Protein AF-0000000079571898 (afdb_homodimer)

Solvent-accessible surface area (backbone atoms only — not comparable to full-atom values): 46109 Å² total; per-residue (Å²): 134,81,72,74,76,77,69,52,64,36,41,29,32,41,36,43,93,87,51,77,45,80,45,74,40,56,29,82,44,34,36,53,68,46,47,58,54,47,39,61,68,76,33,96,52,53,61,64,50,21,70,74,36,75,29,71,35,43,21,40,84,87,65,49,71,61,61,47,84,38,26,41,56,78,66,68,58,55,70,68,41,55,32,34,49,38,45,54,67,54,65,74,69,59,82,46,70,64,50,52,50,46,49,48,49,45,51,52,49,72,74,43,60,64,60,44,40,67,49,39,36,49,52,19,46,50,53,20,50,50,29,49,52,50,29,52,54,47,46,71,63,32,49,62,61,18,52,63,43,13,52,48,24,39,49,47,13,51,52,24,40,52,46,14,33,45,26,44,70,75,64,66,34,59,68,62,17,40,53,27,40,44,48,13,31,54,27,19,27,52,10,23,36,26,52,76,41,46,72,51,54,87,88,65,66,54,39,67,28,42,29,41,10,11,48,36,12,27,51,48,13,53,53,43,47,73,59,34,90,66,75,46,21,59,33,41,12,33,27,48,40,9,50,48,36,28,53,27,17,51,47,24,55,70,72,68,39,54,72,60,32,23,30,42,50,40,36,50,51,44,62,70,47,51,81,49,40,64,62,49,16,42,60,74,24,59,50,84,64,76,75,71,56,85,42,74,62,49,59,65,44,71,68,79,73,76,54,67,67,58,50,51,50,18,51,51,44,16,49,30,42,33,37,3,48,45,41,15,41,20,52,47,37,34,56,28,27,44,53,28,25,68,65,77,41,68,50,35,40,51,43,32,53,47,51,14,51,42,27,44,57,53,22,73,76,38,59,37,42,76,56,17,47,31,26,39,49,26,12,53,51,20,50,50,27,49,52,50,32,52,51,73,72,41,69,68,68,43,38,74,50,51,31,57,50,28,51,50,50,22,51,48,36,42,53,48,19,54,51,50,35,77,40,74,80,54,71,66,58,49,53,50,49,52,52,48,44,51,53,43,59,63,46,48,58,60,36,40,36,54,50,58,39,49,58,62,51,49,48,54,71,77,93,133,80,72,75,75,78,69,50,62,36,42,29,32,39,36,43,94,86,49,77,46,80,44,73,41,57,29,82,45,35,37,54,70,45,46,59,55,47,40,61,67,75,34,96,53,53,62,65,50,21,71,75,36,74,29,70,37,44,20,40,84,85,64,48,73,61,62,46,85,38,26,41,55,78,67,68,58,54,68,68,41,55,31,34,52,37,45,54,66,54,66,73,70,58,81,47,69,64,51,54,50,46,48,48,50,47,50,52,49,71,72,43,62,64,60,45,42,68,50,41,37,49,51,18,49,51,53,20,50,51,30,49,52,49,28,51,52,44,46,70,63,32,49,62,61,20,53,64,44,13,50,49,24,40,51,47,14,51,51,25,40,52,48,14,35,45,28,44,71,75,65,67,34,60,68,62,16,39,53,25,39,44,49,13,33,53,25,18,26,53,11,23,37,26,51,75,40,44,72,52,54,88,88,66,65,55,38,67,27,40,30,40,10,11,48,36,12,26,51,48,13,53,53,42,48,73,58,33,91,66,75,47,22,60,32,42,11,33,27,48,40,9,50,46,38,28,53,26,18,50,47,25,57,69,72,67,39,53,72,58,33,23,31,42,50,42,36,49,51,44,63,70,46,51,81,50,39,65,61,49,16,39,60,74,25,60,49,84,64,77,74,72,58,85,42,74,64,49,60,66,45,71,69,79,73,77,56,67,67,58,49,52,51,18,50,51,45,16,50,30,41,34,37,4,47,44,42,15,40,20,51,48,36,34,55,27,28,44,54,28,22,68,64,78,43,69,51,34,40,52,43,32,52,48,50,14,51,43,29,44,56,54,22,73,76,39,58,38,42,75,57,17,47,32,28,40,48,25,12,53,52,21,49,49,26,48,53,50,31,52,51,72,73,41,68,68,68,43,38,76,51,52,31,57,48,28,52,49,50,20,52,50,37,42,52,47,20,54,50,51,36,76,40,75,80,54,71,67,60,50,52,50,49,53,52,50,43,52,54,44,60,64,47,48,58,60,34,39,36,54,51,59,37,49,58,62,51,48,48,55,72,76,92

Sequence (926 aa):
MTAPLNDGLAKITVATPTRRVDVALPESVPVIELMVTLLRISGDGLADDGQRTGGWILRTTDGDAIDFEKTLSEQSIRDGQILHLVPRQKDWPPLDYDDVVDAIATGARSQTRVWGAAATRRAGTVAAATALVLALALLATSGPPWRGPSLVAIGGAAALLATSYAFSRAFADQAAAMLASAGAVLFAGAGGLLLFAGTRSLTELEASHFLSAGALLTLTAILGIAAVGHRVELLVAGALVGVVTMISAALAYADAIGGISASAIALTLVLVVTPAWPLLSIRLGKLPVPPLPRTAEELLADPPQPALADVHGSVRRSDEILTGLLTGSAVVAVVTQFALALAGDISAFILVILASISSLLRARLFPTIRHRAPLLAAGILGLVATVLSVAGSTTTSYAYTLVPALLVVGLIVIGLSRYFAVQPPSPVLGRLADIFDVLIAVGIVPVMCLVVGLFGYLRGLYGMTAPLNDGLAKITVATPTRRVDVALPESVPVIELMVTLLRISGDGLADDGQRTGGWILRTTDGDAIDFEKTLSEQSIRDGQILHLVPRQKDWPPLDYDDVVDAIATGARSQTRVWGAAATRRAGTVAAATALVLALALLATSGPPWRGPSLVAIGGAAALLATSYAFSRAFADQAAAMLASAGAVLFAGAGGLLLFAGTRSLTELEASHFLSAGALLTLTAILGIAAVGHRVELLVAGALVGVVTMISAALAYADAIGGISASAIALTLVLVVTPAWPLLSIRLGKLPVPPLPRTAEELLADPPQPALADVHGSVRRSDEILTGLLTGSAVVAVVTQFALALAGDISAFILVILASISSLLRARLFPTIRHRAPLLAAGILGLVATVLSVAGSTTTSYAYTLVPALLVVGLIVIGLSRYFAVQPPSPVLGRLADIFDVLIAVGIVPVMCLVVGLFGYLRGLYG

Foldseek 3Di:
DPPPPPQDWAWEWEDEPVDIDTDTDGQQDFQLVVVVVVCVVVDDCVVVVLVVLVHKWKAFPQGHTDDRGDGCVVVVPHHYTYIYIDRPNPNPPDCPPVNVVVVVVVVVPVVDDDCDPVNVVVVVLVVVLVVLVVLLVCLLVVDPVNQVSLVVLQVLLVVLLVVLLCCQPPVVPNSSSLSSLLSSLSSQLSSLLNNPCGRPHPVPGALNSLLRSLVSLLVSLVVSCVRHPDLSLQSLLSNLLSVLSNVLSVCVVVVQFDPLLSLLVSLLVLLLCLVVLLVVLLVVLVQPDPPPQPDPVVVVVPPDDPDPVSNVSSVRSSVSNSLNSLLSSLVSLLVSLLVLLQPLDVLSLVLLLLSLLLLQLVLVVDPDCSNSVSSPNSNVSSVVSSLVSVVVVDPPCCCPPVVVVVVVVVVVVVVVVVVCVVPPDDVVVVVVSVVSNVVSSVVNVVSSCVSRCVVVVVVVVVD/DPPPPPQDWAWEWEDEPVDIDTDTDGQQDFQLVVVVVVCVVVDDCVVVVLVVLVHKFKAFPQGHTDDRGDGCVVVVPHHYTYIYIDRPNPNPPDCPPVNVVVVVVVVVPVVDDDCDPVNVVVVVLVVVLVVLVVLLVCLLVVDPVNQVSLVVLQVLLVVLLVVLLCCQPPVVPNSSSVSSLLSSLSSQLSSLLNNPCGRPHPVPGALNSLLRSLVSLLVSLVVSCVRHPDLSLQSLLSNLLSVLSNVLSVCVVVVQFDPLLSLLVSLLVLLLCLVVLLVVLLVVLVQPDPPPPPDPVVVVVPPDDPDPVSNVSSVRSSVSNSLNSLLSSLVSLLVSLLVLLQPLDVLSLVLLLLSLLLLQLVLVVDPDCSNSVSSPNSNVSSVVSSLVSVVVVDPPCCCPPVVVVVVVVVVVVVVVCVVCVVPPDDVVVVVVSVVSNVVSSVVNVVSSCVSRCVVVVVVVVVD

Structure (mmCIF, N/CA/C/O backbone):
data_AF-0000000079571898-model_v1
#
loop_
_entity.id
_entity.type
_entity.pdbx_description
1 polymer 'Type VII secretion integral membrane protein EccD'
#
loop_
_atom_site.group_PDB
_atom_site.id
_atom_site.type_symbol
_atom_site.label_atom_id
_atom_site.label_alt_id
_atom_site.label_comp_id
_atom_site.label_asym_id
_atom_site.label_entity_id
_atom_site.label_seq_id
_atom_site.pdbx_PDB_ins_code
_atom_site.Cartn_x
_atom_site.Cartn_y
_atom_site.Cartn_z
_atom_site.occupancy
_atom_site.B_iso_or_equiv
_atom_site.auth_seq_id
_atom_site.auth_comp_id
_atom_site.auth_asym_id
_atom_site.auth_atom_id
_atom_site.pdbx_PDB_model_num
ATOM 1 N N . MET A 1 1 ? 22.078 79.188 -9.82 1 29.42 1 MET A N 1
ATOM 2 C CA . MET A 1 1 ? 21.547 77.812 -10.102 1 29.42 1 MET A CA 1
ATOM 3 C C . MET A 1 1 ? 21.719 76.938 -8.891 1 29.42 1 MET A C 1
ATOM 5 O O . MET A 1 1 ? 22.812 76.438 -8.648 1 29.42 1 MET A O 1
ATOM 9 N N . THR A 1 2 ? 21.078 77.125 -7.754 1 35.66 2 THR A N 1
ATOM 10 C CA . THR A 1 2 ? 21.016 76.312 -6.551 1 35.66 2 THR A CA 1
ATOM 11 C C . THR A 1 2 ? 20.484 74.938 -6.875 1 35.66 2 THR A C 1
ATOM 13 O O . THR A 1 2 ? 19.375 74.812 -7.398 1 35.66 2 THR A O 1
ATOM 16 N N . ALA A 1 3 ? 21.375 74.062 -7.332 1 43.16 3 ALA A N 1
ATOM 17 C CA . ALA A 1 3 ? 20.984 72.625 -7.457 1 43.16 3 ALA A CA 1
ATOM 18 C C . ALA A 1 3 ? 20.109 72.188 -6.289 1 43.16 3 ALA A C 1
ATOM 20 O O . ALA A 1 3 ? 20.453 72.438 -5.129 1 43.16 3 ALA A O 1
ATOM 21 N N . PRO A 1 4 ? 18.812 72.125 -6.516 1 41.31 4 PRO A N 1
ATOM 22 C CA . PRO A 1 4 ? 18.016 71.5 -5.449 1 41.31 4 PRO A CA 1
ATOM 23 C C . PRO A 1 4 ? 18.625 70.188 -4.914 1 41.31 4 PRO A C 1
ATOM 25 O O . PRO A 1 4 ? 19.109 69.375 -5.691 1 41.31 4 PRO A O 1
ATOM 28 N N . LEU A 1 5 ? 19.438 70.25 -3.893 1 42.19 5 LEU A N 1
ATOM 29 C CA . LEU A 1 5 ? 19.797 69.062 -3.162 1 42.19 5 LEU A CA 1
ATOM 30 C C . LEU A 1 5 ? 18.625 68.062 -3.115 1 42.19 5 LEU A C 1
ATOM 32 O O . LEU A 1 5 ? 17.609 68.375 -2.469 1 42.19 5 LEU A O 1
ATOM 36 N N . ASN A 1 6 ? 18.156 67.562 -4.219 1 46.31 6 ASN A N 1
ATOM 37 C CA . ASN A 1 6 ? 17.234 66.438 -4.148 1 46.31 6 ASN A CA 1
ATOM 38 C C . ASN A 1 6 ? 17.641 65.438 -3.049 1 46.31 6 ASN A C 1
ATOM 40 O O . ASN A 1 6 ? 18.562 64.688 -3.221 1 46.31 6 ASN A O 1
ATOM 44 N N . ASP A 1 7 ? 17.703 65.812 -1.819 1 57.41 7 ASP A N 1
ATOM 45 C CA . ASP A 1 7 ? 18 65.062 -0.627 1 57.41 7 ASP A CA 1
ATOM 46 C C . ASP A 1 7 ? 17.125 63.781 -0.558 1 57.41 7 ASP A C 1
ATOM 48 O O . ASP A 1 7 ? 15.953 63.875 -0.182 1 57.41 7 ASP A O 1
ATOM 52 N N . GLY A 1 8 ? 17.281 62.844 -1.438 1 72.25 8 GLY A N 1
ATOM 53 C CA . GLY A 1 8 ? 16.578 61.562 -1.413 1 72.25 8 GLY A CA 1
ATOM 54 C C . GLY A 1 8 ? 16.609 60.906 -0.05 1 72.25 8 GLY A C 1
ATOM 55 O O . GLY A 1 8 ? 17.609 60.969 0.661 1 72.25 8 GLY A O 1
ATOM 56 N N . LEU A 1 9 ? 15.445 60.688 0.579 1 79.31 9 LEU A N 1
ATOM 57 C CA . LEU A 1 9 ? 15.242 60 1.846 1 79.31 9 LEU A CA 1
ATOM 58 C C . LEU A 1 9 ? 15.164 58.5 1.63 1 79.31 9 LEU A C 1
ATOM 60 O O . LEU A 1 9 ? 14.477 58.031 0.712 1 79.31 9 LEU A O 1
ATOM 64 N N . ALA A 1 10 ? 16.031 57.844 2.234 1 84.81 10 ALA A N 1
ATOM 65 C CA . ALA A 1 10 ? 15.938 56.375 2.297 1 84.81 10 ALA A CA 1
ATOM 66 C C . ALA A 1 10 ? 15.133 55.938 3.516 1 84.81 10 ALA A C 1
ATOM 68 O O . ALA A 1 10 ? 15.445 56.312 4.645 1 84.81 10 ALA A O 1
ATOM 69 N N . LYS A 1 11 ? 14.102 55.219 3.27 1 87.62 11 LYS A N 1
ATOM 70 C CA . LYS A 1 11 ? 13.297 54.625 4.352 1 87.62 11 LYS A CA 1
ATOM 71 C C . LYS A 1 11 ? 13.859 53.281 4.793 1 87.62 11 LYS A C 1
ATOM 73 O O . LYS A 1 11 ? 13.805 52.312 4.047 1 87.62 11 LYS A O 1
ATOM 78 N N . ILE A 1 12 ? 14.438 53.312 5.953 1 87.44 12 ILE A N 1
ATOM 79 C CA . ILE A 1 12 ? 15.055 52.094 6.469 1 87.44 12 ILE A CA 1
ATOM 80 C C . ILE A 1 12 ? 14.484 51.781 7.848 1 87.44 12 ILE A C 1
ATOM 82 O O . ILE A 1 12 ? 13.977 52.656 8.539 1 87.44 12 ILE A O 1
ATOM 86 N N . THR A 1 13 ? 14.5 50.5 8.18 1 89.62 13 THR A N 1
ATOM 87 C CA . THR A 1 13 ? 14.133 50.062 9.516 1 89.62 13 THR A CA 1
ATOM 88 C C . THR A 1 13 ? 15.383 49.75 10.344 1 89.62 13 THR A C 1
ATOM 90 O O . THR A 1 13 ? 16.234 48.969 9.914 1 89.62 13 THR A O 1
ATOM 93 N N . VAL A 1 14 ? 15.539 50.375 11.43 1 87.5 14 VAL A N 1
ATOM 94 C CA . VAL A 1 14 ? 16.641 50.125 12.359 1 87.5 14 VAL A CA 1
ATOM 95 C C . VAL A 1 14 ? 16.141 49.25 13.523 1 87.5 14 VAL A C 1
ATOM 97 O O . VAL A 1 14 ? 15.258 49.656 14.273 1 87.5 14 VAL A O 1
ATOM 100 N N . ALA A 1 15 ? 16.734 48.094 13.625 1 88.25 15 ALA A N 1
ATOM 101 C CA . ALA A 1 15 ? 16.438 47.188 14.719 1 88.25 15 ALA A CA 1
ATOM 102 C C . ALA A 1 15 ? 17.406 47.375 15.883 1 88.25 15 ALA A C 1
ATOM 104 O O . ALA A 1 15 ? 18.609 47.094 15.758 1 88.25 15 ALA A O 1
ATOM 105 N N . THR A 1 16 ? 16.953 47.844 16.953 1 81.94 16 THR A N 1
ATOM 106 C CA . THR A 1 16 ? 17.672 47.938 18.219 1 81.94 16 THR A CA 1
ATOM 107 C C . THR A 1 16 ? 17.391 46.719 19.094 1 81.94 16 THR A C 1
ATOM 109 O O . THR A 1 16 ? 16.453 45.969 18.812 1 81.94 16 THR A O 1
ATOM 112 N N . PRO A 1 17 ? 18.188 46.406 20.078 1 75.5 17 PRO A N 1
ATOM 113 C CA . PRO A 1 17 ? 17.953 45.219 20.938 1 75.5 17 PRO A CA 1
ATOM 114 C C . PRO A 1 17 ? 16.578 45.25 21.609 1 75.5 17 PRO A C 1
ATOM 116 O O . PRO A 1 17 ? 16.047 44.219 21.969 1 75.5 17 PRO A O 1
ATOM 119 N N . THR A 1 18 ? 15.961 46.375 21.688 1 75.81 18 THR A N 1
ATOM 120 C CA . THR A 1 18 ? 14.734 46.5 22.469 1 75.81 18 THR A CA 1
ATOM 121 C C . THR A 1 18 ? 13.539 46.781 21.562 1 75.81 18 THR A C 1
ATOM 123 O O . THR A 1 18 ? 12.398 46.5 21.922 1 75.81 18 THR A O 1
ATOM 126 N N . ARG A 1 19 ? 13.789 47.406 20.438 1 80.94 19 ARG A N 1
ATOM 127 C CA . ARG A 1 19 ? 12.656 47.75 19.594 1 80.94 19 ARG A CA 1
ATOM 128 C C . ARG A 1 19 ? 13.094 47.969 18.141 1 80.94 19 ARG A C 1
ATOM 130 O O . ARG A 1 19 ? 14.289 48.094 17.875 1 80.94 19 ARG A O 1
ATOM 137 N N . ARG A 1 20 ? 12.07 47.969 17.188 1 85.94 20 ARG A N 1
ATOM 138 C CA . ARG A 1 20 ? 12.273 48.312 15.773 1 85.94 20 ARG A CA 1
ATOM 139 C C . ARG A 1 20 ? 11.68 49.688 15.445 1 85.94 20 ARG A C 1
ATOM 141 O O . ARG A 1 20 ? 10.547 49.969 15.836 1 85.94 20 ARG A O 1
ATOM 148 N N . VAL A 1 21 ? 12.5 50.594 14.82 1 84.62 21 VAL A N 1
ATOM 149 C CA . VAL A 1 21 ? 12.047 51.938 14.477 1 84.62 21 VAL A CA 1
ATOM 150 C C . VAL A 1 21 ? 12.203 52.156 12.977 1 84.62 21 VAL A C 1
ATOM 152 O O . VAL A 1 21 ? 13.266 51.906 12.406 1 84.62 21 VAL A O 1
ATOM 155 N N . ASP A 1 22 ? 11.164 52.531 12.359 1 85.12 22 ASP A N 1
ATOM 156 C CA . ASP A 1 22 ? 11.219 52.938 10.961 1 85.12 22 ASP A CA 1
ATOM 157 C C . ASP A 1 22 ? 11.602 54.406 10.844 1 85.12 22 ASP A C 1
ATOM 159 O O . ASP A 1 22 ? 10.938 55.281 11.406 1 85.12 22 ASP A O 1
ATOM 163 N N . VAL A 1 23 ? 12.68 54.688 10.148 1 85.38 23 VAL A N 1
ATOM 164 C CA . VAL A 1 23 ? 13.164 56.031 10.031 1 85.38 23 VAL A CA 1
ATOM 165 C C . VAL A 1 23 ? 13.445 56.375 8.57 1 85.38 23 VAL A C 1
ATOM 167 O O . VAL A 1 23 ? 13.844 55.5 7.793 1 85.38 23 VAL A O 1
ATOM 170 N N . ALA A 1 24 ? 13.117 57.5 8.227 1 84.81 24 ALA A N 1
ATOM 171 C CA . ALA A 1 24 ? 13.516 58.062 6.934 1 84.81 24 ALA A CA 1
ATOM 172 C C . ALA A 1 24 ? 14.773 58.906 7.066 1 84.81 24 ALA A C 1
ATOM 174 O O . ALA A 1 24 ? 14.766 59.938 7.758 1 84.81 24 ALA A O 1
ATOM 175 N N . LEU A 1 25 ? 15.828 58.469 6.508 1 84 25 LEU A N 1
ATOM 176 C CA . LEU A 1 25 ? 17.094 59.188 6.629 1 84 25 LEU A CA 1
ATOM 177 C C . LEU A 1 25 ? 17.562 59.688 5.27 1 84 25 LEU A C 1
ATOM 179 O O . LEU A 1 25 ? 17.328 59.062 4.242 1 84 25 LEU A O 1
ATOM 183 N N . PRO A 1 26 ? 18.141 60.844 5.293 1 83.31 26 PRO A N 1
ATOM 184 C CA . PRO A 1 26 ? 18.688 61.344 4.035 1 83.31 26 PRO A CA 1
ATOM 185 C C . PRO A 1 26 ? 19.859 60.531 3.516 1 83.31 26 PRO A C 1
ATOM 187 O O . PRO A 1 26 ? 20.734 60.156 4.289 1 83.31 26 PRO A O 1
ATOM 190 N N . GLU A 1 27 ? 19.938 60.25 2.275 1 83.31 27 GLU A N 1
ATOM 191 C CA . GLU A 1 27 ? 20.906 59.344 1.632 1 83.31 27 GLU A CA 1
ATOM 192 C C . GLU A 1 27 ? 22.266 60.062 1.486 1 83.31 27 GLU A C 1
ATOM 194 O O . GLU A 1 27 ? 23.281 59.375 1.344 1 83.31 27 GLU A O 1
ATOM 199 N N . SER A 1 28 ? 22.328 61.312 1.549 1 82.25 28 SER A N 1
ATOM 200 C CA . SER A 1 28 ? 23.516 62.062 1.202 1 82.25 28 SER A CA 1
ATOM 201 C C . SER A 1 28 ? 24.312 62.469 2.449 1 82.25 28 SER A C 1
ATOM 203 O O . SER A 1 28 ? 25.359 63.094 2.35 1 82.25 28 SER A O 1
ATOM 205 N N . VAL A 1 29 ? 23.859 62.031 3.641 1 85.62 29 VAL A N 1
ATOM 206 C CA . VAL A 1 29 ? 24.531 62.375 4.891 1 85.62 29 VAL A CA 1
ATOM 207 C C . VAL A 1 29 ? 25.297 61.188 5.406 1 85.62 29 VAL A C 1
ATOM 209 O O . VAL A 1 29 ? 24.812 60.031 5.348 1 85.62 29 VAL A O 1
ATOM 212 N N . PRO A 1 30 ? 26.516 61.438 5.699 1 86.69 30 PRO A N 1
ATOM 213 C CA . PRO A 1 30 ? 27.297 60.344 6.262 1 86.69 30 PRO A CA 1
ATOM 214 C C . PRO A 1 30 ? 26.625 59.688 7.461 1 86.69 30 PRO A C 1
ATOM 216 O O . PRO A 1 30 ? 25.953 60.375 8.25 1 86.69 30 PRO A O 1
ATOM 219 N N . VAL A 1 31 ? 26.859 58.438 7.641 1 89.06 31 VAL A N 1
ATOM 220 C CA . VAL A 1 31 ? 26.172 57.625 8.633 1 89.06 31 VAL A CA 1
ATOM 221 C C . VAL A 1 31 ? 26.516 58.094 10.039 1 89.06 31 VAL A C 1
ATOM 223 O O . VAL A 1 31 ? 25.688 58.031 10.945 1 89.06 31 VAL A O 1
ATOM 226 N N . ILE A 1 32 ? 27.656 58.656 10.273 1 86 32 ILE A N 1
ATOM 227 C CA . ILE A 1 32 ? 28.109 59.125 11.586 1 86 32 ILE A CA 1
ATOM 228 C C . ILE A 1 32 ? 27.203 60.25 12.094 1 86 32 ILE A C 1
ATOM 230 O O . ILE A 1 32 ? 26.891 60.312 13.281 1 86 32 ILE A O 1
ATOM 234 N N . GLU A 1 33 ? 26.75 61.125 11.234 1 85.38 33 GLU A N 1
ATOM 235 C CA . GLU A 1 33 ? 25.844 62.219 11.594 1 85.38 33 GLU A CA 1
ATOM 236 C C . GLU A 1 33 ? 24.438 61.688 11.867 1 85.38 33 GLU A C 1
ATOM 238 O O . GLU A 1 33 ? 23.734 62.219 12.742 1 85.38 33 GLU A O 1
ATOM 243 N N . LEU A 1 34 ? 24.203 60.688 11.203 1 85.06 34 LEU A N 1
ATOM 244 C CA . LEU A 1 34 ? 22.875 60.094 11.359 1 85.06 34 LEU A CA 1
ATOM 245 C C . LEU A 1 34 ? 22.797 59.25 12.633 1 85.06 34 LEU A C 1
ATOM 247 O O . LEU A 1 34 ? 21.719 59.125 13.227 1 85.06 34 LEU A O 1
ATOM 251 N N . MET A 1 35 ? 23.891 58.688 13.039 1 84.44 35 MET A N 1
ATOM 252 C CA . MET A 1 35 ? 23.953 57.844 14.219 1 84.44 35 MET A CA 1
ATOM 253 C C . MET A 1 35 ? 23.5 58.594 15.461 1 84.44 35 MET A C 1
ATOM 255 O O . MET A 1 35 ? 22.797 58.062 16.312 1 84.44 35 MET A O 1
ATOM 259 N N . VAL A 1 36 ? 23.859 59.844 15.547 1 82.38 36 VAL A N 1
ATOM 260 C CA . VAL A 1 36 ? 23.5 60.656 16.703 1 82.38 36 VAL A CA 1
ATOM 261 C C . VAL A 1 36 ? 21.984 60.812 16.766 1 82.38 36 VAL A C 1
ATOM 263 O O . VAL A 1 36 ? 21.375 60.688 17.828 1 82.38 36 VAL A O 1
ATOM 266 N N . THR A 1 37 ? 21.422 61.094 15.602 1 82 37 THR A N 1
ATOM 267 C CA . THR A 1 37 ? 19.984 61.25 15.492 1 82 37 THR A CA 1
ATOM 268 C C . THR A 1 37 ? 19.266 59.906 15.727 1 82 37 THR A C 1
ATOM 270 O O . THR A 1 37 ? 18.25 59.875 16.406 1 82 37 THR A O 1
ATOM 273 N N . LEU A 1 38 ? 19.781 58.906 15.227 1 83.19 38 LEU A N 1
ATOM 274 C CA . LEU A 1 38 ? 19.219 57.562 15.375 1 83.19 38 LEU A CA 1
ATOM 275 C C . LEU A 1 38 ? 19.234 57.125 16.844 1 83.19 38 LEU A C 1
ATOM 277 O O . LEU A 1 38 ? 18.266 56.562 17.328 1 83.19 38 LEU A O 1
ATOM 281 N N . LEU A 1 39 ? 20.312 57.375 17.531 1 83.19 39 LEU A N 1
ATOM 282 C CA . LEU A 1 39 ? 20.422 57 18.938 1 83.19 39 LEU A CA 1
ATOM 283 C C . LEU A 1 39 ? 19.469 57.812 19.797 1 83.19 39 LEU A C 1
ATOM 285 O O . LEU A 1 39 ? 18.953 57.312 20.812 1 83.19 39 LEU A O 1
ATOM 289 N N . ARG A 1 40 ? 19.141 58.969 19.328 1 82 40 ARG A N 1
ATOM 290 C CA . ARG A 1 40 ? 18.203 59.844 20.047 1 82 40 ARG A CA 1
ATOM 291 C C . ARG A 1 40 ? 16.781 59.375 19.844 1 82 40 ARG A C 1
ATOM 293 O O . ARG A 1 40 ? 15.977 59.375 20.781 1 82 40 ARG A O 1
ATOM 300 N N . ILE A 1 41 ? 16.547 58.875 18.703 1 79.88 41 ILE A N 1
ATOM 301 C CA . ILE A 1 41 ? 15.203 58.469 18.359 1 79.88 41 ILE A CA 1
ATOM 302 C C . ILE A 1 41 ? 14.938 57.062 18.922 1 79.88 41 ILE A C 1
ATOM 304 O O . ILE A 1 41 ? 13.805 56.75 19.297 1 79.88 41 ILE A O 1
ATOM 308 N N . SER A 1 42 ? 15.805 56.188 18.844 1 75.94 42 SER A N 1
ATOM 309 C CA . SER A 1 42 ? 15.664 54.781 19.203 1 75.94 42 SER A CA 1
ATOM 310 C C . SER A 1 42 ? 15.523 54.625 20.703 1 75.94 42 SER A C 1
ATOM 312 O O . SER A 1 42 ? 15.156 53.531 21.188 1 75.94 42 SER A O 1
ATOM 314 N N . GLY A 1 43 ? 15.625 55.531 21.562 1 70.19 43 GLY A N 1
ATOM 315 C CA . GLY A 1 43 ? 15.234 55.438 22.969 1 70.19 43 GLY A CA 1
ATOM 316 C C . GLY A 1 43 ? 16.188 56.156 23.906 1 70.19 43 GLY A C 1
ATOM 317 O O . GLY A 1 43 ? 17.375 56.25 23.609 1 70.19 43 GLY A O 1
ATOM 318 N N . ASP A 1 44 ? 15.508 56.531 24.953 1 69.25 44 ASP A N 1
ATOM 319 C CA . ASP A 1 44 ? 16.188 57.188 26.078 1 69.25 44 ASP A CA 1
ATOM 320 C C . ASP A 1 44 ? 17.062 56.188 26.844 1 69.25 44 ASP A C 1
ATOM 322 O O . ASP A 1 44 ? 16.609 55.094 27.188 1 69.25 44 ASP A O 1
ATOM 326 N N . GLY A 1 45 ? 18.5 56.125 26.469 1 73.12 45 GLY A N 1
ATOM 327 C CA . GLY A 1 45 ? 19.438 55.281 27.203 1 73.12 45 GLY A CA 1
ATOM 328 C C . GLY A 1 45 ? 20.422 54.562 26.297 1 73.12 45 GLY A C 1
ATOM 329 O O . GLY A 1 45 ? 21.438 54.031 26.766 1 73.12 45 GLY A O 1
ATOM 330 N N . LEU A 1 46 ? 20.094 54.438 25.109 1 73.19 46 LEU A N 1
ATOM 331 C CA . LEU A 1 46 ? 21 53.688 24.234 1 73.19 46 LEU A CA 1
ATOM 332 C C . LEU A 1 46 ? 22.344 54.406 24.094 1 73.19 46 LEU A C 1
ATOM 334 O O . LEU A 1 46 ? 23.391 53.781 23.984 1 73.19 46 LEU A O 1
ATOM 338 N N . ALA A 1 47 ? 22.234 55.719 24.109 1 75.12 47 ALA A N 1
ATOM 339 C CA . ALA A 1 47 ? 23.453 56.5 24.047 1 75.12 47 ALA A CA 1
ATOM 340 C C . ALA A 1 47 ? 24.328 56.281 25.281 1 75.12 47 ALA A C 1
ATOM 342 O O . ALA A 1 47 ? 25.547 56.156 25.188 1 75.12 47 ALA A O 1
ATOM 343 N N . ASP A 1 48 ? 23.719 56.125 26.406 1 74.5 48 ASP A N 1
ATOM 344 C CA . ASP A 1 48 ? 24.422 55.844 27.641 1 74.5 48 ASP A CA 1
ATOM 345 C C . ASP A 1 48 ? 24.938 54.406 27.672 1 74.5 48 ASP A C 1
ATOM 347 O O . ASP A 1 48 ? 26.047 54.156 28.156 1 74.5 48 ASP A O 1
ATOM 351 N N . ASP A 1 49 ? 24.25 53.5 27.078 1 74.38 49 ASP A N 1
ATOM 352 C CA . ASP A 1 49 ? 24.656 52.125 27.016 1 74.38 49 ASP A CA 1
ATOM 353 C C . ASP A 1 49 ? 25.797 51.906 26.031 1 74.38 49 ASP A C 1
ATOM 355 O O . ASP A 1 49 ? 26.656 51.031 26.219 1 74.38 49 ASP A O 1
ATOM 359 N N . GLY A 1 50 ? 25.844 52.688 25.031 1 71.19 50 GLY A N 1
ATOM 360 C CA . GLY A 1 50 ? 26.922 52.656 24.062 1 71.19 50 GLY A CA 1
ATOM 361 C C . GLY A 1 50 ? 28.266 53.062 24.641 1 71.19 50 GLY A C 1
ATOM 362 O O . GLY A 1 50 ? 29.312 52.562 24.219 1 71.19 50 GLY A O 1
ATOM 363 N N . GLN A 1 51 ? 28.25 53.938 25.578 1 73.88 51 GLN A N 1
ATOM 364 C CA . GLN A 1 51 ? 29.484 54.312 26.266 1 73.88 51 GLN A CA 1
ATOM 365 C C . GLN A 1 51 ? 30.078 53.156 27.047 1 73.88 51 GLN A C 1
ATOM 367 O O . GLN A 1 51 ? 31.297 53.062 27.203 1 73.88 51 GLN A O 1
ATOM 372 N N . ARG A 1 52 ? 29.297 52.188 27.453 1 73.06 52 ARG A N 1
ATOM 373 C CA . ARG A 1 52 ? 29.719 51 28.188 1 73.06 52 ARG A CA 1
ATOM 374 C C . ARG A 1 52 ? 30.156 49.906 27.25 1 73.06 52 ARG A C 1
ATOM 376 O O . ARG A 1 52 ? 30.984 49.062 27.609 1 73.06 52 ARG A O 1
ATOM 383 N N . THR A 1 53 ? 29.688 49.938 26.125 1 70.62 53 THR A N 1
ATOM 384 C CA . THR A 1 53 ? 29.938 48.812 25.25 1 70.62 53 THR A CA 1
ATOM 385 C C . THR A 1 53 ? 30.812 49.219 24.062 1 70.62 53 THR A C 1
ATOM 387 O O . THR A 1 53 ? 30.891 48.5 23.078 1 70.62 53 THR A O 1
ATOM 390 N N . GLY A 1 54 ? 31.531 50.281 24.141 1 75.31 54 GLY A N 1
ATOM 391 C CA . GLY A 1 54 ? 32.5 50.75 23.156 1 75.31 54 GLY A CA 1
ATOM 392 C C . GLY A 1 54 ? 31.844 51.312 21.906 1 75.31 54 GLY A C 1
ATOM 393 O O . GLY A 1 54 ? 32.5 51.438 20.875 1 75.31 54 GLY A O 1
ATOM 394 N N . GLY A 1 55 ? 30.641 51.656 21.922 1 79.81 55 GLY A N 1
ATOM 395 C CA . GLY A 1 55 ? 29.938 52.344 20.844 1 79.81 55 GLY A CA 1
ATOM 396 C C . GLY A 1 55 ? 28.984 51.438 20.094 1 79.81 55 GLY A C 1
ATOM 397 O O . GLY A 1 55 ? 29 50.219 20.281 1 79.81 55 GLY A O 1
ATOM 398 N N . TRP A 1 56 ? 28.062 52 19.375 1 82.69 56 TRP A N 1
ATOM 399 C CA . TRP A 1 56 ? 27.078 51.281 18.547 1 82.69 56 TRP A CA 1
ATOM 400 C C . TRP A 1 56 ? 27.516 51.25 17.094 1 82.69 56 TRP A C 1
ATOM 402 O O . TRP A 1 56 ? 28.094 52.219 16.594 1 82.69 56 TRP A O 1
ATOM 412 N N . ILE A 1 57 ? 27.344 50.125 16.484 1 84.19 57 ILE A N 1
ATOM 413 C CA . ILE A 1 57 ? 27.562 50 15.039 1 84.19 57 ILE A CA 1
ATOM 414 C C . ILE A 1 57 ? 26.297 49.5 14.359 1 84.19 57 ILE A C 1
ATOM 416 O O . ILE A 1 57 ? 25.469 48.812 14.984 1 84.19 57 ILE A O 1
ATOM 420 N N . LEU A 1 58 ? 26.062 49.969 13.188 1 84.88 58 LEU A N 1
ATOM 421 C CA . LEU A 1 58 ? 24.969 49.469 12.344 1 84.88 58 LEU A CA 1
ATOM 422 C C . LEU A 1 58 ? 25.438 48.344 11.453 1 84.88 58 LEU A C 1
ATOM 424 O O . LEU A 1 58 ? 26.516 48.406 10.836 1 84.88 58 LEU A O 1
ATOM 428 N N . ARG A 1 59 ? 24.734 47.281 11.469 1 84.38 59 ARG A N 1
ATOM 429 C CA . ARG A 1 59 ? 25.031 46.156 10.617 1 84.38 59 ARG A CA 1
ATOM 430 C C . ARG A 1 59 ? 23.828 45.781 9.742 1 84.38 59 ARG A C 1
ATOM 432 O O . ARG A 1 59 ? 22.688 45.969 10.148 1 84.38 59 ARG A O 1
ATOM 439 N N . THR A 1 60 ? 24.141 45.344 8.539 1 85.19 60 THR A N 1
ATOM 440 C CA . THR A 1 60 ? 23.094 44.781 7.684 1 85.19 60 THR A CA 1
ATOM 441 C C . THR A 1 60 ? 22.688 43.375 8.164 1 85.19 60 THR A C 1
ATOM 443 O O . THR A 1 60 ? 23.359 42.781 9.008 1 85.19 60 THR A O 1
ATOM 446 N N . THR A 1 61 ? 21.578 42.906 7.68 1 80.19 61 THR A N 1
ATOM 447 C CA . THR A 1 61 ? 21.047 41.625 8.039 1 80.19 61 THR A CA 1
ATOM 448 C C . THR A 1 61 ? 22.047 40.5 7.715 1 80.19 61 THR A C 1
ATOM 450 O O . THR A 1 61 ? 22.062 39.469 8.359 1 80.19 61 THR A O 1
ATOM 453 N N . ASP A 1 62 ? 22.906 40.812 6.812 1 71.62 62 ASP A N 1
ATOM 454 C CA . ASP A 1 62 ? 23.906 39.844 6.367 1 71.62 62 ASP A CA 1
ATOM 455 C C . ASP A 1 62 ? 25.141 39.906 7.266 1 71.62 62 ASP A C 1
ATOM 457 O O . ASP A 1 62 ? 26.094 39.125 7.066 1 71.62 62 ASP A O 1
ATOM 461 N N . GLY A 1 63 ? 25.141 40.781 8.203 1 73.62 63 GLY A N 1
ATOM 462 C CA . GLY A 1 63 ? 26.203 40.875 9.18 1 73.62 63 GLY A CA 1
ATOM 463 C C . GLY A 1 63 ? 27.281 41.875 8.805 1 73.62 63 GLY A C 1
ATOM 464 O O . GLY A 1 63 ? 28.219 42.125 9.562 1 73.62 63 GLY A O 1
ATOM 465 N N . ASP A 1 64 ? 27.156 42.5 7.742 1 79.56 64 ASP A N 1
ATOM 466 C CA . ASP A 1 64 ? 28.156 43.5 7.32 1 79.56 64 ASP A CA 1
ATOM 467 C C . ASP A 1 64 ? 28.031 44.781 8.133 1 79.56 64 ASP A C 1
ATOM 469 O O . ASP A 1 64 ? 26.922 45.281 8.344 1 79.56 64 ASP A O 1
ATOM 473 N N . ALA A 1 65 ? 29.141 45.188 8.586 1 83.25 65 ALA A N 1
ATOM 474 C CA . ALA A 1 65 ? 29.156 46.469 9.312 1 83.25 65 ALA A CA 1
ATOM 475 C C . ALA A 1 65 ? 29.109 47.656 8.352 1 83.25 65 ALA A C 1
ATOM 477 O O . ALA A 1 65 ? 29.828 47.656 7.34 1 83.25 65 ALA A O 1
ATOM 478 N N . ILE A 1 66 ? 28.281 48.656 8.609 1 84.25 66 ILE A N 1
ATOM 479 C CA . ILE A 1 66 ? 28.156 49.875 7.805 1 84.25 66 ILE A CA 1
ATOM 480 C C . ILE A 1 66 ? 29.234 50.875 8.219 1 84.25 66 ILE A C 1
ATOM 482 O O . ILE A 1 66 ? 29.469 51.094 9.414 1 84.25 66 ILE A O 1
ATOM 486 N N . ASP A 1 67 ? 29.938 51.375 7.254 1 86.06 67 ASP A N 1
ATOM 487 C CA . ASP A 1 67 ? 30.969 52.375 7.496 1 86.06 67 ASP A CA 1
ATOM 488 C C . ASP A 1 67 ? 30.359 53.719 7.891 1 86.06 67 ASP A C 1
ATOM 490 O O . ASP A 1 67 ? 29.516 54.281 7.172 1 86.06 67 ASP A O 1
ATOM 494 N N . PHE A 1 68 ? 30.828 54.281 8.984 1 86.44 68 PHE A N 1
ATOM 495 C CA . PHE A 1 68 ? 30.297 55.531 9.555 1 86.44 68 PHE A CA 1
ATOM 496 C C . PHE A 1 68 ? 30.688 56.719 8.703 1 86.44 68 PHE A C 1
ATOM 498 O O . PHE A 1 68 ? 30.031 57.75 8.742 1 86.44 68 PHE A O 1
ATOM 505 N N . GLU A 1 69 ? 31.734 56.625 7.852 1 86.62 69 GLU A N 1
ATOM 506 C CA . GLU A 1 69 ? 32.281 57.75 7.113 1 86.62 69 GLU A CA 1
ATOM 507 C C . GLU A 1 69 ? 31.609 57.906 5.746 1 86.62 69 GLU A C 1
ATOM 509 O O . GLU A 1 69 ? 31.734 58.938 5.086 1 86.62 69 GLU A O 1
ATOM 514 N N . LYS A 1 70 ? 30.859 56.875 5.418 1 87.06 70 LYS A N 1
ATOM 515 C CA . LYS A 1 70 ? 30.25 56.906 4.09 1 87.06 70 LYS A CA 1
ATOM 516 C C . LYS A 1 70 ? 28.75 57.156 4.18 1 87.06 70 LYS A C 1
ATOM 518 O O . LYS A 1 70 ? 28.156 57.031 5.254 1 87.06 70 LYS A O 1
ATOM 523 N N . THR A 1 71 ? 28.266 57.625 3.098 1 85.88 71 THR A N 1
ATOM 524 C CA . THR A 1 71 ? 26.828 57.875 3.01 1 85.88 71 THR A CA 1
ATOM 525 C C . THR A 1 71 ? 26.047 56.594 2.736 1 85.88 71 THR A C 1
ATOM 527 O O . THR A 1 71 ? 26.641 55.594 2.318 1 85.88 71 THR A O 1
ATOM 530 N N . LEU A 1 72 ? 24.812 56.562 3.102 1 86.56 72 LEU A N 1
ATOM 531 C CA . LEU A 1 72 ? 23.938 55.406 2.867 1 86.56 72 LEU A CA 1
ATOM 532 C C . LEU A 1 72 ? 23.891 55.062 1.384 1 86.56 72 LEU A C 1
ATOM 534 O O . LEU A 1 72 ? 23.875 53.875 1.017 1 86.56 72 LEU A O 1
ATOM 538 N N . SER A 1 73 ? 23.938 56.062 0.542 1 83.81 73 SER A N 1
ATOM 539 C CA . SER A 1 73 ? 23.906 55.875 -0.903 1 83.81 73 SER A CA 1
ATOM 540 C C . SER A 1 73 ? 25.188 55.219 -1.395 1 83.81 73 SER A C 1
ATOM 542 O O . SER A 1 73 ? 25.156 54.344 -2.279 1 83.81 73 SER A O 1
ATOM 544 N N . GLU A 1 74 ? 26.281 55.5 -0.748 1 86.12 74 GLU A N 1
ATOM 545 C CA . GLU A 1 74 ? 27.578 54.969 -1.134 1 86.12 74 GLU A CA 1
ATOM 546 C C . GLU A 1 74 ? 27.703 53.5 -0.717 1 86.12 74 GLU A C 1
ATOM 548 O O . GLU A 1 74 ? 28.453 52.719 -1.339 1 86.12 74 GLU A O 1
ATOM 553 N N . GLN A 1 75 ? 26.938 53.188 0.228 1 87.25 75 GLN A N 1
ATOM 554 C CA . GLN A 1 75 ? 27.016 51.812 0.719 1 87.25 75 GLN A CA 1
ATOM 555 C C . GLN A 1 75 ? 25.859 50.969 0.19 1 87.25 75 GLN A C 1
ATOM 557 O O . GLN A 1 75 ? 25.594 49.875 0.689 1 87.25 75 GLN A O 1
ATOM 562 N N . SER A 1 76 ? 25.234 51.531 -0.825 1 84.81 76 SER A N 1
ATOM 563 C CA . SER A 1 76 ? 24.172 50.844 -1.57 1 84.81 76 SER A CA 1
ATOM 564 C C . SER A 1 76 ? 23.078 50.344 -0.641 1 84.81 76 SER A C 1
ATOM 566 O O . SER A 1 76 ? 22.516 49.25 -0.851 1 84.81 76 SER A O 1
ATOM 568 N N . ILE A 1 77 ? 22.812 51.094 0.337 1 83.69 77 ILE A N 1
ATOM 569 C CA . ILE A 1 77 ? 21.688 50.781 1.199 1 83.69 77 ILE A CA 1
ATOM 570 C C . ILE A 1 77 ? 20.391 51.25 0.554 1 83.69 77 ILE A C 1
ATOM 572 O O . ILE A 1 77 ? 20.281 52.438 0.197 1 83.69 77 ILE A O 1
ATOM 576 N N . ARG A 1 78 ? 19.547 50.375 0.35 1 82.19 78 ARG A N 1
ATOM 577 C CA . ARG A 1 78 ? 18.328 50.656 -0.398 1 82.19 78 ARG A CA 1
ATOM 578 C C . ARG A 1 78 ? 17.156 50.906 0.542 1 82.19 78 ARG A C 1
ATOM 580 O O . ARG A 1 78 ? 17.219 50.562 1.727 1 82.19 78 ARG A O 1
ATOM 587 N N . ASP A 1 79 ? 16.125 51.375 -0.014 1 82.94 79 ASP A N 1
ATOM 588 C CA . ASP A 1 79 ? 14.867 51.594 0.688 1 82.94 79 ASP A CA 1
ATOM 589 C C . ASP A 1 79 ? 14.273 50.281 1.178 1 82.94 79 ASP A C 1
ATOM 591 O O . ASP A 1 79 ? 14.258 49.281 0.442 1 82.94 79 ASP A O 1
ATOM 595 N N . GLY A 1 80 ? 13.992 50.281 2.436 1 83.69 80 GLY A N 1
ATOM 596 C CA . GLY A 1 80 ? 13.32 49.125 3.02 1 83.69 80 GLY A CA 1
ATOM 597 C C . GLY A 1 80 ? 14.281 48.125 3.652 1 83.69 80 GLY A C 1
ATOM 598 O O . GLY A 1 80 ? 13.852 47.094 4.199 1 83.69 80 GLY A O 1
ATOM 599 N N . GLN A 1 81 ? 15.562 48.406 3.672 1 85.06 81 GLN A N 1
ATOM 600 C CA . GLN A 1 81 ? 16.516 47.5 4.285 1 85.06 81 GLN A CA 1
ATOM 601 C C . GLN A 1 81 ? 16.484 47.625 5.809 1 85.06 81 GLN A C 1
ATOM 603 O O . GLN A 1 81 ? 16.234 48.688 6.352 1 85.06 81 GLN A O 1
ATOM 608 N N . ILE A 1 82 ? 16.703 46.469 6.426 1 87.38 82 ILE A N 1
ATOM 609 C CA . ILE A 1 82 ? 16.766 46.438 7.883 1 87.38 82 ILE A CA 1
ATOM 610 C C . ILE A 1 82 ? 18.219 46.531 8.344 1 87.38 82 ILE A C 1
ATOM 612 O O . ILE A 1 82 ? 19.047 45.75 7.926 1 87.38 82 ILE A O 1
ATOM 616 N N . LEU A 1 83 ? 18.531 47.531 9.086 1 86.19 83 LEU A N 1
ATOM 617 C CA . LEU A 1 83 ? 19.828 47.688 9.719 1 86.19 83 LEU A CA 1
ATOM 618 C C . LEU A 1 83 ? 19.766 47.375 11.211 1 86.19 83 LEU A C 1
ATOM 620 O O . LEU A 1 83 ? 18.781 47.75 11.875 1 86.19 83 LEU A O 1
ATOM 624 N N . HIS A 1 84 ? 20.672 46.625 11.672 1 85.81 84 HIS A N 1
ATOM 625 C CA . HIS A 1 84 ? 20.75 46.281 13.078 1 85.81 84 HIS A CA 1
ATOM 626 C C . HIS A 1 84 ? 21.75 47.156 13.828 1 85.81 84 HIS A C 1
ATOM 628 O O . HIS A 1 84 ? 22.906 47.219 13.445 1 85.81 84 HIS A O 1
ATOM 634 N N . LEU A 1 85 ? 21.25 47.781 14.875 1 83.56 85 LEU A N 1
ATOM 635 C CA . LEU A 1 85 ? 22.109 48.531 15.781 1 83.56 85 LEU A CA 1
ATOM 636 C C . LEU A 1 85 ? 22.672 47.625 16.875 1 83.56 85 LEU A C 1
ATOM 638 O O . LEU A 1 85 ? 21.922 47.125 17.719 1 83.56 85 LEU A O 1
ATOM 642 N N . VAL A 1 86 ? 23.922 47.312 16.781 1 81.44 86 VAL A N 1
ATOM 643 C CA . VAL A 1 86 ? 24.562 46.406 17.703 1 81.44 86 VAL A CA 1
ATOM 644 C C . VAL A 1 86 ? 25.766 47.094 18.359 1 81.44 86 VAL A C 1
ATOM 646 O O . VAL A 1 86 ? 26.406 47.938 17.766 1 81.44 86 VAL A O 1
ATOM 649 N N . PRO A 1 87 ? 26.016 46.719 19.656 1 77.81 87 PRO A N 1
ATOM 650 C CA . PRO A 1 87 ? 27.219 47.25 20.281 1 77.81 87 PRO A CA 1
ATOM 651 C C . PRO A 1 87 ? 28.5 46.812 19.562 1 77.81 87 PRO A C 1
ATOM 653 O O . PRO A 1 87 ? 28.578 45.688 19.062 1 77.81 87 PRO A O 1
ATOM 656 N N . ARG A 1 88 ? 29.438 47.75 19.375 1 71.81 88 ARG A N 1
ATOM 657 C CA . ARG A 1 88 ? 30.688 47.531 18.656 1 71.81 88 ARG A CA 1
ATOM 658 C C . ARG A 1 88 ? 31.422 46.312 19.188 1 71.81 88 ARG A C 1
ATOM 660 O O . ARG A 1 88 ? 32.062 45.594 18.438 1 71.81 88 ARG A O 1
ATOM 667 N N . GLN A 1 89 ? 31.344 46.062 20.406 1 66.19 89 GLN A N 1
ATOM 668 C CA . GLN A 1 89 ? 32.062 44.969 21.031 1 66.19 89 GLN A CA 1
ATOM 669 C C . GLN A 1 89 ? 31.344 43.656 20.828 1 66.19 89 GLN A C 1
ATOM 671 O O . GLN A 1 89 ? 31.906 42.562 21.047 1 66.19 89 GLN A O 1
ATOM 676 N N . LYS A 1 90 ? 30.172 43.75 20.609 1 55.16 90 LYS A N 1
ATOM 677 C CA . LYS A 1 90 ? 29.469 42.5 20.344 1 55.16 90 LYS A CA 1
ATOM 678 C C . LYS A 1 90 ? 29.812 41.938 18.969 1 55.16 90 LYS A C 1
ATOM 680 O O . LYS A 1 90 ? 29.5 42.562 17.953 1 55.16 90 LYS A O 1
ATOM 685 N N . ASP A 1 91 ? 30.891 41.344 18.891 1 49.72 91 ASP A N 1
ATOM 686 C CA . ASP A 1 91 ? 31.219 40.562 17.688 1 49.72 91 ASP A CA 1
ATOM 687 C C . ASP A 1 91 ? 29.969 39.906 17.109 1 49.72 91 ASP A C 1
ATOM 689 O O . ASP A 1 91 ? 29.203 39.25 17.828 1 49.72 91 ASP A O 1
ATOM 693 N N . TRP A 1 92 ? 29.281 40.625 16.188 1 48.84 92 TRP A N 1
ATOM 694 C CA . TRP A 1 92 ? 28.234 39.906 15.484 1 48.84 92 TRP A CA 1
ATOM 695 C C . TRP A 1 92 ? 28.562 38.438 15.375 1 48.84 92 TRP A C 1
ATOM 697 O O . TRP A 1 92 ? 29.547 38.062 14.727 1 48.84 92 TRP A O 1
ATOM 707 N N . PRO A 1 93 ? 28.266 37.656 16.359 1 44.97 93 PRO A N 1
ATOM 708 C CA . PRO A 1 93 ? 28.594 36.25 16.203 1 44.97 93 PRO A CA 1
ATOM 709 C C . PRO A 1 93 ? 28.328 35.688 14.805 1 44.97 93 PRO A C 1
ATOM 711 O O . PRO A 1 93 ? 27.25 35.938 14.25 1 44.97 93 PRO A O 1
ATOM 714 N N . PRO A 1 94 ? 29.328 35.625 13.914 1 45.16 94 PRO A N 1
ATOM 715 C CA . PRO A 1 94 ? 29.031 34.812 12.734 1 45.16 94 PRO A CA 1
ATOM 716 C C . PRO A 1 94 ? 28.016 33.719 13.008 1 45.16 94 PRO A C 1
ATOM 718 O O . PRO A 1 94 ? 27.844 33.312 14.156 1 45.16 94 PRO A O 1
ATOM 721 N N . LEU A 1 95 ? 26.953 33.625 12.266 1 46.47 95 LEU A N 1
ATOM 722 C CA . LEU A 1 95 ? 26.109 32.438 12.484 1 46.47 95 LEU A CA 1
ATOM 723 C C . LEU A 1 95 ? 26.891 31.344 13.18 1 46.47 95 LEU A C 1
ATOM 725 O O . LEU A 1 95 ? 27.922 30.875 12.672 1 46.47 95 LEU A O 1
ATOM 729 N N . ASP A 1 96 ? 27.016 31.359 14.477 1 51.09 96 ASP A N 1
ATOM 730 C CA . ASP A 1 96 ? 27.688 30.328 15.266 1 51.09 96 ASP A CA 1
ATOM 731 C C . ASP A 1 96 ? 27.469 28.953 14.656 1 51.09 96 ASP A C 1
ATOM 733 O O . ASP A 1 96 ? 26.422 28.672 14.086 1 51.09 96 ASP A O 1
ATOM 737 N N . TYR A 1 97 ? 28.641 28.281 14.266 1 54.81 97 TYR A N 1
ATOM 738 C CA . TYR A 1 97 ? 28.672 26.891 13.852 1 54.81 97 TYR A CA 1
ATOM 739 C C . TYR A 1 97 ? 27.531 26.094 14.469 1 54.81 97 TYR A C 1
ATOM 741 O O . TYR A 1 97 ? 26.906 25.281 13.797 1 54.81 97 TYR A O 1
ATOM 749 N N . ASP A 1 98 ? 27.203 26.516 15.688 1 57.34 98 ASP A N 1
ATOM 750 C CA . ASP A 1 98 ? 26.125 25.828 16.391 1 57.34 98 ASP A CA 1
ATOM 751 C C . ASP A 1 98 ? 24.766 26.094 15.727 1 57.34 98 ASP A C 1
ATOM 753 O O . ASP A 1 98 ? 23.922 25.219 15.664 1 57.34 98 ASP A O 1
ATOM 757 N N . ASP A 1 99 ? 24.656 27.359 15.18 1 59.28 99 ASP A N 1
ATOM 758 C CA . ASP A 1 99 ? 23.375 27.688 14.539 1 59.28 99 ASP A CA 1
ATOM 759 C C . ASP A 1 99 ? 23.219 26.953 13.211 1 59.28 99 ASP A C 1
ATOM 761 O O . ASP A 1 99 ? 22.125 26.5 12.875 1 59.28 99 ASP A O 1
ATOM 765 N N . VAL A 1 100 ? 24.312 26.922 12.562 1 59.84 100 VAL A N 1
ATOM 766 C CA . VAL A 1 100 ? 24.297 26.188 11.297 1 59.84 100 VAL A CA 1
ATOM 767 C C . VAL A 1 100 ? 24 24.703 11.57 1 59.84 100 VAL A C 1
ATOM 769 O O . VAL A 1 100 ? 23.188 24.094 10.875 1 59.84 100 VAL A O 1
ATOM 772 N N . VAL A 1 101 ? 24.641 24.234 12.562 1 61.69 101 VAL A N 1
ATOM 773 C CA . VAL A 1 101 ? 24.422 22.828 12.93 1 61.69 101 VAL A CA 1
ATOM 774 C C . VAL A 1 101 ? 22.969 22.625 13.352 1 61.69 101 VAL A C 1
ATOM 776 O O . VAL A 1 101 ? 22.344 21.625 12.977 1 61.69 101 VAL A O 1
ATOM 779 N N . ASP A 1 102 ? 22.484 23.609 14.016 1 63.56 102 ASP A N 1
ATOM 780 C CA . ASP A 1 102 ? 21.094 23.5 14.438 1 63.56 102 ASP A CA 1
ATOM 781 C C . ASP A 1 102 ? 20.141 23.625 13.25 1 63.56 102 ASP A C 1
ATOM 783 O O . ASP A 1 102 ? 19.125 22.938 13.195 1 63.56 102 ASP A O 1
ATOM 787 N N . ALA A 1 103 ? 20.5 24.547 12.422 1 60.62 103 ALA A N 1
ATOM 788 C CA . ALA A 1 103 ? 19.672 24.719 11.227 1 60.62 103 ALA A CA 1
ATOM 789 C C . ALA A 1 103 ? 19.688 23.469 10.359 1 60.62 103 ALA A C 1
ATOM 791 O O . ALA A 1 103 ? 18.672 23.062 9.812 1 60.62 103 ALA A O 1
ATOM 792 N N . ILE A 1 104 ? 20.844 22.891 10.289 1 61.06 104 ILE A N 1
ATOM 793 C CA . ILE A 1 104 ? 20.984 21.641 9.539 1 61.06 104 ILE A CA 1
ATOM 794 C C . ILE A 1 104 ? 20.172 20.547 10.203 1 61.06 104 ILE A C 1
ATOM 796 O O . ILE A 1 104 ? 19.453 19.797 9.531 1 61.06 104 ILE A O 1
ATOM 800 N N . ALA A 1 105 ? 20.297 20.578 11.453 1 61.91 105 ALA A N 1
ATOM 801 C CA . ALA A 1 105 ? 19.562 19.547 12.195 1 61.91 105 ALA A CA 1
ATOM 802 C C . ALA A 1 105 ? 18.062 19.734 12.039 1 61.91 105 ALA A C 1
ATOM 804 O O . ALA A 1 105 ? 17.312 18.766 11.875 1 61.91 105 ALA A O 1
ATOM 805 N N . THR A 1 106 ? 17.75 20.953 12.047 1 60.78 106 THR A N 1
ATOM 806 C CA . THR A 1 106 ? 16.328 21.266 11.914 1 60.78 106 THR A CA 1
ATOM 807 C C . THR A 1 106 ? 15.836 20.938 10.508 1 60.78 106 THR A C 1
ATOM 809 O O . THR A 1 106 ? 14.734 20.422 10.336 1 60.78 106 THR A O 1
ATOM 812 N N . GLY A 1 107 ? 16.656 21.391 9.625 1 58.41 107 GLY A N 1
ATOM 813 C CA . GLY A 1 107 ? 16.312 21.078 8.242 1 58.41 107 GLY A CA 1
ATOM 814 C C . GLY A 1 107 ? 16.219 19.594 7.969 1 58.41 107 GLY A C 1
ATOM 815 O O . GLY A 1 107 ? 15.305 19.125 7.293 1 58.41 107 GLY A O 1
ATOM 816 N N . ALA A 1 108 ? 17.188 18.953 8.539 1 59.72 108 ALA A N 1
ATOM 817 C CA . ALA A 1 108 ? 17.203 17.516 8.367 1 59.72 108 ALA A CA 1
ATOM 818 C C . ALA A 1 108 ? 16 16.859 9.023 1 59.72 108 ALA A C 1
ATOM 820 O O . ALA A 1 108 ? 15.406 15.922 8.469 1 59.72 108 ALA A O 1
ATOM 821 N N . ARG A 1 109 ? 15.656 17.391 10.117 1 59.84 109 ARG A N 1
ATOM 822 C CA . ARG A 1 109 ? 14.516 16.859 10.859 1 59.84 109 ARG A CA 1
ATOM 823 C C . ARG A 1 109 ? 13.211 17.141 10.125 1 59.84 109 ARG A C 1
ATOM 825 O O . ARG A 1 109 ? 12.281 16.344 10.172 1 59.84 109 ARG A O 1
ATOM 832 N N . SER A 1 110 ? 13.242 18.328 9.57 1 60.34 110 SER A N 1
ATOM 833 C CA . SER A 1 110 ? 12 18.703 8.898 1 60.34 110 SER A CA 1
ATOM 834 C C . SER A 1 110 ? 11.742 17.812 7.691 1 60.34 110 SER A C 1
ATOM 836 O O . SER A 1 110 ? 10.586 17.609 7.305 1 60.34 110 SER A O 1
ATOM 838 N N . GLN A 1 111 ? 12.828 17.375 7.172 1 59.97 111 GLN A N 1
ATOM 839 C CA . GLN A 1 111 ? 12.656 16.672 5.91 1 59.97 111 GLN A CA 1
ATOM 840 C C . GLN A 1 111 ? 12.445 15.172 6.145 1 59.97 111 GLN A C 1
ATOM 842 O O . GLN A 1 111 ? 11.953 14.461 5.262 1 59.97 111 GLN A O 1
ATOM 847 N N . THR A 1 112 ? 12.766 14.734 7.398 1 67.19 112 THR A N 1
ATOM 848 C CA . THR A 1 112 ? 12.688 13.281 7.555 1 67.19 112 THR A CA 1
ATOM 849 C C . THR A 1 112 ? 11.68 12.914 8.648 1 67.19 112 THR A C 1
ATOM 851 O O . THR A 1 112 ? 11.648 13.547 9.703 1 67.19 112 THR A O 1
ATOM 854 N N . ARG A 1 113 ? 10.609 12.211 8.273 1 79.44 113 ARG A N 1
ATOM 855 C CA . ARG A 1 113 ? 9.633 11.719 9.234 1 79.44 113 ARG A CA 1
ATOM 856 C C . ARG A 1 113 ? 10.273 10.742 10.219 1 79.44 113 ARG A C 1
ATOM 858 O O . ARG A 1 113 ? 10.883 9.758 9.812 1 79.44 113 ARG A O 1
ATOM 865 N N . VAL A 1 114 ? 10.281 11.156 11.477 1 87 114 VAL A N 1
ATOM 866 C CA . VAL A 1 114 ? 10.891 10.352 12.531 1 87 114 VAL A CA 1
ATOM 867 C C . VAL A 1 114 ? 9.938 9.234 12.938 1 87 114 VAL A C 1
ATOM 869 O O . VAL A 1 114 ? 8.719 9.359 12.789 1 87 114 VAL A O 1
ATOM 872 N N . TRP A 1 115 ? 10.523 8.094 13.344 1 88.38 115 TRP A N 1
ATOM 873 C CA . TRP A 1 115 ? 9.742 6.953 13.805 1 88.38 115 TRP A CA 1
ATOM 874 C C . TRP A 1 115 ? 9.086 7.246 15.148 1 88.38 115 TRP A C 1
ATOM 876 O O . TRP A 1 115 ? 9.766 7.277 16.188 1 88.38 115 TRP A O 1
ATOM 886 N N . GLY A 1 116 ? 7.836 7.57 15.211 1 88.81 116 GLY A N 1
ATOM 887 C CA . GLY A 1 116 ? 7.078 7.875 16.422 1 88.81 116 GLY A CA 1
ATOM 888 C C . GLY A 1 116 ? 6.059 6.809 16.766 1 88.81 116 GLY A C 1
ATOM 889 O O . GLY A 1 116 ? 6.156 5.672 16.297 1 88.81 116 GLY A O 1
ATOM 890 N N . ALA A 1 117 ? 5.215 7.137 17.609 1 88.12 117 ALA A N 1
ATOM 891 C CA . ALA A 1 117 ? 4.18 6.23 18.094 1 88.12 117 ALA A CA 1
ATOM 892 C C . ALA A 1 117 ? 3.264 5.785 16.969 1 88.12 117 ALA A C 1
ATOM 894 O O . ALA A 1 117 ? 2.898 4.609 16.875 1 88.12 117 ALA A O 1
ATOM 895 N N . ALA A 1 118 ? 2.963 6.754 16.125 1 87.81 118 ALA A N 1
ATOM 896 C CA . ALA A 1 118 ? 2.084 6.434 15 1 87.81 118 ALA A CA 1
ATOM 897 C C . ALA A 1 118 ? 2.74 5.422 14.062 1 87.81 118 ALA A C 1
ATOM 899 O O . ALA A 1 118 ? 2.078 4.516 13.555 1 87.81 118 ALA A O 1
ATOM 900 N N . ALA A 1 119 ? 4.027 5.613 13.867 1 90 119 ALA A N 1
ATOM 901 C CA . ALA A 1 119 ? 4.754 4.691 13 1 90 119 ALA A CA 1
ATOM 902 C C . ALA A 1 119 ? 4.836 3.301 13.617 1 90 119 ALA A C 1
ATOM 904 O O . ALA A 1 119 ? 4.73 2.293 12.914 1 90 119 ALA A O 1
ATOM 905 N N . THR A 1 120 ? 5.039 3.262 14.875 1 90.44 120 THR A N 1
ATOM 906 C CA . THR A 1 120 ? 5.082 1.982 15.578 1 90.44 120 THR A CA 1
ATOM 907 C C . THR A 1 120 ? 3.744 1.259 15.461 1 90.44 120 THR A C 1
ATOM 909 O O . THR A 1 120 ? 3.703 0.056 15.195 1 90.44 120 THR A O 1
ATOM 912 N N . ARG A 1 121 ? 2.633 1.954 15.602 1 89.31 121 ARG A N 1
ATOM 913 C CA . ARG A 1 121 ? 1.305 1.36 15.492 1 89.31 121 ARG A CA 1
ATOM 914 C C . ARG A 1 121 ? 1.037 0.886 14.062 1 89.31 121 ARG A C 1
ATOM 916 O O . ARG A 1 121 ? 0.474 -0.192 13.859 1 89.31 121 ARG A O 1
ATOM 923 N N . ARG A 1 122 ? 1.481 1.677 13.18 1 90.56 122 ARG A N 1
ATOM 924 C CA . ARG A 1 122 ? 1.285 1.303 11.781 1 90.56 122 ARG A CA 1
ATOM 925 C C . ARG A 1 122 ? 2.107 0.069 11.43 1 90.56 122 ARG A C 1
ATOM 927 O O . ARG A 1 122 ? 1.635 -0.812 10.703 1 90.56 122 ARG A O 1
ATOM 934 N N . ALA A 1 123 ? 3.299 0.046 11.875 1 92.19 123 ALA A N 1
ATOM 935 C CA . ALA A 1 123 ? 4.145 -1.12 11.633 1 92.19 123 ALA A CA 1
ATOM 936 C C . ALA A 1 123 ? 3.537 -2.375 12.25 1 92.19 123 ALA A C 1
ATOM 938 O O . ALA A 1 123 ? 3.559 -3.447 11.641 1 92.19 123 ALA A O 1
ATOM 939 N N . GLY A 1 124 ? 3.023 -2.191 13.469 1 92.31 124 GLY A N 1
ATOM 940 C CA . GLY A 1 124 ? 2.348 -3.311 14.109 1 92.31 124 GLY A CA 1
ATOM 941 C C . GLY A 1 124 ? 1.122 -3.779 13.344 1 92.31 124 GLY A C 1
ATOM 942 O O . GLY A 1 124 ? 0.894 -4.984 13.211 1 92.31 124 GLY A O 1
ATOM 943 N N . THR A 1 125 ? 0.37 -2.869 12.859 1 91.88 125 THR A N 1
ATOM 944 C CA . THR A 1 125 ? -0.83 -3.205 12.102 1 91.88 125 THR A CA 1
ATOM 945 C C . THR A 1 125 ? -0.465 -3.914 10.797 1 91.88 125 THR A C 1
ATOM 947 O O . THR A 1 125 ? -1.111 -4.891 10.414 1 91.88 125 THR A O 1
ATOM 950 N N . VAL A 1 126 ? 0.587 -3.457 10.133 1 93.5 126 VAL A N 1
ATOM 951 C CA . VAL A 1 126 ? 1.018 -4.066 8.883 1 93.5 126 VAL A CA 1
ATOM 952 C C . VAL A 1 126 ? 1.538 -5.48 9.148 1 93.5 126 VAL A C 1
ATOM 954 O O . VAL A 1 126 ? 1.233 -6.41 8.398 1 93.5 126 VAL A O 1
ATOM 957 N N . ALA A 1 127 ? 2.279 -5.602 10.141 1 95.31 127 ALA A N 1
ATOM 958 C CA . ALA A 1 127 ? 2.801 -6.918 10.5 1 95.31 127 ALA A CA 1
ATOM 959 C C . ALA A 1 127 ? 1.67 -7.887 10.844 1 95.31 127 ALA A C 1
ATOM 961 O O . ALA A 1 127 ? 1.682 -9.039 10.414 1 95.31 127 ALA A O 1
ATOM 962 N N . ALA A 1 128 ? 0.68 -7.41 11.625 1 94.81 128 ALA A N 1
ATOM 963 C CA . ALA A 1 128 ? -0.469 -8.242 11.977 1 94.81 128 ALA A CA 1
ATOM 964 C C . ALA A 1 128 ? -1.294 -8.594 10.742 1 94.81 128 ALA A C 1
ATOM 966 O O . ALA A 1 128 ? -1.76 -9.727 10.602 1 94.81 128 ALA A O 1
ATOM 967 N N . ALA A 1 129 ? -1.497 -7.637 9.898 1 95.31 129 ALA A N 1
ATOM 968 C CA . ALA A 1 129 ? -2.221 -7.883 8.648 1 95.31 129 ALA A CA 1
ATOM 969 C C . ALA A 1 129 ? -1.501 -8.922 7.793 1 95.31 129 ALA A C 1
ATOM 971 O O . ALA A 1 129 ? -2.141 -9.766 7.168 1 95.31 129 ALA A O 1
ATOM 972 N N . THR A 1 130 ? -0.171 -8.805 7.734 1 95.81 130 THR A N 1
ATOM 973 C CA . THR A 1 130 ? 0.619 -9.766 6.973 1 95.81 130 THR A CA 1
ATOM 974 C C . THR A 1 130 ? 0.444 -11.172 7.539 1 95.81 130 THR A C 1
ATOM 976 O O . THR A 1 130 ? 0.319 -12.141 6.781 1 95.81 130 THR A O 1
ATOM 979 N N . ALA A 1 131 ? 0.42 -11.273 8.82 1 95.75 131 ALA A N 1
ATOM 980 C CA . ALA A 1 131 ? 0.196 -12.57 9.461 1 95.75 131 ALA A CA 1
ATOM 981 C C . ALA A 1 131 ? -1.181 -13.125 9.102 1 95.75 131 ALA A C 1
ATOM 983 O O . ALA A 1 131 ? -1.324 -14.312 8.828 1 95.75 131 ALA A O 1
ATOM 984 N N . LEU A 1 132 ? -2.207 -12.273 9.07 1 95.06 132 LEU A N 1
ATOM 985 C CA . LEU A 1 132 ? -3.57 -12.688 8.758 1 95.06 132 LEU A CA 1
ATOM 986 C C . LEU A 1 132 ? -3.676 -13.148 7.309 1 95.06 132 LEU A C 1
ATOM 988 O O . LEU A 1 132 ? -4.289 -14.18 7.02 1 95.06 132 LEU A O 1
ATOM 992 N N . VAL A 1 133 ? -3.061 -12.422 6.418 1 95.69 133 VAL A N 1
ATOM 993 C CA . VAL A 1 133 ? -3.092 -12.773 5.004 1 95.69 133 VAL A CA 1
ATOM 994 C C . VAL A 1 133 ? -2.346 -14.086 4.781 1 95.69 133 VAL A C 1
ATOM 996 O O . VAL A 1 133 ? -2.793 -14.945 4.012 1 95.69 133 VAL A O 1
ATOM 999 N N . LEU A 1 134 ? -1.223 -14.18 5.473 1 94.81 134 LEU A N 1
ATOM 1000 C CA . LEU A 1 134 ? -0.45 -15.414 5.379 1 94.81 134 LEU A CA 1
ATOM 1001 C C . LEU A 1 134 ? -1.252 -16.594 5.902 1 94.81 134 LEU A C 1
ATOM 1003 O O . LEU A 1 134 ? -1.236 -17.672 5.309 1 94.81 134 LEU A O 1
ATOM 1007 N N . ALA A 1 135 ? -1.982 -16.422 6.996 1 94.38 135 ALA A N 1
ATOM 1008 C CA . ALA A 1 135 ? -2.826 -17.484 7.555 1 94.38 135 ALA A CA 1
ATOM 1009 C C . ALA A 1 135 ? -3.92 -17.875 6.57 1 94.38 135 ALA A C 1
ATOM 1011 O O . ALA A 1 135 ? -4.203 -19.062 6.402 1 94.38 135 ALA A O 1
ATOM 1012 N N . LEU A 1 136 ? -4.496 -16.953 5.906 1 93.56 136 LEU A N 1
ATOM 1013 C CA . LEU A 1 136 ? -5.535 -17.234 4.922 1 93.56 136 LEU A CA 1
ATOM 1014 C C . LEU A 1 136 ? -4.965 -17.984 3.723 1 93.56 136 LEU A C 1
ATOM 1016 O O . LEU A 1 136 ? -5.594 -18.906 3.211 1 93.56 136 LEU A O 1
ATOM 1020 N N . ALA A 1 137 ? -3.803 -17.578 3.279 1 91.88 137 ALA A N 1
ATOM 1021 C CA . ALA A 1 137 ? -3.145 -18.25 2.162 1 91.88 137 ALA A CA 1
ATOM 1022 C C . ALA A 1 137 ? -2.824 -19.703 2.508 1 91.88 137 ALA A C 1
ATOM 1024 O O . ALA A 1 137 ? -2.986 -20.594 1.674 1 91.88 137 ALA A O 1
ATOM 1025 N N . LEU A 1 138 ? -2.389 -19.891 3.721 1 91 138 LEU A N 1
ATOM 1026 C CA . LEU A 1 138 ? -2.062 -21.25 4.152 1 91 138 LEU A CA 1
ATOM 1027 C C . LEU A 1 138 ? -3.322 -22.094 4.254 1 91 138 LEU A C 1
ATOM 1029 O O . LEU A 1 138 ? -3.297 -23.281 3.938 1 91 138 LEU A O 1
ATOM 1033 N N . LEU A 1 139 ? -4.418 -21.5 4.68 1 89.88 139 LEU A N 1
ATOM 1034 C CA . LEU A 1 139 ? -5.688 -22.219 4.742 1 89.88 139 LEU A CA 1
ATOM 1035 C C . LEU A 1 139 ? -6.125 -22.672 3.352 1 89.88 139 LEU A C 1
ATOM 1037 O O . LEU A 1 139 ? -6.633 -23.781 3.188 1 89.88 139 LEU A O 1
ATOM 1041 N N . ALA A 1 140 ? -5.867 -21.906 2.352 1 87.44 140 ALA A N 1
ATOM 1042 C CA . ALA A 1 140 ? -6.273 -22.188 0.978 1 87.44 140 ALA A CA 1
ATOM 1043 C C . ALA A 1 140 ? -5.449 -23.328 0.386 1 87.44 140 ALA A C 1
ATOM 1045 O O . ALA A 1 140 ? -5.875 -23.984 -0.567 1 87.44 140 ALA A O 1
ATOM 1046 N N . THR A 1 141 ? -4.289 -23.609 0.918 1 85.81 141 THR A N 1
ATOM 1047 C CA . THR A 1 141 ? -3.428 -24.641 0.357 1 85.81 141 THR A CA 1
ATOM 1048 C C . THR A 1 141 ? -3.395 -25.875 1.264 1 85.81 141 THR A C 1
ATOM 1050 O O . THR A 1 141 ? -2.666 -26.828 0.994 1 85.81 141 THR A O 1
ATOM 1053 N N . SER A 1 142 ? -4.094 -25.891 2.264 1 84.69 142 SER A N 1
ATOM 1054 C CA . SER A 1 142 ? -4.016 -26.969 3.252 1 84.69 142 SER A CA 1
ATOM 1055 C C . SER A 1 142 ? -4.918 -28.125 2.867 1 84.69 142 SER A C 1
ATOM 1057 O O . SER A 1 142 ? -4.754 -29.234 3.381 1 84.69 142 SER A O 1
ATOM 1059 N N . GLY A 1 143 ? -5.805 -27.906 1.989 1 80.5 143 GLY A N 1
ATOM 1060 C CA . GLY A 1 143 ? -6.684 -28.984 1.548 1 80.5 143 GLY A CA 1
ATOM 1061 C C . GLY A 1 143 ? -6.375 -29.469 0.145 1 80.5 143 GLY A C 1
ATOM 1062 O O . GLY A 1 143 ? -5.406 -29.016 -0.474 1 80.5 143 GLY A O 1
ATOM 1063 N N . PRO A 1 144 ? -7.129 -30.484 -0.079 1 82 144 PRO A N 1
ATOM 1064 C CA . PRO A 1 144 ? -8.203 -31.234 0.576 1 82 144 PRO A CA 1
ATOM 1065 C C . PRO A 1 144 ? -7.688 -32.312 1.517 1 82 144 PRO A C 1
ATOM 1067 O O . PRO A 1 144 ? -6.531 -32.719 1.408 1 82 144 PRO A O 1
ATOM 1070 N N . PRO A 1 145 ? -8.711 -33.031 2.379 1 85.06 145 PRO A N 1
ATOM 1071 C CA . PRO A 1 145 ? -10.094 -32.625 2.633 1 85.06 145 PRO A CA 1
ATOM 1072 C C . PRO A 1 145 ? -10.203 -31.25 3.299 1 85.06 145 PRO A C 1
ATOM 1074 O O . PRO A 1 145 ? -9.305 -30.859 4.047 1 85.06 145 PRO A O 1
ATOM 1077 N N . TRP A 1 146 ? -11.414 -30.609 3.104 1 89.31 146 TRP A N 1
ATOM 1078 C CA . TRP A 1 146 ? -11.531 -29.203 3.479 1 89.31 146 TRP A CA 1
ATOM 1079 C C . TRP A 1 146 ? -12.25 -29.062 4.812 1 89.31 146 TRP A C 1
ATOM 1081 O O . TRP A 1 146 ? -12.336 -27.953 5.359 1 89.31 146 TRP A O 1
ATOM 1091 N N . ARG A 1 147 ? -12.719 -30.125 5.398 1 87.06 147 ARG A N 1
ATOM 1092 C CA . ARG A 1 147 ? -13.477 -30.016 6.637 1 87.06 147 ARG A CA 1
ATOM 1093 C C . ARG A 1 147 ? -12.625 -29.422 7.75 1 87.06 147 ARG A C 1
ATOM 1095 O O . ARG A 1 147 ? -13.078 -28.516 8.461 1 87.06 147 ARG A O 1
ATOM 1102 N N . GLY A 1 148 ? -11.398 -29.891 7.969 1 87.75 148 GLY A N 1
ATOM 1103 C CA . GLY A 1 148 ? -10.5 -29.391 8.992 1 87.75 148 GLY A CA 1
ATOM 1104 C C . GLY A 1 148 ? -10.18 -27.922 8.844 1 87.75 148 GLY A C 1
ATOM 1105 O O . GLY A 1 148 ? -10.492 -27.109 9.719 1 87.75 148 GLY A O 1
ATOM 1106 N N . PRO A 1 149 ? -9.641 -27.594 7.699 1 89.19 149 PRO A N 1
ATOM 1107 C CA . PRO A 1 149 ? -9.328 -26.188 7.461 1 89.19 149 PRO A CA 1
ATOM 1108 C C . PRO A 1 149 ? -10.547 -25.281 7.598 1 89.19 149 PRO A C 1
ATOM 1110 O O . PRO A 1 149 ? -10.43 -24.141 8.047 1 89.19 149 PRO A O 1
ATOM 1113 N N . SER A 1 150 ? -11.688 -25.734 7.176 1 93.06 150 SER A N 1
ATOM 1114 C CA . SER A 1 150 ? -12.898 -24.922 7.285 1 93.06 150 SER A CA 1
ATOM 1115 C C . SER A 1 150 ? -13.242 -24.641 8.742 1 93.06 150 SER A C 1
ATOM 1117 O O . SER A 1 150 ? -13.617 -23.516 9.086 1 93.06 150 SER A O 1
ATOM 1119 N N . LEU A 1 151 ? -13.117 -25.594 9.562 1 93.19 151 LEU A N 1
ATOM 1120 C CA . LEU A 1 151 ? -13.406 -25.422 10.984 1 93.19 151 LEU A CA 1
ATOM 1121 C C . LEU A 1 151 ? -12.414 -24.453 11.625 1 93.19 151 LEU A C 1
ATOM 1123 O O . LEU A 1 151 ? -12.773 -23.672 12.492 1 93.19 151 LEU A O 1
ATOM 1127 N N . VAL A 1 152 ? -11.227 -24.531 11.211 1 92.69 152 VAL A N 1
ATOM 1128 C CA . VAL A 1 152 ? -10.203 -23.625 11.711 1 92.69 152 VAL A CA 1
ATOM 1129 C C . VAL A 1 152 ? -10.516 -22.203 11.273 1 92.69 152 VAL A C 1
ATOM 1131 O O . VAL A 1 152 ? -10.367 -21.25 12.047 1 92.69 152 VAL A O 1
ATOM 1134 N N . ALA A 1 153 ? -10.93 -22.078 10.047 1 95.12 153 ALA A N 1
ATOM 1135 C CA . ALA A 1 153 ? -11.273 -20.75 9.523 1 95.12 153 ALA A CA 1
ATOM 1136 C C . ALA A 1 153 ? -12.461 -20.156 10.281 1 95.12 153 ALA A C 1
ATOM 1138 O O . ALA A 1 153 ? -12.43 -18.984 10.656 1 95.12 153 ALA A O 1
ATOM 1139 N N . ILE A 1 154 ? -13.445 -20.969 10.508 1 95.81 154 ILE A N 1
ATOM 1140 C CA . ILE A 1 154 ? -14.633 -20.5 11.227 1 95.81 154 ILE A CA 1
ATOM 1141 C C . ILE A 1 154 ? -14.266 -20.172 12.672 1 95.81 154 ILE A C 1
ATOM 1143 O O . ILE A 1 154 ? -14.711 -19.156 13.211 1 95.81 154 ILE A O 1
ATOM 1147 N N . GLY A 1 155 ? -13.445 -21.047 13.266 1 95.12 155 GLY A N 1
ATOM 1148 C CA . GLY A 1 155 ? -12.945 -20.75 14.602 1 95.12 155 GLY A CA 1
ATOM 1149 C C . GLY A 1 155 ? -12.125 -19.484 14.672 1 95.12 155 GLY A C 1
ATOM 1150 O O . GLY A 1 155 ? -12.242 -18.703 15.625 1 95.12 155 GLY A O 1
ATOM 1151 N N . GLY A 1 156 ? -11.305 -19.281 13.68 1 95 156 GLY A N 1
ATOM 1152 C CA . GLY A 1 156 ? -10.539 -18.047 13.586 1 95 156 GLY A CA 1
ATOM 1153 C C . GLY A 1 156 ? -11.398 -16.812 13.43 1 95 156 GLY A C 1
ATOM 1154 O O . GLY A 1 156 ? -11.109 -15.766 14.008 1 95 156 GLY A O 1
ATOM 1155 N N . ALA A 1 157 ? -12.453 -16.938 12.602 1 96.69 157 ALA A N 1
ATOM 1156 C CA . ALA A 1 157 ? -13.383 -15.828 12.43 1 96.69 157 ALA A CA 1
ATOM 1157 C C . ALA A 1 157 ? -14.031 -15.445 13.758 1 96.69 157 ALA A C 1
ATOM 1159 O O . ALA A 1 157 ? -14.141 -14.258 14.078 1 96.69 157 ALA A O 1
ATOM 1160 N N . ALA A 1 158 ? -14.422 -16.469 14.523 1 95.81 158 ALA A N 1
ATOM 1161 C CA . ALA A 1 158 ? -15.047 -16.234 15.82 1 95.81 158 ALA A CA 1
ATOM 1162 C C . ALA A 1 158 ? -14.062 -15.578 16.781 1 95.81 158 ALA A C 1
ATOM 1164 O O . ALA A 1 158 ? -14.414 -14.641 17.5 1 95.81 158 ALA A O 1
ATOM 1165 N N . ALA A 1 159 ? -12.852 -16.078 16.797 1 95 159 ALA A N 1
ATOM 1166 C CA . ALA A 1 159 ? -11.828 -15.523 17.672 1 95 159 ALA A CA 1
ATOM 1167 C C . ALA A 1 159 ? -11.523 -14.07 17.312 1 95 159 ALA A C 1
ATOM 1169 O O . ALA A 1 159 ? -11.375 -13.227 18.203 1 95 159 ALA A O 1
ATOM 1170 N N . LEU A 1 160 ? -11.422 -13.781 16.031 1 95.44 160 LEU A N 1
ATOM 1171 C CA . LEU A 1 160 ? -11.133 -12.43 15.57 1 95.44 160 LEU A CA 1
ATOM 1172 C C . LEU A 1 160 ? -12.297 -11.492 15.875 1 95.44 160 LEU A C 1
ATOM 1174 O O . LEU A 1 160 ? -12.094 -10.32 16.188 1 95.44 160 LEU A O 1
ATOM 1178 N N . LEU A 1 161 ? -13.508 -12.008 15.766 1 94.19 161 LEU A N 1
ATOM 1179 C CA . LEU A 1 161 ? -14.664 -11.195 16.109 1 94.19 161 LEU A CA 1
ATOM 1180 C C . LEU A 1 161 ? -14.672 -10.859 17.594 1 94.19 161 LEU A C 1
ATOM 1182 O O . LEU A 1 161 ? -14.961 -9.727 17.984 1 94.19 161 LEU A O 1
ATOM 1186 N N . ALA A 1 162 ? -14.359 -11.844 18.406 1 93.25 162 ALA A N 1
ATOM 1187 C CA . ALA A 1 162 ? -14.266 -11.617 19.844 1 93.25 162 ALA A CA 1
ATOM 1188 C C . ALA A 1 162 ? -13.172 -10.602 20.172 1 93.25 162 ALA A C 1
ATOM 1190 O O . ALA A 1 162 ? -13.352 -9.742 21.047 1 93.25 162 ALA A O 1
ATOM 1191 N N . THR A 1 163 ? -12.102 -10.742 19.469 1 90.81 163 THR A N 1
ATOM 1192 C CA . THR A 1 163 ? -10.992 -9.805 19.672 1 90.81 163 THR A CA 1
ATOM 1193 C C . THR A 1 163 ? -11.398 -8.391 19.266 1 90.81 163 THR A C 1
ATOM 1195 O O . THR A 1 163 ? -11.055 -7.422 19.938 1 90.81 163 THR A O 1
ATOM 1198 N N . SER A 1 164 ? -12.062 -8.297 18.141 1 91.06 164 SER A N 1
ATOM 1199 C CA . SER A 1 164 ? -12.555 -6.996 17.688 1 91.06 164 SER A CA 1
ATOM 1200 C C . SER A 1 164 ? -13.477 -6.367 18.734 1 91.06 164 SER A C 1
ATOM 1202 O O . SER A 1 164 ? -13.391 -5.168 19 1 91.06 164 SER A O 1
ATOM 1204 N N . TYR A 1 165 ? -14.289 -7.109 19.359 1 89.25 165 TYR A N 1
ATOM 1205 C CA . TYR A 1 165 ? -15.188 -6.645 20.406 1 89.25 165 TYR A CA 1
ATOM 1206 C C . TYR A 1 165 ? -14.398 -6.152 21.625 1 89.25 165 TYR A C 1
ATOM 1208 O O . TYR A 1 165 ? -14.688 -5.082 22.172 1 89.25 165 TYR A O 1
ATOM 1216 N N . ALA A 1 166 ? -13.414 -6.941 21.984 1 88.38 166 ALA A N 1
ATOM 1217 C CA . ALA A 1 166 ? -12.602 -6.59 23.156 1 88.38 166 ALA A CA 1
ATOM 1218 C C . ALA A 1 166 ? -11.852 -5.285 22.922 1 88.38 166 ALA A C 1
ATOM 1220 O O . ALA A 1 166 ? -11.805 -4.422 23.797 1 88.38 166 ALA A O 1
ATOM 1221 N N . PHE A 1 167 ? -11.258 -5.152 21.734 1 86.88 167 PHE A N 1
ATOM 1222 C CA . PHE A 1 167 ? -10.492 -3.951 21.438 1 86.88 167 PHE A CA 1
ATOM 1223 C C . PHE A 1 167 ? -11.406 -2.74 21.312 1 86.88 167 PHE A C 1
ATOM 1225 O O . PHE A 1 167 ? -11.008 -1.619 21.641 1 86.88 167 PHE A O 1
ATOM 1232 N N . SER A 1 168 ? -12.625 -2.912 20.844 1 85 168 SER A N 1
ATOM 1233 C CA . SER A 1 168 ? -13.555 -1.801 20.656 1 85 168 SER A CA 1
ATOM 1234 C C . SER A 1 168 ? -14.109 -1.327 22 1 85 168 SER A C 1
ATOM 1236 O O . SER A 1 168 ? -14.25 -0.124 22.234 1 85 168 SER A O 1
ATOM 1238 N N . ARG A 1 169 ? -14.398 -2.199 22.922 1 83.88 169 ARG A N 1
ATOM 1239 C CA . ARG A 1 169 ? -15.062 -1.831 24.172 1 83.88 169 ARG A CA 1
ATOM 1240 C C . ARG A 1 169 ? -14.047 -1.632 25.297 1 83.88 169 ARG A C 1
ATOM 1242 O O . ARG A 1 169 ? -14.164 -0.691 26.078 1 83.88 169 ARG A O 1
ATOM 1249 N N . ALA A 1 170 ? -13.094 -2.541 25.359 1 79.56 170 ALA A N 1
ATOM 1250 C CA . ALA A 1 170 ? -12.18 -2.527 26.5 1 79.56 170 ALA A CA 1
ATOM 1251 C C . ALA A 1 170 ? -11.023 -1.567 26.25 1 79.56 170 ALA A C 1
ATOM 1253 O O . ALA A 1 170 ? -10.594 -0.858 27.172 1 79.56 170 ALA A O 1
ATOM 1254 N N . PHE A 1 171 ? -10.453 -1.407 25.031 1 75.25 171 PHE A N 1
ATOM 1255 C CA . PHE A 1 171 ? -9.203 -0.688 24.812 1 75.25 171 PHE A CA 1
ATOM 1256 C C . PHE A 1 171 ? -9.43 0.553 23.969 1 75.25 171 PHE A C 1
ATOM 1258 O O . PHE A 1 171 ? -8.523 1.378 23.812 1 75.25 171 PHE A O 1
ATOM 1265 N N . ALA A 1 172 ? -10.562 0.762 23.422 1 76.06 172 ALA A N 1
ATOM 1266 C CA . ALA A 1 172 ? -10.914 1.904 22.594 1 76.06 172 ALA A CA 1
ATOM 1267 C C . ALA A 1 172 ? -9.906 2.078 21.453 1 76.06 172 ALA A C 1
ATOM 1269 O O . ALA A 1 172 ? -9.5 3.199 21.141 1 76.06 172 ALA A O 1
ATOM 1270 N N . ASP A 1 173 ? -9.266 1.04 21.078 1 81.69 173 ASP A N 1
ATOM 1271 C CA . ASP A 1 173 ? -8.383 1.06 19.906 1 81.69 173 ASP A CA 1
ATOM 1272 C C . ASP A 1 173 ? -9.148 0.697 18.641 1 81.69 173 ASP A C 1
ATOM 1274 O O . ASP A 1 173 ? -9.305 -0.483 18.312 1 81.69 173 ASP A O 1
ATOM 1278 N N . GLN A 1 174 ? -9.477 1.634 17.922 1 82.5 174 GLN A N 1
ATOM 1279 C CA . GLN A 1 174 ? -10.352 1.462 16.766 1 82.5 174 GLN A CA 1
ATOM 1280 C C . GLN A 1 174 ? -9.602 0.813 15.602 1 82.5 174 GLN A C 1
ATOM 1282 O O . GLN A 1 174 ? -10.18 0.024 14.852 1 82.5 174 GLN A O 1
ATOM 1287 N N . ALA A 1 175 ? -8.344 1.115 15.531 1 83.62 175 ALA A N 1
ATOM 1288 C CA . ALA A 1 175 ? -7.582 0.569 14.414 1 83.62 175 ALA A CA 1
ATOM 1289 C C . ALA A 1 175 ? -7.406 -0.941 14.555 1 83.62 175 ALA A C 1
ATOM 1291 O O . ALA A 1 175 ? -7.57 -1.683 13.578 1 83.62 175 ALA A O 1
ATOM 1292 N N . ALA A 1 176 ? -7.102 -1.333 15.75 1 86.44 176 ALA A N 1
ATOM 1293 C CA . ALA A 1 176 ? -6.945 -2.762 16 1 86.44 176 ALA A CA 1
ATOM 1294 C C . ALA A 1 176 ? -8.273 -3.498 15.836 1 86.44 176 ALA A C 1
ATOM 1296 O O . ALA A 1 176 ? -8.312 -4.609 15.305 1 86.44 176 ALA A O 1
ATOM 1297 N N . ALA A 1 177 ? -9.312 -2.92 16.297 1 88.94 177 ALA A N 1
ATOM 1298 C CA . ALA A 1 177 ? -10.641 -3.518 16.172 1 88.94 177 ALA A CA 1
ATOM 1299 C C . ALA A 1 177 ? -11.047 -3.658 14.703 1 88.94 177 ALA A C 1
ATOM 1301 O O . ALA A 1 177 ? -11.633 -4.668 14.312 1 88.94 177 ALA A O 1
ATOM 1302 N N . MET A 1 178 ? -10.727 -2.709 13.914 1 89.69 178 MET A N 1
ATOM 1303 C CA . MET A 1 178 ? -11.055 -2.738 12.492 1 89.69 178 MET A CA 1
ATOM 1304 C C . MET A 1 178 ? -10.305 -3.863 11.781 1 89.69 178 MET A C 1
ATOM 1306 O O . MET A 1 178 ? -10.875 -4.566 10.945 1 89.69 178 MET A O 1
ATOM 1310 N N . LEU A 1 179 ? -9.023 -3.984 12.102 1 91.56 179 LEU A N 1
ATOM 1311 C CA . LEU A 1 179 ? -8.227 -5.043 11.484 1 91.56 179 LEU A CA 1
ATOM 1312 C C . LEU A 1 179 ? -8.758 -6.418 11.875 1 91.56 179 LEU A C 1
ATOM 1314 O O . LEU A 1 179 ? -8.859 -7.312 11.039 1 91.56 179 LEU A O 1
ATOM 1318 N N . ALA A 1 180 ? -9.07 -6.531 13.148 1 92.19 180 ALA A N 1
ATOM 1319 C CA . ALA A 1 180 ? -9.617 -7.797 13.625 1 92.19 180 ALA A CA 1
ATOM 1320 C C . ALA A 1 180 ? -10.953 -8.102 12.953 1 92.19 180 ALA A C 1
ATOM 1322 O O . ALA A 1 180 ? -11.234 -9.25 12.609 1 92.19 180 ALA A O 1
ATOM 1323 N N . SER A 1 181 ? -11.766 -7.117 12.805 1 93 181 SER A N 1
ATOM 1324 C CA . SER A 1 181 ? -13.055 -7.301 12.148 1 93 181 SER A CA 1
ATOM 1325 C C . SER A 1 181 ? -12.883 -7.684 10.68 1 93 181 SER A C 1
ATOM 1327 O O . SER A 1 181 ? -13.602 -8.547 10.172 1 93 181 SER A O 1
ATOM 1329 N N . ALA A 1 182 ? -11.953 -7.027 10.008 1 93 182 ALA A N 1
ATOM 1330 C CA . ALA A 1 182 ? -11.664 -7.379 8.617 1 93 182 ALA A CA 1
ATOM 1331 C C . ALA A 1 182 ? -11.211 -8.836 8.5 1 93 182 ALA A C 1
ATOM 1333 O O . ALA A 1 182 ? -11.633 -9.555 7.598 1 93 182 ALA A O 1
ATOM 1334 N N . GLY A 1 183 ? -10.336 -9.188 9.414 1 95.5 183 GLY A N 1
ATOM 1335 C CA . GLY A 1 183 ? -9.898 -10.57 9.445 1 95.5 183 GLY A CA 1
ATOM 1336 C C . GLY A 1 183 ? -11.031 -11.547 9.695 1 95.5 183 GLY A C 1
ATOM 1337 O O . GLY A 1 183 ? -11.078 -12.617 9.086 1 95.5 183 GLY A O 1
ATOM 1338 N N . ALA A 1 184 ? -11.922 -11.188 10.594 1 95.88 184 ALA A N 1
ATOM 1339 C CA . ALA A 1 184 ? -13.047 -12.055 10.93 1 95.88 184 ALA A CA 1
ATOM 1340 C C . ALA A 1 184 ? -13.922 -12.312 9.711 1 95.88 184 ALA A C 1
ATOM 1342 O O . ALA A 1 184 ? -14.297 -13.461 9.445 1 95.88 184 ALA A O 1
ATOM 1343 N N . VAL A 1 185 ? -14.172 -11.305 8.969 1 96.06 185 VAL A N 1
ATOM 1344 C CA . VAL A 1 185 ? -15.031 -11.43 7.793 1 96.06 185 VAL A CA 1
ATOM 1345 C C . VAL A 1 185 ? -14.336 -12.273 6.73 1 96.06 185 VAL A C 1
ATOM 1347 O O . VAL A 1 185 ? -14.961 -13.148 6.117 1 96.06 185 VAL A O 1
ATOM 1350 N N . LEU A 1 186 ? -13.047 -12.062 6.52 1 96 186 LEU A N 1
ATOM 1351 C CA . LEU A 1 186 ? -12.305 -12.805 5.508 1 96 186 LEU A CA 1
ATOM 1352 C C . LEU A 1 186 ? -12.203 -14.281 5.887 1 96 186 LEU A C 1
ATOM 1354 O O . LEU A 1 186 ? -12.375 -15.156 5.039 1 96 186 LEU A O 1
ATOM 1358 N N . PHE A 1 187 ? -11.984 -14.547 7.148 1 96.69 187 PHE A N 1
ATOM 1359 C CA . PHE A 1 187 ? -11.883 -15.93 7.613 1 96.69 187 PHE A CA 1
ATOM 1360 C C . PHE A 1 187 ? -13.25 -16.609 7.562 1 96.69 187 PHE A C 1
ATOM 1362 O O . PHE A 1 187 ? -13.336 -17.812 7.262 1 96.69 187 PHE A O 1
ATOM 1369 N N . ALA A 1 188 ? -14.312 -15.898 7.91 1 97.06 188 ALA A N 1
ATOM 1370 C CA . ALA A 1 188 ? -15.656 -16.453 7.824 1 97.06 188 ALA A CA 1
ATOM 1371 C C . ALA A 1 188 ? -16.016 -16.812 6.387 1 97.06 188 ALA A C 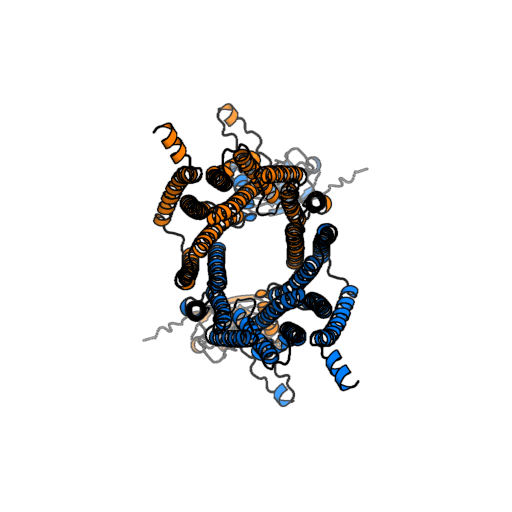1
ATOM 1373 O O . ALA A 1 188 ? -16.578 -17.875 6.129 1 97.06 188 ALA A O 1
ATOM 1374 N N . GLY A 1 189 ? -15.719 -15.953 5.461 1 96 189 GLY A N 1
ATOM 1375 C CA . GLY A 1 189 ? -15.945 -16.25 4.059 1 96 189 GLY A CA 1
ATOM 1376 C C . GLY A 1 189 ? -15.195 -17.469 3.574 1 96 189 GLY A C 1
ATOM 1377 O O . GLY A 1 189 ? -15.75 -18.312 2.861 1 96 189 GLY A O 1
ATOM 1378 N N . ALA A 1 190 ? -13.938 -17.547 3.939 1 94.31 190 ALA A N 1
ATOM 1379 C CA . ALA A 1 190 ? -13.117 -18.703 3.562 1 94.31 190 ALA A CA 1
ATOM 1380 C C . ALA A 1 190 ? -13.648 -19.984 4.191 1 94.31 190 ALA A C 1
ATOM 1382 O O . ALA A 1 190 ? -13.695 -21.031 3.541 1 94.31 190 ALA A O 1
ATOM 1383 N N . GLY 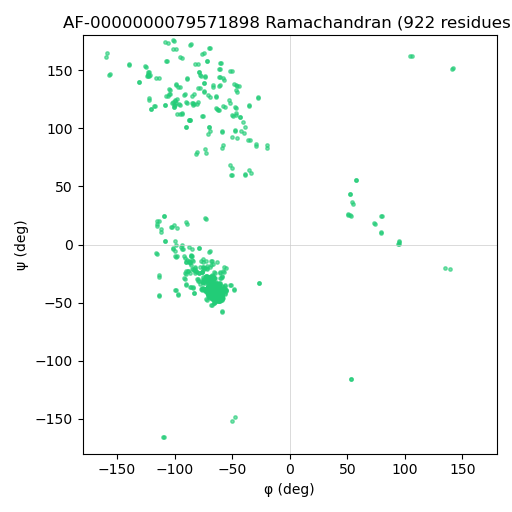A 1 191 ? -14.039 -19.891 5.457 1 94.62 191 GLY A N 1
ATOM 1384 C CA . GLY A 1 191 ? -14.617 -21.047 6.125 1 94.62 191 GLY A CA 1
ATOM 1385 C C . GLY A 1 191 ? -15.906 -21.531 5.488 1 94.62 191 GLY A C 1
ATOM 1386 O O . GLY A 1 191 ? -16.125 -22.734 5.324 1 94.62 191 GLY A O 1
ATOM 1387 N N . GLY A 1 192 ? -16.797 -20.609 5.152 1 94.62 192 GLY A N 1
ATOM 1388 C CA . GLY A 1 192 ? -18.047 -20.969 4.492 1 94.62 192 GLY A CA 1
ATOM 1389 C C . GLY A 1 192 ? -17.844 -21.562 3.111 1 94.62 192 GLY A C 1
ATOM 1390 O O . GLY A 1 192 ? -18.578 -22.453 2.697 1 94.62 192 GLY A O 1
ATOM 1391 N N . LEU A 1 193 ? -16.828 -21.047 2.422 1 93.25 193 LEU A N 1
ATOM 1392 C CA . LEU A 1 193 ? -16.531 -21.531 1.08 1 93.25 193 LEU A CA 1
ATOM 1393 C C . LEU A 1 193 ? -16.031 -22.984 1.121 1 93.25 193 LEU A C 1
ATOM 1395 O O . LEU A 1 193 ? -16.359 -23.781 0.241 1 93.25 193 LEU A O 1
ATOM 1399 N N . LEU A 1 194 ? -15.312 -23.344 2.197 1 91.62 194 LEU A N 1
ATOM 1400 C CA . LEU A 1 194 ? -14.641 -24.641 2.264 1 91.62 194 LEU A CA 1
ATOM 1401 C C . LEU A 1 194 ? -15.469 -25.641 3.072 1 91.62 194 LEU A C 1
ATOM 1403 O O . LEU A 1 194 ? -15.164 -26.828 3.082 1 91.62 194 LEU A O 1
ATOM 1407 N N . LEU A 1 195 ? -16.5 -25.172 3.758 1 90.38 195 LEU A N 1
ATOM 1408 C CA . LEU A 1 195 ? -17.266 -25.984 4.699 1 90.38 195 LEU A CA 1
ATOM 1409 C C . LEU A 1 195 ? -17.812 -27.234 4.02 1 90.38 195 LEU A C 1
ATOM 1411 O O . LEU A 1 195 ? -17.672 -28.344 4.543 1 90.38 195 LEU A O 1
ATOM 1415 N N . PHE A 1 196 ? -18.359 -27.156 2.736 1 89.06 196 PHE A N 1
ATOM 1416 C CA . PHE A 1 196 ? -18.984 -28.281 2.062 1 89.06 196 PHE A CA 1
ATOM 1417 C C . PHE A 1 196 ? -18.203 -28.688 0.826 1 89.06 196 PHE A C 1
ATOM 1419 O O . PHE A 1 196 ? -18.719 -29.375 -0.057 1 89.06 196 PHE A O 1
ATOM 1426 N N . ALA A 1 197 ? -16.969 -28.219 0.749 1 87.94 197 ALA A N 1
ATOM 1427 C CA . ALA A 1 197 ? -16.156 -28.5 -0.443 1 87.94 197 ALA A CA 1
ATOM 1428 C C . ALA A 1 197 ? -15.656 -29.938 -0.452 1 87.94 197 ALA A C 1
ATOM 1430 O O . ALA A 1 197 ? -15.312 -30.469 -1.509 1 87.94 197 ALA A O 1
ATOM 1431 N N . GLY A 1 198 ? -15.711 -30.641 0.651 1 87.19 198 GLY A N 1
ATOM 1432 C CA . GLY A 1 198 ? -15.281 -32.031 0.704 1 87.19 198 GLY A CA 1
ATOM 1433 C C . GLY A 1 198 ? -13.875 -32.25 0.179 1 87.19 198 GLY A C 1
ATOM 1434 O O . GLY A 1 198 ? -12.922 -31.641 0.681 1 87.19 198 GLY A O 1
ATOM 1435 N N . THR A 1 199 ? -13.688 -32.969 -0.894 1 85.69 199 THR A N 1
ATOM 1436 C CA . THR A 1 199 ? -12.367 -33.281 -1.448 1 85.69 199 THR A CA 1
ATOM 1437 C C . THR A 1 199 ? -12.188 -32.562 -2.797 1 85.69 199 THR A C 1
ATOM 1439 O O . THR A 1 199 ? -11.234 -32.875 -3.523 1 85.69 199 THR A O 1
ATOM 1442 N N . ARG A 1 200 ? -13.117 -31.672 -3.053 1 85.88 200 ARG A N 1
ATOM 1443 C CA . ARG A 1 200 ? -13.055 -30.953 -4.324 1 85.88 200 ARG A CA 1
ATOM 1444 C C . ARG A 1 200 ? -11.93 -29.922 -4.32 1 85.88 200 ARG A C 1
ATOM 1446 O O . ARG A 1 200 ? -11.594 -29.375 -3.27 1 85.88 200 ARG A O 1
ATOM 1453 N N . SER A 1 201 ? -11.32 -29.75 -5.492 1 85.44 201 SER A N 1
ATOM 1454 C CA . SER A 1 201 ? -10.289 -28.734 -5.613 1 85.44 201 SER A CA 1
ATOM 1455 C C . SER A 1 201 ? -10.898 -27.328 -5.598 1 85.44 201 SER A C 1
ATOM 1457 O O . SER A 1 201 ? -12.094 -27.172 -5.836 1 85.44 201 SER A O 1
ATOM 1459 N N . LEU A 1 202 ? -10.148 -26.328 -5.258 1 82.31 202 LEU A N 1
ATOM 1460 C CA . LEU A 1 202 ? -10.609 -24.953 -5.156 1 82.31 202 LEU A CA 1
ATOM 1461 C C . LEU A 1 202 ? -11.141 -24.453 -6.496 1 82.31 202 LEU A C 1
ATOM 1463 O O . LEU A 1 202 ? -11.977 -23.547 -6.539 1 82.31 202 LEU A O 1
ATOM 1467 N N . THR A 1 203 ? -10.695 -25.047 -7.566 1 77.19 203 THR A N 1
ATOM 1468 C CA . THR A 1 203 ? -11.117 -24.609 -8.898 1 77.19 203 THR A CA 1
ATOM 1469 C C . THR A 1 203 ? -12.438 -25.281 -9.289 1 77.19 203 THR A C 1
ATOM 1471 O O . THR A 1 203 ? -13.07 -24.891 -10.266 1 77.19 203 THR A O 1
ATOM 1474 N N . GLU A 1 204 ? -12.914 -26.266 -8.539 1 80.69 204 GLU A N 1
ATOM 1475 C CA . GLU A 1 204 ? -14.125 -27 -8.875 1 80.69 204 GLU A CA 1
ATOM 1476 C C . GLU A 1 204 ? -15.266 -26.656 -7.926 1 80.69 204 GLU A C 1
ATOM 1478 O O . GLU A 1 204 ? -16.203 -27.438 -7.762 1 80.69 204 GLU A O 1
ATOM 1483 N N . LEU A 1 205 ? -15.164 -25.531 -7.383 1 82.88 205 LEU A N 1
ATOM 1484 C CA . LEU A 1 205 ? -16.203 -25.156 -6.441 1 82.88 205 LEU A CA 1
ATOM 1485 C C . LEU A 1 205 ? -17.5 -24.797 -7.172 1 82.88 205 LEU A C 1
ATOM 1487 O O . LEU A 1 205 ? -17.453 -24.25 -8.281 1 82.88 205 LEU A O 1
ATOM 1491 N N . GLU A 1 206 ? -18.594 -25.25 -6.602 1 84.81 206 GLU A N 1
ATOM 1492 C CA . GLU A 1 206 ? -19.922 -25.062 -7.18 1 84.81 206 GLU A CA 1
ATOM 1493 C C . GLU A 1 206 ? -20.672 -23.922 -6.496 1 84.81 206 GLU A C 1
ATOM 1495 O O . GLU A 1 206 ? -20.141 -23.297 -5.566 1 84.81 206 GLU A O 1
ATOM 1500 N N . ALA A 1 207 ? -21.844 -23.594 -6.988 1 87.38 207 ALA A N 1
ATOM 1501 C CA . ALA A 1 207 ? -22.672 -22.484 -6.504 1 87.38 207 ALA A CA 1
ATOM 1502 C C . ALA A 1 207 ? -23.047 -22.688 -5.043 1 87.38 207 ALA A C 1
ATOM 1504 O O . ALA A 1 207 ? -23.172 -21.719 -4.289 1 87.38 207 ALA A O 1
ATOM 1505 N N . SER A 1 208 ? -23.234 -23.938 -4.605 1 87.94 208 SER A N 1
ATOM 1506 C CA . SER A 1 208 ? -23.625 -24.219 -3.232 1 87.94 208 SER A CA 1
ATOM 1507 C C . SER A 1 208 ? -22.562 -23.766 -2.244 1 87.94 208 SER A C 1
ATOM 1509 O O . SER A 1 208 ? -22.875 -23.281 -1.152 1 87.94 208 SER A O 1
ATOM 1511 N N . HIS A 1 209 ? -21.328 -23.844 -2.604 1 92.19 209 HIS A N 1
ATOM 1512 C CA . HIS A 1 209 ? -20.234 -23.438 -1.734 1 92.19 209 HIS A CA 1
ATOM 1513 C C . HIS A 1 209 ? -20.188 -21.922 -1.582 1 92.19 209 HIS A C 1
ATOM 1515 O O . HIS A 1 209 ? -19.906 -21.406 -0.496 1 92.19 209 HIS A O 1
ATOM 1521 N N . PHE A 1 210 ? -20.516 -21.234 -2.664 1 92.31 210 PHE A N 1
ATOM 1522 C CA . PHE A 1 210 ? -20.531 -19.766 -2.598 1 92.31 210 PHE A CA 1
ATOM 1523 C C . PHE A 1 210 ? -21.734 -19.281 -1.788 1 92.31 210 PHE A C 1
ATOM 1525 O O . PHE A 1 210 ? -21.688 -18.219 -1.167 1 92.31 210 PHE A O 1
ATOM 1532 N N . LEU A 1 211 ? -22.781 -20.094 -1.784 1 93.81 211 LEU A N 1
ATOM 1533 C CA . LEU A 1 211 ? -23.938 -19.781 -0.961 1 93.81 211 LEU A CA 1
ATOM 1534 C C . LEU A 1 211 ? -23.578 -19.828 0.521 1 93.81 211 LEU A C 1
ATOM 1536 O O . LEU A 1 211 ? -23.938 -18.922 1.279 1 93.81 211 LEU A O 1
ATOM 1540 N N . SER A 1 212 ? -22.938 -20.891 0.925 1 94.81 212 SER A N 1
ATOM 1541 C CA . SER A 1 212 ? -22.531 -21 2.318 1 94.81 212 SER A CA 1
ATOM 1542 C C . SER A 1 212 ? -21.516 -19.922 2.688 1 94.81 212 SER A C 1
ATOM 1544 O O . SER A 1 212 ? -21.531 -19.406 3.803 1 94.81 212 SER A O 1
ATOM 1546 N N . ALA A 1 213 ? -20.625 -19.578 1.815 1 95.69 213 ALA A N 1
ATOM 1547 C CA . ALA A 1 213 ? -19.641 -18.516 2.047 1 95.69 213 ALA A CA 1
ATOM 1548 C C . ALA A 1 213 ? -20.344 -17.172 2.271 1 95.69 213 ALA A C 1
ATOM 1550 O O . ALA A 1 213 ? -20 -16.453 3.209 1 95.69 213 ALA A O 1
ATOM 1551 N N . GLY A 1 214 ? -21.297 -16.875 1.341 1 96.62 214 GLY A N 1
ATOM 1552 C CA . GLY A 1 214 ? -22.047 -15.633 1.482 1 96.62 214 GLY A CA 1
ATOM 1553 C C . GLY A 1 214 ? -22.844 -15.555 2.77 1 96.62 214 GLY A C 1
ATOM 1554 O O . GLY A 1 214 ? -22.906 -14.5 3.4 1 96.62 214 GLY A O 1
ATOM 1555 N N . ALA A 1 215 ? -23.406 -16.672 3.148 1 96.75 215 ALA A N 1
ATOM 1556 C CA . ALA A 1 215 ? -24.203 -16.719 4.371 1 96.75 215 ALA A CA 1
ATOM 1557 C C . ALA A 1 215 ? -23.344 -16.438 5.602 1 96.75 215 ALA A C 1
ATOM 1559 O O . ALA A 1 215 ? -23.703 -15.641 6.457 1 96.75 215 ALA A O 1
ATOM 1560 N N . LEU A 1 216 ? -22.203 -17.078 5.672 1 96.81 216 LEU A N 1
ATOM 1561 C CA . LEU A 1 216 ? -21.344 -16.906 6.84 1 96.81 216 LEU A CA 1
ATOM 1562 C C . LEU A 1 216 ? -20.719 -15.508 6.852 1 96.81 216 LEU A C 1
ATOM 1564 O O . LEU A 1 216 ? -20.516 -14.93 7.922 1 96.81 216 LEU A O 1
ATOM 1568 N N . LEU A 1 217 ? -20.391 -15 5.66 1 96.88 217 LEU A N 1
ATOM 1569 C CA . LEU A 1 217 ? -19.875 -13.633 5.559 1 96.88 217 LEU A CA 1
ATOM 1570 C C . LEU A 1 217 ? -20.906 -12.633 6.086 1 96.88 217 LEU A C 1
ATOM 1572 O O . LEU A 1 217 ? -20.562 -11.75 6.883 1 96.88 217 LEU A O 1
ATOM 1576 N N . THR A 1 218 ? -22.141 -12.82 5.645 1 97.31 218 THR A N 1
ATOM 1577 C CA . THR A 1 218 ? -23.203 -11.906 6.051 1 97.31 218 THR A CA 1
ATOM 1578 C C . THR A 1 218 ? -23.484 -12.031 7.543 1 97.31 218 THR A C 1
ATOM 1580 O O . THR A 1 218 ? -23.594 -11.016 8.242 1 97.31 218 THR A O 1
ATOM 1583 N N . LEU A 1 219 ? -23.516 -13.234 8.016 1 97.31 219 LEU A N 1
ATOM 1584 C CA . LEU A 1 219 ? -23.797 -13.469 9.43 1 97.31 219 LEU A CA 1
ATOM 1585 C C . LEU A 1 219 ? -22.703 -12.844 10.297 1 97.31 219 LEU A C 1
ATOM 1587 O O . LEU A 1 219 ? -23 -12.141 11.266 1 97.31 219 LEU A O 1
ATOM 1591 N N . THR A 1 220 ? -21.453 -13.094 9.961 1 96.38 220 THR A N 1
ATOM 1592 C CA . THR A 1 220 ? -20.344 -12.562 10.742 1 96.38 220 THR A CA 1
ATOM 1593 C C . THR A 1 220 ? -20.328 -11.039 10.688 1 96.38 220 THR A C 1
ATOM 1595 O O . THR A 1 220 ? -20.047 -10.383 11.688 1 96.38 220 THR A O 1
ATOM 1598 N N . ALA A 1 221 ? -20.609 -10.469 9.5 1 96.62 221 ALA A N 1
ATOM 1599 C CA . ALA A 1 221 ? -20.625 -9.016 9.344 1 96.62 221 ALA A CA 1
ATOM 1600 C C . ALA A 1 221 ? -21.719 -8.391 10.203 1 96.62 221 ALA A C 1
ATOM 1602 O O . ALA A 1 221 ? -21.484 -7.387 10.883 1 96.62 221 ALA A O 1
ATOM 1603 N N . ILE A 1 222 ? -22.891 -8.969 10.211 1 94.94 222 ILE A N 1
ATOM 1604 C CA . ILE A 1 222 ? -24 -8.445 10.992 1 94.94 222 ILE A CA 1
ATOM 1605 C C . ILE A 1 222 ? -23.688 -8.555 12.484 1 94.94 222 ILE A C 1
ATOM 1607 O O . ILE A 1 222 ? -23.938 -7.617 13.242 1 94.94 222 ILE A O 1
ATOM 1611 N N . LEU A 1 223 ? -23.141 -9.688 12.898 1 95.19 223 LEU A N 1
ATOM 1612 C CA . LEU A 1 223 ? -22.766 -9.867 14.297 1 95.19 223 LEU A CA 1
ATOM 1613 C C . LEU A 1 223 ? -21.688 -8.852 14.695 1 95.19 223 LEU A C 1
ATOM 1615 O O . LEU A 1 223 ? -21.703 -8.344 15.82 1 95.19 223 LEU A O 1
ATOM 1619 N N . GLY A 1 224 ? -20.766 -8.625 13.781 1 94.12 224 GLY A N 1
ATOM 1620 C CA . GLY A 1 224 ? -19.734 -7.641 14.047 1 94.12 224 GLY A CA 1
ATOM 1621 C C . GLY A 1 224 ? -20.266 -6.227 14.188 1 94.12 224 GLY A C 1
ATOM 1622 O O . GLY A 1 224 ? -19.828 -5.473 15.055 1 94.12 224 GLY A O 1
ATOM 1623 N N . ILE A 1 225 ? -21.203 -5.828 13.305 1 92.06 225 ILE A N 1
ATOM 1624 C CA . ILE A 1 225 ? -21.797 -4.5 13.367 1 92.06 225 ILE A CA 1
ATOM 1625 C C . ILE A 1 225 ? -22.5 -4.312 14.703 1 92.06 225 ILE A C 1
ATOM 1627 O O . ILE A 1 225 ? -22.422 -3.248 15.32 1 92.06 225 ILE A O 1
ATOM 1631 N N . ALA A 1 226 ? -23.125 -5.344 15.195 1 89.75 226 ALA A N 1
ATOM 1632 C CA . ALA A 1 226 ? -23.828 -5.293 16.469 1 89.75 226 ALA A CA 1
ATOM 1633 C C . ALA A 1 226 ? -22.844 -5.223 17.641 1 89.75 226 ALA A C 1
ATOM 1635 O O . ALA A 1 226 ? -23.125 -4.598 18.656 1 89.75 226 ALA A O 1
ATOM 1636 N N . ALA A 1 227 ? -21.734 -5.828 17.422 1 85.25 227 ALA A N 1
ATOM 1637 C CA . ALA A 1 227 ? -20.766 -5.961 18.5 1 85.25 227 ALA A CA 1
ATOM 1638 C C . ALA A 1 227 ? -19.891 -4.715 18.609 1 85.25 227 ALA A C 1
ATOM 1640 O O . ALA A 1 227 ? -19.5 -4.316 19.719 1 85.25 227 ALA A O 1
ATOM 1641 N N . VAL A 1 228 ? -19.625 -4.211 17.359 1 81.75 228 VAL A N 1
ATOM 1642 C CA . VAL A 1 228 ? -18.656 -3.119 17.344 1 81.75 228 VAL A CA 1
ATOM 1643 C C . VAL A 1 228 ? -19.391 -1.782 17.234 1 81.75 228 VAL A C 1
ATOM 1645 O O . VAL A 1 228 ? -20.359 -1.658 16.484 1 81.75 228 VAL A O 1
ATOM 1648 N N . GLY A 1 229 ? -19.375 -0.866 17.984 1 73.31 229 GLY A N 1
ATOM 1649 C CA . GLY A 1 229 ? -20.062 0.409 18.031 1 73.31 229 GLY A CA 1
ATOM 1650 C C . GLY A 1 229 ? -19.5 1.431 17.062 1 73.31 229 GLY A C 1
ATOM 1651 O O . GLY A 1 229 ? -20.234 2.297 16.562 1 73.31 229 GLY A O 1
ATOM 1652 N N . HIS A 1 230 ? -18.297 1.327 16.656 1 78.56 230 HIS A N 1
ATOM 1653 C CA . HIS A 1 230 ? -17.688 2.363 15.828 1 78.56 230 HIS A CA 1
ATOM 1654 C C . HIS A 1 230 ? -16.828 1.753 14.719 1 78.56 230 HIS A C 1
ATOM 1656 O O . HIS A 1 230 ? -16.422 0.595 14.82 1 78.56 230 HIS A O 1
ATOM 1662 N N . ARG A 1 231 ? -16.609 2.484 13.562 1 81.19 231 ARG A N 1
ATOM 1663 C CA . ARG A 1 231 ? -15.773 2.129 12.414 1 81.19 231 ARG A CA 1
ATOM 1664 C C . ARG A 1 231 ? -16.203 0.8 11.812 1 81.19 231 ARG A C 1
ATOM 1666 O O . ARG A 1 231 ? -15.398 -0.121 11.68 1 81.19 231 ARG A O 1
ATOM 1673 N N . VAL A 1 232 ? -17.484 0.79 11.469 1 86.44 232 VAL A N 1
ATOM 1674 C CA . VAL A 1 232 ? -18.094 -0.438 10.969 1 86.44 232 VAL A CA 1
ATOM 1675 C C . VAL A 1 232 ? -17.938 -0.503 9.453 1 86.44 232 VAL A C 1
ATOM 1677 O O . VAL A 1 232 ? -18.625 -1.292 8.789 1 86.44 232 VAL A O 1
ATOM 1680 N N . GLU A 1 233 ? -17.047 0.245 8.812 1 91.5 233 GLU A N 1
ATOM 1681 C CA . GLU A 1 233 ? -16.938 0.333 7.363 1 91.5 233 GLU A CA 1
ATOM 1682 C C . GLU A 1 233 ? -16.625 -1.029 6.75 1 91.5 233 GLU A C 1
ATOM 1684 O O . GLU A 1 233 ? -17.266 -1.446 5.785 1 91.5 233 GLU A O 1
ATOM 1689 N N . LEU A 1 234 ? -15.68 -1.754 7.367 1 92.56 234 LEU A N 1
ATOM 1690 C CA . LEU A 1 234 ? -15.25 -3.012 6.762 1 92.56 234 LEU A CA 1
ATOM 1691 C C . LEU A 1 234 ? -16.266 -4.117 7.039 1 92.56 234 LEU A C 1
ATOM 1693 O O . LEU A 1 234 ? -16.375 -5.074 6.266 1 92.56 234 LEU A O 1
ATOM 1697 N N . LEU A 1 235 ? -17.031 -3.949 8.109 1 95.5 235 LEU A N 1
ATOM 1698 C CA . LEU A 1 235 ? -18.109 -4.891 8.391 1 95.5 235 LEU A CA 1
ATOM 1699 C C . LEU A 1 235 ? -19.281 -4.68 7.434 1 95.5 235 LEU A C 1
ATOM 1701 O O . LEU A 1 235 ? -19.859 -5.645 6.938 1 95.5 235 LEU A O 1
ATOM 1705 N N . VAL A 1 236 ? -19.578 -3.434 7.133 1 95.25 236 VAL A N 1
ATOM 1706 C CA . VAL A 1 236 ? -20.625 -3.111 6.168 1 95.25 236 VAL A CA 1
ATOM 1707 C C . VAL A 1 236 ? -20.219 -3.605 4.781 1 95.25 236 VAL A C 1
ATOM 1709 O O . VAL A 1 236 ? -21.031 -4.145 4.043 1 95.25 236 VAL A O 1
ATOM 1712 N N . ALA A 1 237 ? -18.969 -3.432 4.441 1 96.62 237 ALA A N 1
ATOM 1713 C CA . ALA A 1 237 ? -18.453 -3.949 3.176 1 96.62 237 ALA A CA 1
ATOM 1714 C C . ALA A 1 237 ? -18.625 -5.465 3.096 1 96.62 237 ALA A C 1
ATOM 1716 O O . ALA A 1 237 ? -19.047 -5.996 2.068 1 96.62 237 ALA A O 1
ATOM 1717 N N . GLY A 1 238 ? -18.25 -6.117 4.195 1 96.56 238 GLY A N 1
ATOM 1718 C CA . GLY A 1 238 ? -18.406 -7.562 4.246 1 96.56 238 GLY A CA 1
ATOM 1719 C C . GLY A 1 238 ? -19.844 -8.016 4.105 1 96.56 238 GLY A C 1
ATOM 1720 O O . GLY A 1 238 ? -20.125 -9.023 3.445 1 96.56 238 GLY A O 1
ATOM 1721 N N . ALA A 1 239 ? -20.75 -7.305 4.715 1 96.38 239 ALA A N 1
ATOM 1722 C CA . ALA A 1 239 ? -22.172 -7.633 4.617 1 96.38 239 ALA A CA 1
ATOM 1723 C C . ALA A 1 239 ? -22.656 -7.52 3.176 1 96.38 239 ALA A C 1
ATOM 1725 O O . ALA A 1 239 ? -23.391 -8.391 2.693 1 96.38 239 ALA A O 1
ATOM 1726 N N . LEU A 1 240 ? -22.25 -6.492 2.494 1 96.69 240 LEU A N 1
ATOM 1727 C CA . LEU A 1 240 ? -22.672 -6.309 1.108 1 96.69 240 LEU A CA 1
ATOM 1728 C C . LEU A 1 240 ? -22.109 -7.41 0.219 1 96.69 240 LEU A C 1
ATOM 1730 O O . LEU A 1 240 ? -22.828 -7.973 -0.609 1 96.69 240 LEU A O 1
ATOM 1734 N N . VAL A 1 241 ? -20.812 -7.723 0.382 1 97.25 241 VAL A N 1
ATOM 1735 C CA . VAL A 1 241 ? -20.188 -8.781 -0.402 1 97.25 241 VAL A CA 1
ATOM 1736 C C . VAL A 1 241 ? -20.922 -10.102 -0.166 1 97.25 241 VAL A C 1
ATOM 1738 O O . VAL A 1 241 ? -21.188 -10.852 -1.109 1 97.25 241 VAL A O 1
ATOM 1741 N N . GLY A 1 242 ? -21.25 -10.344 1.116 1 97.75 242 GLY A N 1
ATOM 1742 C CA . GLY A 1 242 ? -21.953 -11.57 1.455 1 97.75 242 GLY A CA 1
ATOM 1743 C C . GLY A 1 242 ? -23.328 -11.656 0.824 1 97.75 242 GLY A C 1
ATOM 1744 O O . GLY A 1 242 ? -23.688 -12.688 0.24 1 97.75 242 GLY A O 1
ATOM 1745 N N . VAL A 1 243 ? -24.078 -10.633 0.859 1 96.94 243 VAL A N 1
ATOM 1746 C CA . VAL A 1 243 ? -25.453 -10.609 0.345 1 96.94 243 VAL A CA 1
ATOM 1747 C C . VAL A 1 243 ? -25.438 -10.766 -1.175 1 96.94 243 VAL A C 1
ATOM 1749 O O . VAL A 1 243 ? -26.203 -11.555 -1.732 1 96.94 243 VAL A O 1
ATOM 1752 N N . VAL A 1 244 ? -24.562 -10.031 -1.863 1 96.81 244 VAL A N 1
ATOM 1753 C CA . VAL A 1 244 ? -24.484 -10.109 -3.318 1 96.81 244 VAL A CA 1
ATOM 1754 C C . VAL A 1 244 ? -24.047 -11.508 -3.74 1 96.81 244 VAL A C 1
ATOM 1756 O O . VAL A 1 244 ? -24.547 -12.055 -4.723 1 96.81 244 VAL A O 1
ATOM 1759 N N . THR A 1 245 ? -23.094 -12.062 -2.98 1 95.19 245 THR A N 1
ATOM 1760 C CA . THR A 1 245 ? -22.641 -13.422 -3.266 1 95.19 245 THR A CA 1
ATOM 1761 C C . THR A 1 245 ? -23.781 -14.422 -3.078 1 95.19 245 THR A C 1
ATOM 1763 O O . THR A 1 245 ? -23.938 -15.344 -3.881 1 95.19 245 THR A O 1
ATOM 1766 N N . MET A 1 246 ? -24.531 -14.242 -2.07 1 95.75 246 MET A N 1
ATOM 1767 C CA . MET A 1 246 ? -25.672 -15.125 -1.825 1 95.75 246 MET A CA 1
ATOM 1768 C C . MET A 1 246 ? -26.688 -15.031 -2.957 1 95.75 246 MET A C 1
ATOM 1770 O O . MET A 1 246 ? -27.172 -16.062 -3.447 1 95.75 246 MET A O 1
ATOM 1774 N N . ILE A 1 247 ? -26.984 -13.883 -3.438 1 93.81 247 ILE A N 1
ATOM 1775 C CA . ILE A 1 247 ? -27.953 -13.672 -4.5 1 93.81 247 ILE A CA 1
ATOM 1776 C C . ILE A 1 247 ? -27.453 -14.312 -5.793 1 93.81 247 ILE A C 1
ATOM 1778 O O . ILE A 1 247 ? -28.188 -15.055 -6.449 1 93.81 247 ILE A O 1
ATOM 1782 N N . SER A 1 248 ? -26.25 -14.023 -6.148 1 92.5 248 SER A N 1
ATOM 1783 C CA . SER A 1 248 ? -25.688 -14.555 -7.387 1 92.5 248 SER A CA 1
ATOM 1784 C C . SER A 1 248 ? -25.562 -16.078 -7.324 1 92.5 248 SER A C 1
ATOM 1786 O O . SER A 1 248 ? -25.844 -16.766 -8.305 1 92.5 248 SER A O 1
ATOM 1788 N N . ALA A 1 249 ? -25.156 -16.594 -6.145 1 92.12 249 ALA A N 1
ATOM 1789 C CA . ALA A 1 249 ? -25 -18.031 -5.988 1 92.12 249 ALA A CA 1
ATOM 1790 C C . ALA A 1 249 ? -26.359 -18.734 -6.008 1 92.12 249 ALA A C 1
ATOM 1792 O O . ALA A 1 249 ? -26.5 -19.844 -6.523 1 92.12 249 ALA A O 1
ATOM 1793 N N . ALA A 1 250 ? -27.344 -18.141 -5.461 1 92.12 250 ALA A N 1
ATOM 1794 C CA . ALA A 1 250 ? -28.703 -18.703 -5.465 1 92.12 250 ALA A CA 1
ATOM 1795 C C . ALA A 1 250 ? -29.25 -18.812 -6.887 1 92.12 250 ALA A C 1
ATOM 1797 O O . ALA A 1 250 ? -29.906 -19.797 -7.234 1 92.12 250 ALA A O 1
ATOM 1798 N N . LEU A 1 251 ? -28.922 -17.844 -7.688 1 87.56 251 LEU A N 1
ATOM 1799 C CA . LEU A 1 251 ? -29.359 -17.859 -9.078 1 87.56 251 LEU A CA 1
ATOM 1800 C C . LEU A 1 251 ? -28.641 -18.969 -9.859 1 87.56 251 LEU A C 1
ATOM 1802 O O . LEU A 1 251 ? -29.25 -19.609 -10.719 1 87.56 251 LEU A O 1
ATOM 1806 N N . ALA A 1 252 ? -27.406 -19.141 -9.547 1 86.06 252 ALA A N 1
ATOM 1807 C CA . ALA A 1 252 ? -26.641 -20.203 -10.211 1 86.06 252 ALA A CA 1
ATOM 1808 C C . ALA A 1 252 ? -27.078 -21.578 -9.742 1 86.06 252 ALA A C 1
ATOM 1810 O O . ALA A 1 252 ? -27.078 -22.531 -10.523 1 86.06 252 ALA A O 1
ATOM 1811 N N . TYR A 1 253 ? -27.375 -21.688 -8.484 1 83.31 253 TYR A N 1
ATOM 1812 C CA . TYR A 1 253 ? -27.797 -22.953 -7.898 1 83.31 253 TYR A CA 1
ATOM 1813 C C . TYR A 1 253 ? -29.125 -23.406 -8.492 1 83.31 253 TYR A C 1
ATOM 1815 O O . TYR A 1 253 ? -29.344 -24.609 -8.695 1 83.31 253 TYR A O 1
ATOM 1823 N N . ALA A 1 254 ? -29.953 -22.562 -8.781 1 79.19 254 ALA A N 1
ATOM 1824 C CA . ALA A 1 254 ? -31.25 -22.891 -9.336 1 79.19 254 ALA A CA 1
ATOM 1825 C C . ALA A 1 254 ? -31.141 -23.328 -10.797 1 79.19 254 ALA A C 1
ATOM 1827 O O . ALA A 1 254 ? -32.156 -23.5 -11.484 1 79.19 254 ALA A O 1
ATOM 1828 N N . ASP A 1 255 ? -29.797 -23.844 -11.172 1 67.38 255 ASP A N 1
ATOM 1829 C CA . ASP A 1 255 ? -29.5 -24.344 -12.508 1 67.38 255 ASP A CA 1
ATOM 1830 C C . ASP A 1 255 ? -29.938 -23.359 -13.578 1 67.38 255 ASP A C 1
ATOM 1832 O O . ASP A 1 255 ? -30.188 -23.75 -14.719 1 67.38 255 ASP A O 1
ATOM 1836 N N . ALA A 1 256 ? -29.969 -22.219 -13.141 1 64.88 256 ALA A N 1
ATOM 1837 C CA . ALA A 1 256 ? -30.484 -21.203 -14.047 1 64.88 256 ALA A CA 1
ATOM 1838 C C . ALA A 1 256 ? -29.359 -20.578 -14.875 1 64.88 256 ALA A C 1
ATOM 1840 O O . ALA A 1 256 ? -29.578 -20.203 -16.031 1 64.88 256 ALA A O 1
ATOM 1841 N N . ILE A 1 257 ? -28.188 -20.578 -14.242 1 72.19 257 ILE A N 1
ATOM 1842 C CA . ILE A 1 257 ? -27.141 -19.844 -14.961 1 72.19 257 ILE A CA 1
ATOM 1843 C C . ILE A 1 257 ? -25.766 -20.344 -14.523 1 72.19 257 ILE A C 1
ATOM 1845 O O . ILE A 1 257 ? -25.625 -20.938 -13.445 1 72.19 257 ILE A O 1
ATOM 1849 N N . GLY A 1 258 ? -24.781 -20.391 -15.344 1 83 258 GLY A N 1
ATOM 1850 C CA . GLY A 1 258 ? -23.406 -20.766 -15.039 1 83 258 GLY A CA 1
ATOM 1851 C C . GLY A 1 258 ? -22.688 -19.734 -14.18 1 83 258 GLY A C 1
ATOM 1852 O O . GLY A 1 258 ? -23.25 -18.703 -13.836 1 83 258 GLY A O 1
ATOM 1853 N N . GLY A 1 259 ? -21.531 -20.062 -13.664 1 84.81 259 GLY A N 1
ATOM 1854 C CA . GLY A 1 259 ? -20.719 -19.203 -12.82 1 84.81 259 GLY A CA 1
ATOM 1855 C C . GLY A 1 259 ? -20.406 -17.859 -13.461 1 84.81 259 GLY A C 1
ATOM 1856 O O . GLY A 1 259 ? -20.438 -16.828 -12.789 1 84.81 259 GLY A O 1
ATOM 1857 N N . ILE A 1 260 ? -20.141 -17.891 -14.742 1 88.88 260 ILE A N 1
ATOM 1858 C CA . ILE A 1 260 ? -19.797 -16.672 -15.477 1 88.88 260 ILE A CA 1
ATOM 1859 C C . ILE A 1 260 ? -21.031 -15.766 -15.547 1 88.88 260 ILE A C 1
ATOM 1861 O O . ILE A 1 260 ? -20.922 -14.555 -15.336 1 88.88 260 ILE A O 1
ATOM 1865 N N . SER A 1 261 ? -22.156 -16.359 -15.812 1 91.56 261 SER A N 1
ATOM 1866 C CA . SER A 1 261 ? -23.391 -15.594 -15.867 1 91.56 261 SER A CA 1
ATOM 1867 C C . SER A 1 261 ? -23.734 -15.008 -14.5 1 91.56 261 SER A C 1
ATOM 1869 O O . SER A 1 261 ? -24.203 -13.875 -14.406 1 91.56 261 SER A O 1
ATOM 1871 N N . ALA A 1 262 ? -23.547 -15.727 -13.453 1 91.69 262 ALA A N 1
ATOM 1872 C CA . ALA A 1 262 ? -23.781 -15.234 -12.102 1 91.69 262 ALA A CA 1
ATOM 1873 C C . ALA A 1 262 ? -22.859 -14.062 -11.773 1 91.69 262 ALA A C 1
ATOM 1875 O O . ALA A 1 262 ? -23.266 -13.102 -11.117 1 91.69 262 ALA A O 1
ATOM 1876 N N . SER A 1 263 ? -21.609 -14.195 -12.172 1 94.31 263 SER A N 1
ATOM 1877 C CA . SER A 1 263 ? -20.656 -13.109 -11.961 1 94.31 263 SER A CA 1
ATOM 1878 C C . SER A 1 263 ? -21.078 -11.844 -12.711 1 94.31 263 SER A C 1
ATOM 1880 O O . SER A 1 263 ? -20.922 -10.734 -12.195 1 94.31 263 SER A O 1
ATOM 1882 N N . ALA A 1 264 ? -21.547 -12.039 -13.922 1 95.81 264 ALA A N 1
ATOM 1883 C CA . ALA A 1 264 ? -22.016 -10.906 -14.703 1 95.81 264 ALA A CA 1
ATOM 1884 C C . ALA A 1 264 ? -23.188 -10.211 -14.016 1 95.81 264 ALA A C 1
ATOM 1886 O O . ALA A 1 264 ? -23.25 -8.977 -13.984 1 95.81 264 ALA A O 1
ATOM 1887 N N . ILE A 1 265 ? -24.094 -10.969 -13.477 1 93.75 265 ILE A N 1
ATOM 1888 C CA . ILE A 1 265 ? -25.25 -10.414 -12.789 1 93.75 265 ILE A CA 1
ATOM 1889 C C . ILE A 1 265 ? -24.797 -9.68 -11.531 1 93.75 265 ILE A C 1
ATOM 1891 O O . ILE A 1 265 ? -25.266 -8.57 -11.25 1 93.75 265 ILE A O 1
ATOM 1895 N N . ALA A 1 266 ? -23.922 -10.281 -10.766 1 96 266 ALA A N 1
ATOM 1896 C CA . ALA A 1 266 ? -23.422 -9.648 -9.555 1 96 266 ALA A CA 1
ATOM 1897 C C . ALA A 1 266 ? -22.75 -8.32 -9.875 1 96 266 ALA A C 1
ATOM 1899 O O . ALA A 1 266 ? -22.953 -7.324 -9.172 1 96 266 ALA A O 1
ATOM 1900 N N . LEU A 1 267 ? -21.891 -8.305 -10.914 1 97.38 267 LEU A N 1
ATOM 1901 C CA . LEU A 1 267 ? -21.203 -7.09 -11.336 1 97.38 267 LEU A CA 1
ATOM 1902 C C . LEU A 1 267 ? -22.203 -6 -11.719 1 97.38 267 LEU A C 1
ATOM 1904 O O . LEU A 1 267 ? -22.062 -4.852 -11.281 1 97.38 267 LEU A O 1
ATOM 1908 N N . THR A 1 268 ? -23.188 -6.371 -12.523 1 96.31 268 THR A N 1
ATOM 1909 C CA . THR A 1 268 ? -24.188 -5.414 -12.977 1 96.31 268 THR A CA 1
ATOM 1910 C C . THR A 1 268 ? -25 -4.891 -11.805 1 96.31 268 THR A C 1
ATOM 1912 O O . THR A 1 268 ? -25.297 -3.693 -11.727 1 96.31 268 THR A O 1
ATOM 1915 N N . LEU A 1 269 ? -25.359 -5.762 -10.867 1 95.06 269 LEU A N 1
ATOM 1916 C CA . LEU A 1 269 ? -26.141 -5.375 -9.703 1 95.06 269 LEU A CA 1
ATOM 1917 C C . LEU A 1 269 ? -25.422 -4.309 -8.883 1 95.06 269 LEU A C 1
ATOM 1919 O O . LEU A 1 269 ? -26 -3.283 -8.539 1 95.06 269 LEU A O 1
ATOM 1923 N N . VAL A 1 270 ? -24.172 -4.531 -8.641 1 95.94 270 VAL A N 1
ATOM 1924 C CA . VAL A 1 270 ? -23.422 -3.6 -7.805 1 95.94 270 VAL A CA 1
ATOM 1925 C C . VAL A 1 270 ? -23.234 -2.277 -8.547 1 95.94 270 VAL A C 1
ATOM 1927 O O . VAL A 1 270 ? -23.312 -1.204 -7.945 1 95.94 270 VAL A O 1
ATOM 1930 N N . LEU A 1 271 ? -23 -2.283 -9.859 1 95.31 271 LEU A N 1
ATOM 1931 C CA . LEU A 1 271 ? -22.766 -1.065 -10.625 1 95.31 271 LEU A CA 1
ATOM 1932 C C . LEU A 1 271 ? -24.047 -0.236 -10.711 1 95.31 271 LEU A C 1
ATOM 1934 O O . LEU A 1 271 ? -24.016 0.989 -10.586 1 95.31 271 LEU A O 1
ATOM 1938 N N . VAL A 1 272 ? -25.172 -0.904 -10.867 1 92 272 VAL A N 1
ATOM 1939 C CA . VAL A 1 272 ? -26.438 -0.206 -11.047 1 92 272 VAL A CA 1
ATOM 1940 C C . VAL A 1 272 ? -26.906 0.377 -9.711 1 92 272 VAL A C 1
ATOM 1942 O O . VAL A 1 272 ? -27.516 1.452 -9.672 1 92 272 VAL A O 1
ATOM 1945 N N . VAL A 1 273 ? -26.578 -0.253 -8.617 1 92.38 273 VAL A N 1
ATOM 1946 C CA . VAL A 1 273 ? -27.047 0.172 -7.305 1 92.38 273 VAL A CA 1
ATOM 1947 C C . VAL A 1 273 ? -26.109 1.223 -6.723 1 92.38 273 VAL A C 1
ATOM 1949 O O . VAL A 1 273 ? -26.484 1.948 -5.793 1 92.38 273 VAL A O 1
ATOM 1952 N N . THR A 1 274 ? -24.922 1.408 -7.234 1 90.56 274 THR A N 1
ATOM 1953 C CA . THR A 1 274 ? -23.875 2.275 -6.684 1 90.56 274 THR A CA 1
ATOM 1954 C C . THR A 1 274 ? -24.391 3.707 -6.547 1 90.56 274 THR A C 1
ATOM 1956 O O . THR A 1 274 ? -24.172 4.355 -5.523 1 90.56 274 THR A O 1
ATOM 1959 N N . PRO A 1 275 ? -25.203 4.27 -7.508 1 88 275 PRO A N 1
ATOM 1960 C CA . PRO A 1 275 ? -25.688 5.645 -7.355 1 88 275 PRO A CA 1
ATOM 1961 C C . PRO A 1 275 ? -26.672 5.805 -6.203 1 88 275 PRO A C 1
ATOM 1963 O O . PRO A 1 275 ? -26.906 6.918 -5.734 1 88 275 PRO A O 1
ATOM 1966 N N . ALA A 1 276 ? -27.172 4.707 -5.695 1 92 276 ALA A N 1
ATOM 1967 C CA . ALA A 1 276 ? -28.188 4.75 -4.633 1 92 276 ALA A CA 1
ATOM 1968 C C . ALA A 1 276 ? -27.531 4.668 -3.258 1 92 276 ALA A C 1
ATOM 1970 O O . ALA A 1 276 ? -28.188 4.848 -2.234 1 92 276 ALA A O 1
ATOM 1971 N N . TRP A 1 277 ? -26.188 4.496 -3.189 1 92.12 277 TRP A N 1
ATOM 1972 C CA . TRP A 1 277 ? -25.531 4.23 -1.912 1 92.12 277 TRP A CA 1
ATOM 1973 C C . TRP A 1 277 ? -25.562 5.465 -1.019 1 92.12 277 TRP A C 1
ATOM 1975 O O . TRP A 1 277 ? -25.828 5.363 0.185 1 92.12 277 TRP A O 1
ATOM 1985 N N . PRO A 1 278 ? -25.328 6.664 -1.606 1 89.88 278 PRO A N 1
ATOM 1986 C CA . PRO A 1 278 ? -25.375 7.836 -0.729 1 89.88 278 PRO A CA 1
ATOM 1987 C C . PRO A 1 278 ? -26.734 8.023 -0.063 1 89.88 278 PRO A C 1
ATOM 1989 O O . PRO A 1 278 ? -26.812 8.328 1.13 1 89.88 278 PRO A O 1
ATOM 1992 N N . LEU A 1 279 ? -27.844 7.766 -0.777 1 89.69 279 LEU A N 1
ATOM 1993 C CA . LEU A 1 279 ? -29.188 7.891 -0.211 1 89.69 279 LEU A CA 1
ATOM 1994 C C . LEU A 1 279 ? -29.438 6.809 0.836 1 89.69 279 LEU A C 1
ATOM 1996 O O . LEU A 1 279 ? -30 7.086 1.896 1 89.69 279 LEU A O 1
ATOM 2000 N N . LEU A 1 280 ? -28.984 5.68 0.55 1 90.75 280 LEU A N 1
ATOM 2001 C CA . LEU A 1 280 ? -29.156 4.582 1.492 1 90.75 280 LEU A CA 1
ATOM 2002 C C . LEU A 1 280 ? -28.344 4.816 2.758 1 90.75 280 LEU A C 1
ATOM 2004 O O . LEU A 1 280 ? -28.766 4.465 3.857 1 90.75 280 LEU A O 1
ATOM 2008 N N . SER A 1 281 ? -27.156 5.379 2.607 1 90.75 281 SER A N 1
ATOM 2009 C CA . SER A 1 281 ? -26.297 5.629 3.758 1 90.75 281 SER A CA 1
ATOM 2010 C C . SER A 1 281 ? -26.891 6.695 4.676 1 90.75 281 SER A C 1
ATOM 2012 O O . SER A 1 281 ? -26.781 6.602 5.898 1 90.75 281 SER A O 1
ATOM 2014 N N . ILE A 1 282 ? -27.547 7.664 4.055 1 86.19 282 ILE A N 1
ATOM 2015 C CA . ILE A 1 282 ? -28.188 8.719 4.828 1 86.19 282 ILE A CA 1
ATOM 2016 C C . ILE A 1 282 ? -29.375 8.141 5.602 1 86.19 282 ILE A C 1
ATOM 2018 O O . ILE A 1 282 ? -29.562 8.461 6.777 1 86.19 282 ILE A O 1
ATOM 2022 N N . ARG A 1 283 ? -30.078 7.23 4.996 1 87.62 283 ARG A N 1
ATOM 2023 C CA . ARG A 1 283 ? -31.234 6.613 5.629 1 87.62 283 ARG A CA 1
ATOM 2024 C C . ARG A 1 283 ? -30.812 5.676 6.758 1 87.62 283 ARG A C 1
ATOM 2026 O O . ARG A 1 283 ? -31.406 5.684 7.832 1 87.62 283 ARG A O 1
ATOM 2033 N N . LEU A 1 284 ? -29.812 4.949 6.496 1 86 284 LEU A N 1
ATOM 2034 C CA . LEU A 1 284 ? -29.344 3.973 7.48 1 86 284 LEU A CA 1
ATOM 2035 C C . LEU A 1 284 ? -28.625 4.66 8.625 1 86 284 LEU A C 1
ATOM 2037 O O . LEU A 1 284 ? -28.594 4.148 9.75 1 86 284 LEU A O 1
ATOM 2041 N N . GLY A 1 285 ? -28.031 5.754 8.281 1 81.31 285 GLY A N 1
ATOM 2042 C CA . GLY A 1 285 ? -27.359 6.531 9.32 1 81.31 285 GLY A CA 1
ATOM 2043 C C . GLY A 1 285 ? -28.328 7.367 10.141 1 81.31 285 GLY A C 1
ATOM 2044 O O . GLY A 1 285 ? -27.938 7.945 11.164 1 81.31 285 GLY A O 1
ATOM 2045 N N . LYS A 1 286 ? -29.609 7.391 9.859 1 76.5 286 LYS A N 1
ATOM 2046 C CA . LYS A 1 286 ? -30.672 8.125 10.531 1 76.5 286 LYS A CA 1
ATOM 2047 C C . LYS A 1 286 ? -30.328 9.609 10.656 1 76.5 286 LYS A C 1
ATOM 2049 O O . LYS A 1 286 ? -30.469 10.188 11.734 1 76.5 286 LYS A O 1
ATOM 2054 N N . LEU A 1 287 ? -29.781 10.125 9.5 1 70.81 287 LEU A N 1
ATOM 2055 C CA . LEU A 1 287 ? -29.484 11.555 9.492 1 70.81 287 LEU A CA 1
ATOM 2056 C C . LEU A 1 287 ? -30.766 12.367 9.633 1 70.81 287 LEU A C 1
ATOM 2058 O O . LEU A 1 287 ? -31.75 12.125 8.93 1 70.81 287 LEU A O 1
ATOM 2062 N N . PRO A 1 288 ? -30.812 13.125 10.758 1 67.44 288 PRO A N 1
ATOM 2063 C CA . PRO A 1 288 ? -32.031 13.93 10.93 1 67.44 288 PRO A CA 1
ATOM 2064 C C . PRO A 1 288 ? -32.25 14.906 9.781 1 67.44 288 PRO A C 1
ATOM 2066 O O . PRO A 1 288 ? -31.375 15.711 9.461 1 67.44 288 PRO A O 1
ATOM 2069 N N . VAL A 1 289 ? -33.062 14.531 8.859 1 62.28 289 VAL A N 1
ATOM 2070 C CA . VAL A 1 289 ? -33.438 15.477 7.809 1 62.28 289 VAL A CA 1
ATOM 2071 C C . VAL A 1 289 ? -34.438 16.484 8.352 1 62.28 289 VAL A C 1
ATOM 2073 O O . VAL A 1 289 ? -35.438 16.094 8.992 1 62.28 289 VAL A O 1
ATOM 2076 N N . PRO A 1 290 ? -33.969 17.703 8.469 1 57.41 290 PRO A N 1
ATOM 2077 C CA . PRO A 1 290 ? -34.969 18.656 8.984 1 57.41 290 PRO A CA 1
ATOM 2078 C C . PRO A 1 290 ? -36.344 18.5 8.352 1 57.41 290 PRO A C 1
ATOM 2080 O O . PRO A 1 290 ? -36.438 18.344 7.129 1 57.41 290 PRO A O 1
ATOM 2083 N N . PRO A 1 291 ? -37.281 18.016 9.141 1 55.44 291 PRO A N 1
ATOM 2084 C CA . PRO A 1 291 ? -38.625 17.938 8.555 1 55.44 291 PRO A CA 1
ATOM 2085 C C . PRO A 1 291 ? -39.031 19.234 7.859 1 55.44 291 PRO A C 1
ATOM 2087 O O . PRO A 1 291 ? -38.844 20.328 8.406 1 55.44 291 PRO A O 1
ATOM 2090 N N . LEU A 1 292 ? -38.844 19.234 6.539 1 58.59 292 LEU A N 1
ATOM 2091 C CA . LEU A 1 292 ? -39.406 20.406 5.879 1 58.59 292 LEU A CA 1
ATOM 2092 C C . LEU A 1 292 ? -40.812 20.672 6.379 1 58.59 292 LEU A C 1
ATOM 2094 O O . LEU A 1 292 ? -41.656 19.781 6.367 1 58.59 292 LEU A O 1
ATOM 2098 N N . PRO A 1 293 ? -41 21.703 7.066 1 57.94 293 PRO A N 1
ATOM 2099 C CA . PRO A 1 293 ? -42.344 22 7.539 1 57.94 293 PRO A CA 1
ATOM 2100 C C . PRO A 1 293 ? -43.406 21.922 6.422 1 57.94 293 PRO A C 1
ATOM 2102 O O . PRO A 1 293 ? -43.219 22.531 5.359 1 57.94 293 PRO A O 1
ATOM 2105 N N . ARG A 1 294 ? -44.312 21.016 6.344 1 59.69 294 ARG A N 1
ATOM 2106 C CA . ARG A 1 294 ? -45.312 20.875 5.312 1 59.69 294 ARG A CA 1
ATOM 2107 C C . ARG A 1 294 ? -46.594 21.625 5.695 1 59.69 294 ARG A C 1
ATOM 2109 O O . ARG A 1 294 ? -47.469 21.828 4.859 1 59.69 294 ARG A O 1
ATOM 2116 N N . THR A 1 295 ? -46.656 21.734 6.953 1 61.28 295 THR A N 1
ATOM 2117 C CA . THR A 1 295 ? -47.875 22.438 7.387 1 61.28 295 THR A CA 1
ATOM 2118 C C . THR A 1 295 ? -47.5 23.672 8.211 1 61.28 295 THR A C 1
ATOM 2120 O O . THR A 1 295 ? -46.375 23.75 8.742 1 61.28 295 THR A O 1
ATOM 2123 N N . ALA A 1 296 ? -48.344 24.641 8.078 1 61.5 296 ALA A N 1
ATOM 2124 C CA . ALA A 1 296 ? -48.188 25.891 8.789 1 61.5 296 ALA A CA 1
ATOM 2125 C C . ALA A 1 296 ? -47.906 25.656 10.273 1 61.5 296 ALA A C 1
ATOM 2127 O O . ALA A 1 296 ? -47.094 26.359 10.883 1 61.5 296 ALA A O 1
ATOM 2128 N N . GLU A 1 297 ? -48.5 24.734 10.797 1 62.34 297 GLU A N 1
ATOM 2129 C CA . GLU A 1 297 ? -48.312 24.391 12.203 1 62.34 297 GLU A CA 1
ATOM 2130 C C . GLU A 1 297 ? -46.906 23.828 12.469 1 62.34 297 GLU A C 1
ATOM 2132 O O . GLU A 1 297 ? -46.312 24.156 13.492 1 62.34 297 GLU A O 1
ATOM 2137 N N . GLU A 1 298 ? -46.5 23 11.578 1 61.38 298 GLU A N 1
ATOM 2138 C CA . GLU A 1 298 ? -45.156 22.406 11.727 1 61.38 298 GLU A CA 1
ATOM 2139 C C . GLU A 1 298 ? -44.062 23.453 11.539 1 61.38 298 GLU A C 1
ATOM 2141 O O . GLU A 1 298 ? -43 23.375 12.156 1 61.38 298 GLU A O 1
ATOM 2146 N N . LEU A 1 299 ? -44.406 24.344 10.602 1 58.31 299 LEU A N 1
ATOM 2147 C CA . LEU A 1 299 ? -43.5 25.484 10.414 1 58.31 299 LEU A CA 1
ATOM 2148 C C . LEU A 1 299 ? -43.406 26.297 11.703 1 58.31 299 LEU A C 1
ATOM 2150 O O . LEU A 1 299 ? -42.312 26.812 12.023 1 58.31 299 LEU A O 1
ATOM 2154 N N . LEU A 1 300 ? -44.562 26.328 12.359 1 59.41 300 LEU A N 1
ATOM 2155 C CA . LEU A 1 300 ? -44.594 27.062 13.617 1 59.41 300 LEU A CA 1
ATOM 2156 C C . LEU A 1 300 ? -44.062 26.219 14.766 1 59.41 300 LEU A C 1
ATOM 2158 O O . LEU A 1 300 ? -43.625 26.75 15.781 1 59.41 300 LEU A O 1
ATOM 2162 N N . ALA A 1 301 ? -44.156 24.922 14.562 1 56.59 301 ALA A N 1
ATOM 2163 C CA . ALA A 1 301 ? -43.688 24.031 15.617 1 56.59 301 ALA A CA 1
ATOM 2164 C C . ALA A 1 301 ? -42.188 23.859 15.578 1 56.59 301 ALA A C 1
ATOM 2166 O O . ALA A 1 301 ? -41.594 23.672 14.508 1 56.59 301 ALA A O 1
ATOM 2167 N N . ASP A 1 302 ? -41.469 24.75 16.031 1 54.41 302 ASP A N 1
ATOM 2168 C CA . ASP A 1 302 ? -40 24.781 16.094 1 54.41 302 ASP A CA 1
ATOM 2169 C C . ASP A 1 302 ? -39.469 23.5 16.703 1 54.41 302 ASP A C 1
ATOM 2171 O O . ASP A 1 302 ? -39.156 23.453 17.906 1 54.41 302 ASP A O 1
ATOM 2175 N N . PRO A 1 303 ? -39.781 22.422 16.062 1 57.25 303 PRO A N 1
ATOM 2176 C CA . PRO A 1 303 ? -39.25 21.188 16.688 1 57.25 303 PRO A CA 1
ATOM 2177 C C . PRO A 1 303 ? -37.812 21.328 17.141 1 57.25 303 PRO A C 1
ATOM 2179 O O . PRO A 1 303 ? -37.031 22.078 16.562 1 57.25 303 PRO A O 1
ATOM 2182 N N . PRO A 1 304 ? -37.531 20.812 18.375 1 57.97 304 PRO A N 1
ATOM 2183 C CA . PRO A 1 304 ? -36.188 20.922 18.938 1 57.97 304 PRO A CA 1
ATOM 2184 C C . PRO A 1 304 ? -35.094 20.406 17.984 1 57.97 304 PRO A C 1
ATOM 2186 O O . PRO A 1 304 ? -35.312 19.438 17.266 1 57.97 304 PRO A O 1
ATOM 2189 N N . GLN A 1 305 ? -34.25 21.281 17.719 1 60.22 305 GLN A N 1
ATOM 2190 C CA . GLN A 1 305 ? -33.094 20.969 16.891 1 60.22 305 GLN A CA 1
ATOM 2191 C C . GLN A 1 305 ? -32.281 19.797 17.469 1 60.22 305 GLN A C 1
ATOM 2193 O O . GLN A 1 305 ? -32.094 19.719 18.688 1 60.22 305 GLN A O 1
ATOM 2198 N N . PRO A 1 306 ? -32.219 18.766 16.703 1 64.31 306 PRO A N 1
ATOM 2199 C CA . PRO A 1 306 ? -31.406 17.641 17.188 1 64.31 306 PRO A CA 1
ATOM 2200 C C . PRO A 1 306 ? -30.047 18.094 17.75 1 64.31 306 PRO A C 1
ATOM 2202 O O . PRO A 1 306 ? -29.5 19.109 17.312 1 64.31 306 PRO A O 1
ATOM 2205 N N . ALA A 1 307 ? -29.656 17.641 18.922 1 65.69 307 ALA A N 1
ATOM 2206 C CA . ALA A 1 307 ? -28.359 17.922 19.547 1 65.69 307 ALA A CA 1
ATOM 2207 C C . ALA A 1 307 ? -27.219 17.734 18.562 1 65.69 307 ALA A C 1
ATOM 2209 O O . ALA A 1 307 ? -27.25 16.812 17.734 1 65.69 307 ALA A O 1
ATOM 2210 N N . LEU A 1 308 ? -26.219 18.594 18.5 1 70.31 308 LEU A N 1
ATOM 2211 C CA . LEU A 1 308 ? -25.078 18.609 17.594 1 70.31 308 LEU A CA 1
ATOM 2212 C C . LEU A 1 308 ? -24.312 17.281 17.672 1 70.31 308 LEU A C 1
ATOM 2214 O O . LEU A 1 308 ? -23.844 16.781 16.641 1 70.31 308 LEU A O 1
ATOM 2218 N N . ALA A 1 309 ? -24.25 16.812 18.922 1 70.19 309 ALA A N 1
ATOM 2219 C CA . ALA A 1 309 ? -23.516 15.57 19.109 1 70.19 309 ALA A CA 1
ATOM 2220 C C . ALA A 1 309 ? -24.188 14.422 18.359 1 70.19 309 ALA A C 1
ATOM 2222 O O . ALA A 1 309 ? -23.516 13.562 17.781 1 70.19 309 ALA A O 1
ATOM 2223 N N . ASP A 1 310 ? -25.469 14.414 18.406 1 75 310 ASP A N 1
ATOM 2224 C CA . ASP A 1 310 ? -26.219 13.367 17.734 1 75 310 ASP A CA 1
ATOM 2225 C C . ASP A 1 310 ? -26.094 13.492 16.219 1 75 310 ASP A C 1
ATOM 2227 O O . ASP A 1 310 ? -26.016 12.484 15.508 1 75 310 ASP A O 1
ATOM 2231 N N . VAL A 1 311 ? -26.062 14.734 15.852 1 74.56 311 VAL A N 1
ATOM 2232 C CA . VAL A 1 311 ? -25.922 14.969 14.422 1 74.56 311 VAL A CA 1
ATOM 2233 C C . VAL A 1 311 ? -24.531 14.523 13.953 1 74.56 311 VAL A C 1
ATOM 2235 O O . VAL A 1 311 ? -24.406 13.883 12.906 1 74.56 311 VAL A O 1
ATOM 2238 N N . HIS A 1 312 ? -23.547 14.836 14.773 1 76.31 312 HIS A N 1
ATOM 2239 C CA . HIS A 1 312 ? -22.188 14.43 14.422 1 76.31 312 HIS A CA 1
ATOM 2240 C C . HIS A 1 312 ? -22.062 12.906 14.383 1 76.31 312 HIS A C 1
ATOM 2242 O O . HIS A 1 312 ? -21.406 12.359 13.508 1 76.31 312 HIS A O 1
ATOM 2248 N N . GLY A 1 313 ? -22.719 12.344 15.352 1 78.19 313 GLY A N 1
ATOM 2249 C CA . GLY A 1 313 ? -22.703 10.883 15.367 1 78.19 313 GLY A CA 1
ATOM 2250 C C . GLY A 1 313 ? -23.391 10.266 14.172 1 78.19 313 GLY A C 1
ATOM 2251 O O . GLY A 1 313 ? -22.891 9.289 13.602 1 78.19 313 GLY A O 1
ATOM 2252 N N . SER A 1 314 ? -24.469 10.844 13.766 1 81 314 SER A N 1
ATOM 2253 C CA . SER A 1 314 ? -25.203 10.328 12.625 1 81 314 SER A CA 1
ATOM 2254 C C . SER A 1 314 ? -24.438 10.547 11.32 1 81 314 SER A C 1
ATOM 2256 O O . SER A 1 314 ? -24.469 9.703 10.43 1 81 314 SER A O 1
ATOM 2258 N N . VAL A 1 315 ? -23.797 11.641 11.219 1 81 315 VAL A N 1
ATOM 2259 C CA . VAL A 1 315 ? -23.016 11.945 10.031 1 81 315 VAL A CA 1
ATOM 2260 C C . VAL A 1 315 ? -21.844 10.969 9.93 1 81 315 VAL A C 1
ATOM 2262 O O . VAL A 1 315 ? -21.547 10.445 8.844 1 81 315 VAL A O 1
ATOM 2265 N N . ARG A 1 316 ? -21.234 10.773 11.023 1 83.31 316 ARG A N 1
ATOM 2266 C CA . ARG A 1 316 ? -20.109 9.836 11.055 1 83.31 316 ARG A CA 1
ATOM 2267 C C . ARG A 1 316 ? -20.562 8.43 10.68 1 83.31 316 ARG A C 1
ATOM 2269 O O . ARG A 1 316 ? -19.891 7.742 9.914 1 83.31 316 ARG A O 1
ATOM 2276 N N . ARG A 1 317 ? -21.625 8.094 11.234 1 85.06 317 ARG A N 1
ATOM 2277 C CA . ARG A 1 317 ? -22.156 6.77 10.938 1 85.06 317 ARG A CA 1
ATOM 2278 C C . ARG A 1 317 ? -22.531 6.645 9.461 1 85.06 317 ARG A C 1
ATOM 2280 O O . ARG A 1 317 ? -22.25 5.621 8.828 1 85.06 317 ARG A O 1
ATOM 2287 N N . SER A 1 318 ? -23.172 7.641 8.93 1 87.38 318 SER A N 1
ATOM 2288 C CA . SER A 1 318 ? -23.531 7.637 7.516 1 87.38 318 SER A CA 1
ATOM 2289 C C . SER A 1 318 ? -22.312 7.547 6.625 1 87.38 318 SER A C 1
ATOM 2291 O O . SER A 1 318 ? -22.312 6.855 5.602 1 87.38 318 SER A O 1
ATOM 2293 N N . ASP A 1 319 ? -21.297 8.227 7.02 1 88 319 ASP A N 1
ATOM 2294 C CA . ASP A 1 319 ? -20.062 8.203 6.254 1 88 319 ASP A CA 1
ATOM 2295 C C . ASP A 1 319 ? -19.406 6.824 6.297 1 88 319 ASP A C 1
ATOM 2297 O O . ASP A 1 319 ? -18.891 6.344 5.285 1 88 319 ASP A O 1
ATOM 2301 N N . GLU A 1 320 ? -19.406 6.234 7.422 1 89.62 320 GLU A N 1
ATOM 2302 C CA . GLU A 1 320 ? -18.844 4.902 7.57 1 89.62 320 GLU A CA 1
ATOM 2303 C C . GLU A 1 320 ? -19.609 3.875 6.738 1 89.62 320 GLU A C 1
ATOM 2305 O O . GLU A 1 320 ? -19 3.002 6.113 1 89.62 320 GLU A O 1
ATOM 2310 N N . ILE A 1 321 ? -20.875 4.031 6.766 1 92.62 321 ILE A N 1
ATOM 2311 C CA . ILE A 1 321 ? -21.719 3.115 6.004 1 92.62 321 ILE A CA 1
ATOM 2312 C C . ILE A 1 321 ? -21.484 3.316 4.508 1 92.62 321 ILE A C 1
ATOM 2314 O O . ILE A 1 321 ? -21.359 2.348 3.756 1 92.62 321 ILE A O 1
ATOM 2318 N N . LEU A 1 322 ? -21.438 4.559 4.117 1 93.44 322 LEU A N 1
ATOM 2319 C CA . LEU A 1 322 ? -21.188 4.844 2.707 1 93.44 322 LEU A CA 1
ATOM 2320 C C . LEU A 1 322 ? -19.828 4.289 2.275 1 93.44 322 LEU A C 1
ATOM 2322 O O . LEU A 1 322 ? -19.719 3.672 1.212 1 93.44 322 LEU A O 1
ATOM 2326 N N . THR A 1 323 ? -18.844 4.496 3.1 1 93.25 323 THR A N 1
ATOM 2327 C CA . THR A 1 323 ? -17.516 3.963 2.809 1 93.25 323 THR A CA 1
ATOM 2328 C C . THR A 1 323 ? -17.562 2.441 2.707 1 93.25 323 THR A C 1
ATOM 2330 O O . THR A 1 323 ? -16.922 1.857 1.824 1 93.25 323 THR A O 1
ATOM 2333 N N . GLY A 1 324 ? -18.281 1.87 3.586 1 95.56 324 GLY A N 1
ATOM 2334 C CA . GLY A 1 324 ? -18.406 0.422 3.561 1 95.56 324 GLY A CA 1
ATOM 2335 C C . GLY A 1 324 ? -19.125 -0.095 2.328 1 95.56 324 GLY A C 1
ATOM 2336 O O . GLY A 1 324 ? -18.688 -1.074 1.716 1 95.56 324 GLY A O 1
ATOM 2337 N N . LEU A 1 325 ? -20.141 0.553 1.954 1 96.5 325 LEU A N 1
ATOM 2338 C CA . LEU A 1 325 ? -20.906 0.13 0.79 1 96.5 325 LEU A CA 1
ATOM 2339 C C . LEU A 1 325 ? -20.094 0.289 -0.489 1 96.5 325 LEU A C 1
ATOM 2341 O O . LEU A 1 325 ? -20.109 -0.591 -1.354 1 96.5 325 LEU A O 1
ATOM 2345 N N . LEU A 1 326 ? -19.359 1.371 -0.572 1 96.88 326 LEU A N 1
ATOM 2346 C CA . LEU A 1 326 ? -18.547 1.596 -1.753 1 96.88 326 LEU A CA 1
ATOM 2347 C C . LEU A 1 326 ? -17.375 0.611 -1.797 1 96.88 326 LEU A C 1
ATOM 2349 O O . LEU A 1 326 ? -17.031 0.091 -2.863 1 96.88 326 LEU A O 1
ATOM 2353 N N . THR A 1 327 ? -16.797 0.343 -0.695 1 96.31 327 THR A N 1
ATOM 2354 C CA . THR A 1 327 ? -15.695 -0.62 -0.622 1 96.31 327 THR A CA 1
ATOM 2355 C C . THR A 1 327 ? -16.188 -2.027 -0.943 1 96.31 327 THR A C 1
ATOM 2357 O O . THR A 1 327 ? -15.531 -2.773 -1.665 1 96.31 327 THR A O 1
ATOM 2360 N N . GLY A 1 328 ? -17.328 -2.377 -0.381 1 97.25 328 GLY A N 1
ATOM 2361 C CA . GLY A 1 328 ? -17.906 -3.67 -0.705 1 97.25 328 GLY A CA 1
ATOM 2362 C C . GLY A 1 328 ? -18.234 -3.822 -2.178 1 97.25 328 GLY A C 1
ATOM 2363 O O . GLY A 1 328 ? -18 -4.879 -2.768 1 97.25 328 GLY A O 1
ATOM 2364 N N . SER A 1 329 ? -18.781 -2.766 -2.736 1 97.19 329 SER A N 1
ATOM 2365 C CA . SER A 1 329 ? -19.094 -2.785 -4.164 1 97.19 329 SER A CA 1
ATOM 2366 C C . SER A 1 329 ? -17.828 -2.939 -5.004 1 97.19 329 SER A C 1
ATOM 2368 O O . SER A 1 329 ? -17.844 -3.646 -6.012 1 97.19 329 SER A O 1
ATOM 2370 N N . ALA A 1 330 ? -16.828 -2.289 -4.574 1 97.56 330 ALA A N 1
ATOM 2371 C CA . ALA A 1 330 ? -15.555 -2.375 -5.293 1 97.56 330 ALA A CA 1
ATOM 2372 C C . ALA A 1 330 ? -14.977 -3.787 -5.227 1 97.56 330 ALA A C 1
ATOM 2374 O O . ALA A 1 330 ? -14.453 -4.301 -6.219 1 97.56 330 ALA A O 1
ATOM 2375 N N . VAL A 1 331 ? -15.047 -4.41 -4.117 1 97 331 VAL A N 1
ATOM 2376 C CA . VAL A 1 331 ? -14.531 -5.766 -3.947 1 97 331 VAL A CA 1
ATOM 2377 C C . VAL A 1 331 ? -15.289 -6.727 -4.859 1 97 331 VAL A C 1
ATOM 2379 O O . VAL A 1 331 ? -14.688 -7.531 -5.57 1 97 331 VAL A O 1
ATOM 2382 N N . VAL A 1 332 ? -16.609 -6.641 -4.84 1 97.56 332 VAL A N 1
ATOM 2383 C CA . VAL A 1 332 ? -17.438 -7.488 -5.695 1 97.56 332 VAL A CA 1
ATOM 2384 C C . VAL A 1 332 ? -17.078 -7.23 -7.16 1 97.56 332 VAL A C 1
ATOM 2386 O O . VAL A 1 332 ? -16.922 -8.172 -7.941 1 97.56 332 VAL A O 1
ATOM 2389 N N . ALA A 1 333 ? -16.969 -5.945 -7.484 1 97.81 333 ALA A N 1
ATOM 2390 C CA . ALA A 1 333 ? -16.672 -5.582 -8.867 1 97.81 333 ALA A CA 1
ATOM 2391 C C . ALA A 1 333 ? -15.328 -6.168 -9.312 1 97.81 333 ALA A C 1
ATOM 2393 O O . ALA A 1 333 ? -15.227 -6.758 -10.391 1 97.81 333 ALA A O 1
ATOM 2394 N N . VAL A 1 334 ? -14.336 -6.074 -8.508 1 97.62 334 VAL A N 1
ATOM 2395 C CA . VAL A 1 334 ? -13.008 -6.543 -8.867 1 97.62 334 VAL A CA 1
ATOM 2396 C C . VAL A 1 334 ? -13.016 -8.062 -9.008 1 97.62 334 VAL A C 1
ATOM 2398 O O . VAL A 1 334 ? -12.523 -8.602 -10.008 1 97.62 334 VAL A O 1
ATOM 2401 N N . VAL A 1 335 ? -13.586 -8.781 -8.086 1 95.81 335 VAL A N 1
ATOM 2402 C CA . VAL A 1 335 ? -13.602 -10.242 -8.102 1 95.81 335 VAL A CA 1
ATOM 2403 C C . VAL A 1 335 ? -14.367 -10.742 -9.32 1 95.81 335 VAL A C 1
ATOM 2405 O O . VAL A 1 335 ? -13.914 -11.648 -10.023 1 95.81 335 VAL A O 1
ATOM 2408 N N . THR A 1 336 ? -15.484 -10.172 -9.578 1 96.94 336 THR A N 1
ATOM 2409 C CA . THR A 1 336 ? -16.312 -10.609 -10.703 1 96.94 336 THR A CA 1
ATOM 2410 C C . THR A 1 336 ? -15.664 -10.219 -12.031 1 96.94 336 THR A C 1
ATOM 2412 O O . THR A 1 336 ? -15.781 -10.945 -13.016 1 96.94 336 THR A O 1
ATOM 2415 N N . GLN A 1 337 ? -15.016 -9.039 -12.078 1 97.38 337 GLN A N 1
ATOM 2416 C CA . GLN A 1 337 ? -14.336 -8.633 -13.305 1 97.38 337 GLN A CA 1
ATOM 2417 C C . GLN A 1 337 ? -13.219 -9.609 -13.664 1 97.38 337 GLN A C 1
ATOM 2419 O O . GLN A 1 337 ? -13.031 -9.953 -14.836 1 97.38 337 GLN A O 1
ATOM 2424 N N . PHE A 1 338 ? -12.492 -10.086 -12.703 1 95.19 338 PHE A N 1
ATOM 2425 C CA . PHE A 1 338 ? -11.438 -11.062 -12.977 1 95.19 338 PHE A CA 1
ATOM 2426 C C . PHE A 1 338 ? -12.039 -12.391 -13.422 1 95.19 338 PHE A C 1
ATOM 2428 O O . PHE A 1 338 ? -11.5 -13.039 -14.328 1 95.19 338 PHE A O 1
ATOM 2435 N N . ALA A 1 339 ? -13.148 -12.812 -12.836 1 93.25 339 ALA A N 1
ATOM 2436 C CA . ALA A 1 339 ? -13.812 -14.055 -13.242 1 93.25 339 ALA A CA 1
ATOM 2437 C C . ALA A 1 339 ? -14.32 -13.961 -14.68 1 93.25 339 ALA A C 1
ATOM 2439 O O . ALA A 1 339 ? -14.188 -14.914 -15.453 1 93.25 339 ALA A O 1
ATOM 2440 N N . LEU A 1 340 ? -14.828 -12.805 -14.992 1 95.25 340 LEU A N 1
ATOM 2441 C CA . LEU A 1 340 ? -15.398 -12.609 -16.328 1 95.25 340 LEU A CA 1
ATOM 2442 C C . LEU A 1 340 ? -14.289 -12.484 -17.375 1 95.25 340 LEU A C 1
ATOM 2444 O O . LEU A 1 340 ? -14.422 -12.992 -18.484 1 95.25 340 LEU A O 1
ATOM 2448 N N . ALA A 1 341 ? -13.227 -11.836 -17.031 1 93 341 ALA A N 1
ATOM 2449 C CA . ALA A 1 341 ? -12.133 -11.625 -17.969 1 93 341 ALA A CA 1
ATOM 2450 C C . ALA A 1 341 ? -11.445 -12.938 -18.328 1 93 341 ALA A C 1
ATOM 2452 O O . ALA A 1 341 ? -10.945 -13.102 -19.438 1 93 341 ALA A O 1
ATOM 2453 N N . LEU A 1 342 ? -11.469 -13.938 -17.438 1 84.31 342 LEU A N 1
ATOM 2454 C CA . LEU A 1 342 ? -10.758 -15.195 -17.656 1 84.31 342 LEU A CA 1
ATOM 2455 C C . LEU A 1 342 ? -11.68 -16.234 -18.281 1 84.31 342 LEU A C 1
ATOM 2457 O O . LEU A 1 342 ? -11.234 -17.328 -18.641 1 84.31 342 LEU A O 1
ATOM 2461 N N . ALA A 1 343 ? -12.953 -15.891 -18.5 1 86.5 343 ALA A N 1
ATOM 2462 C CA . ALA A 1 343 ? -13.922 -16.812 -19.094 1 86.5 343 ALA A CA 1
ATOM 2463 C C . ALA A 1 343 ? -13.688 -16.969 -20.594 1 86.5 343 ALA A C 1
ATOM 2465 O O . ALA A 1 343 ? -14.078 -17.984 -21.188 1 86.5 343 ALA A O 1
ATOM 2466 N N . GLY A 1 344 ? -13.008 -16.078 -21.266 1 82.38 344 GLY A N 1
ATOM 2467 C CA . GLY A 1 344 ? -12.68 -16.203 -22.672 1 82.38 344 GLY A CA 1
ATOM 2468 C C . GLY A 1 344 ? -13.828 -15.844 -23.594 1 82.38 344 GLY A C 1
ATOM 2469 O O . GLY A 1 344 ? -13.773 -16.109 -24.797 1 82.38 344 GLY A O 1
ATOM 2470 N N . ASP A 1 345 ? -14.922 -15.273 -23.078 1 89.12 345 ASP A N 1
ATOM 2471 C CA . ASP A 1 345 ? -16.078 -14.844 -23.859 1 89.12 345 ASP A CA 1
ATOM 2472 C C . ASP A 1 345 ? -15.984 -13.359 -24.203 1 89.12 345 ASP A C 1
ATOM 2474 O O . ASP A 1 345 ? -15.617 -12.547 -23.344 1 89.12 345 ASP A O 1
ATOM 2478 N N . ILE A 1 346 ? -16.281 -13.031 -25.453 1 91.5 346 ILE A N 1
ATOM 2479 C CA . ILE A 1 346 ? -16.156 -11.664 -25.938 1 91.5 346 ILE A CA 1
ATOM 2480 C C . ILE A 1 346 ? -17.156 -10.766 -25.234 1 91.5 346 ILE A C 1
ATOM 2482 O O . ILE A 1 346 ? -16.859 -9.617 -24.906 1 91.5 346 ILE A O 1
ATOM 2486 N N . SER A 1 347 ? -18.406 -11.258 -25.047 1 93.5 347 SER A N 1
ATOM 2487 C CA . SER A 1 347 ? -19.422 -10.461 -24.359 1 93.5 347 SER A CA 1
ATOM 2488 C C . SER A 1 347 ? -18.984 -10.133 -22.922 1 93.5 347 SER A C 1
ATOM 2490 O O . SER A 1 347 ? -19.219 -9.023 -22.438 1 93.5 347 SER A O 1
ATOM 24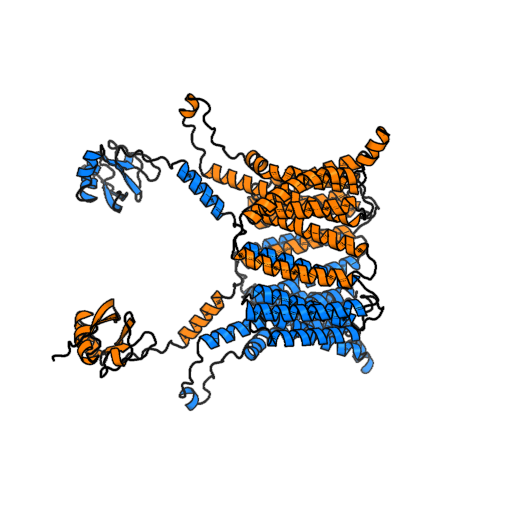92 N N . ALA A 1 348 ? -18.406 -11.102 -22.25 1 94.12 348 ALA A N 1
ATOM 2493 C CA . ALA A 1 348 ? -17.891 -10.883 -20.906 1 94.12 348 ALA A CA 1
ATOM 2494 C C . ALA A 1 348 ? -16.75 -9.859 -20.922 1 94.12 348 ALA A C 1
ATOM 2496 O O . ALA A 1 348 ? -16.656 -9.023 -20.016 1 94.12 348 ALA A O 1
ATOM 2497 N N . PHE A 1 349 ? -15.961 -9.984 -21.938 1 93.75 349 PHE A N 1
ATOM 2498 C CA . PHE A 1 349 ? -14.852 -9.055 -22.109 1 93.75 349 PHE A CA 1
ATOM 2499 C C . PHE A 1 349 ? -15.367 -7.621 -22.266 1 93.75 349 PHE A C 1
ATOM 2501 O O . PHE A 1 349 ? -14.859 -6.707 -21.609 1 93.75 349 PHE A O 1
ATOM 2508 N N . ILE A 1 350 ? -16.312 -7.383 -23.031 1 95.81 350 ILE A N 1
ATOM 2509 C CA . ILE A 1 350 ? -16.891 -6.066 -23.266 1 95.81 350 ILE A CA 1
ATOM 2510 C C . ILE A 1 350 ? -17.516 -5.547 -21.984 1 95.81 350 ILE A C 1
ATOM 2512 O O . ILE A 1 350 ? -17.391 -4.367 -21.656 1 95.81 350 ILE A O 1
ATOM 2516 N N . LEU A 1 351 ? -18.203 -6.398 -21.234 1 96.88 351 LEU A N 1
ATOM 2517 C CA . LEU A 1 351 ? -18.828 -6.008 -19.969 1 96.88 351 LEU A CA 1
ATOM 2518 C C . LEU A 1 351 ? -17.781 -5.512 -18.984 1 96.88 351 LEU A C 1
ATOM 2520 O O . LEU A 1 351 ? -18 -4.523 -18.281 1 96.88 351 LEU A O 1
ATOM 2524 N N . VAL A 1 352 ? -16.641 -6.211 -18.922 1 97.38 352 VAL A N 1
ATOM 2525 C CA . VAL A 1 352 ? -15.57 -5.832 -18 1 97.38 352 VAL A CA 1
ATOM 2526 C C . VAL A 1 352 ? -15.031 -4.453 -18.375 1 97.38 352 VAL A C 1
ATOM 2528 O O . VAL A 1 352 ? -14.789 -3.613 -17.5 1 97.38 352 VAL A O 1
ATOM 2531 N N . ILE A 1 353 ? -14.867 -4.199 -19.641 1 96.88 353 ILE A N 1
ATOM 2532 C CA . ILE A 1 353 ? -14.375 -2.912 -20.109 1 96.88 353 ILE A CA 1
ATOM 2533 C C . ILE A 1 353 ? -15.359 -1.809 -19.734 1 96.88 353 ILE A C 1
ATOM 2535 O O . ILE A 1 353 ? -14.969 -0.77 -19.203 1 96.88 353 ILE A O 1
ATOM 2539 N N . LEU A 1 354 ? -16.609 -2.057 -19.984 1 97.25 354 LEU A N 1
ATOM 2540 C CA . LEU A 1 354 ? -17.641 -1.078 -19.656 1 97.25 354 LEU A CA 1
ATOM 2541 C C . LEU A 1 354 ? -17.703 -0.824 -18.156 1 97.25 354 LEU A C 1
ATOM 2543 O O . LEU A 1 354 ? -17.812 0.324 -17.719 1 97.25 354 LEU A O 1
ATOM 2547 N N . ALA A 1 355 ? -17.641 -1.902 -17.406 1 97.56 355 ALA A N 1
ATOM 2548 C CA . ALA A 1 355 ? -17.703 -1.783 -15.953 1 97.56 355 ALA A CA 1
ATOM 2549 C C . ALA A 1 355 ? -16.5 -1.007 -15.422 1 97.56 355 ALA A C 1
ATOM 2551 O O . ALA A 1 355 ? -16.641 -0.204 -14.492 1 97.56 355 ALA A O 1
ATOM 2552 N N . SER A 1 356 ? -15.32 -1.262 -15.977 1 97.75 356 SER A N 1
ATOM 2553 C CA . SER A 1 356 ? -14.109 -0.565 -15.555 1 97.75 356 SER A CA 1
ATOM 2554 C C . SER A 1 356 ? -14.203 0.928 -15.844 1 97.75 356 SER A C 1
ATOM 2556 O O . SER A 1 356 ? -13.898 1.756 -14.984 1 97.75 356 SER A O 1
ATOM 2558 N N . ILE A 1 357 ? -14.664 1.291 -17.031 1 96.5 357 ILE A N 1
ATOM 2559 C CA . ILE A 1 357 ? -14.789 2.691 -17.422 1 96.5 357 ILE A CA 1
ATOM 2560 C C . ILE A 1 357 ? -15.859 3.367 -16.562 1 96.5 357 ILE A C 1
ATOM 2562 O O . ILE A 1 357 ? -15.688 4.512 -16.141 1 96.5 357 ILE A O 1
ATOM 2566 N N . SER A 1 358 ? -16.938 2.639 -16.359 1 96.38 358 SER A N 1
ATOM 2567 C CA . SER A 1 358 ? -18.016 3.172 -15.523 1 96.38 358 SER A CA 1
ATOM 2568 C C . SER A 1 358 ? -17.516 3.498 -14.117 1 96.38 358 SER A C 1
ATOM 2570 O O . SER A 1 358 ? -17.828 4.559 -13.578 1 96.38 358 SER A O 1
ATOM 2572 N N . SER A 1 359 ? -16.75 2.586 -13.523 1 96.94 359 SER A N 1
ATOM 2573 C CA . SER A 1 359 ? -16.203 2.811 -12.18 1 96.94 359 SER A CA 1
ATOM 2574 C C . SER A 1 359 ? -15.266 4.008 -12.156 1 96.94 359 SER A C 1
ATOM 2576 O O . SER A 1 359 ? -15.289 4.805 -11.211 1 96.94 359 SER A O 1
ATOM 2578 N N . LEU A 1 360 ? -14.445 4.184 -13.188 1 95.44 360 LEU A N 1
ATOM 2579 C CA . LEU A 1 360 ? -13.523 5.309 -13.25 1 95.44 360 LEU A CA 1
ATOM 2580 C C . LEU A 1 360 ? -14.281 6.625 -13.406 1 95.44 360 LEU A C 1
ATOM 2582 O O . LEU A 1 360 ? -13.93 7.621 -12.773 1 95.44 360 LEU A O 1
ATOM 2586 N N . LEU A 1 361 ? -15.32 6.648 -14.242 1 94.69 361 LEU A N 1
ATOM 2587 C CA . LEU A 1 361 ? -16.094 7.863 -14.469 1 94.69 361 LEU A CA 1
ATOM 2588 C C . LEU A 1 361 ? -16.875 8.25 -13.211 1 94.69 361 LEU A C 1
ATOM 2590 O O . LEU A 1 361 ? -16.984 9.43 -12.883 1 94.69 361 LEU A O 1
ATOM 2594 N N . ARG A 1 362 ? -17.375 7.219 -12.516 1 93.19 362 ARG A N 1
ATOM 2595 C CA . ARG A 1 362 ? -18.172 7.484 -11.32 1 93.19 362 ARG A CA 1
ATOM 2596 C C . ARG A 1 362 ? -17.281 7.977 -10.18 1 93.19 362 ARG A C 1
ATOM 2598 O O . ARG A 1 362 ? -17.766 8.664 -9.273 1 93.19 362 ARG A O 1
ATOM 2605 N N . ALA A 1 363 ? -16.078 7.629 -10.148 1 93.62 363 ALA A N 1
ATOM 2606 C CA . ALA A 1 363 ? -15.148 8.062 -9.102 1 93.62 363 ALA A CA 1
ATOM 2607 C C . ALA A 1 363 ? -15.047 9.578 -9.055 1 93.62 363 ALA A C 1
ATOM 2609 O O . ALA A 1 363 ? -14.828 10.164 -7.988 1 93.62 363 ALA A O 1
ATOM 2610 N N . ARG A 1 364 ? -15.266 10.242 -10.156 1 89.12 364 ARG A N 1
ATOM 2611 C CA . ARG A 1 364 ? -15.148 11.695 -10.234 1 89.12 364 ARG A CA 1
ATOM 2612 C C . ARG A 1 364 ? -16.25 12.391 -9.438 1 89.12 364 ARG A C 1
ATOM 2614 O O . ARG A 1 364 ? -16.125 13.562 -9.086 1 89.12 364 ARG A O 1
ATOM 2621 N N . LEU A 1 365 ? -17.297 11.648 -9.133 1 88.75 365 LEU A N 1
ATOM 2622 C CA . LEU A 1 365 ? -18.469 12.242 -8.484 1 88.75 365 LEU A CA 1
ATOM 2623 C C . LEU A 1 365 ? -18.281 12.273 -6.973 1 88.75 365 LEU A C 1
ATOM 2625 O O . LEU A 1 365 ? -19.047 12.945 -6.27 1 88.75 365 LEU A O 1
ATOM 2629 N N . PHE A 1 366 ? -17.266 11.633 -6.512 1 90.69 366 PHE A N 1
ATOM 2630 C CA . PHE A 1 366 ? -17.031 11.602 -5.07 1 90.69 366 PHE A CA 1
ATOM 2631 C C . PHE A 1 366 ? -15.828 12.453 -4.691 1 90.69 366 PHE A C 1
ATOM 2633 O O . PHE A 1 366 ? -14.703 12.172 -5.113 1 90.69 366 PHE A O 1
ATOM 2640 N N . PRO A 1 367 ? -16.047 13.422 -3.887 1 87.25 367 PRO A N 1
ATOM 2641 C CA . PRO A 1 367 ? -14.969 14.367 -3.57 1 87.25 367 PRO A CA 1
ATOM 2642 C C . PRO A 1 367 ? -14.023 13.852 -2.486 1 87.25 367 PRO A C 1
ATOM 2644 O O . PRO A 1 367 ? -12.906 14.359 -2.35 1 87.25 367 PRO A O 1
ATOM 2647 N N . THR A 1 368 ? -14.477 12.922 -1.69 1 90.62 368 THR A N 1
ATOM 2648 C CA . THR A 1 368 ? -13.656 12.438 -0.587 1 90.62 368 THR A CA 1
ATOM 2649 C C . THR A 1 368 ? -12.789 11.266 -1.033 1 90.62 368 THR A C 1
ATOM 2651 O O . THR A 1 368 ? -13.242 10.414 -1.805 1 90.62 368 THR A O 1
ATOM 2654 N N . ILE A 1 369 ? -11.555 11.164 -0.546 1 92.25 369 ILE A N 1
ATOM 2655 C CA . ILE A 1 369 ? -10.586 10.148 -0.939 1 92.25 369 ILE A CA 1
ATOM 2656 C C . ILE A 1 369 ? -11.109 8.766 -0.563 1 92.25 369 ILE A C 1
ATOM 2658 O O . ILE A 1 369 ? -10.984 7.812 -1.339 1 92.25 369 ILE A O 1
ATOM 2662 N N . ARG A 1 370 ? -11.758 8.633 0.571 1 91.44 370 ARG A N 1
ATOM 2663 C CA . ARG A 1 370 ? -12.227 7.34 1.059 1 91.44 370 ARG A CA 1
ATOM 2664 C C . ARG A 1 370 ? -13.32 6.777 0.157 1 91.44 370 ARG A C 1
ATOM 2666 O O . ARG A 1 370 ? -13.484 5.559 0.065 1 91.44 370 ARG A O 1
ATOM 2673 N N . HIS A 1 371 ? -14.062 7.621 -0.474 1 93.56 371 HIS A N 1
ATOM 2674 C CA . HIS A 1 371 ? -15.148 7.191 -1.348 1 93.56 371 HIS A CA 1
ATOM 2675 C C . HIS A 1 371 ? -14.664 7 -2.779 1 93.56 371 HIS A C 1
ATOM 2677 O O . HIS A 1 371 ? -15.125 6.102 -3.484 1 93.56 371 HIS A O 1
ATOM 2683 N N . ARG A 1 372 ? -13.727 7.82 -3.172 1 94.31 372 ARG A N 1
ATOM 2684 C CA . ARG A 1 372 ? -13.234 7.801 -4.547 1 94.31 372 ARG A CA 1
ATOM 2685 C C . ARG A 1 372 ? -12.242 6.664 -4.758 1 94.31 372 ARG A C 1
ATOM 2687 O O . ARG A 1 372 ? -12.195 6.059 -5.828 1 94.31 372 ARG A O 1
ATOM 2694 N N . ALA A 1 373 ? -11.508 6.301 -3.779 1 95.19 373 ALA A N 1
ATOM 2695 C CA . ALA A 1 373 ? -10.414 5.336 -3.887 1 95.19 373 ALA A CA 1
ATOM 2696 C C . ALA A 1 373 ? -10.938 3.953 -4.266 1 95.19 373 ALA A C 1
ATOM 2698 O O . ALA A 1 373 ? -10.406 3.309 -5.172 1 95.19 373 ALA A O 1
ATOM 2699 N N . PRO A 1 374 ? -12.008 3.461 -3.604 1 96.44 374 PRO A N 1
ATOM 2700 C CA . PRO A 1 374 ? -12.484 2.131 -3.986 1 96.44 374 PRO A CA 1
ATOM 2701 C C . PRO A 1 374 ? -12.984 2.076 -5.43 1 96.44 374 PRO A C 1
ATOM 2703 O O . PRO A 1 374 ? -12.766 1.076 -6.121 1 96.44 374 PRO A O 1
ATOM 2706 N N . LEU A 1 375 ? -13.57 3.098 -5.898 1 96.75 375 LEU A N 1
ATOM 2707 C CA . LEU A 1 375 ? -14.07 3.125 -7.266 1 96.75 375 LEU A CA 1
ATOM 2708 C C . LEU A 1 375 ? -12.914 3.178 -8.266 1 96.75 375 LEU A C 1
ATOM 2710 O O . LEU A 1 375 ? -12.953 2.508 -9.297 1 96.75 375 LEU A O 1
ATOM 2714 N N . LEU A 1 376 ? -11.898 3.928 -7.957 1 96.88 376 LEU A N 1
ATOM 2715 C CA . LEU A 1 376 ? -10.711 3.979 -8.812 1 96.88 376 LEU A CA 1
ATOM 2716 C C . LEU A 1 376 ? -10.016 2.625 -8.852 1 96.88 376 LEU A C 1
ATOM 2718 O O . LEU A 1 376 ? -9.57 2.182 -9.914 1 96.88 376 LEU A O 1
ATOM 2722 N N . ALA A 1 377 ? -9.961 2.014 -7.711 1 97.19 377 ALA A N 1
ATOM 2723 C CA . ALA A 1 377 ? -9.336 0.696 -7.641 1 97.19 377 ALA A CA 1
ATOM 2724 C C . ALA A 1 377 ? -10.102 -0.319 -8.484 1 97.19 377 ALA A C 1
ATOM 2726 O O . ALA A 1 377 ? -9.5 -1.119 -9.203 1 97.19 377 ALA A O 1
ATOM 2727 N N . ALA A 1 378 ? -11.375 -0.296 -8.391 1 97.62 378 ALA A N 1
ATOM 2728 C CA . ALA A 1 378 ? -12.203 -1.212 -9.172 1 97.62 378 ALA A CA 1
ATOM 2729 C C . ALA A 1 378 ? -12.008 -0.981 -10.664 1 97.62 378 ALA A C 1
ATOM 2731 O O . ALA A 1 378 ? -11.938 -1.936 -11.445 1 97.62 378 ALA A O 1
ATOM 2732 N N . GLY A 1 379 ? -11.977 0.285 -11.047 1 97.56 379 GLY A N 1
ATOM 2733 C CA . GLY A 1 379 ? -11.766 0.599 -12.453 1 97.56 379 GLY A CA 1
ATOM 2734 C C . GLY A 1 379 ? -10.391 0.192 -12.953 1 97.56 379 GLY A C 1
ATOM 2735 O O . GLY A 1 379 ? -10.273 -0.453 -14 1 97.56 379 GLY A O 1
ATOM 2736 N N . ILE A 1 380 ? -9.359 0.491 -12.219 1 97.12 380 ILE A N 1
ATOM 2737 C CA . ILE A 1 380 ? -7.988 0.196 -12.625 1 97.12 380 ILE A CA 1
ATOM 2738 C C . ILE A 1 380 ? -7.77 -1.315 -12.648 1 97.12 380 ILE A C 1
ATOM 2740 O O . ILE A 1 380 ? -7.219 -1.854 -13.609 1 97.12 380 ILE A O 1
ATOM 2744 N N . LEU A 1 381 ? -8.195 -1.991 -11.633 1 97.5 381 LEU A N 1
ATOM 2745 C CA . LEU A 1 381 ? -8.016 -3.438 -11.57 1 97.5 381 LEU A CA 1
ATOM 2746 C C . LEU A 1 381 ? -8.859 -4.141 -12.625 1 97.5 381 LEU A C 1
ATOM 2748 O O . LEU A 1 381 ? -8.492 -5.215 -13.109 1 97.5 381 LEU A O 1
ATOM 2752 N N . GLY A 1 382 ? -10.023 -3.541 -12.922 1 97.38 382 GLY A N 1
ATOM 2753 C CA . GLY A 1 382 ? -10.781 -4.062 -14.047 1 97.38 382 GLY A CA 1
ATOM 2754 C C . GLY A 1 382 ? -10.031 -3.986 -15.367 1 97.38 382 GLY A C 1
ATOM 2755 O O . GLY A 1 382 ? -10.078 -4.922 -16.172 1 97.38 382 GLY A O 1
ATOM 2756 N N . LEU A 1 383 ? -9.336 -2.914 -15.594 1 96.25 383 LEU A N 1
ATOM 2757 C CA . LEU A 1 383 ? -8.531 -2.762 -16.797 1 96.25 383 LEU A CA 1
ATOM 2758 C C . LEU A 1 383 ? -7.355 -3.738 -16.797 1 96.25 383 LEU A C 1
ATOM 2760 O O . LEU A 1 383 ? -6.969 -4.254 -17.844 1 96.25 383 LEU A O 1
ATOM 2764 N N . VAL A 1 384 ? -6.801 -3.998 -15.617 1 96.19 384 VAL A N 1
ATOM 2765 C CA . VAL A 1 384 ? -5.742 -4.992 -15.484 1 96.19 384 VAL A CA 1
ATOM 2766 C C . VAL A 1 384 ? -6.27 -6.367 -15.898 1 96.19 384 VAL A C 1
ATOM 2768 O O . VAL A 1 384 ? -5.602 -7.098 -16.641 1 96.19 384 VAL A O 1
ATOM 2771 N N . ALA A 1 385 ? -7.449 -6.68 -15.453 1 95.94 385 ALA A N 1
ATOM 2772 C CA . ALA A 1 385 ? -8.062 -7.957 -15.812 1 95.94 385 ALA A CA 1
ATOM 2773 C C . ALA A 1 385 ? -8.258 -8.078 -17.312 1 95.94 385 ALA A C 1
ATOM 2775 O O . ALA A 1 385 ? -8.055 -9.148 -17.891 1 95.94 385 ALA A O 1
ATOM 2776 N N . THR A 1 386 ? -8.617 -6.988 -17.953 1 93.94 386 THR A N 1
ATOM 2777 C CA . THR A 1 386 ? -8.82 -6.992 -19.406 1 93.94 386 THR A CA 1
ATOM 2778 C C . THR A 1 386 ? -7.504 -7.246 -20.125 1 93.94 386 THR A C 1
ATOM 2780 O O . THR A 1 386 ? -7.457 -8.023 -21.094 1 93.94 386 THR A O 1
ATOM 2783 N N . VAL A 1 387 ? -6.426 -6.645 -19.672 1 92.56 387 VAL A N 1
ATOM 2784 C CA . VAL A 1 387 ? -5.125 -6.82 -20.312 1 92.56 387 VAL A CA 1
ATOM 2785 C C . VAL A 1 387 ? -4.645 -8.258 -20.109 1 92.56 387 VAL A C 1
ATOM 2787 O O . VAL A 1 387 ? -4.113 -8.867 -21.047 1 92.56 387 VAL A O 1
ATOM 2790 N N . LEU A 1 388 ? -4.883 -8.82 -18.969 1 90.5 388 LEU A N 1
ATOM 2791 C CA . LEU A 1 388 ? -4.488 -10.203 -18.703 1 90.5 388 LEU A CA 1
ATOM 2792 C C . LEU A 1 388 ? -5.285 -11.172 -19.562 1 90.5 388 LEU A C 1
ATOM 2794 O O . LEU A 1 388 ? -4.75 -12.195 -20.016 1 90.5 388 LEU A O 1
ATOM 2798 N N . SER A 1 389 ? -6.551 -10.859 -19.766 1 91 389 SER A N 1
ATOM 2799 C CA . SER A 1 389 ? -7.383 -11.695 -20.625 1 91 389 SER A CA 1
ATOM 2800 C C . SER A 1 389 ? -6.867 -11.703 -22.062 1 91 389 SER A C 1
ATOM 2802 O O . SER A 1 389 ? -6.781 -12.758 -22.688 1 91 389 SER A O 1
ATOM 2804 N N . VAL A 1 390 ? -6.461 -10.562 -22.516 1 88.19 390 VAL A N 1
ATOM 2805 C CA . VAL A 1 390 ? -5.945 -10.453 -23.875 1 88.19 390 VAL A CA 1
ATOM 2806 C C . VAL A 1 390 ? -4.609 -11.18 -23.984 1 88.19 390 VAL A C 1
ATOM 2808 O O . VAL A 1 390 ? -4.348 -11.867 -24.969 1 88.19 390 VAL A O 1
ATOM 2811 N N . ALA A 1 391 ? -3.758 -11.094 -23.016 1 86.25 391 ALA A N 1
ATOM 2812 C CA . ALA A 1 391 ? -2.457 -11.758 -23 1 86.25 391 ALA A CA 1
ATOM 2813 C C . ALA A 1 391 ? -2.615 -13.273 -22.969 1 86.25 391 ALA A C 1
ATOM 2815 O O . ALA A 1 391 ? -1.822 -14 -23.578 1 86.25 391 ALA A O 1
ATOM 2816 N N . GLY A 1 392 ? -3.555 -13.789 -22.234 1 82.94 392 GLY A N 1
ATOM 2817 C CA . GLY A 1 392 ? -3.791 -15.219 -22.141 1 82.94 392 GLY A CA 1
ATOM 2818 C C . GLY A 1 392 ? -4.355 -15.812 -23.422 1 82.94 392 GLY A C 1
ATOM 2819 O O . GLY A 1 392 ? -4.195 -17 -23.688 1 82.94 392 GLY A O 1
ATOM 2820 N N . SER A 1 393 ? -5.059 -15.008 -24.188 1 78.25 393 SER A N 1
ATOM 2821 C CA . SER A 1 393 ? -5.707 -15.508 -25.391 1 78.25 393 SER A CA 1
ATOM 2822 C C . SER A 1 393 ? -4.773 -15.43 -26.594 1 78.25 393 SER A C 1
ATOM 2824 O O . SER A 1 393 ? -5.004 -16.094 -27.609 1 78.25 393 SER A O 1
ATOM 2826 N N . THR A 1 394 ? -3.822 -14.516 -26.422 1 72.81 394 THR A N 1
ATOM 2827 C CA . THR A 1 394 ? -2.963 -14.32 -27.578 1 72.81 394 THR A CA 1
ATOM 2828 C C . THR A 1 394 ? -1.651 -15.086 -27.422 1 72.81 394 THR A C 1
ATOM 2830 O O . THR A 1 394 ? -1.19 -15.305 -26.297 1 72.81 394 THR A O 1
ATOM 2833 N N . THR A 1 395 ? -1.348 -15.867 -28.188 1 63.72 395 THR A N 1
ATOM 2834 C CA . THR A 1 395 ? -0.123 -16.656 -28.203 1 63.72 395 THR A CA 1
ATOM 2835 C C . THR A 1 395 ? 1.1 -15.773 -27.984 1 63.72 395 THR A C 1
ATOM 2837 O O . THR A 1 395 ? 0.965 -14.578 -27.734 1 63.72 395 THR A O 1
ATOM 2840 N N . THR A 1 396 ? 2.307 -15.969 -28.484 1 60.03 396 THR A N 1
ATOM 2841 C CA . THR A 1 396 ? 3.697 -15.586 -28.281 1 60.03 396 THR A CA 1
ATOM 2842 C C . THR A 1 396 ? 3.893 -14.102 -28.562 1 60.03 396 THR A C 1
ATOM 2844 O O . THR A 1 396 ? 4.676 -13.43 -27.891 1 60.03 396 THR A O 1
ATOM 2847 N N . SER A 1 397 ? 2.904 -13.406 -29.297 1 71.06 397 SER A N 1
ATOM 2848 C CA . SER A 1 397 ? 3.311 -12.133 -29.891 1 71.06 397 SER A CA 1
ATOM 2849 C C . SER A 1 397 ? 2.84 -10.953 -29.047 1 71.06 397 SER A C 1
ATOM 2851 O O . SER A 1 397 ? 3.031 -9.797 -29.422 1 71.06 397 SER A O 1
ATOM 2853 N N . TYR A 1 398 ? 2.439 -11.164 -27.703 1 79.31 398 TYR A N 1
ATOM 2854 C CA . TYR A 1 398 ? 1.839 -10.031 -27.016 1 79.31 398 TYR A CA 1
ATOM 2855 C C . TYR A 1 398 ? 2.904 -9.18 -26.328 1 79.31 398 TYR A C 1
ATOM 2857 O O . TYR A 1 398 ? 2.658 -8.023 -25.984 1 79.31 398 TYR A O 1
ATOM 2865 N N . ALA A 1 399 ? 4.094 -9.727 -26.234 1 78 399 ALA A N 1
ATOM 2866 C CA . ALA A 1 399 ? 5.156 -8.945 -25.609 1 78 399 ALA A CA 1
ATOM 2867 C C . ALA A 1 399 ? 5.508 -7.727 -26.453 1 78 399 ALA A C 1
ATOM 2869 O O . ALA A 1 399 ? 5.844 -6.668 -25.922 1 78 399 ALA A O 1
ATOM 2870 N N . TYR A 1 400 ? 5.281 -7.855 -27.766 1 83.81 400 TYR A N 1
ATOM 2871 C CA . TYR A 1 400 ? 5.73 -6.809 -28.672 1 83.81 400 TYR A CA 1
ATOM 2872 C C . TYR A 1 400 ? 4.707 -5.68 -28.75 1 83.81 400 TYR A C 1
ATOM 2874 O O . TYR A 1 400 ? 5.039 -4.562 -29.156 1 83.81 400 TYR A O 1
ATOM 2882 N N . THR A 1 401 ? 3.547 -5.984 -28.406 1 87 401 THR A N 1
ATOM 2883 C CA . THR A 1 401 ? 2.531 -4.953 -28.594 1 87 401 THR A CA 1
ATOM 2884 C C . THR A 1 401 ? 1.993 -4.477 -27.25 1 87 401 THR A C 1
ATOM 2886 O O . THR A 1 401 ? 1.93 -3.275 -26.984 1 87 401 THR A O 1
ATOM 2889 N N . LEU A 1 402 ? 1.722 -5.406 -26.328 1 90.31 402 LEU A N 1
ATOM 2890 C CA . LEU A 1 402 ? 1.054 -5.043 -25.078 1 90.31 402 LEU A CA 1
ATOM 2891 C C . LEU A 1 402 ? 2.021 -4.352 -24.125 1 90.31 402 LEU A C 1
ATOM 2893 O O . LEU A 1 402 ? 1.644 -3.404 -23.438 1 90.31 402 LEU A O 1
ATOM 2897 N N . VAL A 1 403 ? 3.273 -4.801 -24.109 1 91.5 403 VAL A N 1
ATOM 2898 C CA . VAL A 1 403 ? 4.23 -4.246 -23.156 1 91.5 403 VAL A CA 1
ATOM 2899 C C . VAL A 1 403 ? 4.535 -2.795 -23.516 1 91.5 403 VAL A C 1
ATOM 2901 O O . VAL A 1 403 ? 4.383 -1.896 -22.688 1 91.5 403 VAL A O 1
ATOM 2904 N N . PRO A 1 404 ? 4.91 -2.486 -24.766 1 91.06 404 PRO A N 1
ATOM 2905 C CA . PRO A 1 404 ? 5.125 -1.077 -25.109 1 91.06 404 PRO A CA 1
ATOM 2906 C C . PRO A 1 404 ? 3.865 -0.231 -24.938 1 91.06 404 PRO A C 1
ATOM 2908 O O . PRO A 1 404 ? 3.951 0.941 -24.562 1 91.06 404 PRO A O 1
ATOM 2911 N N . ALA A 1 405 ? 2.732 -0.824 -25.25 1 92.75 405 ALA A N 1
ATOM 2912 C CA . ALA A 1 405 ? 1.476 -0.1 -25.078 1 92.75 405 ALA A CA 1
ATOM 2913 C C . ALA A 1 405 ? 1.257 0.279 -23.609 1 92.75 405 ALA A C 1
ATOM 2915 O O . ALA A 1 405 ? 0.817 1.392 -23.312 1 92.75 405 ALA A O 1
ATOM 2916 N N . LEU A 1 406 ? 1.546 -0.63 -22.719 1 94.5 406 LEU A N 1
ATOM 2917 C CA . LEU A 1 406 ? 1.387 -0.373 -21.297 1 94.5 406 LEU A CA 1
ATOM 2918 C C . LEU A 1 406 ? 2.373 0.688 -20.828 1 94.5 406 LEU A C 1
ATOM 2920 O O . LEU A 1 406 ? 2.051 1.495 -19.953 1 94.5 406 LEU A O 1
ATOM 2924 N N . LEU A 1 407 ? 3.605 0.703 -21.375 1 93.38 407 LEU A N 1
ATOM 2925 C CA . LEU A 1 407 ? 4.59 1.725 -21.031 1 93.38 407 LEU A CA 1
ATOM 2926 C C . LEU A 1 407 ? 4.105 3.107 -21.453 1 93.38 407 LEU A C 1
ATOM 2928 O O . LEU A 1 407 ? 4.215 4.07 -20.688 1 93.38 407 LEU A O 1
ATOM 2932 N N . VAL A 1 408 ? 3.529 3.113 -22.641 1 93.12 408 VAL A N 1
ATOM 2933 C CA . VAL A 1 408 ? 3.021 4.383 -23.156 1 93.12 408 VAL A CA 1
ATOM 2934 C C . VAL A 1 408 ? 1.837 4.844 -22.312 1 93.12 408 VAL A C 1
ATOM 2936 O O . VAL A 1 408 ? 1.737 6.023 -21.969 1 93.12 408 VAL A O 1
ATOM 2939 N N . VAL A 1 409 ? 0.95 3.9 -21.953 1 93.56 409 VAL A N 1
ATOM 2940 C CA . VAL A 1 409 ? -0.198 4.234 -21.109 1 93.56 409 VAL A CA 1
ATOM 2941 C C . VAL A 1 409 ? 0.282 4.77 -19.766 1 93.56 409 VAL A C 1
ATOM 2943 O O . VAL A 1 409 ? -0.266 5.75 -19.25 1 93.56 409 VAL A O 1
ATOM 2946 N N . GLY A 1 410 ? 1.303 4.102 -19.188 1 92.88 410 GLY A N 1
ATOM 2947 C CA . GLY A 1 410 ? 1.866 4.594 -17.938 1 92.88 410 GLY A CA 1
ATOM 2948 C C . GLY A 1 410 ? 2.389 6.016 -18.031 1 92.88 410 GLY A C 1
ATOM 2949 O O . GLY A 1 410 ? 2.145 6.832 -17.141 1 92.88 410 GLY A O 1
ATOM 2950 N N . LEU A 1 411 ? 3.049 6.348 -19.141 1 89.31 411 LEU A N 1
ATOM 2951 C CA . LEU A 1 411 ? 3.594 7.684 -19.359 1 89.31 411 LEU A CA 1
ATOM 2952 C C . LEU A 1 411 ? 2.475 8.711 -19.516 1 89.31 411 LEU A C 1
ATOM 2954 O O . LEU A 1 411 ? 2.553 9.812 -18.969 1 89.31 411 LEU A O 1
ATOM 2958 N N . ILE A 1 412 ? 1.458 8.32 -20.219 1 90.94 412 ILE A N 1
ATOM 2959 C CA . ILE A 1 412 ? 0.335 9.227 -20.453 1 90.94 412 ILE A CA 1
ATOM 2960 C C . ILE A 1 412 ? -0.382 9.508 -19.141 1 90.94 412 ILE A C 1
ATOM 2962 O O . ILE A 1 412 ? -0.743 10.648 -18.859 1 90.94 412 ILE A O 1
ATOM 2966 N N . VAL A 1 413 ? -0.542 8.477 -18.328 1 92.75 413 VAL A N 1
ATOM 2967 C CA . VAL A 1 413 ? -1.246 8.625 -17.047 1 92.75 413 VAL A CA 1
ATOM 2968 C C . VAL A 1 413 ? -0.463 9.555 -16.125 1 92.75 413 VAL A C 1
ATOM 2970 O O . VAL A 1 413 ? -1.048 10.406 -15.453 1 92.75 413 VAL A O 1
ATOM 2973 N N . ILE A 1 414 ? 0.823 9.453 -16.094 1 88.25 414 ILE A N 1
ATOM 2974 C CA . ILE A 1 414 ? 1.646 10.328 -15.266 1 88.25 414 ILE A CA 1
ATOM 2975 C C . ILE A 1 414 ? 1.523 11.766 -15.766 1 88.25 414 ILE A C 1
ATOM 2977 O O . ILE A 1 414 ? 1.386 12.695 -14.961 1 88.25 414 ILE A O 1
ATOM 2981 N N . GLY A 1 415 ? 1.565 11.938 -17.109 1 86.94 415 GLY A N 1
ATOM 2982 C CA . GLY A 1 415 ? 1.417 13.266 -17.672 1 86.94 415 GLY A CA 1
ATOM 2983 C C . GLY A 1 415 ? 0.065 13.891 -17.391 1 86.94 415 GLY A C 1
ATOM 2984 O O . GLY A 1 415 ? -0.017 15.07 -17.031 1 86.94 415 GLY A O 1
ATOM 2985 N N . LEU A 1 416 ? -0.962 13.102 -17.516 1 88.38 416 LEU A N 1
ATOM 2986 C CA . LEU A 1 416 ? -2.312 13.594 -17.266 1 88.38 416 LEU A CA 1
ATOM 2987 C C . LEU A 1 416 ? -2.514 13.922 -15.789 1 88.38 416 LEU A C 1
ATOM 2989 O O . LEU A 1 416 ? -3.207 14.883 -15.453 1 88.38 416 LEU A O 1
ATOM 2993 N N . SER A 1 417 ? -2.01 13.086 -14.938 1 88.25 417 SER A N 1
ATOM 2994 C CA . SER A 1 417 ? -2.145 13.328 -13.508 1 88.25 417 SER A CA 1
ATOM 2995 C C . SER A 1 417 ? -1.467 14.633 -13.102 1 88.25 417 SER A C 1
ATOM 2997 O O . SER A 1 417 ? -1.958 15.352 -12.227 1 88.25 417 SER A O 1
ATOM 2999 N N . ARG A 1 418 ? -0.382 14.945 -13.672 1 85.06 418 ARG A N 1
ATOM 3000 C CA . ARG A 1 418 ? 0.302 16.203 -13.406 1 85.06 418 ARG A CA 1
ATOM 3001 C C . ARG A 1 418 ? -0.496 17.391 -13.953 1 85.06 418 ARG A C 1
ATOM 3003 O O . ARG A 1 418 ? -0.588 18.438 -13.312 1 85.06 418 ARG A O 1
ATOM 3010 N N . TYR A 1 419 ? -0.963 17.156 -15.156 1 85.94 419 TYR A N 1
ATOM 3011 C CA . TYR A 1 419 ? -1.74 18.219 -15.805 1 85.94 419 TYR A CA 1
ATOM 3012 C C . TYR A 1 419 ? -2.992 18.547 -15 1 85.94 419 TYR A C 1
ATOM 3014 O O . TYR A 1 419 ? -3.285 19.719 -14.742 1 85.94 419 TYR A O 1
ATOM 3022 N N . PHE A 1 420 ? -3.658 17.531 -14.539 1 87.56 420 PHE A N 1
ATOM 3023 C CA . PHE A 1 420 ? -4.934 17.75 -13.867 1 87.56 420 PHE A CA 1
ATOM 3024 C C . PHE A 1 420 ? -4.719 18.078 -12.391 1 87.56 420 PHE A C 1
ATOM 3026 O O . PHE A 1 420 ? -5.656 18.484 -11.695 1 87.56 420 PHE A O 1
ATOM 3033 N N . ALA A 1 421 ? -3.564 17.875 -11.883 1 83.62 421 ALA A N 1
ATOM 3034 C CA . ALA A 1 421 ? -3.258 18.297 -10.516 1 83.62 421 ALA A CA 1
ATOM 3035 C C . ALA A 1 421 ? -3.166 19.812 -10.414 1 83.62 421 ALA A C 1
ATOM 3037 O O . ALA A 1 421 ? -3.449 20.391 -9.359 1 83.62 421 ALA A O 1
ATOM 3038 N N . VAL A 1 422 ? -2.785 20.469 -11.461 1 82.5 422 VAL A N 1
ATOM 3039 C CA . VAL A 1 422 ? -2.586 21.906 -11.461 1 82.5 422 VAL A CA 1
ATOM 3040 C C . VAL A 1 422 ? -3.809 22.609 -12.055 1 82.5 422 VAL A C 1
ATOM 3042 O O . VAL A 1 422 ? -4.227 23.656 -11.578 1 82.5 422 VAL A O 1
ATOM 3045 N N . GLN A 1 423 ? -4.367 21.969 -13.125 1 84.69 423 GLN A N 1
ATOM 3046 C CA . GLN A 1 423 ? -5.484 22.609 -13.828 1 84.69 423 GLN A CA 1
ATOM 3047 C C . GLN A 1 423 ? -6.742 21.75 -13.734 1 84.69 423 GLN A C 1
ATOM 3049 O O . GLN A 1 423 ? -6.758 20.609 -14.195 1 84.69 423 GLN A O 1
ATOM 3054 N N . PRO A 1 424 ? -7.727 22.391 -13.109 1 82.06 424 PRO A N 1
ATOM 3055 C CA . PRO A 1 424 ? -8.984 21.641 -13.062 1 82.06 424 PRO A CA 1
ATOM 3056 C C . PRO A 1 424 ? -9.531 21.328 -14.453 1 82.06 424 PRO A C 1
ATOM 3058 O O . PRO A 1 424 ? -9.297 22.094 -15.398 1 82.06 424 PRO A O 1
ATOM 3061 N N . PRO A 1 425 ? -10.117 20.219 -14.617 1 82.88 425 PRO A N 1
ATOM 3062 C CA . PRO A 1 425 ? -10.633 19.828 -15.93 1 82.88 425 PRO A CA 1
ATOM 3063 C C . PRO A 1 425 ? -11.641 20.844 -16.484 1 82.88 425 PRO A C 1
ATOM 3065 O O . PRO A 1 425 ? -12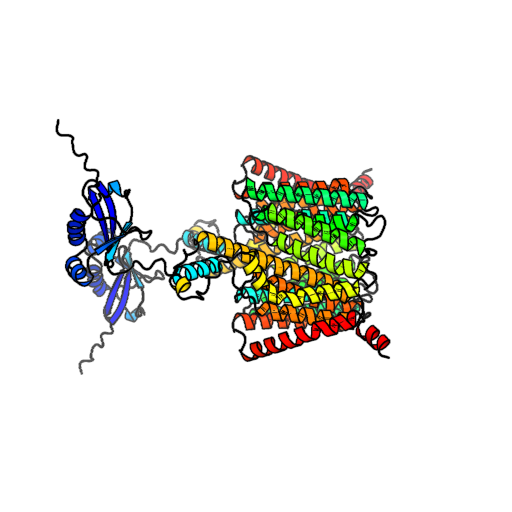.359 21.484 -15.734 1 82.88 425 PRO A O 1
ATOM 3068 N N . SER A 1 426 ? -11.609 21.078 -17.828 1 87.44 426 SER A N 1
ATOM 3069 C CA . SER A 1 426 ? -12.508 21.984 -18.516 1 87.44 426 SER A CA 1
ATOM 3070 C C . SER A 1 426 ? -13.961 21.547 -18.375 1 87.44 426 SER A C 1
ATOM 3072 O O . SER A 1 426 ? -14.242 20.359 -18.203 1 87.44 426 SER A O 1
ATOM 3074 N N . PRO A 1 427 ? -14.891 22.438 -18.406 1 88.75 427 PRO A N 1
ATOM 3075 C CA . PRO A 1 427 ? -16.312 22.109 -18.328 1 88.75 427 PRO A CA 1
ATOM 3076 C C . PRO A 1 427 ? -16.781 21.203 -19.469 1 88.75 427 PRO A C 1
ATOM 3078 O O . PRO A 1 427 ? -17.688 20.391 -19.281 1 88.75 427 PRO A O 1
ATOM 3081 N N . VAL A 1 428 ? -16.141 21.281 -20.609 1 90.06 428 VAL A N 1
ATOM 3082 C CA . VAL A 1 428 ? -16.5 20.438 -21.75 1 90.06 428 VAL A CA 1
ATOM 3083 C C . VAL A 1 428 ? -16.156 18.984 -21.438 1 90.06 428 VAL A C 1
ATOM 3085 O O . VAL A 1 428 ? -16.938 18.078 -21.734 1 90.06 428 VAL A O 1
ATOM 3088 N N . LEU A 1 429 ? -15.023 18.781 -20.781 1 88.19 429 LEU A N 1
ATOM 3089 C CA . LEU A 1 429 ? -14.617 17.438 -20.391 1 88.19 429 LEU A CA 1
ATOM 3090 C C . LEU A 1 429 ? -15.555 16.859 -19.344 1 88.19 429 LEU A C 1
ATOM 3092 O O . LEU A 1 429 ? -15.836 15.664 -19.344 1 88.19 429 LEU A O 1
ATOM 3096 N N . GLY A 1 430 ? -16.078 17.75 -18.594 1 88.94 430 GLY A N 1
ATOM 3097 C CA . GLY A 1 430 ? -17.047 17.312 -17.594 1 88.94 430 GLY A CA 1
ATOM 3098 C C . GLY A 1 430 ? -18.359 16.875 -18.188 1 88.94 430 GLY A C 1
ATOM 3099 O O . GLY A 1 430 ? -18.906 15.828 -17.797 1 88.94 430 GLY A O 1
ATOM 3100 N N . ARG A 1 431 ? -18.781 17.625 -19.094 1 90.94 431 ARG A N 1
ATOM 3101 C CA . ARG A 1 431 ? -20.047 17.297 -19.734 1 90.94 431 ARG A CA 1
ATOM 3102 C C . ARG A 1 431 ? -19.938 16.016 -20.562 1 90.94 431 ARG A C 1
ATOM 3104 O O . ARG A 1 431 ? -20.844 15.203 -20.578 1 90.94 431 ARG A O 1
ATOM 3111 N N . LEU A 1 432 ? -18.844 15.859 -21.203 1 92.31 432 LEU A N 1
ATOM 3112 C CA . LEU A 1 432 ? -18.609 14.641 -21.969 1 92.31 432 LEU A CA 1
ATOM 3113 C C . LEU A 1 432 ? -18.562 13.422 -21.047 1 92.31 432 LEU A C 1
ATOM 3115 O O . LEU A 1 432 ? -19.094 12.367 -21.391 1 92.31 432 LEU A O 1
ATOM 3119 N N . ALA A 1 433 ? -17.922 13.594 -19.953 1 91 433 ALA A N 1
ATOM 3120 C CA . ALA A 1 433 ? -17.844 12.5 -18.984 1 91 433 ALA A CA 1
ATOM 3121 C C . ALA A 1 433 ? -19.234 12.133 -18.453 1 91 433 ALA A C 1
ATOM 3123 O O . ALA A 1 433 ? -19.516 10.953 -18.25 1 91 433 ALA A O 1
ATOM 3124 N N . ASP A 1 434 ? -20.078 13.086 -18.312 1 91.56 434 ASP A N 1
ATOM 3125 C CA . ASP A 1 434 ? -21.438 12.836 -17.859 1 91.56 434 ASP A CA 1
ATOM 3126 C C . ASP A 1 434 ? -22.234 12.055 -18.906 1 91.56 434 ASP A C 1
ATOM 3128 O O . ASP A 1 434 ? -22.953 11.109 -18.578 1 91.56 434 ASP A O 1
ATOM 3132 N N . ILE A 1 435 ? -22.016 12.469 -20.109 1 93.88 435 ILE A N 1
ATOM 3133 C CA . ILE A 1 435 ? -22.703 11.805 -21.203 1 93.88 435 ILE A CA 1
ATOM 3134 C C . ILE A 1 435 ? -22.219 10.359 -21.328 1 93.88 435 ILE A C 1
ATOM 3136 O O . ILE A 1 435 ? -23.016 9.438 -21.453 1 93.88 435 ILE A O 1
ATOM 3140 N N . PHE A 1 436 ? -20.969 10.164 -21.203 1 92.81 436 PHE A N 1
ATOM 3141 C CA . PHE A 1 436 ? -20.391 8.828 -21.297 1 92.81 436 PHE A CA 1
ATOM 3142 C C . PHE A 1 436 ? -20.844 7.965 -20.125 1 92.81 436 PHE A C 1
ATOM 3144 O O . PHE A 1 436 ? -21.078 6.766 -20.281 1 92.81 436 PHE A O 1
ATOM 3151 N N . ASP A 1 437 ? -20.922 8.539 -19.016 1 91.12 437 ASP A N 1
ATOM 3152 C CA . ASP A 1 437 ? -21.375 7.816 -17.828 1 91.12 437 ASP A CA 1
ATOM 3153 C C . ASP A 1 437 ? -22.781 7.254 -18.031 1 91.12 437 ASP A C 1
ATOM 3155 O O . ASP A 1 437 ? -23.031 6.082 -17.75 1 91.12 437 ASP A O 1
ATOM 3159 N N . VAL A 1 438 ? -23.641 8.062 -18.594 1 91.38 438 VAL A N 1
ATOM 3160 C CA . VAL A 1 438 ? -25.016 7.648 -18.828 1 91.38 438 VAL A CA 1
ATOM 3161 C C . VAL A 1 438 ? -25.062 6.578 -19.906 1 91.38 438 VAL A C 1
ATOM 3163 O O . VAL A 1 438 ? -25.766 5.566 -19.766 1 91.38 438 VAL A O 1
ATOM 3166 N N . LEU A 1 439 ? -24.312 6.758 -20.984 1 93.88 439 LEU A N 1
ATOM 3167 C CA . LEU A 1 439 ? -24.297 5.812 -22.094 1 93.88 439 LEU A CA 1
ATOM 3168 C C . LEU A 1 439 ? -23.781 4.449 -21.641 1 93.88 439 LEU A C 1
ATOM 3170 O O . LEU A 1 439 ? -24.344 3.418 -22.016 1 93.88 439 LEU A O 1
ATOM 3174 N N . ILE A 1 440 ? -22.781 4.488 -20.844 1 94.5 440 ILE A N 1
ATOM 3175 C CA . ILE A 1 440 ? -22.203 3.24 -20.359 1 94.5 440 ILE A CA 1
ATOM 3176 C C . ILE A 1 440 ? -23.156 2.562 -19.375 1 94.5 440 ILE A C 1
ATOM 3178 O O . ILE A 1 440 ? -23.328 1.341 -19.406 1 94.5 440 ILE A O 1
ATOM 3182 N N . ALA A 1 441 ? -23.797 3.338 -18.562 1 91 441 ALA A N 1
ATOM 3183 C CA . ALA A 1 441 ? -24.75 2.789 -17.609 1 91 441 ALA A CA 1
ATOM 3184 C C . ALA A 1 441 ? -25.906 2.086 -18.328 1 91 441 ALA A C 1
ATOM 3186 O O . ALA A 1 441 ? -26.328 1.005 -17.922 1 91 441 ALA A O 1
ATOM 3187 N N . VAL A 1 442 ? -26.328 2.658 -19.453 1 93 442 VAL A N 1
ATOM 3188 C CA . VAL A 1 442 ? -27.422 2.092 -20.219 1 93 442 VAL A CA 1
ATOM 3189 C C . VAL A 1 442 ? -26.938 0.856 -20.984 1 93 442 VAL A C 1
ATOM 3191 O O . VAL A 1 442 ? -27.703 -0.094 -21.188 1 93 442 VAL A O 1
ATOM 3194 N N . GLY A 1 443 ? -25.703 0.825 -21.312 1 95.06 443 GLY A N 1
ATOM 3195 C CA . GLY A 1 443 ? -25.141 -0.263 -22.078 1 95.06 443 GLY A CA 1
ATOM 3196 C C . GLY A 1 443 ? -24.781 -1.475 -21.25 1 95.06 443 GLY A C 1
ATOM 3197 O O . GLY A 1 443 ? -24.703 -2.594 -21.766 1 95.06 443 GLY A O 1
ATOM 3198 N N . ILE A 1 444 ? -24.625 -1.335 -19.969 1 95.81 444 ILE A N 1
ATOM 3199 C CA . ILE A 1 444 ? -24.141 -2.4 -19.094 1 95.81 444 ILE A CA 1
ATOM 3200 C C . ILE A 1 444 ? -25.219 -3.484 -18.969 1 95.81 444 ILE A C 1
ATOM 3202 O O . ILE A 1 444 ? -24.906 -4.676 -19.016 1 95.81 444 ILE A O 1
ATOM 3206 N N . VAL A 1 445 ? -26.5 -3.152 -18.922 1 94.56 445 VAL A N 1
ATOM 3207 C CA . VAL A 1 445 ? -27.578 -4.105 -18.688 1 94.56 445 VAL A CA 1
ATOM 3208 C C . VAL A 1 445 ? -27.766 -4.988 -19.922 1 94.56 445 VAL A C 1
ATOM 3210 O O . VAL A 1 445 ? -27.781 -6.215 -19.828 1 94.56 445 VAL A O 1
ATOM 3213 N N . PRO A 1 446 ? -27.828 -4.359 -21.156 1 94.69 446 PRO A N 1
ATOM 3214 C CA . PRO A 1 446 ? -27.953 -5.207 -22.344 1 94.69 446 PRO A CA 1
ATOM 3215 C C . PRO A 1 446 ? -26.75 -6.137 -22.531 1 94.69 446 PRO A C 1
ATOM 3217 O O . PRO A 1 446 ? -26.906 -7.273 -22.984 1 94.69 446 PRO A O 1
ATOM 3220 N N . VAL A 1 447 ? -25.594 -5.672 -22.234 1 95.44 447 VAL A N 1
ATOM 3221 C CA . VAL A 1 447 ? -24.406 -6.508 -22.391 1 95.44 447 VAL A CA 1
ATOM 3222 C C . VAL A 1 447 ? -24.422 -7.637 -21.375 1 95.44 447 VAL A C 1
ATOM 3224 O O . VAL A 1 447 ? -24 -8.758 -21.672 1 95.44 447 VAL A O 1
ATOM 3227 N N . MET A 1 448 ? -24.859 -7.344 -20.188 1 95.31 448 MET A N 1
ATOM 3228 C CA . MET A 1 448 ? -25.016 -8.391 -19.172 1 95.31 448 MET A CA 1
ATOM 3229 C C . MET A 1 448 ? -26 -9.461 -19.656 1 95.31 448 MET A C 1
ATOM 3231 O O . MET A 1 448 ? -25.766 -10.656 -19.469 1 95.31 448 MET A O 1
ATOM 3235 N N . CYS A 1 449 ? -27.062 -9.078 -20.344 1 93.19 449 CYS A N 1
ATOM 3236 C CA . CYS A 1 449 ? -28.031 -10.016 -20.891 1 93.19 449 CYS A CA 1
ATOM 3237 C C . CYS A 1 449 ? -27.406 -10.875 -21.969 1 93.19 449 CYS A C 1
ATOM 3239 O O . CYS A 1 449 ? -27.766 -12.047 -22.125 1 93.19 449 CYS A O 1
ATOM 3241 N N . LEU A 1 450 ? -26.516 -10.242 -22.703 1 91.94 450 LEU A N 1
ATOM 3242 C CA . LEU A 1 450 ? -25.797 -10.992 -23.719 1 91.94 450 LEU A CA 1
ATOM 3243 C C . LEU A 1 450 ? -24.922 -12.062 -23.078 1 91.94 450 LEU A C 1
ATOM 3245 O O . LEU A 1 450 ? -24.812 -13.18 -23.594 1 91.94 450 LEU A O 1
ATOM 3249 N N . VAL A 1 451 ? -24.281 -11.75 -21.984 1 91.06 451 VAL A N 1
ATOM 3250 C CA . VAL A 1 451 ? -23.406 -12.695 -21.297 1 91.06 451 VAL A CA 1
ATOM 3251 C C . VAL A 1 451 ? -24.234 -13.844 -20.734 1 91.06 451 VAL A C 1
ATOM 3253 O O . VAL A 1 451 ? -23.844 -15.008 -20.812 1 91.06 451 VAL A O 1
ATOM 3256 N N . VAL A 1 452 ? -25.453 -13.516 -20.172 1 90 452 VAL A N 1
ATOM 3257 C CA . VAL A 1 452 ? -26.312 -14.516 -19.562 1 90 452 VAL A CA 1
ATOM 3258 C C . VAL A 1 452 ? -26.984 -15.344 -20.656 1 90 452 VAL A C 1
ATOM 3260 O O . VAL A 1 452 ? -27.422 -16.469 -20.406 1 90 452 VAL A O 1
ATOM 3263 N N . GLY A 1 453 ? -26.938 -14.945 -21.906 1 86.06 453 GLY A N 1
ATOM 3264 C CA . GLY A 1 453 ? -27.547 -15.664 -23.016 1 86.06 453 GLY A CA 1
ATOM 3265 C C . GLY A 1 453 ? -29.047 -15.438 -23.125 1 86.06 453 GLY A C 1
ATOM 3266 O O . GLY A 1 453 ? -29.766 -16.297 -23.641 1 86.06 453 GLY A O 1
ATOM 3267 N N . LEU A 1 454 ? -29.516 -14.406 -22.641 1 82.06 454 LEU A N 1
ATOM 3268 C CA . LEU A 1 454 ? -30.953 -14.141 -22.641 1 82.06 454 LEU A CA 1
ATOM 3269 C C . LEU A 1 454 ? -31.453 -13.875 -24.047 1 82.06 454 LEU A C 1
ATOM 3271 O O . LEU A 1 454 ? -32.562 -14.266 -24.406 1 82.06 454 LEU A O 1
ATOM 3275 N N . PHE A 1 455 ? -30.594 -13.352 -24.891 1 78.62 455 PHE A N 1
ATOM 3276 C CA . PHE A 1 455 ? -31.031 -13.055 -26.266 1 78.62 455 PHE A CA 1
ATOM 3277 C C . PHE A 1 455 ? -31.172 -14.336 -27.078 1 78.62 455 PHE A C 1
ATOM 3279 O O . PHE A 1 455 ? -32.094 -14.477 -27.875 1 78.62 455 PHE A O 1
ATOM 3286 N N . GLY A 1 456 ? -30.234 -15.188 -26.844 1 74 456 GLY A N 1
ATOM 3287 C CA . GLY A 1 456 ? -30.375 -16.469 -27.5 1 74 456 GLY A CA 1
ATOM 3288 C C . GLY A 1 456 ? -31.594 -17.25 -27.031 1 74 456 GLY A C 1
ATOM 3289 O O . GLY A 1 456 ? -32.281 -17.859 -27.844 1 74 456 GLY A O 1
ATOM 3290 N N . TYR A 1 457 ? -31.938 -17.125 -25.781 1 75.88 457 TYR A N 1
ATOM 3291 C CA . TYR A 1 457 ? -33.094 -17.797 -25.234 1 75.88 457 TYR A CA 1
ATOM 3292 C C . TYR A 1 457 ? -34.406 -17.203 -25.797 1 75.88 457 TYR A C 1
ATOM 3294 O O . TYR A 1 457 ? -35.312 -17.938 -26.188 1 75.88 457 TYR A O 1
ATOM 3302 N N . LEU A 1 458 ? -34.375 -15.906 -25.891 1 76.75 458 LEU A N 1
ATOM 3303 C CA . LEU A 1 458 ? -35.594 -15.234 -26.359 1 76.75 458 LEU A CA 1
ATOM 3304 C C . LEU A 1 458 ? -35.781 -15.477 -27.859 1 76.75 458 LEU A C 1
ATOM 3306 O O . LEU A 1 458 ? -36.938 -15.633 -28.312 1 76.75 458 LEU A O 1
ATOM 3310 N N . ARG A 1 459 ? -34.719 -15.438 -28.562 1 74.31 459 ARG A N 1
ATOM 3311 C CA . ARG A 1 459 ? -34.812 -15.75 -29.984 1 74.31 459 ARG A CA 1
ATOM 3312 C C . ARG A 1 459 ? -35.312 -17.156 -30.203 1 74.31 459 ARG A C 1
ATOM 3314 O O . ARG A 1 459 ? -36.062 -17.406 -31.156 1 74.31 459 ARG A O 1
ATOM 3321 N N . GLY A 1 460 ? -34.906 -17.984 -29.266 1 75.06 460 GLY A N 1
ATOM 3322 C CA . GLY A 1 460 ? -35.406 -19.344 -29.359 1 75.06 460 GLY A CA 1
ATOM 3323 C C . GLY A 1 460 ? -36.875 -19.453 -29.031 1 75.06 460 GLY A C 1
ATOM 3324 O O . GLY A 1 460 ? -37.594 -20.297 -29.594 1 75.06 460 GLY A O 1
ATOM 3325 N N . LEU A 1 461 ? -37.344 -18.641 -28.219 1 74.06 461 LEU A N 1
ATOM 3326 C CA . LEU A 1 461 ? -38.75 -18.688 -27.844 1 74.06 461 LEU A CA 1
ATOM 3327 C C . LEU A 1 461 ? -39.625 -18.094 -28.938 1 74.06 461 LEU A C 1
ATOM 3329 O O . LEU A 1 461 ? -40.75 -18.594 -29.188 1 74.06 461 LEU A O 1
ATOM 3333 N N . TYR A 1 462 ? -39.094 -16.984 -29.578 1 71.88 462 TYR A N 1
ATOM 3334 C CA . TYR A 1 462 ? -39.938 -16.281 -30.547 1 71.88 462 TYR A CA 1
ATOM 3335 C C . TYR A 1 462 ? -39.625 -16.703 -31.969 1 71.88 462 TYR A C 1
ATOM 3337 O O . TYR A 1 462 ? -40.281 -16.297 -32.906 1 71.88 462 TYR A O 1
ATOM 3345 N N . GLY A 1 463 ? -38.562 -17.453 -32.188 1 59.09 463 GLY A N 1
ATOM 3346 C CA . GLY A 1 463 ? -38.312 -18.016 -33.5 1 59.09 463 GLY A CA 1
ATOM 3347 C C . GLY A 1 463 ? -38.688 -19.484 -33.625 1 59.09 463 GLY A C 1
ATOM 3348 O O . GLY A 1 463 ? -38.812 -20.172 -32.594 1 59.09 463 GLY A O 1
ATOM 3349 N N . MET B 1 1 ? -24.422 39.406 67.812 1 28.73 1 MET B N 1
ATOM 3350 C CA . MET B 1 1 ? -23.75 38.438 66.938 1 28.73 1 MET B CA 1
ATOM 3351 C C . MET B 1 1 ? -23.953 38.812 65.5 1 28.73 1 MET B C 1
ATOM 3353 O O . MET B 1 1 ? -25.031 38.594 64.938 1 28.73 1 MET B O 1
ATOM 3357 N N . THR B 1 2 ? -23.406 39.906 64.938 1 35.59 2 THR B N 1
ATOM 3358 C CA . THR B 1 2 ? -23.391 40.344 63.594 1 35.59 2 THR B CA 1
ATOM 3359 C C . THR B 1 2 ? -22.75 39.281 62.688 1 35.59 2 THR B C 1
ATOM 3361 O O . THR B 1 2 ? -21.594 38.906 62.906 1 35.59 2 THR B O 1
ATOM 3364 N N . ALA B 1 3 ? -23.547 38.312 62.219 1 43.5 3 ALA B N 1
ATOM 3365 C CA . ALA B 1 3 ? -23.047 37.406 61.188 1 43.5 3 ALA B CA 1
ATOM 3366 C C . ALA B 1 3 ? -22.219 38.156 60.156 1 43.5 3 ALA B C 1
ATOM 3368 O O . ALA B 1 3 ? -22.641 39.156 59.625 1 43.5 3 ALA B O 1
ATOM 3369 N N . PRO B 1 4 ? -20.906 38 60.219 1 41.5 4 PRO B N 1
ATOM 3370 C CA . PRO B 1 4 ? -20.141 38.562 59.094 1 41.5 4 PRO B CA 1
ATOM 3371 C C . PRO B 1 4 ? -20.703 38.125 57.75 1 41.5 4 PRO B C 1
ATOM 3373 O O . PRO B 1 4 ? -21.094 36.969 57.562 1 41.5 4 PRO B O 1
ATOM 3376 N N . LEU B 1 5 ? -21.594 38.906 57.188 1 42.31 5 LEU B N 1
ATOM 3377 C CA . LEU B 1 5 ? -21.922 38.719 55.781 1 42.31 5 LEU B CA 1
ATOM 3378 C C . LEU B 1 5 ? -20.703 38.312 54.969 1 42.31 5 LEU B C 1
ATOM 3380 O O . LEU B 1 5 ? -19.75 39.062 54.812 1 42.31 5 LEU B O 1
ATOM 3384 N N . ASN B 1 6 ? -20.109 37.156 55.219 1 46.38 6 ASN B N 1
ATOM 3385 C CA . ASN B 1 6 ? -19.141 36.625 54.281 1 46.38 6 ASN B CA 1
ATOM 3386 C C . ASN B 1 6 ? -19.562 36.875 52.844 1 46.38 6 ASN B C 1
ATOM 3388 O O . ASN B 1 6 ? -20.422 36.188 52.281 1 46.38 6 ASN B O 1
ATOM 3392 N N . ASP B 1 7 ? -19.734 38.094 52.406 1 57.59 7 ASP B N 1
ATOM 3393 C CA . ASP B 1 7 ? -20.062 38.531 51.031 1 57.59 7 ASP B CA 1
ATOM 3394 C C . ASP B 1 7 ? -19.125 37.938 50 1 57.59 7 ASP B C 1
ATOM 3396 O O . ASP B 1 7 ? -17.984 38.406 49.844 1 57.59 7 ASP B O 1
ATOM 3400 N N . GLY B 1 8 ? -19.156 36.656 49.75 1 73.06 8 GLY B N 1
ATOM 3401 C CA . GLY B 1 8 ? -18.406 36 48.719 1 73.06 8 GLY B CA 1
ATOM 3402 C C . GLY B 1 8 ? -18.469 36.688 47.375 1 73.06 8 GLY B C 1
ATOM 3403 O O . GLY B 1 8 ? -19.531 37.188 47 1 73.06 8 GLY B O 1
ATOM 3404 N N . LEU B 1 9 ? -17.328 37.156 46.844 1 80.12 9 LEU B N 1
ATOM 3405 C CA . LEU B 1 9 ? -17.172 37.75 45.531 1 80.12 9 LEU B CA 1
ATOM 3406 C C . LEU B 1 9 ? -17 36.688 44.469 1 80.12 9 LEU B C 1
ATOM 3408 O O . LEU B 1 9 ? -16.25 35.75 44.656 1 80.12 9 LEU B O 1
ATOM 3412 N N . ALA B 1 10 ? -17.875 36.719 43.562 1 85.38 10 ALA B N 1
ATOM 3413 C CA . ALA B 1 10 ? -17.703 35.906 42.344 1 85.38 10 ALA B CA 1
ATOM 3414 C C . ALA B 1 10 ? -16.953 36.688 41.281 1 85.38 10 ALA B C 1
ATOM 3416 O O . ALA B 1 10 ? -17.359 37.781 40.906 1 85.38 10 ALA B O 1
ATOM 3417 N N . LYS B 1 11 ? -15.859 36.156 40.844 1 88.56 11 LYS B N 1
ATOM 3418 C CA . LYS B 1 11 ? -15.094 36.719 39.75 1 88.56 11 LYS B CA 1
ATOM 3419 C C . LYS B 1 11 ? -15.609 36.219 38.406 1 88.56 11 LYS B C 1
ATOM 3421 O O . LYS B 1 11 ? -15.453 35.062 38.062 1 88.56 11 LYS B O 1
ATOM 3426 N N . ILE B 1 12 ? -16.266 37.125 37.719 1 88.12 12 ILE B N 1
ATOM 3427 C CA . ILE B 1 12 ? -16.844 36.75 36.438 1 88.12 12 ILE B CA 1
ATOM 3428 C C . ILE B 1 12 ? -16.344 37.719 35.344 1 88.12 12 ILE B C 1
ATOM 3430 O O . ILE B 1 12 ? -15.914 38.812 35.656 1 88.12 12 ILE B O 1
ATOM 3434 N N . THR B 1 13 ? -16.328 37.219 34.125 1 90.12 13 THR B N 1
ATOM 3435 C CA . THR B 1 13 ? -16.016 38.031 32.969 1 90.12 13 THR B CA 1
ATOM 3436 C C . THR B 1 13 ? -17.297 38.406 32.219 1 90.12 13 THR B C 1
ATOM 3438 O O . THR B 1 13 ? -18.094 37.531 31.859 1 90.12 13 THR B O 1
ATOM 3441 N N . VAL B 1 14 ? -17.562 39.656 32.062 1 88.12 14 VAL B N 1
ATOM 3442 C CA . VAL B 1 14 ? -18.688 40.156 31.312 1 88.12 14 VAL B CA 1
ATOM 3443 C C . VAL B 1 14 ? -18.219 40.594 29.922 1 88.12 14 VAL B C 1
ATOM 3445 O O . VAL B 1 14 ? -17.391 41.5 29.812 1 88.12 14 VAL B O 1
ATOM 3448 N N . ALA B 1 15 ? -18.766 39.938 28.938 1 88.75 15 ALA B N 1
ATOM 3449 C CA . ALA B 1 15 ? -18.484 40.281 27.547 1 88.75 15 ALA B CA 1
ATOM 3450 C C . ALA B 1 15 ? -19.531 41.25 27.016 1 88.75 15 ALA B C 1
ATOM 3452 O O . ALA B 1 15 ? -20.703 40.906 26.859 1 88.75 15 ALA B O 1
ATOM 3453 N N . THR B 1 16 ? -19.156 42.438 26.734 1 82.75 16 THR B N 1
ATOM 3454 C CA . THR B 1 16 ? -19.969 43.438 26.047 1 82.75 16 THR B CA 1
ATOM 3455 C C . THR B 1 16 ? -19.672 43.438 24.547 1 82.75 16 THR B C 1
ATOM 3457 O O . THR B 1 16 ? -18.688 42.844 24.109 1 82.75 16 THR B O 1
ATOM 3460 N N . PRO B 1 17 ? -20.516 43.969 23.703 1 76.25 17 PRO B N 1
ATOM 3461 C CA . PRO B 1 17 ? -20.281 44 22.266 1 76.25 17 PRO B CA 1
ATOM 3462 C C . PRO B 1 17 ? -18.953 44.656 21.891 1 76.25 17 PRO B C 1
ATOM 3464 O O . PRO B 1 17 ? -18.391 44.344 20.844 1 76.25 17 PRO B O 1
ATOM 3467 N N . THR B 1 18 ? -18.391 45.438 22.75 1 76.38 18 THR B N 1
ATOM 3468 C CA . THR B 1 18 ? -17.219 46.219 22.375 1 76.38 18 THR B CA 1
ATOM 3469 C C . THR B 1 18 ? -15.984 45.75 23.156 1 76.38 18 THR B C 1
ATOM 3471 O O . THR B 1 18 ? -14.852 45.969 22.719 1 76.38 18 THR B O 1
ATOM 3474 N N . ARG B 1 19 ? -16.203 45.188 24.312 1 81.31 19 ARG B N 1
ATOM 3475 C CA . ARG B 1 19 ? -15.047 44.844 25.125 1 81.31 19 ARG B CA 1
ATOM 3476 C C . ARG B 1 19 ? -15.406 43.781 26.156 1 81.31 19 ARG B C 1
ATOM 3478 O O . ARG B 1 19 ? -16.594 43.531 26.422 1 81.31 19 ARG B O 1
ATOM 3485 N N . ARG B 1 20 ? -14.32 43.062 26.734 1 86.44 20 ARG B N 1
ATOM 3486 C CA . ARG B 1 20 ? -14.445 42.125 27.844 1 86.44 20 ARG B CA 1
ATOM 3487 C C . ARG B 1 20 ? -13.906 42.75 29.141 1 86.44 20 ARG B C 1
ATOM 3489 O O . ARG B 1 20 ? -12.82 43.312 29.156 1 86.44 20 ARG B O 1
ATOM 3496 N N . VAL B 1 21 ? -14.742 42.719 30.25 1 85.06 21 VAL B N 1
ATOM 3497 C CA . VAL B 1 21 ? -14.352 43.281 31.531 1 85.06 21 VAL B CA 1
ATOM 3498 C C . VAL B 1 21 ? -14.414 42.219 32.625 1 85.06 21 VAL B C 1
ATOM 3500 O O . VAL B 1 21 ? -15.43 41.531 32.75 1 85.06 21 VAL B O 1
ATOM 3503 N N . ASP B 1 22 ? -13.352 42.031 33.281 1 85.56 22 ASP B N 1
ATOM 3504 C CA . ASP B 1 22 ? -13.336 41.156 34.438 1 85.56 22 ASP B CA 1
ATOM 3505 C C . ASP B 1 22 ? -13.789 41.906 35.688 1 85.56 22 ASP B C 1
ATOM 3507 O O . ASP B 1 22 ? -13.203 42.938 36.062 1 85.56 22 ASP B O 1
ATOM 3511 N N . VAL B 1 23 ? -14.836 41.406 36.312 1 85.81 23 VAL B N 1
ATOM 3512 C CA . VAL B 1 23 ? -15.391 42.094 37.469 1 85.81 23 VAL B CA 1
ATOM 3513 C C . VAL B 1 23 ? -15.594 41.125 38.625 1 85.81 23 VAL B C 1
ATOM 3515 O O . VAL B 1 23 ? -15.883 39.938 38.375 1 85.81 23 VAL B O 1
ATOM 3518 N N . ALA B 1 24 ? -15.305 41.562 39.75 1 85.56 24 ALA B N 1
ATOM 3519 C CA . ALA B 1 24 ? -15.656 40.812 40.938 1 85.56 24 ALA B CA 1
ATOM 3520 C C . ALA B 1 24 ? -16.969 41.344 41.562 1 85.56 24 ALA B C 1
ATOM 3522 O O . ALA B 1 24 ? -17.047 42.5 41.938 1 85.56 24 ALA B O 1
ATOM 3523 N N . LEU B 1 25 ? -17.953 40.531 41.5 1 84.69 25 LEU B N 1
ATOM 3524 C CA . LEU B 1 25 ? -19.266 40.938 42 1 84.69 25 LEU B CA 1
ATOM 3525 C C . LEU B 1 25 ? -19.672 40.125 43.219 1 84.69 25 LEU B C 1
ATOM 3527 O O . LEU B 1 25 ? -19.344 38.969 43.344 1 84.69 25 LEU B O 1
ATOM 3531 N N . PRO B 1 26 ? -20.312 40.781 44.125 1 83.81 26 PRO B N 1
ATOM 3532 C CA . PRO B 1 26 ? -20.812 40.062 45.281 1 83.81 26 PRO B CA 1
ATOM 3533 C C . PRO B 1 26 ? -21.906 39.062 44.938 1 83.81 26 PRO B C 1
ATOM 3535 O O . PRO B 1 26 ? -22.812 39.375 44.156 1 83.81 26 PRO B O 1
ATOM 3538 N N . GLU B 1 27 ? -21.891 37.875 45.438 1 84.25 27 GLU B N 1
ATOM 3539 C CA . GLU B 1 27 ? -22.766 36.75 45.125 1 84.25 27 GLU B CA 1
ATOM 3540 C C . GLU B 1 27 ? -24.141 36.938 45.75 1 84.25 27 GLU B C 1
ATOM 3542 O O . GLU B 1 27 ? -25.125 36.344 45.312 1 84.25 27 GLU B O 1
ATOM 3547 N N . SER B 1 28 ? -24.281 37.75 46.719 1 82.81 28 SER B N 1
ATOM 3548 C CA . SER B 1 28 ? -25.5 37.844 47.562 1 82.81 28 SER B CA 1
ATOM 3549 C C . SER B 1 28 ? -26.375 39 47.094 1 82.81 28 SER B C 1
ATOM 3551 O O . SER B 1 28 ? -27.453 39.219 47.656 1 82.81 28 SER B O 1
ATOM 3553 N N . VAL B 1 29 ? -25.969 39.75 46.062 1 86.25 29 VAL B N 1
ATOM 3554 C CA . VAL B 1 29 ? -26.734 40.906 45.594 1 86.25 29 VAL B CA 1
ATOM 3555 C C . VAL B 1 29 ? -27.469 40.531 44.312 1 86.25 29 VAL B C 1
ATOM 3557 O O . VAL B 1 29 ? -26.922 39.844 43.438 1 86.25 29 VAL B O 1
ATOM 3560 N N . PRO B 1 30 ? -28.734 40.812 44.312 1 87.38 30 PRO B N 1
ATOM 3561 C CA . PRO B 1 30 ? -29.5 40.562 43.094 1 87.38 30 PRO B CA 1
ATOM 3562 C C . PRO B 1 30 ? -28.844 41.156 41.844 1 87.38 30 PRO B C 1
ATOM 3564 O O . PRO B 1 30 ? -28.266 42.25 41.938 1 87.38 30 PRO B O 1
ATOM 3567 N N . VAL B 1 31 ? -29.031 40.562 40.75 1 89.88 31 VAL B N 1
ATOM 3568 C CA . VAL B 1 31 ? -28.359 40.906 39.5 1 89.88 31 VAL B CA 1
ATOM 3569 C C . VAL B 1 31 ? -28.828 42.281 39.062 1 89.88 31 VAL B C 1
ATOM 3571 O O . VAL B 1 31 ? -28.047 43.062 38.469 1 89.88 31 VAL B O 1
ATOM 3574 N N . ILE B 1 32 ? -30 42.719 39.375 1 86.69 32 ILE B N 1
ATOM 3575 C CA . ILE B 1 32 ? -30.562 44 38.938 1 86.69 32 ILE B CA 1
ATOM 3576 C C . ILE B 1 32 ? -29.734 45.156 39.562 1 86.69 32 ILE B C 1
ATOM 3578 O O . ILE B 1 32 ? -29.5 46.156 38.875 1 86.69 32 ILE B O 1
ATOM 3582 N N . GLU B 1 33 ? -29.266 45.031 40.781 1 85.81 33 GLU B N 1
ATOM 3583 C CA . GLU B 1 33 ? -28.453 46.031 41.438 1 85.81 33 GLU B CA 1
ATOM 3584 C C . GLU B 1 33 ? -27.031 46.062 40.875 1 85.81 33 GLU B C 1
ATOM 3586 O O . GLU B 1 33 ? -26.422 47.125 40.781 1 85.81 33 GLU B O 1
ATOM 3591 N N . LEU B 1 34 ? -26.719 44.938 40.438 1 85.69 34 LEU B N 1
ATOM 3592 C CA . LEU B 1 34 ? -25.375 44.812 39.875 1 85.69 34 LEU B CA 1
ATOM 3593 C C . LEU B 1 34 ? -25.328 45.344 38.438 1 85.69 34 LEU B C 1
ATOM 3595 O O . LEU B 1 34 ? -24.281 45.812 38 1 85.69 34 LEU B O 1
ATOM 3599 N N . MET B 1 35 ? -26.406 45.25 37.75 1 85.5 35 MET B N 1
ATOM 3600 C CA . MET B 1 35 ? -26.5 45.688 36.375 1 85.5 35 MET B CA 1
ATOM 3601 C C . MET B 1 35 ? -26.156 47.156 36.219 1 85.5 35 MET B C 1
ATOM 3603 O O . MET B 1 35 ? -25.469 47.562 35.281 1 85.5 35 MET B O 1
ATOM 3607 N N . VAL B 1 36 ? -26.562 47.938 37.156 1 83.25 36 VAL B N 1
ATOM 3608 C CA . VAL B 1 36 ? -26.312 49.375 37.125 1 83.25 36 VAL B CA 1
ATOM 3609 C C . VAL B 1 36 ? -24.812 49.656 37.25 1 83.25 36 VAL B C 1
ATOM 3611 O O . VAL B 1 36 ? -24.25 50.469 36.5 1 83.25 36 VAL B O 1
ATOM 3614 N N . THR B 1 37 ? -24.203 48.906 38.156 1 83 37 THR B N 1
ATOM 3615 C CA . THR B 1 37 ? -22.766 49.031 38.344 1 83 37 THR B CA 1
ATOM 3616 C C . THR B 1 37 ? -22 48.469 37.156 1 83 37 THR B C 1
ATOM 3618 O O . THR B 1 37 ? -21.016 49.062 36.719 1 83 37 THR B O 1
ATOM 3621 N N . LEU B 1 38 ? -22.438 47.438 36.625 1 84.38 38 LEU B N 1
ATOM 3622 C CA . LEU B 1 38 ? -21.828 46.781 35.469 1 84.38 38 LEU B CA 1
ATOM 3623 C C . LEU B 1 38 ? -21.906 47.688 34.25 1 84.38 38 LEU B C 1
ATOM 3625 O O . LEU B 1 38 ? -20.938 47.812 33.5 1 84.38 38 LEU B O 1
ATOM 3629 N N . LEU B 1 39 ? -23.031 48.312 34.031 1 84.38 39 LEU B N 1
ATOM 3630 C CA . LEU B 1 39 ? -23.203 49.188 32.875 1 84.38 39 LEU B CA 1
ATOM 3631 C C . LEU B 1 39 ? -22.328 50.438 33.031 1 84.38 39 LEU B C 1
ATOM 3633 O O . LEU B 1 39 ? -21.859 51 32.031 1 84.38 39 LEU B O 1
ATOM 3637 N N . ARG B 1 40 ? -22.047 50.812 34.25 1 82.56 40 ARG B N 1
ATOM 3638 C CA . ARG B 1 40 ? -21.188 51.938 34.5 1 82.56 40 ARG B CA 1
ATOM 3639 C C . ARG B 1 40 ? -19.719 51.625 34.25 1 82.56 40 ARG B C 1
ATOM 3641 O O . ARG B 1 40 ? -18.984 52.438 33.719 1 82.56 40 ARG B O 1
ATOM 3648 N N . ILE B 1 41 ? -19.422 50.438 34.531 1 80.69 41 ILE B N 1
ATOM 3649 C CA . ILE B 1 41 ? -18.031 50 34.406 1 80.69 41 ILE B CA 1
ATOM 3650 C C . ILE B 1 41 ? -17.734 49.625 32.969 1 80.69 41 ILE B C 1
ATOM 3652 O O . ILE B 1 41 ? -16.609 49.812 32.5 1 80.69 41 ILE B O 1
ATOM 3656 N N . SER B 1 42 ? -18.547 49 32.312 1 77.06 42 SER B N 1
ATOM 3657 C CA . SER B 1 42 ? -18.375 48.438 30.953 1 77.06 42 SER B CA 1
ATOM 3658 C C . SER B 1 42 ? -18.312 49.562 29.906 1 77.06 42 SER B C 1
ATOM 3660 O O . SER B 1 42 ? -17.938 49.312 28.766 1 77.06 42 SER B O 1
ATOM 3662 N N . GLY B 1 43 ? -18.5 50.781 30.141 1 71.19 43 GLY B N 1
ATOM 3663 C CA . GLY B 1 43 ? -18.188 51.875 29.219 1 71.19 43 GLY B CA 1
ATOM 3664 C C . GLY B 1 43 ? -19.234 52.969 29.234 1 71.19 43 GLY B C 1
ATOM 3665 O O . GLY B 1 43 ? -20.406 52.719 29.484 1 71.19 43 GLY B O 1
ATOM 3666 N N . ASP B 1 44 ? -18.656 54.094 28.922 1 70.25 44 ASP B N 1
ATOM 3667 C CA . ASP B 1 44 ? -19.422 55.312 28.75 1 70.25 44 ASP B CA 1
ATOM 3668 C C . ASP B 1 44 ? -20.297 55.25 27.5 1 70.25 44 ASP B C 1
ATOM 3670 O O . ASP B 1 44 ? -19.828 54.906 26.422 1 70.25 44 ASP B O 1
ATOM 3674 N N . GLY B 1 45 ? -21.734 54.875 27.672 1 73.69 45 GLY B N 1
ATOM 3675 C CA . GLY B 1 45 ? -22.672 54.906 26.562 1 73.69 45 GLY B CA 1
ATOM 3676 C C . GLY B 1 45 ? -23.562 53.656 26.516 1 73.69 45 GLY B C 1
ATOM 3677 O O . GLY B 1 45 ? -24.562 53.625 25.812 1 73.69 45 GLY B O 1
ATOM 3678 N N . LEU B 1 46 ? -23.156 52.625 27.125 1 74.31 46 LEU B N 1
ATOM 3679 C CA . LEU B 1 46 ? -23.969 51.438 27.062 1 74.31 46 LEU B CA 1
ATOM 3680 C C . LEU B 1 46 ? -25.328 51.625 27.719 1 74.31 46 LEU B C 1
ATOM 3682 O O . LEU B 1 46 ? -26.328 51.094 27.281 1 74.31 46 LEU B O 1
ATOM 3686 N N . ALA B 1 47 ? -25.297 52.438 28.719 1 76.88 47 ALA B N 1
ATOM 3687 C CA . ALA B 1 47 ? -26.547 52.781 29.391 1 76.88 47 ALA B CA 1
ATOM 3688 C C . ALA B 1 47 ? -27.469 53.562 28.453 1 76.88 47 ALA B C 1
ATOM 3690 O O . ALA B 1 47 ? -28.672 53.344 28.438 1 76.88 47 ALA B O 1
ATOM 3691 N N . ASP B 1 48 ? -26.922 54.406 27.656 1 75.5 48 ASP B N 1
ATOM 3692 C CA . ASP B 1 48 ? -27.688 55.188 26.688 1 75.5 48 ASP B CA 1
ATOM 3693 C C . ASP B 1 48 ? -28.125 54.312 25.516 1 75.5 48 ASP B C 1
ATOM 3695 O O . ASP B 1 48 ? -29.25 54.438 25.016 1 75.5 48 ASP B O 1
ATOM 3699 N N . ASP B 1 49 ? -27.359 53.312 25.172 1 75.12 49 ASP B N 1
ATOM 3700 C CA . ASP B 1 49 ? -27.688 52.406 24.094 1 75.12 49 ASP B CA 1
ATOM 3701 C C . ASP B 1 49 ? -28.766 51.406 24.531 1 75.12 49 ASP B C 1
ATOM 3703 O O . ASP B 1 49 ? -29.578 50.969 23.719 1 75.12 49 ASP B O 1
ATOM 3707 N N . GLY B 1 50 ? -28.781 51.062 25.734 1 72.25 50 GLY B N 1
ATOM 3708 C CA . GLY B 1 50 ? -29.812 50.188 26.297 1 72.25 50 GLY B CA 1
ATOM 3709 C C . GLY B 1 50 ? -31.203 50.812 26.25 1 72.25 50 GLY B C 1
ATOM 3710 O O . GLY B 1 50 ? -32.188 50.062 26.109 1 72.25 50 GLY B O 1
ATOM 3711 N N . GLN B 1 51 ? -31.297 52.062 26.375 1 74.75 51 GLN B N 1
ATOM 3712 C CA . GLN B 1 51 ? -32.594 52.75 26.281 1 74.75 51 GLN B CA 1
ATOM 3713 C C . GLN B 1 51 ? -33.156 52.625 24.859 1 74.75 51 GLN B C 1
ATOM 3715 O O . GLN B 1 51 ? -34.375 52.594 24.688 1 74.75 51 GLN B O 1
ATOM 3720 N N . ARG B 1 52 ? -32.344 52.406 23.859 1 74.38 52 ARG B N 1
ATOM 3721 C CA . ARG B 1 52 ? -32.75 52.281 22.469 1 74.38 52 ARG B CA 1
ATOM 3722 C C . ARG B 1 52 ? -33.062 50.812 22.141 1 74.38 52 ARG B C 1
ATOM 3724 O O . ARG B 1 52 ? -33.875 50.531 21.234 1 74.38 52 ARG B O 1
ATOM 3731 N N . THR B 1 53 ? -32.531 50 22.875 1 72.25 53 THR B N 1
ATOM 3732 C CA . THR B 1 53 ? -32.656 48.594 22.484 1 72.25 53 THR B CA 1
ATOM 3733 C C . THR B 1 53 ? -33.469 47.812 23.516 1 72.25 53 THR B C 1
ATOM 3735 O O . THR B 1 53 ? -33.469 46.594 23.531 1 72.25 53 THR B O 1
ATOM 3738 N N . GLY B 1 54 ? -34.25 48.469 24.312 1 76.5 54 GLY B N 1
ATOM 3739 C CA . GLY B 1 54 ? -35.188 47.875 25.266 1 76.5 54 GLY B CA 1
ATOM 3740 C C . GLY B 1 54 ? -34.5 47.281 26.484 1 76.5 54 GLY B C 1
ATOM 3741 O O . GLY B 1 54 ? -35.094 46.469 27.203 1 76.5 54 GLY B O 1
ATOM 3742 N N . GLY B 1 55 ? -33.312 47.625 26.75 1 80.62 55 GLY B N 1
ATOM 3743 C CA . GLY B 1 55 ? -32.562 47.219 27.938 1 80.62 55 GLY B CA 1
ATOM 3744 C C . GLY B 1 55 ? -31.531 46.156 27.672 1 80.62 55 GLY B C 1
ATOM 3745 O O . GLY B 1 55 ? -31.5 45.562 26.578 1 80.62 55 GLY B O 1
ATOM 3746 N N . TRP B 1 56 ? -30.594 45.969 28.547 1 83.88 56 TRP B N 1
ATOM 3747 C CA . TRP B 1 56 ? -29.531 44.969 28.484 1 83.88 56 TRP B CA 1
ATOM 3748 C C . TRP B 1 56 ? -29.875 43.75 29.344 1 83.88 56 TRP B C 1
ATOM 3750 O O . TRP B 1 56 ? -30.484 43.875 30.406 1 83.88 56 TRP B O 1
ATOM 3760 N N . ILE B 1 57 ? -29.609 42.594 28.797 1 84.88 57 ILE B N 1
ATOM 3761 C CA . ILE B 1 57 ? -29.734 41.344 29.562 1 84.88 57 ILE B CA 1
ATOM 3762 C C . ILE B 1 57 ? -28.406 40.625 29.578 1 84.88 57 ILE B C 1
ATOM 3764 O O . ILE B 1 57 ? -27.594 40.781 28.656 1 84.88 57 ILE B O 1
ATOM 3768 N N . LEU B 1 58 ? -28.125 39.969 30.656 1 85.44 58 LEU B N 1
ATOM 3769 C CA . LEU B 1 58 ? -26.969 39.094 30.766 1 85.44 58 LEU B CA 1
ATOM 3770 C C . LEU B 1 58 ? -27.328 37.656 30.391 1 85.44 58 LEU B C 1
ATOM 3772 O O . LEU B 1 58 ? -28.359 37.156 30.812 1 85.44 58 LEU B O 1
ATOM 3776 N N . ARG B 1 59 ? -26.578 37.125 29.547 1 84.81 59 ARG B N 1
ATOM 3777 C CA . ARG B 1 59 ? -26.766 35.719 29.141 1 84.81 59 ARG B CA 1
ATOM 3778 C C . ARG B 1 59 ? -25.5 34.906 29.375 1 84.81 59 ARG B C 1
ATOM 3780 O O . ARG B 1 59 ? -24.391 35.438 29.297 1 84.81 59 ARG B O 1
ATOM 3787 N N . THR B 1 60 ? -25.703 33.656 29.719 1 85.62 60 THR B N 1
ATOM 3788 C CA . THR B 1 60 ? -24.578 32.719 29.797 1 85.62 60 THR B CA 1
ATOM 3789 C C . THR B 1 60 ? -24.125 32.281 28.406 1 85.62 60 THR B C 1
ATOM 3791 O O . THR B 1 60 ? -24.812 32.562 27.406 1 85.62 60 THR B O 1
ATOM 3794 N N . THR B 1 61 ? -22.969 31.719 28.312 1 80.62 61 THR B N 1
ATOM 3795 C CA . THR B 1 61 ? -22.406 31.266 27.062 1 80.62 61 THR B CA 1
ATOM 3796 C C . THR B 1 61 ? -23.328 30.266 26.375 1 80.62 61 THR B C 1
ATOM 3798 O O . THR B 1 61 ? -23.328 30.156 25.141 1 80.62 61 THR B O 1
ATOM 3801 N N . ASP B 1 62 ? -24.141 29.656 27.156 1 72.19 62 ASP B N 1
ATOM 3802 C CA . ASP B 1 62 ? -25.078 28.656 26.656 1 72.19 62 ASP B CA 1
ATOM 3803 C C . ASP B 1 62 ? -26.359 29.312 26.141 1 72.19 62 ASP B C 1
ATOM 3805 O O . ASP B 1 62 ? -27.266 28.625 25.656 1 72.19 62 ASP B O 1
ATOM 3809 N N . GLY B 1 63 ? -26.453 30.578 26.297 1 73.69 63 GLY B N 1
ATOM 3810 C CA . GLY B 1 63 ? -27.594 31.344 25.781 1 73.69 63 GLY B CA 1
ATOM 3811 C C . GLY B 1 63 ? -28.688 31.562 26.812 1 73.69 63 GLY B C 1
ATOM 3812 O O . GLY B 1 63 ? -29.672 32.25 26.531 1 73.69 63 GLY B O 1
ATOM 3813 N N . ASP B 1 64 ? -28.516 31.109 27.938 1 79.94 64 ASP B N 1
ATOM 3814 C CA . ASP B 1 64 ? -29.531 31.281 28.984 1 79.94 64 ASP B CA 1
ATOM 3815 C C . ASP B 1 64 ? -29.531 32.719 29.516 1 79.94 64 ASP B C 1
ATOM 3817 O O . ASP B 1 64 ? -28.453 33.25 29.797 1 79.94 64 ASP B O 1
ATOM 3821 N N . ALA B 1 65 ? -30.688 33.219 29.578 1 83.94 65 ALA B N 1
ATOM 3822 C CA . ALA B 1 65 ? -30.812 34.562 30.156 1 83.94 65 ALA B CA 1
ATOM 3823 C C . ALA B 1 65 ? -30.781 34.5 31.688 1 83.94 65 ALA B C 1
ATOM 3825 O O . ALA B 1 65 ? -31.422 33.656 32.312 1 83.94 65 ALA B O 1
ATOM 3826 N N . ILE B 1 66 ? -30.016 35.375 32.375 1 85.12 66 ILE B N 1
ATOM 3827 C CA . ILE B 1 66 ? -29.906 35.469 33.812 1 85.12 66 ILE B CA 1
ATOM 3828 C C . ILE B 1 66 ? -31.047 36.344 34.375 1 85.12 66 ILE B C 1
ATOM 3830 O O . ILE B 1 66 ? -31.359 37.406 33.812 1 85.12 66 ILE B O 1
ATOM 3834 N N . ASP B 1 67 ? -31.734 35.781 35.344 1 86.75 67 ASP B N 1
ATOM 3835 C CA . ASP B 1 67 ? -32.812 36.5 36 1 86.75 67 ASP B CA 1
ATOM 3836 C C . ASP B 1 67 ? -32.312 37.656 36.844 1 86.75 67 ASP B C 1
ATOM 3838 O O . ASP B 1 67 ? -31.438 37.469 37.719 1 86.75 67 ASP B O 1
ATOM 3842 N N . PHE B 1 68 ? -32.844 38.844 36.625 1 86.94 68 PHE B N 1
ATOM 3843 C CA . PHE B 1 68 ? -32.406 40.062 37.281 1 86.94 68 PHE B CA 1
ATOM 3844 C C . PHE B 1 68 ? -32.844 40.062 38.75 1 86.94 68 PHE B C 1
ATOM 3846 O O . PHE B 1 68 ? -32.219 40.781 39.562 1 86.94 68 PHE B O 1
ATOM 3853 N N . GLU B 1 69 ? -33.812 39.25 39.156 1 86.88 69 GLU B N 1
ATOM 3854 C CA . GLU B 1 69 ? -34.375 39.312 40.5 1 86.88 69 GLU B CA 1
ATOM 3855 C C . GLU B 1 69 ? -33.625 38.344 41.438 1 86.88 69 GLU B C 1
ATOM 3857 O O . GLU B 1 69 ? -33.781 38.406 42.656 1 86.88 69 GLU B O 1
ATOM 3862 N N . LYS B 1 70 ? -32.812 37.531 40.844 1 87.62 70 LYS B N 1
ATOM 3863 C CA . LYS B 1 70 ? -32.125 36.531 41.625 1 87.62 70 LYS B CA 1
ATOM 3864 C C . LYS B 1 70 ? -30.641 36.875 41.812 1 87.62 70 LYS B C 1
ATOM 3866 O O . LYS B 1 70 ? -30.109 37.719 41.094 1 87.62 70 LYS B O 1
ATOM 3871 N N . THR B 1 71 ? -30.109 36.312 42.812 1 86.19 71 THR B N 1
ATOM 3872 C CA . THR B 1 71 ? -28.688 36.531 43.094 1 86.19 71 THR B CA 1
ATOM 3873 C C . THR B 1 71 ? -27.828 35.594 42.219 1 86.19 71 THR B C 1
ATOM 3875 O O . THR B 1 71 ? -28.328 34.625 41.656 1 86.19 71 THR B O 1
ATOM 3878 N N . LEU B 1 72 ? -26.609 35.969 41.969 1 87.25 72 LEU B N 1
ATOM 3879 C CA . LEU B 1 72 ? -25.672 35.156 41.188 1 87.25 72 LEU B CA 1
ATOM 3880 C C . LEU B 1 72 ? -25.516 33.781 41.812 1 87.25 72 LEU B C 1
ATOM 3882 O O . LEU B 1 72 ? -25.422 32.781 41.094 1 87.25 72 LEU B O 1
ATOM 3886 N N . SER B 1 73 ? -25.562 33.688 43.125 1 84.5 73 SER B N 1
ATOM 3887 C CA . SER B 1 73 ? -25.453 32.438 43.812 1 84.5 73 SER B CA 1
ATOM 3888 C C . SER B 1 73 ? -26.672 31.547 43.594 1 84.5 73 SER B C 1
ATOM 3890 O O . SER B 1 73 ? -26.531 30.328 43.438 1 84.5 73 SER B O 1
ATOM 3892 N N . GLU B 1 74 ? -27.812 32.156 43.438 1 86.44 74 GLU B N 1
ATOM 3893 C CA . GLU B 1 74 ? -29.062 31.422 43.219 1 86.44 74 GLU B CA 1
ATOM 3894 C C . GLU B 1 74 ? -29.125 30.875 41.781 1 86.44 74 GLU B C 1
ATOM 3896 O O . GLU B 1 74 ? -29.781 29.859 41.531 1 86.44 74 GLU B O 1
ATOM 3901 N N . GLN B 1 75 ? -28.375 31.484 40.969 1 88.12 75 GLN B N 1
ATOM 3902 C CA . GLN B 1 75 ? -28.406 31.047 39.562 1 88.12 75 GLN B CA 1
ATOM 3903 C C . GLN B 1 75 ? -27.188 30.219 39.219 1 88.12 75 GLN B C 1
ATOM 3905 O O . GLN B 1 75 ? -26.906 29.969 38.062 1 88.12 75 GLN B O 1
ATOM 3910 N N . SER B 1 76 ? -26.516 29.781 40.281 1 85.88 76 SER B N 1
ATOM 3911 C CA . SER B 1 76 ? -25.391 28.859 40.188 1 85.88 76 SER B CA 1
ATOM 3912 C C . SER B 1 76 ? -24.328 29.391 39.25 1 85.88 76 SER B C 1
ATOM 3914 O O . SER B 1 76 ? -23.703 28.625 38.531 1 85.88 76 SER B O 1
ATOM 3916 N N . ILE B 1 77 ? -24.172 30.656 39.25 1 84.88 77 ILE B N 1
ATOM 3917 C CA . ILE B 1 77 ? -23.078 31.234 38.5 1 84.88 77 ILE B CA 1
ATOM 3918 C C . ILE B 1 77 ? -21.781 31.109 39.281 1 84.88 77 ILE B C 1
ATOM 3920 O O . ILE B 1 77 ? -21.703 31.531 40.438 1 84.88 77 ILE B O 1
ATOM 3924 N N . ARG B 1 78 ? -20.859 30.5 38.688 1 83.62 78 ARG B N 1
ATOM 3925 C CA . ARG B 1 78 ? -19.625 30.172 39.375 1 83.62 78 ARG B CA 1
ATOM 3926 C C . ARG B 1 78 ? -18.516 31.156 39 1 83.62 78 ARG B C 1
ATOM 3928 O O . ARG B 1 78 ? -18.641 31.906 38.031 1 83.62 78 ARG B O 1
ATOM 3935 N N . ASP B 1 79 ? -17.484 31.078 39.719 1 83.62 79 ASP B N 1
ATOM 3936 C CA . ASP B 1 79 ? -16.281 31.875 39.469 1 83.62 79 ASP B CA 1
ATOM 3937 C C . ASP B 1 79 ? -15.656 31.516 38.125 1 83.62 79 ASP B C 1
ATOM 3939 O O . ASP B 1 79 ? -15.555 30.344 37.781 1 83.62 79 ASP B O 1
ATOM 3943 N N . GLY B 1 80 ? -15.445 32.531 37.375 1 84.25 80 GLY B N 1
ATOM 3944 C CA . GLY B 1 80 ? -14.758 32.344 36.094 1 84.25 80 GLY B CA 1
ATOM 3945 C C . GLY B 1 80 ? -15.711 32.188 34.938 1 84.25 80 GLY B C 1
ATOM 3946 O O . GLY B 1 80 ? -15.273 32.062 33.781 1 84.25 80 GLY B O 1
ATOM 3947 N N . GLN B 1 81 ? -17 32.281 35.156 1 85.44 81 GLN B N 1
ATOM 3948 C CA . GLN B 1 81 ? -17.953 32.156 34.062 1 85.44 81 GLN B CA 1
ATOM 3949 C C . GLN B 1 81 ? -18.016 33.438 33.219 1 85.44 81 GLN B C 1
ATOM 3951 O O . GLN B 1 81 ? -17.859 34.531 33.75 1 85.44 81 GLN B O 1
ATOM 3956 N N . ILE B 1 82 ? -18.219 33.219 31.953 1 87.62 82 ILE B N 1
ATOM 3957 C CA . ILE B 1 82 ? -18.359 34.375 31.047 1 87.62 82 ILE B CA 1
ATOM 3958 C C . ILE B 1 82 ? -19.844 34.688 30.844 1 87.62 82 ILE B C 1
ATOM 3960 O O . ILE B 1 82 ? -20.609 33.812 30.453 1 87.62 82 ILE B O 1
ATOM 3964 N N . LEU B 1 83 ? -20.234 35.812 31.172 1 86.62 83 LEU B N 1
ATOM 3965 C CA . LEU B 1 83 ? -21.594 36.344 30.922 1 86.62 83 LEU B CA 1
ATOM 3966 C C . LEU B 1 83 ? -21.578 37.344 29.781 1 86.62 83 LEU B C 1
ATOM 3968 O O . LEU B 1 83 ? -20.672 38.156 29.672 1 86.62 83 LEU B O 1
ATOM 3972 N N . HIS B 1 84 ? -22.5 37.188 28.922 1 86.31 84 HIS B N 1
ATOM 3973 C CA . HIS B 1 84 ? -22.641 38.094 27.781 1 86.31 84 HIS B CA 1
ATOM 3974 C C . HIS B 1 84 ? -23.719 39.125 28.031 1 86.31 84 HIS B C 1
ATOM 3976 O O . HIS B 1 84 ? -24.859 38.781 28.312 1 86.31 84 HIS B O 1
ATOM 3982 N N . LEU B 1 85 ? -23.328 40.375 27.906 1 84.38 85 LEU B N 1
ATOM 3983 C CA . LEU B 1 85 ? -24.266 41.5 27.969 1 84.38 85 LEU B CA 1
ATOM 3984 C C . LEU B 1 85 ? -24.844 41.781 26.578 1 84.38 85 LEU B C 1
ATOM 3986 O O . LEU B 1 85 ? -24.109 42.219 25.672 1 84.38 85 LEU B O 1
ATOM 3990 N N . VAL B 1 86 ? -26.078 41.438 26.391 1 82 86 VAL B N 1
ATOM 3991 C CA . VAL B 1 86 ? -26.734 41.562 25.094 1 82 86 VAL B CA 1
ATOM 3992 C C . VAL B 1 86 ? -27.984 42.406 25.234 1 82 86 VAL B C 1
ATOM 3994 O O . VAL B 1 86 ? -28.641 42.406 26.281 1 82 86 VAL B O 1
ATOM 3997 N N . PRO B 1 87 ? -28.297 43.219 24.156 1 78.56 87 PRO B N 1
ATOM 3998 C CA . PRO B 1 87 ? -29.562 43.938 24.203 1 78.56 87 PRO B CA 1
ATOM 3999 C C . PRO B 1 87 ? -30.766 43 24.281 1 78.56 87 PRO B C 1
ATOM 4001 O O . PRO B 1 87 ? -30.766 41.906 23.672 1 78.56 87 PRO B O 1
ATOM 4004 N N . ARG B 1 88 ? -31.734 43.344 25.141 1 72.69 88 ARG B N 1
ATOM 4005 C CA . ARG B 1 88 ? -32.938 42.531 25.391 1 72.69 88 ARG B CA 1
ATOM 4006 C C . ARG B 1 88 ? -33.625 42.156 24.094 1 72.69 88 ARG B C 1
ATOM 4008 O O . ARG B 1 88 ? -34.219 41.094 23.969 1 72.69 88 ARG B O 1
ATOM 4015 N N . GLN B 1 89 ? -33.594 43 23.156 1 67.25 89 GLN B N 1
ATOM 4016 C CA . GLN B 1 89 ? -34.312 42.781 21.891 1 67.25 89 GLN B CA 1
ATOM 4017 C C . GLN B 1 89 ? -33.5 41.875 20.953 1 67.25 89 GLN B C 1
ATOM 4019 O O . GLN B 1 89 ? -34.031 41.375 19.969 1 67.25 89 GLN B O 1
ATOM 4024 N N . LYS B 1 90 ? -32.312 41.844 21.172 1 56.12 90 LYS B N 1
ATOM 4025 C CA . LYS B 1 90 ? -31.531 40.969 20.328 1 56.12 90 LYS B CA 1
ATOM 4026 C C . LYS B 1 90 ? -31.766 39.5 20.703 1 56.12 90 LYS B C 1
ATOM 4028 O O . LYS B 1 90 ? -31.422 39.062 21.812 1 56.12 90 LYS B O 1
ATOM 4033 N N . ASP B 1 91 ? -32.781 39 20.219 1 50.16 91 ASP B N 1
ATOM 4034 C CA . ASP B 1 91 ? -33 37.562 20.312 1 50.16 91 ASP B CA 1
ATOM 4035 C C . ASP B 1 91 ? -31.672 36.812 20.172 1 50.16 91 ASP B C 1
ATOM 4037 O O . ASP B 1 91 ? -30.906 37.031 19.234 1 50.16 91 ASP B O 1
ATOM 4041 N N . TRP B 1 92 ? -30.969 36.562 21.312 1 49 92 TRP B N 1
ATOM 4042 C CA . TRP B 1 92 ? -29.844 35.656 21.188 1 49 92 TRP B CA 1
ATOM 4043 C C . TRP B 1 92 ? -30.078 34.656 20.078 1 49 92 TRP B C 1
ATOM 4045 O O . TRP B 1 92 ? -30.984 33.812 20.172 1 49 92 TRP B O 1
ATOM 4055 N N . PRO B 1 93 ? -29.75 34.969 18.875 1 45.31 93 PRO B N 1
ATOM 4056 C CA . PRO B 1 93 ? -29.984 33.969 17.844 1 45.31 93 PRO B CA 1
ATOM 4057 C C . PRO B 1 93 ? -29.594 32.562 18.297 1 45.31 93 PRO B C 1
ATOM 4059 O O . PRO B 1 93 ? -28.516 32.344 18.859 1 45.31 93 PRO B O 1
ATOM 4062 N N . PRO B 1 94 ? -30.531 31.719 18.766 1 45.34 94 PRO B N 1
ATOM 4063 C CA . PRO B 1 94 ? -30.141 30.312 18.891 1 45.34 94 PRO B CA 1
ATOM 4064 C C . PRO B 1 94 ? -29.047 29.922 17.891 1 45.34 94 PRO B C 1
ATOM 4066 O O . PRO B 1 94 ? -28.875 30.562 16.859 1 45.34 94 PRO B O 1
ATOM 4069 N N . LEU B 1 95 ? -27.953 29.359 18.328 1 46.81 95 LEU B N 1
ATOM 4070 C CA . LEU B 1 95 ? -27.031 28.859 17.312 1 46.81 95 LEU B CA 1
ATOM 4071 C C . LEU B 1 95 ? -27.75 28.656 15.984 1 46.81 95 LEU B C 1
ATOM 4073 O O . LEU B 1 95 ? -28.734 27.922 15.898 1 46.81 95 LEU B O 1
ATOM 4077 N N . ASP B 1 96 ? -27.859 29.703 15.195 1 51.25 96 ASP B N 1
ATOM 4078 C CA . ASP B 1 96 ? -28.484 29.656 13.875 1 51.25 96 ASP B CA 1
ATOM 4079 C C . ASP B 1 96 ? -28.203 28.312 13.188 1 51.25 96 ASP B C 1
ATOM 4081 O O . ASP B 1 96 ? -27.109 27.75 13.344 1 51.25 96 ASP B O 1
ATOM 4085 N N . TYR B 1 97 ? -29.297 27.547 12.883 1 54.97 97 TYR B N 1
ATOM 4086 C CA . TYR B 1 97 ? -29.281 26.344 12.055 1 54.97 97 TYR B CA 1
ATOM 4087 C C . TYR B 1 97 ? -28.109 26.391 11.07 1 54.97 97 TYR B C 1
ATOM 4089 O O . TYR B 1 97 ? -27.438 25.375 10.867 1 54.97 97 TYR B O 1
ATOM 4097 N N . ASP B 1 98 ? -27.812 27.609 10.656 1 57.84 98 ASP B N 1
ATOM 4098 C CA . ASP B 1 98 ? -26.734 27.766 9.695 1 57.84 98 ASP B CA 1
ATOM 4099 C C . ASP B 1 98 ? -25.375 27.484 10.352 1 57.84 98 ASP B C 1
ATOM 4101 O O . ASP B 1 98 ? -24.484 26.922 9.711 1 57.84 98 ASP B O 1
ATOM 4105 N N . ASP B 1 99 ? -25.281 27.844 11.68 1 59.75 99 ASP B N 1
ATOM 4106 C CA . ASP B 1 99 ? -24.016 27.609 12.367 1 59.75 99 ASP B CA 1
ATOM 4107 C C . ASP B 1 99 ? -23.797 26.125 12.625 1 59.75 99 ASP B C 1
ATOM 4109 O O . ASP B 1 99 ? -22.672 25.625 12.508 1 59.75 99 ASP B O 1
ATOM 4113 N N . VAL B 1 100 ? -24.875 25.531 12.977 1 59.94 100 VAL B N 1
ATOM 4114 C CA . VAL B 1 100 ? -24.797 24.094 13.188 1 59.94 100 VAL B CA 1
ATOM 4115 C C . VAL B 1 100 ? -24.453 23.391 11.875 1 59.94 100 VAL B C 1
ATOM 4117 O O . VAL B 1 100 ? -23.609 22.5 11.836 1 59.94 100 VAL B O 1
ATOM 4120 N N . VAL B 1 101 ? -25.094 23.844 10.867 1 61.81 101 VAL B N 1
ATOM 4121 C CA . VAL B 1 101 ? -24.828 23.266 9.547 1 61.81 101 VAL B CA 1
ATOM 4122 C C . VAL B 1 101 ? -23.391 23.531 9.148 1 61.81 101 VAL B C 1
ATOM 4124 O O . VAL B 1 101 ? -22.719 22.641 8.617 1 61.81 101 VAL B O 1
ATOM 4127 N N . ASP B 1 102 ? -22.953 24.672 9.508 1 63.81 102 ASP B N 1
ATOM 4128 C CA . ASP B 1 102 ? -21.562 25 9.188 1 63.81 102 ASP B CA 1
ATOM 4129 C C . ASP B 1 102 ? -20.594 24.203 10.047 1 63.81 102 ASP B C 1
ATOM 4131 O O . ASP B 1 102 ? -19.547 23.766 9.562 1 63.81 102 ASP B O 1
ATOM 4135 N N . ALA B 1 103 ? -20.969 24.109 11.281 1 60.62 103 ALA B N 1
ATOM 4136 C CA . ALA B 1 103 ? -20.125 23.312 12.172 1 60.62 103 ALA B CA 1
ATOM 4137 C C . ALA B 1 103 ? -20.078 21.859 11.742 1 60.62 103 ALA B C 1
ATOM 4139 O O . ALA B 1 103 ? -19.031 21.219 11.789 1 60.62 103 ALA B O 1
ATOM 4140 N N . ILE B 1 104 ? -21.188 21.391 11.32 1 61.12 104 ILE B N 1
ATOM 4141 C CA . ILE B 1 104 ? -21.266 20.031 10.82 1 61.12 104 ILE B CA 1
ATOM 4142 C C . ILE B 1 104 ? -20.438 19.891 9.547 1 61.12 104 ILE B C 1
ATOM 4144 O O . ILE B 1 104 ? -19.672 18.922 9.406 1 61.12 104 ILE B O 1
ATOM 4148 N N . ALA B 1 105 ? -20.594 20.875 8.797 1 61.91 105 ALA B N 1
ATOM 4149 C CA . ALA B 1 105 ? -19.828 20.828 7.547 1 61.91 105 ALA B CA 1
ATOM 4150 C C . ALA B 1 105 ? -18.328 20.891 7.816 1 61.91 105 ALA B C 1
ATOM 4152 O O . ALA B 1 105 ? -17.547 20.188 7.172 1 61.91 105 ALA B O 1
ATOM 4153 N N . THR B 1 106 ? -18.062 21.672 8.766 1 60.78 106 THR B N 1
ATOM 4154 C CA . THR B 1 106 ? -16.656 21.828 9.117 1 60.78 106 THR B CA 1
ATOM 4155 C C . THR B 1 106 ? -16.109 20.547 9.758 1 60.78 106 THR B C 1
ATOM 4157 O O . THR B 1 106 ? -14.992 20.125 9.469 1 60.78 106 THR B O 1
ATOM 4160 N N . GLY B 1 107 ? -16.938 20.094 10.641 1 58.47 107 GLY B N 1
ATOM 4161 C CA . GLY B 1 107 ? -16.547 18.844 11.266 1 58.47 107 GLY B CA 1
ATOM 4162 C C . GLY B 1 107 ? -16.406 17.703 10.281 1 58.47 107 GLY B C 1
ATOM 4163 O O . GLY B 1 107 ? -15.461 16.922 10.359 1 58.47 107 GLY B O 1
ATOM 4164 N N . ALA B 1 108 ? -17.359 17.719 9.406 1 59.66 108 ALA B N 1
ATOM 4165 C CA . ALA B 1 108 ? -17.328 16.672 8.383 1 59.66 108 ALA B CA 1
ATOM 4166 C C . ALA B 1 108 ? -16.109 16.828 7.48 1 59.66 108 ALA B C 1
ATOM 4168 O O . ALA B 1 108 ? -15.469 15.844 7.105 1 59.66 108 ALA B O 1
ATOM 4169 N N . ARG B 1 109 ? -15.805 18.047 7.23 1 59.84 109 ARG B N 1
ATOM 4170 C CA . ARG B 1 109 ? -14.656 18.344 6.375 1 59.84 109 ARG B CA 1
ATOM 4171 C C . ARG B 1 109 ? -13.352 17.984 7.074 1 59.84 109 ARG B C 1
ATOM 4173 O O . ARG B 1 109 ? -12.391 17.562 6.43 1 59.84 109 ARG B O 1
ATOM 4180 N N . SER B 1 110 ? -13.414 18.297 8.344 1 60.38 110 SER B N 1
ATOM 4181 C CA . SER B 1 110 ? -12.18 18.047 9.078 1 60.38 110 SER B CA 1
ATOM 4182 C C . SER B 1 110 ? -11.859 16.562 9.133 1 60.38 110 SER B C 1
ATOM 4184 O O . SER B 1 110 ? -10.695 16.172 9.234 1 60.38 110 SER B O 1
ATOM 4186 N N . GLN B 1 111 ? -12.922 15.844 9.094 1 60.06 111 GLN B N 1
ATOM 4187 C CA . GLN B 1 111 ? -12.703 14.422 9.32 1 60.06 111 GLN B CA 1
ATOM 4188 C C . GLN B 1 111 ? -12.438 13.688 8.008 1 60.06 111 GLN B C 1
ATOM 4190 O O . GLN B 1 111 ? -11.922 12.57 8.008 1 60.06 111 GLN B O 1
ATOM 4195 N N . THR B 1 112 ? -12.766 14.383 6.879 1 67.25 112 THR B N 1
ATOM 4196 C CA . THR B 1 112 ? -12.625 13.617 5.648 1 67.25 112 THR B CA 1
ATOM 4197 C C . THR B 1 112 ? -11.633 14.281 4.699 1 67.25 112 THR B C 1
ATOM 4199 O O . THR B 1 112 ? -11.648 15.5 4.531 1 67.25 112 THR B O 1
ATOM 4202 N N . ARG B 1 113 ? -10.516 13.594 4.406 1 79.94 113 ARG B N 1
ATOM 4203 C CA . ARG B 1 113 ? -9.547 14.086 3.439 1 79.94 113 ARG B CA 1
ATOM 4204 C C . ARG B 1 113 ? -10.164 14.227 2.057 1 79.94 113 ARG B C 1
ATOM 4206 O O . ARG B 1 113 ? -10.727 13.266 1.521 1 79.94 113 ARG B O 1
ATOM 4213 N N . VAL B 1 114 ? -10.211 15.469 1.593 1 87.31 114 VAL B N 1
ATOM 4214 C CA . VAL B 1 114 ? -10.805 15.773 0.294 1 87.31 114 VAL B CA 1
ATOM 4215 C C . VAL B 1 114 ? -9.812 15.43 -0.817 1 87.31 114 VAL B C 1
ATOM 4217 O O . VAL B 1 114 ? -8.602 15.445 -0.601 1 87.31 114 VAL B O 1
ATOM 4220 N N . TRP B 1 115 ? -10.359 15.023 -1.971 1 88.5 115 TRP B N 1
ATOM 4221 C CA . TRP B 1 115 ? -9.539 14.711 -3.137 1 88.5 115 TRP B CA 1
ATOM 4222 C C . TRP B 1 115 ? -8.93 15.977 -3.73 1 88.5 115 TRP B C 1
ATOM 4224 O O . TRP B 1 115 ? -9.625 16.781 -4.355 1 88.5 115 TRP B O 1
ATOM 4234 N N . GLY B 1 116 ? -7.699 16.281 -3.488 1 88.94 116 GLY B N 1
ATOM 4235 C CA . GLY B 1 116 ? -6.977 17.438 -3.984 1 88.94 116 GLY B CA 1
ATOM 4236 C C . GLY B 1 116 ? -5.926 17.094 -5.02 1 88.94 116 GLY B C 1
ATOM 4237 O O . GLY B 1 116 ? -5.969 16.016 -5.617 1 88.94 116 GLY B O 1
ATOM 4238 N N . ALA B 1 117 ? -5.109 17.984 -5.277 1 88.38 117 ALA B N 1
ATOM 4239 C CA . ALA B 1 117 ? -4.051 17.844 -6.273 1 88.38 117 ALA B CA 1
ATOM 4240 C C . ALA B 1 117 ? -3.094 16.719 -5.902 1 88.38 117 ALA B C 1
ATOM 4242 O O . ALA B 1 117 ? -2.682 15.938 -6.766 1 88.38 117 ALA B O 1
ATOM 4243 N N . ALA B 1 118 ? -2.809 16.672 -4.621 1 88.19 118 ALA B N 1
ATOM 4244 C CA . ALA B 1 118 ? -1.895 15.633 -4.16 1 88.19 118 ALA B CA 1
ATOM 4245 C C . ALA B 1 118 ? -2.492 14.25 -4.379 1 88.19 118 ALA B C 1
ATOM 4247 O O . ALA B 1 118 ? -1.786 13.312 -4.762 1 88.19 118 ALA B O 1
ATOM 4248 N N . ALA B 1 119 ? -3.787 14.164 -4.133 1 90.25 119 ALA B N 1
ATOM 4249 C CA . ALA B 1 119 ? -4.461 12.883 -4.324 1 90.25 119 ALA B CA 1
ATOM 4250 C C . ALA B 1 119 ? -4.5 12.5 -5.801 1 90.25 119 ALA B C 1
ATOM 4252 O O . ALA B 1 119 ? -4.344 11.32 -6.148 1 90.25 119 ALA B O 1
ATOM 4253 N N . THR B 1 120 ? -4.727 13.445 -6.625 1 90.69 120 THR B N 1
ATOM 4254 C CA . THR B 1 120 ? -4.734 13.195 -8.062 1 90.69 120 THR B CA 1
ATOM 4255 C C . THR B 1 120 ? -3.365 12.711 -8.531 1 90.69 120 THR B C 1
ATOM 4257 O O . THR B 1 120 ? -3.273 11.758 -9.305 1 90.69 120 THR B O 1
ATOM 4260 N N . ARG B 1 121 ? -2.287 13.305 -8.055 1 89.62 121 ARG B N 1
ATOM 4261 C CA . ARG B 1 121 ? -0.934 12.898 -8.422 1 89.62 121 ARG B CA 1
ATOM 4262 C C . ARG B 1 121 ? -0.62 11.5 -7.906 1 89.62 121 ARG B C 1
ATOM 4264 O O . ARG B 1 121 ? -0.01 10.695 -8.609 1 89.62 121 ARG B O 1
ATOM 4271 N N . ARG B 1 122 ? -1.077 11.273 -6.75 1 90.75 122 ARG B N 1
ATOM 4272 C CA . ARG B 1 122 ? -0.838 9.961 -6.172 1 90.75 122 ARG B CA 1
ATOM 4273 C C . ARG B 1 122 ? -1.605 8.883 -6.93 1 90.75 122 ARG B C 1
ATOM 4275 O O . ARG B 1 122 ? -1.086 7.785 -7.164 1 90.75 122 ARG B O 1
ATOM 4282 N N . ALA B 1 123 ? -2.807 9.18 -7.242 1 92.38 123 ALA B N 1
ATOM 4283 C CA . ALA B 1 123 ? -3.602 8.234 -8.023 1 92.38 123 ALA B CA 1
ATOM 4284 C C . ALA B 1 123 ? -2.957 7.961 -9.375 1 92.38 123 ALA B C 1
ATOM 4286 O O . ALA B 1 123 ? -2.926 6.82 -9.844 1 92.38 123 ALA B O 1
ATOM 4287 N N . GLY B 1 124 ? -2.48 9.055 -9.984 1 92.44 124 GLY B N 1
ATOM 4288 C CA . GLY B 1 124 ? -1.775 8.891 -11.242 1 92.44 124 GLY B CA 1
ATOM 4289 C C . GLY B 1 124 ? -0.518 8.047 -11.117 1 92.44 124 GLY B C 1
ATOM 4290 O O . GLY B 1 124 ? -0.242 7.203 -11.977 1 92.44 124 GLY B O 1
ATOM 4291 N N . THR B 1 125 ? 0.206 8.25 -10.094 1 91.94 125 THR B N 1
ATOM 4292 C CA . THR B 1 125 ? 1.432 7.492 -9.867 1 91.94 125 THR B CA 1
ATOM 4293 C C . THR B 1 125 ? 1.119 6.02 -9.617 1 91.94 125 THR B C 1
ATOM 4295 O O . THR B 1 125 ? 1.808 5.137 -10.141 1 91.94 125 THR B O 1
ATOM 4298 N N . VAL B 1 126 ? 0.06 5.742 -8.867 1 93.56 126 VAL B N 1
ATOM 4299 C CA . VAL B 1 126 ? -0.323 4.363 -8.578 1 93.56 126 VAL B CA 1
ATOM 4300 C C . VAL B 1 126 ? -0.797 3.678 -9.859 1 93.56 126 VAL B C 1
ATOM 4302 O O . VAL B 1 126 ? -0.448 2.525 -10.117 1 93.56 126 VAL B O 1
ATOM 4305 N N . ALA B 1 127 ? -1.544 4.359 -10.594 1 95.38 127 ALA B N 1
ATOM 4306 C CA . ALA B 1 127 ? -2.023 3.807 -11.852 1 95.38 127 ALA B CA 1
ATOM 4307 C C . ALA B 1 127 ? -0.864 3.516 -12.805 1 95.38 127 ALA B C 1
ATOM 4309 O O . ALA B 1 127 ? -0.825 2.461 -13.445 1 95.38 127 ALA B O 1
ATOM 4310 N N . ALA B 1 128 ? 0.091 4.457 -12.891 1 94.81 128 ALA B N 1
ATOM 4311 C CA . ALA B 1 128 ? 1.263 4.262 -13.742 1 94.81 128 ALA B CA 1
ATOM 4312 C C . ALA B 1 128 ? 2.123 3.109 -13.234 1 94.81 128 ALA B C 1
ATOM 4314 O O . ALA B 1 128 ? 2.633 2.312 -14.031 1 94.81 128 ALA B O 1
ATOM 4315 N N . ALA B 1 129 ? 2.305 3.039 -11.969 1 95.31 129 ALA B N 1
ATOM 4316 C CA . ALA B 1 129 ? 3.059 1.938 -11.375 1 95.31 129 ALA B CA 1
ATOM 4317 C C . ALA B 1 129 ? 2.395 0.597 -11.664 1 95.31 129 ALA B C 1
ATOM 4319 O O . ALA B 1 129 ? 3.076 -0.396 -11.93 1 95.31 129 ALA B O 1
ATOM 4320 N N . THR B 1 130 ? 1.062 0.571 -11.562 1 95.88 130 THR B N 1
ATOM 4321 C CA . THR B 1 130 ? 0.321 -0.649 -11.859 1 95.88 130 THR B CA 1
ATOM 4322 C C . THR B 1 130 ? 0.537 -1.071 -13.312 1 95.88 130 THR B C 1
ATOM 4324 O O . THR B 1 130 ? 0.711 -2.258 -13.602 1 95.88 130 THR B O 1
ATOM 4327 N N . ALA B 1 131 ? 0.545 -0.125 -14.18 1 95.81 131 ALA B N 1
ATOM 4328 C CA . ALA B 1 131 ? 0.807 -0.417 -15.586 1 95.81 131 ALA B CA 1
ATOM 4329 C C . ALA B 1 131 ? 2.209 -0.989 -15.781 1 95.81 131 ALA B C 1
ATOM 4331 O O . ALA B 1 131 ? 2.4 -1.938 -16.547 1 95.81 131 ALA B O 1
ATOM 4332 N N . LEU B 1 132 ? 3.207 -0.448 -15.07 1 95.12 132 LEU B N 1
ATOM 4333 C CA . LEU B 1 132 ? 4.59 -0.904 -15.18 1 95.12 132 LEU B CA 1
ATOM 4334 C C . LEU B 1 132 ? 4.734 -2.322 -14.641 1 95.12 132 LEU B C 1
ATOM 4336 O O . LEU B 1 132 ? 5.387 -3.164 -15.258 1 95.12 132 LEU B O 1
ATOM 4340 N N . VAL B 1 133 ? 4.102 -2.596 -13.531 1 95.75 133 VAL B N 1
ATOM 4341 C CA . VAL B 1 133 ? 4.168 -3.924 -12.938 1 95.75 133 VAL B CA 1
ATOM 4342 C C . VAL B 1 133 ? 3.473 -4.938 -13.844 1 95.75 133 VAL B C 1
ATOM 4344 O O . VAL B 1 133 ? 3.967 -6.051 -14.023 1 95.75 133 VAL B O 1
ATOM 4347 N N . LEU B 1 134 ? 2.352 -4.492 -14.359 1 94.94 134 LEU B N 1
ATOM 4348 C CA . LEU B 1 134 ? 1.627 -5.359 -15.281 1 94.94 134 LEU B CA 1
ATOM 4349 C C . LEU B 1 134 ? 2.463 -5.652 -16.516 1 94.94 134 LEU B C 1
ATOM 4351 O O . LEU B 1 134 ? 2.498 -6.789 -17 1 94.94 134 LEU B O 1
ATOM 4355 N N . ALA B 1 135 ? 3.164 -4.652 -17.047 1 94.5 135 ALA B N 1
ATOM 4356 C CA . ALA B 1 135 ? 4.035 -4.836 -18.203 1 94.5 135 ALA B CA 1
ATOM 4357 C C . ALA B 1 135 ? 5.16 -5.82 -17.891 1 94.5 135 ALA B C 1
ATOM 4359 O O . ALA B 1 135 ? 5.492 -6.676 -18.719 1 94.5 135 ALA B O 1
ATOM 4360 N N . LEU B 1 136 ? 5.715 -5.746 -16.75 1 93.69 136 LEU B N 1
ATOM 4361 C CA . LEU B 1 136 ? 6.781 -6.652 -16.328 1 93.69 136 LEU B CA 1
ATOM 4362 C C . LEU B 1 136 ? 6.258 -8.078 -16.188 1 93.69 136 LEU B C 1
ATOM 4364 O O . LEU B 1 136 ? 6.93 -9.031 -16.594 1 93.69 136 LEU B O 1
ATOM 4368 N N . ALA B 1 137 ? 5.094 -8.211 -15.617 1 91.94 137 ALA B N 1
ATOM 4369 C CA . ALA B 1 137 ? 4.484 -9.531 -15.469 1 91.94 137 ALA B CA 1
ATOM 4370 C C . ALA B 1 137 ? 4.211 -10.172 -16.828 1 91.94 137 ALA B C 1
ATOM 4372 O O . ALA B 1 137 ? 4.418 -11.367 -17.016 1 91.94 137 ALA B O 1
ATOM 4373 N N . LEU B 1 138 ? 3.754 -9.344 -17.734 1 91.06 138 LEU B N 1
ATOM 4374 C CA . LEU B 1 138 ? 3.473 -9.852 -19.062 1 91.06 138 LEU B CA 1
ATOM 4375 C C . LEU B 1 138 ? 4.762 -10.258 -19.781 1 91.06 138 LEU B C 1
ATOM 4377 O O . LEU B 1 138 ? 4.785 -11.242 -20.516 1 91.06 138 LEU B O 1
ATOM 4381 N N . LEU B 1 139 ? 5.824 -9.516 -19.562 1 89.88 139 LEU B N 1
ATOM 4382 C CA . LEU B 1 139 ? 7.121 -9.867 -20.141 1 89.88 139 LEU B CA 1
ATOM 4383 C C . LEU B 1 139 ? 7.598 -11.219 -19.625 1 89.88 139 LEU B C 1
ATOM 4385 O O . LEU B 1 139 ? 8.148 -12.016 -20.391 1 89.88 139 LEU B O 1
ATOM 4389 N N . ALA B 1 140 ? 7.324 -11.555 -18.406 1 87.56 140 ALA B N 1
ATOM 4390 C CA . ALA B 1 140 ? 7.766 -12.789 -17.781 1 87.56 140 ALA B CA 1
ATOM 4391 C C . ALA B 1 140 ? 6.992 -13.992 -18.312 1 87.56 140 ALA B C 1
ATOM 4393 O O . ALA B 1 140 ? 7.453 -15.125 -18.234 1 87.56 140 ALA B O 1
ATOM 4394 N N . THR B 1 141 ? 5.84 -13.773 -18.891 1 85.94 141 THR B N 1
ATOM 4395 C CA . THR B 1 141 ? 5.023 -14.883 -19.375 1 85.94 141 THR B CA 1
ATOM 4396 C C . THR B 1 141 ? 5.02 -14.93 -20.891 1 85.94 141 THR B C 1
ATOM 4398 O O . THR B 1 141 ? 4.324 -15.758 -21.5 1 85.94 141 THR B O 1
ATOM 4401 N N . SER B 1 142 ? 5.703 -14.133 -21.516 1 84.81 142 SER B N 1
ATOM 4402 C CA . SER B 1 142 ? 5.652 -14.023 -22.969 1 84.81 142 SER B CA 1
ATOM 4403 C C . SER B 1 142 ? 6.598 -15.023 -23.641 1 84.81 142 SER B C 1
ATOM 4405 O O . SER B 1 142 ? 6.465 -15.312 -24.828 1 84.81 142 SER B O 1
ATOM 4407 N N . GLY B 1 143 ? 7.5 -15.523 -22.906 1 80.56 143 GLY B N 1
ATOM 4408 C CA . GLY B 1 143 ? 8.422 -16.5 -23.453 1 80.56 143 GLY B CA 1
ATOM 4409 C C . GLY B 1 143 ? 8.148 -17.922 -22.984 1 80.56 143 GLY B C 1
ATOM 4410 O O . GLY B 1 143 ? 7.172 -18.156 -22.266 1 80.56 143 GLY B O 1
ATOM 4411 N N . PRO B 1 144 ? 8.93 -18.703 -23.625 1 82 144 PRO B N 1
ATOM 4412 C CA . PRO B 1 144 ? 10.031 -18.625 -24.578 1 82 144 PRO B CA 1
ATOM 4413 C C . PRO B 1 144 ? 9.539 -18.562 -26.031 1 82 144 PRO B C 1
ATOM 4415 O O . PRO B 1 144 ? 8.406 -18.953 -26.312 1 82 144 PRO B O 1
ATOM 4418 N N . PRO B 1 145 ? 10.562 -18.297 -27.094 1 85.25 145 PRO B N 1
ATOM 4419 C CA . PRO B 1 145 ? 11.93 -17.797 -26.922 1 85.25 145 PRO B CA 1
ATOM 4420 C C . PRO B 1 145 ? 11.977 -16.422 -26.266 1 85.25 145 PRO B C 1
ATOM 4422 O O . PRO B 1 145 ? 11.055 -15.617 -26.438 1 85.25 145 PRO B O 1
ATOM 4425 N N . TRP B 1 146 ? 13.18 -16.125 -25.609 1 89.38 146 TRP B N 1
ATOM 4426 C CA . TRP B 1 146 ? 13.234 -14.961 -24.734 1 89.38 146 TRP B CA 1
ATOM 4427 C C . TRP B 1 146 ? 13.93 -13.797 -25.438 1 89.38 146 TRP B C 1
ATOM 4429 O O . TRP B 1 146 ? 13.969 -12.68 -24.906 1 89.38 146 TRP B O 1
ATOM 4439 N N . ARG B 1 147 ? 14.414 -13.984 -26.641 1 87.38 147 ARG B N 1
ATOM 4440 C CA . ARG B 1 147 ? 15.148 -12.914 -27.297 1 87.38 147 ARG B CA 1
ATOM 4441 C C . ARG B 1 147 ? 14.258 -11.695 -27.531 1 87.38 147 ARG B C 1
ATOM 4443 O O . ARG B 1 147 ? 14.656 -10.562 -27.266 1 87.38 147 ARG B O 1
ATOM 4450 N N . GLY B 1 148 ? 13.039 -11.875 -28.062 1 87.81 148 GLY B N 1
ATOM 4451 C CA . GLY B 1 148 ? 12.102 -10.797 -28.312 1 87.81 148 GLY B CA 1
ATOM 4452 C C . GLY B 1 148 ? 11.727 -10.016 -27.062 1 87.81 148 GLY B C 1
ATOM 4453 O O . GLY B 1 148 ? 12 -8.812 -26.969 1 87.81 148 GLY B O 1
ATOM 4454 N N . PRO B 1 149 ? 11.211 -10.727 -26.109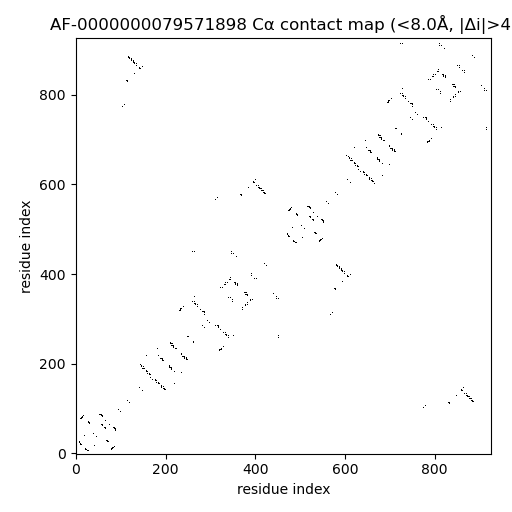 1 89.38 149 PRO B N 1
ATOM 4455 C CA . PRO B 1 149 ? 10.852 -10.047 -24.859 1 89.38 149 PRO B CA 1
ATOM 4456 C C . PRO B 1 149 ? 12.039 -9.336 -24.219 1 89.38 149 PRO B C 1
ATOM 4458 O O . PRO B 1 149 ? 11.875 -8.281 -23.594 1 89.38 149 PRO B O 1
ATOM 4461 N N . SER B 1 150 ? 13.203 -9.906 -24.297 1 93.19 150 SER B N 1
ATOM 4462 C CA . SER B 1 150 ? 14.383 -9.281 -23.719 1 93.19 150 SER B CA 1
ATOM 4463 C C . SER B 1 150 ? 14.688 -7.945 -24.391 1 93.19 150 SER B C 1
ATOM 4465 O O . SER B 1 150 ? 15.008 -6.965 -23.703 1 93.19 150 SER B O 1
ATOM 4467 N N . LEU B 1 151 ? 14.586 -7.898 -25.656 1 93.25 151 LEU B N 1
ATOM 4468 C CA . LEU B 1 151 ? 14.844 -6.66 -26.375 1 93.25 151 LEU B CA 1
ATOM 4469 C C . LEU B 1 151 ? 13.797 -5.605 -26.047 1 93.25 151 LEU B C 1
ATOM 4471 O O . LEU B 1 151 ? 14.117 -4.418 -25.938 1 93.25 151 LEU B O 1
ATOM 4475 N N . VAL B 1 152 ? 12.625 -6.016 -25.859 1 92.75 152 VAL B N 1
ATOM 4476 C CA . VAL B 1 152 ? 11.555 -5.094 -25.469 1 92.75 152 VAL B CA 1
ATOM 4477 C C . VAL B 1 152 ? 11.828 -4.551 -24.078 1 92.75 152 VAL B C 1
ATOM 4479 O O . VAL B 1 152 ? 11.625 -3.361 -23.812 1 92.75 152 VAL B O 1
ATOM 4482 N N . ALA B 1 153 ? 12.258 -5.414 -23.219 1 95.25 153 ALA B N 1
ATOM 4483 C CA . ALA B 1 153 ? 12.562 -5 -21.844 1 95.25 153 ALA B CA 1
ATOM 4484 C C . ALA B 1 153 ? 13.711 -3.992 -21.828 1 95.25 153 ALA B C 1
ATOM 4486 O O . ALA B 1 153 ? 13.633 -2.973 -21.141 1 95.25 153 ALA B O 1
ATOM 4487 N N . ILE B 1 154 ? 14.734 -4.277 -22.578 1 95.94 154 ILE B N 1
ATOM 4488 C CA . ILE B 1 154 ? 15.883 -3.383 -22.641 1 95.94 154 ILE B CA 1
ATOM 4489 C C . ILE B 1 154 ? 15.477 -2.061 -23.281 1 95.94 154 ILE B C 1
ATOM 4491 O O . ILE B 1 154 ? 15.875 -0.989 -22.828 1 95.94 154 ILE B O 1
ATOM 4495 N N . GLY B 1 155 ? 14.672 -2.16 -24.359 1 95.25 155 GLY B N 1
ATOM 4496 C CA . GLY B 1 155 ? 14.141 -0.951 -24.969 1 95.25 155 GLY B CA 1
ATOM 4497 C C . GLY B 1 155 ? 13.266 -0.144 -24.016 1 95.25 155 GLY B C 1
ATOM 4498 O O . GLY B 1 155 ? 13.336 1.087 -24 1 95.25 155 GLY B O 1
ATOM 4499 N N . GLY B 1 156 ? 12.461 -0.828 -23.25 1 95.12 156 GLY B N 1
ATOM 4500 C CA . GLY B 1 156 ? 11.648 -0.167 -22.25 1 95.12 156 GLY B CA 1
ATOM 4501 C C . GLY B 1 156 ? 12.477 0.505 -21.156 1 95.12 156 GLY B C 1
ATOM 4502 O O . GLY B 1 156 ? 12.133 1.598 -20.703 1 95.12 156 GLY B O 1
ATOM 4503 N N . ALA B 1 157 ? 13.547 -0.183 -20.734 1 96.75 157 ALA B N 1
ATOM 4504 C CA . ALA B 1 157 ? 14.438 0.404 -19.734 1 96.75 157 ALA B CA 1
ATOM 4505 C C . ALA B 1 157 ? 15.047 1.706 -20.25 1 96.75 157 ALA B C 1
ATOM 4507 O O . ALA B 1 157 ? 15.109 2.699 -19.516 1 96.75 157 ALA B O 1
ATOM 4508 N N . ALA B 1 158 ? 15.461 1.688 -21.531 1 95.88 158 ALA B N 1
ATOM 4509 C CA . ALA B 1 158 ? 16.047 2.879 -22.141 1 95.88 158 ALA B CA 1
ATOM 4510 C C . ALA B 1 158 ? 15.023 4.004 -22.25 1 95.88 158 ALA B C 1
ATOM 4512 O O . ALA B 1 158 ? 15.328 5.16 -21.938 1 95.88 158 ALA B O 1
ATOM 4513 N N . ALA B 1 159 ? 13.836 3.658 -22.656 1 95.12 159 ALA B N 1
ATOM 4514 C CA . ALA B 1 159 ? 12.773 4.652 -22.781 1 95.12 159 ALA B CA 1
ATOM 4515 C C . ALA B 1 159 ? 12.422 5.254 -21.422 1 95.12 159 ALA B C 1
ATOM 4517 O O . ALA B 1 159 ? 12.227 6.469 -21.312 1 95.12 159 ALA B O 1
ATOM 4518 N N . LEU B 1 160 ? 12.336 4.414 -20.406 1 95.5 160 LEU B N 1
ATOM 4519 C CA . LEU B 1 160 ? 12 4.887 -19.062 1 95.5 160 LEU B CA 1
ATOM 4520 C C . LEU B 1 160 ? 13.133 5.742 -18.484 1 95.5 160 LEU B C 1
ATOM 4522 O O . LEU B 1 160 ? 12.875 6.707 -17.766 1 95.5 160 LEU B O 1
ATOM 4526 N N . LEU B 1 161 ? 14.359 5.387 -18.812 1 94.31 161 LEU B N 1
ATOM 4527 C CA . LEU B 1 161 ? 15.484 6.203 -18.359 1 94.31 161 LEU B CA 1
ATOM 4528 C C . LEU B 1 161 ? 15.445 7.578 -19.016 1 94.31 161 LEU B C 1
ATOM 4530 O O . LEU B 1 161 ? 15.688 8.594 -18.359 1 94.31 161 LEU B O 1
ATOM 4534 N N . ALA B 1 162 ? 15.148 7.605 -20.297 1 93.38 162 ALA B N 1
ATOM 4535 C CA . ALA B 1 162 ? 15.016 8.867 -21.016 1 93.38 162 ALA B CA 1
ATOM 4536 C C . ALA B 1 162 ? 13.883 9.711 -20.438 1 93.38 162 ALA B C 1
ATOM 4538 O O . ALA B 1 162 ? 14.008 10.93 -20.297 1 93.38 162 ALA B O 1
ATOM 4539 N N . THR B 1 163 ? 12.82 9.031 -20.125 1 90.88 163 THR B N 1
ATOM 4540 C CA . THR B 1 163 ? 11.68 9.719 -19.531 1 90.88 163 THR B CA 1
ATOM 4541 C C . THR B 1 163 ? 12.047 10.289 -18.172 1 90.88 163 THR B C 1
ATOM 4543 O O . THR B 1 163 ? 11.648 11.406 -17.828 1 90.88 163 THR B O 1
ATOM 4546 N N . SER B 1 164 ? 12.727 9.492 -17.391 1 91.06 164 SER B N 1
ATOM 4547 C CA . SER B 1 164 ? 13.172 9.969 -16.078 1 91.06 164 SER B CA 1
ATOM 4548 C C . SER B 1 164 ? 14.047 11.203 -16.219 1 91.06 164 SER B C 1
ATOM 4550 O O . SER B 1 164 ? 13.914 12.156 -15.445 1 91.06 164 SER B O 1
ATOM 4552 N N . TYR B 1 165 ? 14.883 11.281 -17.172 1 89.31 165 TYR B N 1
ATOM 4553 C CA . TYR B 1 165 ? 15.742 12.422 -17.453 1 89.31 165 TYR B CA 1
ATOM 4554 C C . TYR B 1 165 ? 14.914 13.648 -17.828 1 89.31 165 TYR B C 1
ATOM 4556 O O . TYR B 1 165 ? 15.148 14.75 -17.312 1 89.31 165 TYR B O 1
ATOM 4564 N N . ALA B 1 166 ? 13.953 13.406 -18.688 1 88.56 166 ALA B N 1
ATOM 4565 C CA . ALA B 1 166 ? 13.102 14.5 -19.141 1 88.56 166 ALA B CA 1
ATOM 4566 C C . ALA B 1 166 ? 12.305 15.102 -17.984 1 88.56 166 ALA B C 1
ATOM 4568 O O . ALA B 1 166 ? 12.211 16.328 -17.859 1 88.56 166 ALA B O 1
ATOM 4569 N N . PHE B 1 167 ? 11.727 14.234 -17.172 1 86.88 167 PHE B N 1
ATOM 4570 C CA . PHE B 1 167 ? 10.922 14.719 -16.047 1 86.88 167 PHE B CA 1
ATOM 4571 C C . PHE B 1 167 ? 11.797 15.406 -15.008 1 86.88 167 PHE B C 1
ATOM 4573 O O . PHE B 1 167 ? 11.352 16.328 -14.336 1 86.88 167 PHE B O 1
ATOM 4580 N N . SER B 1 168 ? 13.023 14.969 -14.82 1 85 168 SER B N 1
ATOM 4581 C CA . SER B 1 168 ? 13.914 15.547 -13.82 1 85 168 SER B CA 1
ATOM 4582 C C . SER B 1 168 ? 14.422 16.906 -14.266 1 85 168 SER B C 1
ATOM 4584 O O . SER B 1 168 ? 14.516 17.844 -13.461 1 85 168 SER B O 1
ATOM 4586 N N . ARG B 1 169 ? 14.734 17.125 -15.523 1 83.94 169 ARG B N 1
ATOM 4587 C CA . ARG B 1 169 ? 15.359 18.344 -15.992 1 83.94 169 ARG B CA 1
ATOM 4588 C C . ARG B 1 169 ? 14.32 19.312 -16.547 1 83.94 169 ARG B C 1
ATOM 4590 O O . ARG B 1 169 ? 14.391 20.516 -16.297 1 83.94 169 ARG B O 1
ATOM 4597 N N . ALA B 1 170 ? 13.391 18.766 -17.297 1 80 170 ALA B N 1
ATOM 4598 C CA . ALA B 1 170 ? 12.461 19.641 -18.016 1 80 170 ALA B CA 1
ATOM 4599 C C . ALA B 1 170 ? 11.266 20 -17.141 1 80 170 ALA B C 1
ATOM 4601 O O . ALA B 1 170 ? 10.797 21.141 -17.156 1 80 170 ALA B O 1
ATOM 4602 N N . PHE B 1 171 ? 10.719 19.109 -16.266 1 75.62 171 PHE B N 1
ATOM 4603 C CA . PHE B 1 171 ? 9.445 19.344 -15.594 1 75.62 171 PHE B CA 1
ATOM 4604 C C . PHE B 1 171 ? 9.633 19.453 -14.086 1 75.62 171 PHE B C 1
ATOM 4606 O O . PHE B 1 171 ? 8.703 19.797 -13.359 1 75.62 171 PHE B O 1
ATOM 4613 N N . ALA B 1 172 ? 10.758 19.203 -13.57 1 75.94 172 ALA B N 1
ATOM 4614 C CA . ALA B 1 172 ? 11.086 19.25 -12.148 1 75.94 172 ALA B CA 1
ATOM 4615 C C . ALA B 1 172 ? 10.094 18.422 -11.328 1 75.94 172 ALA B C 1
ATOM 4617 O O . ALA B 1 172 ? 9.648 18.859 -10.258 1 75.94 172 ALA B O 1
ATOM 4618 N N . ASP B 1 173 ? 9.508 17.469 -11.922 1 81.62 173 ASP B N 1
ATOM 4619 C CA . ASP B 1 173 ? 8.648 16.531 -11.203 1 81.62 173 ASP B CA 1
ATOM 4620 C C . ASP B 1 173 ? 9.453 15.336 -10.688 1 81.62 173 ASP B C 1
ATOM 4622 O O . ASP B 1 173 ? 9.664 14.359 -11.414 1 81.62 173 ASP B O 1
ATOM 4626 N N . GLN B 1 174 ? 9.75 15.367 -9.516 1 82.62 174 GLN B N 1
ATOM 4627 C CA . GLN B 1 174 ? 10.656 14.391 -8.922 1 82.62 174 GLN B CA 1
ATOM 4628 C C . GLN B 1 174 ? 9.961 13.047 -8.719 1 82.62 174 GLN B C 1
ATOM 4630 O O . GLN B 1 174 ? 10.586 11.992 -8.867 1 82.62 174 GLN B O 1
ATOM 4635 N N . ALA B 1 175 ? 8.688 13.125 -8.453 1 83.69 175 ALA B N 1
ATOM 4636 C CA . ALA B 1 175 ? 7.969 11.883 -8.203 1 83.69 175 ALA B CA 1
ATOM 4637 C C . ALA B 1 175 ? 7.855 11.047 -9.484 1 83.69 175 ALA B C 1
ATOM 4639 O O . ALA B 1 175 ? 8.07 9.836 -9.461 1 83.69 175 ALA B O 1
ATOM 4640 N N . ALA B 1 176 ? 7.547 11.727 -10.531 1 86.56 176 ALA B N 1
ATOM 4641 C CA . ALA B 1 176 ? 7.441 11.039 -11.82 1 86.56 176 ALA B CA 1
ATOM 4642 C C . ALA B 1 176 ? 8.797 10.508 -12.266 1 86.56 176 ALA B C 1
ATOM 4644 O O . ALA B 1 176 ? 8.891 9.406 -12.812 1 86.56 176 ALA B O 1
ATOM 4645 N N . ALA B 1 177 ? 9.812 11.266 -12.07 1 89.06 177 ALA B N 1
ATOM 4646 C CA . ALA B 1 177 ? 11.164 10.852 -12.438 1 89.06 177 ALA B CA 1
ATOM 4647 C C . ALA B 1 177 ? 11.602 9.633 -11.633 1 89.06 177 ALA B C 1
ATOM 4649 O O . ALA B 1 177 ? 12.234 8.719 -12.172 1 89.06 177 ALA B O 1
ATOM 4650 N N . MET B 1 178 ? 11.258 9.586 -10.406 1 89.75 178 MET B N 1
ATOM 4651 C CA . MET B 1 178 ? 11.617 8.461 -9.547 1 89.75 178 MET B CA 1
ATOM 4652 C C . MET B 1 178 ? 10.922 7.18 -10 1 89.75 178 MET B C 1
ATOM 4654 O O . MET B 1 178 ? 11.539 6.113 -10.023 1 89.75 178 MET B O 1
ATOM 4658 N N . LEU B 1 179 ? 9.648 7.305 -10.32 1 91.62 179 LEU B N 1
ATOM 4659 C CA . LEU B 1 179 ? 8.906 6.141 -10.781 1 91.62 179 LEU B CA 1
ATOM 4660 C C . LEU B 1 179 ? 9.477 5.617 -12.094 1 91.62 179 LEU B C 1
ATOM 4662 O O . LEU B 1 179 ? 9.625 4.406 -12.273 1 91.62 179 LEU B O 1
ATOM 4666 N N . ALA B 1 180 ? 9.766 6.559 -12.969 1 92.25 180 ALA B N 1
ATOM 4667 C CA . ALA B 1 180 ? 10.352 6.168 -14.242 1 92.25 180 ALA B CA 1
ATOM 4668 C C . ALA B 1 180 ? 11.719 5.508 -14.039 1 92.25 180 ALA B C 1
ATOM 4670 O O . ALA B 1 180 ? 12.047 4.539 -14.727 1 92.25 180 ALA B O 1
ATOM 4671 N N . SER B 1 181 ? 12.492 6.035 -13.164 1 93.19 181 SER B N 1
ATOM 4672 C CA . SER B 1 181 ? 13.805 5.457 -12.875 1 93.19 181 SER B CA 1
ATOM 4673 C C . SER B 1 181 ? 13.672 4.062 -12.273 1 93.19 181 SER B C 1
ATOM 4675 O O . SER B 1 181 ? 14.43 3.156 -12.617 1 93.19 181 SER B O 1
ATOM 4677 N N . ALA B 1 182 ? 12.711 3.895 -11.359 1 93.06 182 ALA B N 1
ATOM 4678 C CA . ALA B 1 182 ? 12.469 2.578 -10.781 1 93.06 182 ALA B CA 1
ATOM 4679 C C . ALA B 1 182 ? 12.07 1.571 -11.859 1 93.06 182 ALA B C 1
ATOM 4681 O O . ALA B 1 182 ? 12.547 0.432 -11.852 1 93.06 182 ALA B O 1
ATOM 4682 N N . GLY B 1 183 ? 11.203 2.025 -12.711 1 95.56 183 GLY B N 1
ATOM 4683 C CA . GLY B 1 183 ? 10.82 1.177 -13.82 1 95.56 183 GLY B CA 1
ATOM 4684 C C . GLY B 1 183 ? 11.977 0.816 -14.727 1 95.56 183 GLY B C 1
ATOM 4685 O O . GLY B 1 183 ? 12.078 -0.321 -15.195 1 95.56 183 GLY B O 1
ATOM 4686 N N . ALA B 1 184 ? 12.844 1.786 -14.992 1 96 184 ALA B N 1
ATOM 4687 C CA . ALA B 1 184 ? 14 1.558 -15.859 1 96 184 ALA B CA 1
ATOM 4688 C C . ALA B 1 184 ? 14.898 0.465 -15.297 1 96 184 ALA B C 1
ATOM 4690 O O . ALA B 1 184 ? 15.328 -0.436 -16.016 1 96 184 ALA B O 1
ATOM 4691 N N . VAL B 1 185 ? 15.125 0.519 -14.031 1 96.12 185 VAL B N 1
ATOM 4692 C CA . VAL B 1 185 ? 16 -0.447 -13.391 1 96.12 185 VAL B CA 1
ATOM 4693 C C . VAL B 1 185 ? 15.359 -1.831 -13.406 1 96.12 185 VAL B C 1
ATOM 4695 O O . VAL B 1 185 ? 16.031 -2.828 -13.703 1 96.12 185 VAL B O 1
ATOM 4698 N N . LEU B 1 186 ? 14.07 -1.913 -13.141 1 96.06 186 LEU B N 1
ATOM 4699 C CA . LEU B 1 186 ? 13.375 -3.195 -13.109 1 96.06 186 LEU B CA 1
ATOM 4700 C C . LEU B 1 186 ? 13.32 -3.812 -14.508 1 96.06 186 LEU B C 1
ATOM 4702 O O . LEU B 1 186 ? 13.539 -5.016 -14.664 1 96.06 186 LEU B O 1
ATOM 4706 N N . PHE B 1 187 ? 13.086 -2.994 -15.492 1 96.69 187 PHE B N 1
ATOM 4707 C CA . PHE B 1 187 ? 13.039 -3.484 -16.859 1 96.69 187 PHE B CA 1
ATOM 4708 C C . PHE B 1 187 ? 14.422 -3.898 -17.344 1 96.69 187 PHE B C 1
ATOM 4710 O O . PHE B 1 187 ? 14.562 -4.867 -18.094 1 96.69 187 PHE B O 1
ATOM 4717 N N . ALA B 1 188 ? 15.453 -3.145 -16.984 1 97.19 188 ALA B N 1
ATOM 4718 C CA . ALA B 1 188 ? 16.812 -3.506 -17.344 1 97.19 188 ALA B CA 1
ATOM 4719 C C . ALA B 1 188 ? 17.219 -4.848 -16.734 1 97.19 188 ALA B C 1
ATOM 4721 O O . ALA B 1 188 ? 17.828 -5.684 -17.406 1 97.19 188 ALA B O 1
ATOM 4722 N N . GLY B 1 189 ? 16.891 -5.051 -15.484 1 96.12 189 GLY B N 1
ATOM 4723 C CA . GLY B 1 189 ? 17.156 -6.328 -14.852 1 96.12 189 GLY B CA 1
ATOM 4724 C C . GLY B 1 189 ? 16.453 -7.492 -15.531 1 96.12 189 GLY B C 1
ATOM 4725 O O . GLY B 1 189 ? 17.062 -8.547 -15.734 1 96.12 189 GLY B O 1
ATOM 4726 N N . ALA B 1 190 ? 15.203 -7.301 -15.844 1 94.44 190 ALA B N 1
ATOM 4727 C CA . ALA B 1 190 ? 14.43 -8.336 -16.531 1 94.44 190 ALA B CA 1
ATOM 4728 C C . ALA B 1 190 ? 15 -8.609 -17.922 1 94.44 190 ALA B C 1
ATOM 4730 O O . ALA B 1 190 ? 15.102 -9.766 -18.328 1 94.44 190 ALA B O 1
ATOM 4731 N N . GLY B 1 191 ? 15.367 -7.555 -18.625 1 94.75 191 GLY B N 1
ATOM 4732 C CA . GLY B 1 191 ? 15.977 -7.719 -19.922 1 94.75 191 GLY B CA 1
ATOM 4733 C C . GLY B 1 191 ? 17.297 -8.469 -19.891 1 94.75 191 GLY B C 1
ATOM 4734 O O . GLY B 1 191 ? 17.547 -9.328 -20.719 1 94.75 191 GLY B O 1
ATOM 4735 N N . GLY B 1 192 ? 18.141 -8.141 -18.938 1 94.75 192 GLY B N 1
ATOM 4736 C CA . GLY B 1 192 ? 19.422 -8.828 -18.781 1 94.75 192 GLY B CA 1
ATOM 4737 C C . GLY B 1 192 ? 19.266 -10.289 -18.391 1 94.75 192 GLY B C 1
ATOM 4738 O O . GLY B 1 192 ? 20.047 -11.141 -18.828 1 94.75 192 GLY B O 1
ATOM 4739 N N . LEU B 1 193 ? 18.25 -10.555 -17.594 1 93.44 193 LEU B N 1
ATOM 4740 C CA . LEU B 1 193 ? 17.984 -11.914 -17.141 1 93.44 193 LEU B CA 1
ATOM 4741 C C . LEU B 1 193 ? 17.547 -12.797 -18.312 1 93.44 193 LEU B C 1
ATOM 4743 O O . LEU B 1 193 ? 17.922 -13.969 -18.375 1 93.44 193 LEU B O 1
ATOM 4747 N N . LEU B 1 194 ? 16.828 -12.203 -19.281 1 91.75 194 LEU B N 1
ATOM 4748 C CA . LEU B 1 194 ? 16.219 -12.977 -20.344 1 91.75 194 LEU B CA 1
ATOM 4749 C C . LEU B 1 194 ? 17.062 -12.922 -21.609 1 91.75 194 LEU B C 1
ATOM 4751 O O . LEU B 1 194 ? 16.812 -13.664 -22.562 1 91.75 194 LEU B O 1
ATOM 4755 N N . LEU B 1 195 ? 18.062 -12.062 -21.656 1 90.44 195 LEU B N 1
ATOM 4756 C CA . LEU B 1 195 ? 18.828 -11.797 -22.859 1 90.44 195 LEU B CA 1
ATOM 4757 C C . LEU B 1 195 ? 19.438 -13.086 -23.422 1 90.44 195 LEU B C 1
ATOM 4759 O O . LEU B 1 195 ? 19.328 -13.359 -24.609 1 90.44 195 LEU B O 1
ATOM 4763 N N . PHE B 1 196 ? 20 -14.016 -22.547 1 89.31 196 PHE B N 1
ATOM 4764 C CA . PHE B 1 196 ? 20.688 -15.219 -23.016 1 89.31 196 PHE B CA 1
ATOM 4765 C C . PHE B 1 196 ? 19.938 -16.469 -22.578 1 89.31 196 PHE B C 1
ATOM 4767 O O . PHE B 1 196 ? 20.5 -17.562 -22.562 1 89.31 196 PHE B O 1
ATOM 4774 N N . ALA B 1 197 ? 18.688 -16.297 -22.203 1 88.12 197 ALA B N 1
ATOM 4775 C CA . ALA B 1 197 ? 17.922 -17.438 -21.688 1 88.12 197 ALA B CA 1
ATOM 4776 C C . ALA B 1 197 ? 17.453 -18.344 -22.828 1 88.12 197 ALA B C 1
ATOM 4778 O O . ALA B 1 197 ? 17.156 -19.516 -22.594 1 88.12 197 ALA B O 1
ATOM 4779 N N . GLY B 1 198 ? 17.516 -17.906 -24.047 1 87.19 198 GLY B N 1
ATOM 4780 C CA . GLY B 1 198 ? 17.141 -18.734 -25.172 1 87.19 198 GLY B CA 1
ATOM 4781 C C . GLY B 1 198 ? 15.75 -19.344 -25.047 1 87.19 198 GLY B C 1
ATOM 4782 O O . GLY B 1 198 ? 14.766 -18.609 -24.891 1 87.19 198 GLY B O 1
ATOM 4783 N N . THR B 1 199 ? 15.609 -20.656 -24.969 1 85.81 199 THR B N 1
ATOM 4784 C CA . THR B 1 199 ? 14.312 -21.312 -24.859 1 85.81 199 THR B CA 1
ATOM 4785 C C . THR B 1 199 ? 14.141 -21.953 -23.484 1 85.81 199 THR B C 1
ATOM 4787 O O . THR B 1 199 ? 13.203 -22.734 -23.281 1 85.81 199 THR B O 1
ATOM 4790 N N . ARG B 1 200 ? 15.031 -21.562 -22.609 1 86.25 200 ARG B N 1
ATOM 4791 C CA . ARG B 1 200 ? 14.969 -22.109 -21.25 1 86.25 200 ARG B CA 1
ATOM 4792 C C . ARG B 1 200 ? 13.812 -21.516 -20.469 1 86.25 200 ARG B C 1
ATOM 4794 O O . ARG B 1 200 ? 13.438 -20.359 -20.688 1 86.25 200 ARG B O 1
ATOM 4801 N N . SER B 1 201 ? 13.203 -22.359 -19.625 1 85.62 201 SER B N 1
ATOM 4802 C CA . SER B 1 201 ? 12.141 -21.859 -18.766 1 85.62 201 SER B CA 1
ATOM 4803 C C . SER B 1 201 ? 12.703 -20.953 -17.656 1 85.62 201 SER B C 1
ATOM 4805 O O . SER B 1 201 ? 13.898 -21 -17.359 1 85.62 201 SER B O 1
ATOM 4807 N N . LEU B 1 202 ? 11.898 -20.094 -17.094 1 82.56 202 LEU B N 1
ATOM 4808 C CA . LEU B 1 202 ? 12.312 -19.141 -16.078 1 82.56 202 LEU B CA 1
ATOM 4809 C C . LEU B 1 202 ? 12.852 -19.859 -14.844 1 82.56 202 LEU B C 1
ATOM 4811 O O . LEU B 1 202 ? 13.656 -19.312 -14.094 1 82.56 202 LEU B O 1
ATOM 4815 N N . THR B 1 203 ? 12.453 -21.094 -14.648 1 77.38 203 THR B N 1
ATOM 4816 C CA . THR B 1 203 ? 12.883 -21.844 -13.484 1 77.38 203 THR B CA 1
ATOM 4817 C C . THR B 1 203 ? 14.234 -22.516 -13.734 1 77.38 203 THR B C 1
ATOM 4819 O O . THR B 1 203 ? 14.867 -23.016 -12.805 1 77.38 203 THR B O 1
ATOM 4822 N N . GLU B 1 204 ? 14.727 -22.516 -14.969 1 80.88 204 GLU B N 1
ATOM 4823 C CA . GLU B 1 204 ? 15.969 -23.203 -15.328 1 80.88 204 GLU B CA 1
ATOM 4824 C C . GLU B 1 204 ? 17.078 -22.203 -15.617 1 80.88 204 GLU B C 1
ATOM 4826 O O . GLU B 1 204 ? 18.047 -22.516 -16.312 1 80.88 204 GLU B O 1
ATOM 4831 N N . LEU B 1 205 ? 16.938 -21.078 -15.07 1 82.94 205 LEU B N 1
ATOM 4832 C CA . LEU B 1 205 ? 17.938 -20.062 -15.336 1 82.94 205 LEU B CA 1
ATOM 4833 C C . LEU B 1 205 ? 19.234 -20.375 -14.578 1 82.94 205 LEU B C 1
ATOM 4835 O O . LEU B 1 205 ? 19.188 -20.922 -13.469 1 82.94 205 LEU B O 1
ATOM 4839 N N . GLU B 1 206 ? 20.344 -20.156 -15.273 1 84.69 206 GLU B N 1
ATOM 4840 C CA . GLU B 1 206 ? 21.672 -20.438 -14.742 1 84.69 206 GLU B CA 1
ATOM 4841 C C . GLU B 1 206 ? 22.359 -19.172 -14.258 1 84.69 206 GLU B C 1
ATOM 4843 O O . GLU B 1 206 ? 21.797 -18.078 -14.352 1 84.69 206 GLU B O 1
ATOM 4848 N N . ALA B 1 207 ? 23.531 -19.312 -13.68 1 87.5 207 ALA B N 1
ATOM 4849 C CA . ALA B 1 207 ? 24.297 -18.219 -13.094 1 87.5 207 ALA B CA 1
ATOM 4850 C C . ALA B 1 207 ? 24.656 -17.172 -14.141 1 87.5 207 ALA B C 1
ATOM 4852 O O . ALA B 1 207 ? 24.734 -15.984 -13.844 1 87.5 207 ALA B O 1
ATOM 4853 N N . SER B 1 208 ? 24.891 -17.609 -15.391 1 87.94 208 SER B N 1
ATOM 4854 C CA . SER B 1 208 ? 25.266 -16.688 -16.469 1 87.94 208 SER B CA 1
ATOM 4855 C C . SER B 1 208 ? 24.156 -15.664 -16.734 1 87.94 208 SER B C 1
ATOM 4857 O O . SER B 1 208 ? 24.438 -14.5 -17.031 1 87.94 208 SER B O 1
ATOM 4859 N N . HIS B 1 209 ? 22.938 -16.062 -16.594 1 92.25 209 HIS B N 1
ATOM 4860 C CA . HIS B 1 209 ? 21.812 -15.156 -16.828 1 92.25 209 HIS B CA 1
ATOM 4861 C C . HIS B 1 209 ? 21.719 -14.102 -15.734 1 92.25 209 HIS B C 1
ATOM 4863 O O . HIS B 1 209 ? 21.391 -12.945 -16.016 1 92.25 209 HIS B O 1
ATOM 4869 N N . PHE B 1 210 ? 22.031 -14.5 -14.523 1 92.38 210 PHE B N 1
ATOM 4870 C CA . PHE B 1 210 ? 22 -13.547 -13.414 1 92.38 210 PHE B CA 1
ATOM 4871 C C . PHE B 1 210 ? 23.172 -12.57 -13.516 1 92.38 210 PHE B C 1
ATOM 4873 O O . PHE B 1 210 ? 23.062 -11.43 -13.062 1 92.38 210 PHE B O 1
ATOM 4880 N N . LEU B 1 211 ? 24.234 -13.031 -14.141 1 93.88 211 LEU B N 1
ATOM 4881 C CA . LEU B 1 211 ? 25.359 -12.141 -14.375 1 93.88 211 LEU B CA 1
ATOM 4882 C C . LEU B 1 211 ? 24.984 -11.023 -15.336 1 93.88 211 LEU B C 1
ATOM 4884 O O . LEU B 1 211 ? 25.297 -9.852 -15.086 1 93.88 211 LEU B O 1
ATOM 4888 N N . SER B 1 212 ? 24.375 -11.391 -16.438 1 94.81 212 SER B N 1
ATOM 4889 C CA . SER B 1 212 ? 23.938 -10.383 -17.406 1 94.81 212 SER B CA 1
ATOM 4890 C C . SER B 1 212 ? 22.891 -9.469 -16.797 1 94.81 212 SER B C 1
ATOM 4892 O O . SER B 1 212 ? 22.875 -8.266 -17.078 1 94.81 212 SER B O 1
ATOM 4894 N N . ALA B 1 213 ? 21.984 -9.969 -16 1 95.75 213 ALA B N 1
ATOM 4895 C CA . ALA B 1 213 ? 20.969 -9.164 -15.32 1 95.75 213 ALA B CA 1
ATOM 4896 C C . ALA B 1 213 ? 21.609 -8.133 -14.398 1 95.75 213 ALA B C 1
ATOM 4898 O O . ALA B 1 213 ? 21.234 -6.961 -14.406 1 95.75 213 ALA B O 1
ATOM 4899 N N . GLY B 1 214 ? 22.578 -8.648 -13.57 1 96.69 214 GLY B N 1
ATOM 4900 C CA . GLY B 1 214 ? 23.266 -7.738 -12.664 1 96.69 214 GLY B CA 1
ATOM 4901 C C . GLY B 1 214 ? 24.047 -6.648 -13.391 1 96.69 214 GLY B C 1
ATOM 4902 O O . GLY B 1 214 ? 24.062 -5.5 -12.945 1 96.69 214 GLY B O 1
ATOM 4903 N N . ALA B 1 215 ? 24.641 -7.02 -14.484 1 96.81 215 ALA B N 1
ATOM 4904 C CA . ALA B 1 215 ? 25.422 -6.062 -15.266 1 96.81 215 ALA B CA 1
ATOM 4905 C C . ALA B 1 215 ? 24.516 -4.961 -15.828 1 96.81 215 ALA B C 1
ATOM 4907 O O . ALA B 1 215 ? 24.844 -3.775 -15.727 1 96.81 215 ALA B O 1
ATOM 4908 N N . LEU B 1 216 ? 23.422 -5.34 -16.375 1 96.94 216 LEU B N 1
ATOM 4909 C CA . LEU B 1 216 ? 22.531 -4.348 -16.984 1 96.94 216 LEU B CA 1
ATOM 4910 C C . LEU B 1 216 ? 21.859 -3.5 -15.914 1 96.94 216 LEU B C 1
ATOM 4912 O O . LEU B 1 216 ? 21.594 -2.312 -16.125 1 96.94 216 LEU B O 1
ATOM 4916 N N . LEU B 1 217 ? 21.516 -4.121 -14.781 1 96.94 217 LEU B N 1
ATOM 4917 C CA . LEU B 1 217 ? 20.969 -3.377 -13.656 1 96.94 217 LEU B CA 1
ATOM 4918 C C . LEU B 1 217 ? 21.938 -2.303 -13.18 1 96.94 217 LEU B C 1
ATOM 4920 O O . LEU B 1 217 ? 21.547 -1.147 -12.992 1 96.94 217 LEU B O 1
ATOM 4924 N N . THR B 1 218 ? 23.188 -2.721 -13.031 1 97.31 218 THR B N 1
ATOM 4925 C CA . THR B 1 218 ? 24.219 -1.802 -12.547 1 97.31 218 THR B CA 1
ATOM 4926 C C . THR B 1 218 ? 24.469 -0.693 -13.562 1 97.31 218 THR B C 1
ATOM 4928 O O . THR B 1 218 ? 24.547 0.483 -13.195 1 97.31 218 THR B O 1
ATOM 4931 N N . LEU B 1 219 ? 24.547 -1.068 -14.805 1 97.38 219 LEU B N 1
ATOM 4932 C CA . LEU B 1 219 ? 24.797 -0.094 -15.859 1 97.38 219 LEU B CA 1
ATOM 4933 C C . LEU B 1 219 ? 23.672 0.936 -15.922 1 97.38 219 LEU B C 1
ATOM 4935 O O . LEU B 1 219 ? 23.938 2.141 -15.969 1 97.38 219 LEU B O 1
ATOM 4939 N N . THR B 1 220 ? 22.453 0.465 -15.93 1 96.5 220 THR B N 1
ATOM 4940 C CA . THR B 1 220 ? 21.297 1.361 -16.016 1 96.5 220 THR B CA 1
ATOM 4941 C C . THR B 1 220 ? 21.219 2.26 -14.781 1 96.5 220 THR B C 1
ATOM 4943 O O . THR B 1 220 ? 20.906 3.445 -14.891 1 96.5 220 THR B O 1
ATOM 4946 N N . ALA B 1 221 ? 21.5 1.699 -13.602 1 96.69 221 ALA B N 1
ATOM 4947 C CA . ALA B 1 221 ? 21.469 2.48 -12.367 1 96.69 221 ALA B CA 1
ATOM 4948 C C . ALA B 1 221 ? 22.531 3.582 -12.391 1 96.69 221 ALA B C 1
ATOM 4950 O O . ALA B 1 221 ? 22.25 4.727 -12.031 1 96.69 221 ALA B O 1
ATOM 4951 N N . ILE B 1 222 ? 23.719 3.27 -12.828 1 95 222 ILE B N 1
ATOM 4952 C CA . ILE B 1 222 ? 24.797 4.246 -12.883 1 95 222 ILE B CA 1
ATOM 4953 C C . ILE B 1 222 ? 24.469 5.336 -13.898 1 95 222 ILE B C 1
ATOM 4955 O O . ILE B 1 222 ? 24.656 6.523 -13.625 1 95 222 ILE B O 1
ATOM 4959 N N . LEU B 1 223 ? 23.953 4.938 -15.055 1 95.25 223 LEU B N 1
ATOM 4960 C CA . LEU B 1 223 ? 23.547 5.91 -16.062 1 95.25 223 LEU B CA 1
ATOM 4961 C C . LEU B 1 223 ? 22.438 6.812 -15.539 1 95.25 223 LEU B C 1
ATOM 4963 O O . LEU B 1 223 ? 22.406 8.008 -15.828 1 95.25 223 LEU B O 1
ATOM 4967 N N . GLY B 1 224 ? 21.531 6.207 -14.797 1 94.25 224 GLY B N 1
ATOM 4968 C CA . GLY B 1 224 ? 20.438 6.984 -14.211 1 94.25 224 GLY B CA 1
ATOM 4969 C C . GLY B 1 224 ? 20.922 7.988 -13.18 1 94.25 224 GLY B C 1
ATOM 4970 O O . GLY B 1 224 ? 20.438 9.117 -13.133 1 94.25 224 GLY B O 1
ATOM 4971 N N . ILE B 1 225 ? 21.859 7.57 -12.305 1 92.12 225 ILE B N 1
ATOM 4972 C CA . ILE B 1 225 ? 22.406 8.461 -11.289 1 92.12 225 ILE B CA 1
ATOM 4973 C C . ILE B 1 225 ? 23.078 9.656 -11.961 1 92.12 225 ILE B C 1
ATOM 4975 O O . ILE B 1 225 ? 22.938 10.797 -11.508 1 92.12 225 ILE B O 1
ATOM 4979 N N . ALA B 1 226 ? 23.719 9.43 -13.062 1 89.81 226 ALA B N 1
ATOM 4980 C CA . ALA B 1 226 ? 24.391 10.492 -13.805 1 89.81 226 ALA B CA 1
ATOM 4981 C C . ALA B 1 226 ? 23.375 11.414 -14.484 1 89.81 226 ALA B C 1
ATOM 4983 O O . ALA B 1 226 ? 23.625 12.617 -14.625 1 89.81 226 ALA B O 1
ATOM 4984 N N . ALA B 1 227 ? 22.312 10.828 -14.844 1 85.31 227 ALA B N 1
ATOM 4985 C CA . ALA B 1 227 ? 21.328 11.562 -15.633 1 85.31 227 ALA B CA 1
ATOM 4986 C C . ALA B 1 227 ? 20.406 12.383 -14.734 1 85.31 227 ALA B C 1
ATOM 4988 O O . ALA B 1 227 ? 19.984 13.477 -15.109 1 85.31 227 ALA B O 1
ATOM 4989 N N . VAL B 1 228 ? 20.125 11.703 -13.578 1 82.06 228 VAL B N 1
ATOM 4990 C CA . VAL B 1 228 ? 19.125 12.328 -12.727 1 82.06 228 VAL B CA 1
ATOM 4991 C C . VAL B 1 228 ? 19.812 13.102 -11.594 1 82.06 228 VAL B C 1
ATOM 4993 O O . VAL B 1 228 ? 20.781 12.625 -11.016 1 82.06 228 VAL B O 1
ATOM 4996 N N . GLY B 1 229 ? 19.734 14.266 -11.352 1 73.38 229 GLY B N 1
ATOM 4997 C CA . GLY B 1 229 ? 20.375 15.117 -10.367 1 73.38 229 GLY B CA 1
ATOM 4998 C C . GLY B 1 229 ? 19.797 14.969 -8.969 1 73.38 229 GLY B C 1
ATOM 4999 O O . GLY B 1 229 ? 20.5 15.148 -7.977 1 73.38 229 GLY B O 1
ATOM 5000 N N . HIS B 1 230 ? 18.609 14.531 -8.82 1 78.56 230 HIS B N 1
ATOM 5001 C CA . HIS B 1 230 ? 17.984 14.492 -7.504 1 78.56 230 HIS B CA 1
ATOM 5002 C C . HIS B 1 230 ? 17.172 13.219 -7.309 1 78.56 230 HIS B C 1
ATOM 5004 O O . HIS B 1 230 ? 16.797 12.562 -8.281 1 78.56 230 HIS B O 1
ATOM 5010 N N . ARG B 1 231 ? 16.953 12.75 -6.016 1 81.12 231 ARG B N 1
ATOM 5011 C CA . ARG B 1 231 ? 16.156 11.602 -5.598 1 81.12 231 ARG B CA 1
ATOM 5012 C C . ARG B 1 231 ? 16.641 10.32 -6.262 1 81.12 231 ARG B C 1
ATOM 5014 O O . ARG B 1 231 ? 15.875 9.609 -6.91 1 81.12 231 ARG B O 1
ATOM 5021 N N . VAL B 1 232 ? 17.938 10.094 -6.039 1 86.5 232 VAL B N 1
ATOM 5022 C CA . VAL B 1 232 ? 18.594 8.961 -6.684 1 86.5 232 VAL B CA 1
ATOM 5023 C C . VAL B 1 232 ? 18.484 7.727 -5.797 1 86.5 232 VAL B C 1
ATOM 5025 O O . VAL B 1 232 ? 19.203 6.746 -5.996 1 86.5 232 VAL B O 1
ATOM 5028 N N . GLU B 1 233 ? 17.562 7.656 -4.828 1 91.56 233 GLU B N 1
ATOM 5029 C CA . GLU B 1 233 ? 17.469 6.566 -3.861 1 91.56 233 GLU B CA 1
ATOM 5030 C C . GLU B 1 233 ? 17.219 5.23 -4.555 1 91.56 233 GLU B C 1
ATOM 5032 O O . GLU B 1 233 ? 17.906 4.242 -4.273 1 91.56 233 GLU B O 1
ATOM 5037 N N . LEU B 1 234 ? 16.312 5.23 -5.516 1 92.69 234 LEU B N 1
ATOM 5038 C CA . LEU B 1 234 ? 15.938 3.963 -6.137 1 92.69 234 LEU B CA 1
ATOM 5039 C C . LEU B 1 234 ? 16.984 3.531 -7.156 1 92.69 234 LEU B C 1
ATOM 5041 O O . LEU B 1 234 ? 17.141 2.338 -7.426 1 92.69 234 LEU B O 1
ATOM 5045 N N . LEU B 1 235 ? 17.719 4.5 -7.688 1 95.56 235 LEU B N 1
ATOM 5046 C CA . LEU B 1 235 ? 18.828 4.18 -8.578 1 95.56 235 LEU B CA 1
ATOM 5047 C C . LEU B 1 235 ? 20 3.605 -7.797 1 95.56 235 LEU B C 1
ATOM 5049 O O . LEU B 1 235 ? 20.625 2.639 -8.234 1 95.56 235 LEU B O 1
ATOM 5053 N N . VAL B 1 236 ? 20.25 4.148 -6.629 1 95.19 236 VAL B N 1
ATOM 5054 C CA . VAL B 1 236 ? 21.297 3.631 -5.758 1 95.19 236 VAL B CA 1
ATOM 5055 C C . VAL B 1 236 ? 20.938 2.223 -5.293 1 95.19 236 VAL B C 1
ATOM 5057 O O . VAL B 1 236 ? 21.797 1.34 -5.242 1 95.19 236 VAL B O 1
ATOM 5060 N N . ALA B 1 237 ? 19.703 2.023 -4.965 1 96.62 237 ALA B N 1
ATOM 5061 C CA . ALA B 1 237 ? 19.234 0.691 -4.598 1 96.62 237 ALA B CA 1
ATOM 5062 C C . ALA B 1 237 ? 19.453 -0.302 -5.734 1 96.62 237 ALA B C 1
ATOM 5064 O O . ALA B 1 237 ? 19.922 -1.423 -5.508 1 96.62 237 ALA B O 1
ATOM 5065 N N . GLY B 1 238 ? 19.109 0.141 -6.938 1 96.56 238 GLY B N 1
ATOM 5066 C CA . GLY B 1 238 ? 19.297 -0.711 -8.102 1 96.56 238 GLY B CA 1
ATOM 5067 C C . GLY B 1 238 ? 20.766 -1.05 -8.344 1 96.56 238 GLY B C 1
ATOM 5068 O O . GLY B 1 238 ? 21.094 -2.178 -8.719 1 96.56 238 GLY B O 1
ATOM 5069 N N . ALA B 1 239 ? 21.625 -0.094 -8.148 1 96.44 239 ALA B N 1
ATOM 5070 C CA . ALA B 1 239 ? 23.047 -0.318 -8.312 1 96.44 239 ALA B CA 1
ATOM 5071 C C . ALA B 1 239 ? 23.562 -1.363 -7.328 1 96.44 239 ALA B C 1
ATOM 5073 O O . ALA B 1 239 ? 24.328 -2.254 -7.699 1 96.44 239 ALA B O 1
ATOM 5074 N N . LEU B 1 240 ? 23.125 -1.275 -6.102 1 96.69 240 LEU B N 1
ATOM 5075 C CA . LEU B 1 240 ? 23.562 -2.232 -5.094 1 96.69 240 LEU B CA 1
ATOM 5076 C C . LEU B 1 240 ? 23.062 -3.635 -5.418 1 96.69 240 LEU B C 1
ATOM 5078 O O . LEU B 1 240 ? 23.812 -4.605 -5.336 1 96.69 240 LEU B O 1
ATOM 5082 N N . VAL B 1 241 ? 21.797 -3.744 -5.789 1 97.25 241 VAL B N 1
ATOM 5083 C CA . VAL B 1 241 ? 21.219 -5.039 -6.145 1 97.25 241 VAL B CA 1
ATOM 5084 C C . VAL B 1 241 ? 22 -5.641 -7.316 1 97.25 241 VAL B C 1
ATOM 5086 O O . VAL B 1 241 ? 22.297 -6.836 -7.316 1 97.25 241 VAL B O 1
ATOM 5089 N N . GLY B 1 242 ? 22.297 -4.777 -8.297 1 97.81 242 GLY B N 1
ATOM 5090 C CA . GLY B 1 242 ? 23.047 -5.242 -9.461 1 97.81 242 GLY B CA 1
ATOM 5091 C C . GLY B 1 242 ? 24.438 -5.742 -9.117 1 97.81 242 GLY B C 1
ATOM 5092 O O . GLY B 1 242 ? 24.844 -6.82 -9.555 1 97.81 242 GLY B O 1
ATOM 5093 N N . VAL B 1 243 ? 25.141 -5.051 -8.312 1 97 243 VAL B N 1
ATOM 5094 C CA . VAL B 1 243 ? 26.516 -5.391 -7.957 1 97 243 VAL B CA 1
ATOM 5095 C C . VAL B 1 243 ? 26.531 -6.68 -7.137 1 97 243 VAL B C 1
ATOM 5097 O O . VAL B 1 243 ? 27.328 -7.578 -7.398 1 97 243 VAL B O 1
ATOM 5100 N N . VAL B 1 244 ? 25.656 -6.801 -6.145 1 96.81 244 VAL B N 1
ATOM 5101 C CA . VAL B 1 244 ? 25.609 -7.996 -5.305 1 96.81 244 VAL B CA 1
ATOM 5102 C C . VAL B 1 244 ? 25.219 -9.203 -6.152 1 96.81 244 VAL B C 1
ATOM 5104 O O . VAL B 1 244 ? 25.766 -10.297 -5.969 1 96.81 244 VAL B O 1
ATOM 5107 N N . THR B 1 245 ? 24.281 -8.984 -7.07 1 95.31 245 THR B N 1
ATOM 5108 C CA . THR B 1 245 ? 23.875 -10.062 -7.969 1 95.31 245 THR B CA 1
ATOM 5109 C C . THR B 1 245 ? 25.047 -10.5 -8.852 1 95.31 245 THR B C 1
ATOM 5111 O O . THR B 1 245 ? 25.25 -11.695 -9.07 1 95.31 245 THR B O 1
ATOM 5114 N N . MET B 1 246 ? 25.781 -9.562 -9.312 1 95.81 246 MET B N 1
ATOM 5115 C CA . MET B 1 246 ? 26.938 -9.883 -10.141 1 95.81 246 MET B CA 1
ATOM 5116 C C . MET B 1 246 ? 27.969 -10.68 -9.352 1 95.81 246 MET B C 1
ATOM 5118 O O . MET B 1 246 ? 28.5 -11.68 -9.836 1 95.81 246 MET B O 1
ATOM 5122 N N . ILE B 1 247 ? 28.234 -10.336 -8.148 1 93.88 247 ILE B N 1
ATOM 5123 C CA . ILE B 1 247 ? 29.219 -11 -7.305 1 93.88 247 ILE B CA 1
ATOM 5124 C C . ILE B 1 247 ? 28.766 -12.43 -7.016 1 93.88 247 ILE B C 1
ATOM 5126 O O . ILE B 1 247 ? 29.531 -13.383 -7.184 1 93.88 247 ILE B O 1
ATOM 5130 N N . SER B 1 248 ? 27.562 -12.562 -6.59 1 92.5 248 SER B N 1
ATOM 5131 C CA . SER B 1 248 ? 27.047 -13.891 -6.25 1 92.5 248 SER B CA 1
ATOM 5132 C C . SER B 1 248 ? 26.969 -14.781 -7.48 1 92.5 248 SER B C 1
ATOM 5134 O O . SER B 1 248 ? 27.297 -15.969 -7.414 1 92.5 248 SER B O 1
ATOM 5136 N N . ALA B 1 249 ? 26.562 -14.195 -8.625 1 92.19 249 ALA B N 1
ATOM 5137 C CA . ALA B 1 249 ? 26.453 -14.969 -9.859 1 92.19 249 ALA B CA 1
ATOM 5138 C C . ALA B 1 249 ? 27.844 -15.367 -10.367 1 92.19 249 ALA B C 1
ATOM 5140 O O . ALA B 1 249 ? 28.016 -16.453 -10.922 1 92.19 249 ALA B O 1
ATOM 5141 N N . ALA B 1 250 ? 28.797 -14.539 -10.234 1 92.25 250 ALA B N 1
ATOM 5142 C CA . ALA B 1 250 ? 30.156 -14.844 -10.648 1 92.25 250 ALA B CA 1
ATOM 5143 C C . ALA B 1 250 ? 30.734 -16 -9.844 1 92.25 250 ALA B C 1
ATOM 5145 O O . ALA B 1 250 ? 31.438 -16.859 -10.391 1 92.25 250 ALA B O 1
ATOM 5146 N N . LEU B 1 251 ? 30.391 -16.047 -8.594 1 87.69 251 LEU B N 1
ATOM 5147 C CA . LEU B 1 251 ? 30.859 -17.141 -7.738 1 87.69 251 LEU B CA 1
ATOM 5148 C C . LEU B 1 251 ? 30.203 -18.453 -8.133 1 87.69 251 LEU B C 1
ATOM 5150 O O . LEU B 1 251 ? 30.844 -19.5 -8.094 1 87.69 251 LEU B O 1
ATOM 5154 N N . ALA B 1 252 ? 28.953 -18.359 -8.492 1 86.38 252 ALA B N 1
ATOM 5155 C CA . ALA B 1 252 ? 28.234 -19.562 -8.922 1 86.38 252 ALA B CA 1
ATOM 5156 C C . ALA B 1 252 ? 28.719 -20.031 -10.289 1 86.38 252 ALA B C 1
ATOM 5158 O O . ALA B 1 252 ? 28.781 -21.234 -10.555 1 86.38 252 ALA B O 1
ATOM 5159 N N . TYR B 1 253 ? 29 -19.094 -11.133 1 83.5 253 TYR B N 1
ATOM 5160 C CA . TYR B 1 253 ? 29.453 -19.406 -12.484 1 83.5 253 TYR B CA 1
ATOM 5161 C C . TYR B 1 253 ? 30.812 -20.109 -12.453 1 83.5 253 TYR B C 1
ATOM 5163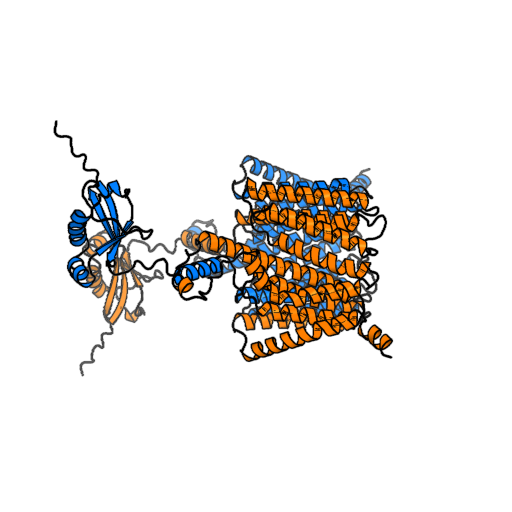 O O . TYR B 1 253 ? 31.078 -21 -13.258 1 83.5 253 TYR B O 1
ATOM 5171 N N . ALA B 1 254 ? 31.609 -19.781 -11.602 1 79.75 254 ALA B N 1
ATOM 5172 C CA . ALA B 1 254 ? 32.938 -20.375 -11.492 1 79.75 254 ALA B CA 1
ATOM 5173 C C . ALA B 1 254 ? 32.844 -21.797 -10.945 1 79.75 254 ALA B C 1
ATOM 5175 O O . ALA B 1 254 ? 33.875 -22.406 -10.641 1 79.75 254 ALA B O 1
ATOM 5176 N N . ASP B 1 255 ? 31.547 -22.453 -11.109 1 67.69 255 ASP B N 1
ATOM 5177 C CA . ASP B 1 255 ? 31.281 -23.828 -10.688 1 67.69 255 ASP B CA 1
ATOM 5178 C C . ASP B 1 255 ? 31.719 -24.047 -9.234 1 67.69 255 ASP B C 1
ATOM 5180 O O . ASP B 1 255 ? 32 -25.172 -8.836 1 67.69 255 ASP B O 1
ATOM 5184 N N . ALA B 1 256 ? 31.688 -22.984 -8.625 1 65.12 256 ALA B N 1
ATOM 5185 C CA . ALA B 1 256 ? 32.188 -23.062 -7.254 1 65.12 256 ALA B CA 1
ATOM 5186 C C . ALA B 1 256 ? 31.062 -23.359 -6.266 1 65.12 256 ALA B C 1
ATOM 5188 O O . ALA B 1 256 ? 31.281 -24.016 -5.246 1 65.12 256 ALA B O 1
ATOM 5189 N N . ILE B 1 257 ? 29.906 -22.906 -6.676 1 72.81 257 ILE B N 1
ATOM 5190 C CA . ILE B 1 257 ? 28.844 -23.047 -5.684 1 72.81 257 ILE B CA 1
ATOM 5191 C C . ILE B 1 257 ? 27.484 -23.078 -6.375 1 72.81 257 ILE B C 1
ATOM 5193 O O . ILE B 1 257 ? 27.344 -22.594 -7.504 1 72.81 257 ILE B O 1
ATOM 5197 N N . GLY B 1 258 ? 26.5 -23.781 -5.914 1 83.19 258 GLY B N 1
ATOM 5198 C CA . GLY B 1 258 ? 25.141 -23.828 -6.422 1 83.19 258 GLY B CA 1
ATOM 5199 C C . GLY B 1 258 ? 24.359 -22.547 -6.164 1 83.19 258 GLY B C 1
ATOM 5200 O O . GLY B 1 258 ? 24.891 -21.609 -5.551 1 83.19 258 GLY B O 1
ATOM 5201 N N . GLY B 1 259 ? 23.219 -22.375 -6.75 1 84.88 259 GLY B N 1
ATOM 5202 C CA . GLY B 1 259 ? 22.359 -21.219 -6.613 1 84.88 259 GLY B CA 1
ATOM 5203 C C . GLY B 1 259 ? 22 -20.906 -5.172 1 84.88 259 GLY B C 1
ATOM 5204 O O . GLY B 1 259 ? 21.984 -19.734 -4.777 1 84.88 259 GLY B O 1
ATOM 5205 N N . ILE B 1 260 ? 21.766 -21.938 -4.418 1 88.94 260 ILE B N 1
ATOM 5206 C CA . ILE B 1 260 ? 21.391 -21.766 -3.018 1 88.94 260 ILE B CA 1
ATOM 5207 C C . ILE B 1 260 ? 22.578 -21.219 -2.232 1 88.94 260 ILE B C 1
ATOM 5209 O O . ILE B 1 260 ? 22.422 -20.297 -1.419 1 88.94 260 ILE B O 1
ATOM 5213 N N . SER B 1 261 ? 23.719 -21.766 -2.506 1 91.62 261 SER B N 1
ATOM 5214 C CA . SER B 1 261 ? 24.938 -21.281 -1.852 1 91.62 261 SER B CA 1
ATOM 5215 C C . SER B 1 261 ? 25.234 -19.828 -2.23 1 91.62 261 SER B C 1
ATOM 5217 O O . SER B 1 261 ? 25.656 -19.031 -1.389 1 91.62 261 SER B O 1
ATOM 5219 N N . ALA B 1 262 ? 25.047 -19.453 -3.445 1 91.69 262 ALA B N 1
ATOM 5220 C CA . ALA B 1 262 ? 25.25 -18.078 -3.893 1 91.69 262 ALA B CA 1
ATOM 5221 C C . ALA B 1 262 ? 24.281 -17.141 -3.191 1 91.69 262 ALA B C 1
ATOM 5223 O O . ALA B 1 262 ? 24.641 -16.016 -2.838 1 91.69 262 ALA B O 1
ATOM 5224 N N . SER B 1 263 ? 23.031 -17.578 -3.066 1 94.31 263 SER B N 1
ATOM 5225 C CA . SER B 1 263 ? 22.047 -16.781 -2.365 1 94.31 263 SER B CA 1
ATOM 5226 C C . SER B 1 263 ? 22.438 -16.562 -0.906 1 94.31 263 SER B C 1
ATOM 5228 O O . SER B 1 263 ? 22.234 -15.477 -0.355 1 94.31 263 SER B O 1
ATOM 5230 N N . ALA B 1 264 ? 22.922 -17.625 -0.31 1 95.81 264 ALA B N 1
ATOM 5231 C CA . ALA B 1 264 ? 23.359 -17.516 1.077 1 95.81 264 ALA B CA 1
ATOM 5232 C C . ALA B 1 264 ? 24.5 -16.5 1.216 1 95.81 264 ALA B C 1
ATOM 5234 O O . ALA B 1 264 ? 24.516 -15.703 2.162 1 95.81 264 ALA B O 1
ATOM 5235 N N . ILE B 1 265 ? 25.422 -16.516 0.31 1 93.81 265 ILE B N 1
ATOM 5236 C CA . ILE B 1 265 ? 26.547 -15.594 0.336 1 93.81 265 ILE B CA 1
ATOM 5237 C C . ILE B 1 265 ? 26.047 -14.164 0.129 1 93.81 265 ILE B C 1
ATOM 5239 O O . ILE B 1 265 ? 26.469 -13.242 0.834 1 93.81 265 ILE B O 1
ATOM 5243 N N . ALA B 1 266 ? 25.188 -13.969 -0.838 1 96.06 266 ALA B N 1
ATOM 5244 C CA . ALA B 1 266 ? 24.625 -12.641 -1.1 1 96.06 266 ALA B CA 1
ATOM 5245 C C . ALA B 1 266 ? 23.906 -12.094 0.133 1 96.06 266 ALA B C 1
ATOM 5247 O O . ALA B 1 266 ? 24.078 -10.922 0.484 1 96.06 266 ALA B O 1
ATOM 5248 N N . LEU B 1 267 ? 23.094 -12.922 0.769 1 97.38 267 LEU B N 1
ATOM 5249 C CA . LEU B 1 267 ? 22.359 -12.531 1.969 1 97.38 267 LEU B CA 1
ATOM 5250 C C . LEU B 1 267 ? 23.312 -12.117 3.08 1 97.38 267 LEU B C 1
ATOM 5252 O O . LEU B 1 267 ? 23.141 -11.07 3.703 1 97.38 267 LEU B O 1
ATOM 5256 N N . THR B 1 268 ? 24.328 -12.953 3.305 1 96.38 268 THR B N 1
ATOM 5257 C CA . THR B 1 268 ? 25.297 -12.688 4.355 1 96.38 268 THR B CA 1
ATOM 5258 C C . THR B 1 268 ? 26.078 -11.406 4.059 1 96.38 268 THR B C 1
ATOM 5260 O O . THR B 1 268 ? 26.328 -10.594 4.953 1 96.38 268 THR B O 1
ATOM 5263 N N . LEU B 1 269 ? 26.453 -11.195 2.795 1 95.12 269 LEU B N 1
ATOM 5264 C CA . LEU B 1 269 ? 27.203 -10.016 2.387 1 95.12 269 LEU B CA 1
ATOM 5265 C C . LEU B 1 269 ? 26.422 -8.742 2.705 1 95.12 269 LEU B C 1
ATOM 5267 O O . LEU B 1 269 ? 26.953 -7.812 3.305 1 95.12 269 LEU B O 1
ATOM 5271 N N . VAL B 1 270 ? 25.172 -8.727 2.363 1 95.94 270 VAL B N 1
ATOM 5272 C CA . VAL B 1 270 ? 24.359 -7.527 2.566 1 95.94 270 VAL B CA 1
ATOM 5273 C C . VAL B 1 270 ? 24.141 -7.301 4.059 1 95.94 270 VAL B C 1
ATOM 5275 O O . VAL B 1 270 ? 24.188 -6.16 4.535 1 95.94 270 VAL B O 1
ATOM 5278 N N . LEU B 1 271 ? 23.938 -8.344 4.855 1 95.25 271 LEU B N 1
ATOM 5279 C CA . LEU B 1 271 ? 23.688 -8.203 6.285 1 95.25 271 LEU B CA 1
ATOM 5280 C C . LEU B 1 271 ? 24.922 -7.711 7.012 1 95.25 271 LEU B C 1
ATOM 5282 O O . LEU B 1 271 ? 24.844 -6.855 7.895 1 95.25 271 LEU B O 1
ATOM 5286 N N . VAL B 1 272 ? 26.078 -8.195 6.602 1 91.88 272 VAL B N 1
ATOM 5287 C CA . VAL B 1 272 ? 27.328 -7.859 7.281 1 91.88 272 VAL B CA 1
ATOM 5288 C C . VAL B 1 272 ? 27.734 -6.438 6.926 1 91.88 272 VAL B C 1
ATOM 5290 O O . VAL B 1 272 ? 28.297 -5.719 7.754 1 91.88 272 VAL B O 1
ATOM 5293 N N . VAL B 1 273 ? 27.406 -5.973 5.75 1 92.19 273 VAL B N 1
ATOM 5294 C CA . VAL B 1 273 ? 27.844 -4.664 5.281 1 92.19 273 VAL B CA 1
ATOM 5295 C C . VAL B 1 273 ? 26.859 -3.594 5.73 1 92.19 273 VAL B C 1
ATOM 5297 O O . VAL B 1 273 ? 27.172 -2.402 5.734 1 92.19 273 VAL B O 1
ATOM 5300 N N . THR B 1 274 ? 25.672 -3.93 6.168 1 90.38 274 THR B N 1
ATOM 5301 C CA . THR B 1 274 ? 24.594 -2.998 6.488 1 90.38 274 THR B CA 1
ATOM 5302 C C . THR B 1 274 ? 25.047 -1.987 7.539 1 90.38 274 THR B C 1
ATOM 5304 O O . THR B 1 274 ? 24.781 -0.79 7.41 1 90.38 274 THR B O 1
ATOM 5307 N N . PRO B 1 275 ? 25.859 -2.355 8.586 1 87.81 275 PRO B N 1
ATOM 5308 C CA . PRO B 1 275 ? 26.281 -1.367 9.578 1 87.81 275 PRO B CA 1
ATOM 5309 C C . PRO B 1 275 ? 27.234 -0.328 9.008 1 87.81 275 PRO B C 1
ATOM 5311 O O . PRO B 1 275 ? 27.422 0.74 9.602 1 87.81 275 PRO B O 1
ATOM 5314 N N . ALA B 1 276 ? 27.781 -0.584 7.844 1 91.88 276 ALA B N 1
ATOM 5315 C CA . ALA B 1 276 ? 28.75 0.315 7.238 1 91.88 276 ALA B CA 1
ATOM 5316 C C . ALA B 1 276 ? 28.078 1.319 6.309 1 91.88 276 ALA B C 1
ATOM 5318 O O . ALA B 1 276 ? 28.719 2.256 5.828 1 91.88 276 ALA B O 1
ATOM 5319 N N . TRP B 1 277 ? 26.75 1.211 6.113 1 91.88 277 TRP B N 1
ATOM 5320 C CA . TRP B 1 277 ? 26.078 2.023 5.102 1 91.88 277 TRP B CA 1
ATOM 5321 C C . TRP B 1 277 ? 26.047 3.492 5.516 1 91.88 277 TRP B C 1
ATOM 5323 O O . TRP B 1 277 ? 26.281 4.379 4.695 1 91.88 277 TRP B O 1
ATOM 5333 N N . PRO B 1 278 ? 25.797 3.76 6.809 1 89.75 278 PRO B N 1
ATOM 5334 C CA . PRO B 1 278 ? 25.781 5.176 7.188 1 89.75 278 PRO B CA 1
ATOM 5335 C C . PRO B 1 278 ? 27.109 5.867 6.945 1 89.75 278 PRO B C 1
ATOM 5337 O O . PRO B 1 278 ? 27.156 6.996 6.449 1 89.75 278 PRO B O 1
ATOM 5340 N N . LEU B 1 279 ? 28.25 5.195 7.215 1 89.62 279 LEU B N 1
ATOM 5341 C CA . LEU B 1 279 ? 29.562 5.77 6.988 1 89.62 279 LEU B CA 1
ATOM 5342 C C . LEU B 1 279 ? 29.844 5.934 5.496 1 89.62 279 LEU B C 1
ATOM 5344 O O . LEU B 1 279 ? 30.375 6.957 5.07 1 89.62 279 LEU B O 1
ATOM 5348 N N . LEU B 1 280 ? 29.438 4.992 4.773 1 90.62 280 LEU B N 1
ATOM 5349 C CA . LEU B 1 280 ? 29.625 5.059 3.328 1 90.62 280 LEU B CA 1
ATOM 5350 C C . LEU B 1 280 ? 28.781 6.168 2.715 1 90.62 280 LEU B C 1
ATOM 5352 O O . LEU B 1 280 ? 29.203 6.828 1.767 1 90.62 280 LEU B O 1
ATOM 5356 N N . SER B 1 281 ? 27.578 6.355 3.23 1 90.56 281 SER B N 1
ATOM 5357 C CA . SER B 1 281 ? 26.688 7.379 2.699 1 90.56 281 SER B CA 1
ATOM 5358 C C . SER B 1 281 ? 27.234 8.781 2.977 1 90.56 281 SER B C 1
ATOM 5360 O O . SER B 1 281 ? 27.094 9.68 2.145 1 90.56 281 SER B O 1
ATOM 5362 N N . ILE B 1 282 ? 27.844 8.914 4.137 1 86.12 282 ILE B N 1
ATOM 5363 C CA . ILE B 1 282 ? 28.438 10.195 4.496 1 86.12 282 ILE B CA 1
ATOM 5364 C C . ILE B 1 282 ? 29.625 10.492 3.582 1 86.12 282 ILE B C 1
ATOM 5366 O O . ILE B 1 282 ? 29.797 11.617 3.109 1 86.12 282 ILE B O 1
ATOM 5370 N N . ARG B 1 283 ? 30.375 9.484 3.26 1 87.44 283 ARG B N 1
ATOM 5371 C CA . ARG B 1 283 ? 31.547 9.648 2.406 1 87.44 283 ARG B CA 1
ATOM 5372 C C . ARG B 1 283 ? 31.141 9.938 0.965 1 87.44 283 ARG B C 1
ATOM 5374 O O . ARG B 1 283 ? 31.734 10.805 0.313 1 87.44 283 ARG B O 1
ATOM 5381 N N . LEU B 1 284 ? 30.172 9.242 0.544 1 86 284 LEU B N 1
ATOM 5382 C CA . LEU B 1 284 ? 29.734 9.391 -0.84 1 86 284 LEU B CA 1
ATOM 5383 C C . LEU B 1 284 ? 28.953 10.688 -1.026 1 86 284 LEU B C 1
ATOM 5385 O O . LEU B 1 284 ? 28.938 11.258 -2.121 1 86 284 LEU B O 1
ATOM 5389 N N . GLY B 1 285 ? 28.328 11.07 0.032 1 81.44 285 GLY B N 1
ATOM 5390 C CA . GLY B 1 285 ? 27.625 12.344 -0.018 1 81.44 285 GLY B CA 1
ATOM 5391 C C . GLY B 1 285 ? 28.531 13.539 0.143 1 81.44 285 GLY B C 1
ATOM 5392 O O . GLY B 1 285 ? 28.094 14.688 -0.038 1 81.44 285 GLY B O 1
ATOM 5393 N N . LYS B 1 286 ? 29.812 13.383 0.361 1 76.25 286 LYS B N 1
ATOM 5394 C CA . LYS B 1 286 ? 30.844 14.414 0.537 1 76.25 286 LYS B CA 1
ATOM 5395 C C . LYS B 1 286 ? 30.438 15.414 1.617 1 76.25 286 LYS B C 1
ATOM 5397 O O . LYS B 1 286 ? 30.516 16.625 1.412 1 76.25 286 LYS B O 1
ATOM 5402 N N . LEU B 1 287 ? 29.891 14.812 2.736 1 70.25 287 LEU B N 1
ATOM 5403 C CA . LEU B 1 287 ? 29.547 15.68 3.855 1 70.25 287 LEU B CA 1
ATOM 5404 C C . LEU B 1 287 ? 30.781 16.344 4.43 1 70.25 287 LEU B C 1
ATOM 5406 O O . LEU B 1 287 ? 31.797 15.688 4.688 1 70.25 287 LEU B O 1
ATOM 5410 N N . PRO B 1 288 ? 30.766 17.703 4.312 1 67.12 288 PRO B N 1
ATOM 5411 C CA . PRO B 1 288 ? 31.953 18.391 4.852 1 67.12 288 PRO B CA 1
ATOM 5412 C C . PRO B 1 288 ? 32.156 18.109 6.336 1 67.12 288 PRO B C 1
ATOM 5414 O O . PRO B 1 288 ? 31.266 18.328 7.152 1 67.12 288 PRO B O 1
ATOM 5417 N N . VAL B 1 289 ? 33 17.172 6.637 1 62.12 289 VAL B N 1
ATOM 5418 C CA . VAL B 1 289 ? 33.375 16.953 8.031 1 62.12 289 VAL B CA 1
ATOM 5419 C C . VAL B 1 289 ? 34.344 18.047 8.492 1 62.12 289 VAL B C 1
ATOM 5421 O O . VAL B 1 289 ? 35.312 18.328 7.812 1 62.12 289 VAL B O 1
ATOM 5424 N N . PRO B 1 290 ? 33.812 18.891 9.383 1 57.34 290 PRO B N 1
ATOM 5425 C CA . PRO B 1 290 ? 34.75 19.922 9.82 1 57.34 290 PRO B CA 1
ATOM 5426 C C . PRO B 1 290 ? 36.156 19.375 10.117 1 57.34 290 PRO B C 1
ATOM 5428 O O . PRO B 1 290 ? 36.281 18.328 10.758 1 57.34 290 PRO B O 1
ATOM 5431 N N . PRO B 1 291 ? 37.062 19.734 9.266 1 55.25 291 PRO B N 1
ATOM 5432 C CA . PRO B 1 291 ? 38.406 19.266 9.594 1 55.25 291 PRO B CA 1
ATOM 5433 C C . PRO B 1 291 ? 38.781 19.531 11.055 1 55.25 291 PRO B C 1
ATOM 5435 O O . PRO B 1 291 ? 38.562 20.625 11.562 1 55.25 291 PRO B O 1
ATOM 5438 N N . LEU B 1 292 ? 38.625 18.5 11.859 1 58.41 292 LEU B N 1
ATOM 5439 C CA . LEU B 1 292 ? 39.156 18.734 13.195 1 58.41 292 LEU B CA 1
ATOM 5440 C C . LEU B 1 292 ? 40.531 19.344 13.133 1 58.41 292 LEU B C 1
ATOM 5442 O O . LEU B 1 292 ? 41.438 18.812 12.461 1 58.41 292 LEU B O 1
ATOM 5446 N N . PRO B 1 293 ? 40.688 20.516 13.539 1 57.81 293 PRO B N 1
ATOM 5447 C CA . PRO B 1 293 ? 42.031 21.125 13.508 1 57.81 293 PRO B CA 1
ATOM 5448 C C . PRO B 1 293 ? 43.094 20.234 14.148 1 57.81 293 PRO B C 1
ATOM 5450 O O . PRO B 1 293 ? 42.906 19.766 15.273 1 57.81 293 PRO B O 1
ATOM 5453 N N . ARG B 1 294 ? 44.031 19.656 13.5 1 59.34 294 ARG B N 1
ATOM 5454 C CA . ARG B 1 294 ? 45.094 18.797 14.047 1 59.34 294 ARG B CA 1
ATOM 5455 C C . ARG B 1 294 ? 46.312 19.625 14.422 1 59.34 294 ARG B C 1
ATOM 5457 O O . ARG B 1 294 ? 47.219 19.141 15.117 1 59.34 294 ARG B O 1
ATOM 5464 N N . THR B 1 295 ? 46.375 20.719 13.742 1 60.38 295 THR B N 1
ATOM 5465 C CA . THR B 1 295 ? 47.531 21.547 14.055 1 60.38 295 THR B CA 1
ATOM 5466 C C . THR B 1 295 ? 47.094 22.938 14.5 1 60.38 295 THR B C 1
ATOM 5468 O O . THR B 1 295 ? 45.969 23.359 14.219 1 60.38 295 THR B O 1
ATOM 5471 N N . ALA B 1 296 ? 47.906 23.453 15.359 1 62.31 296 ALA B N 1
ATOM 5472 C CA . ALA B 1 296 ? 47.688 24.781 15.922 1 62.31 296 ALA B CA 1
ATOM 5473 C C . ALA B 1 296 ? 47.375 25.797 14.82 1 62.31 296 ALA B C 1
ATOM 5475 O O . ALA B 1 296 ? 46.5 26.672 14.977 1 62.31 296 ALA B O 1
ATOM 5476 N N . GLU B 1 297 ? 48 25.703 13.766 1 62.5 297 GLU B N 1
ATOM 5477 C CA . GLU B 1 297 ? 47.812 26.594 12.625 1 62.5 297 GLU B CA 1
ATOM 5478 C C . GLU B 1 297 ? 46.438 26.391 12 1 62.5 297 GLU B C 1
ATOM 5480 O O . GLU B 1 297 ? 45.781 27.359 11.609 1 62.5 297 GLU B O 1
ATOM 5485 N N . GLU B 1 298 ? 46.062 25.141 11.898 1 61.41 298 GLU B N 1
ATOM 5486 C CA . GLU B 1 298 ? 44.75 24.828 11.32 1 61.41 298 GLU B CA 1
ATOM 5487 C C . GLU B 1 298 ? 43.625 25.281 12.242 1 61.41 298 GLU B C 1
ATOM 5489 O O . GLU B 1 298 ? 42.562 25.656 11.766 1 61.41 298 GLU B O 1
ATOM 5494 N N . LEU B 1 299 ? 43.938 25.094 13.508 1 58.5 299 LEU B N 1
ATOM 5495 C CA . LEU B 1 299 ? 43 25.609 14.508 1 58.5 299 LEU B CA 1
ATOM 5496 C C . LEU B 1 299 ? 42.812 27.125 14.352 1 58.5 299 LEU B C 1
ATOM 5498 O O . LEU B 1 299 ? 41.719 27.641 14.539 1 58.5 299 LEU B O 1
ATOM 5502 N N . LEU B 1 300 ? 43.969 27.703 13.984 1 59.56 300 LEU B N 1
ATOM 5503 C CA . LEU B 1 300 ? 43.938 29.141 13.789 1 59.56 300 LEU B CA 1
ATOM 5504 C C . LEU B 1 300 ? 43.438 29.5 12.406 1 59.56 300 LEU B C 1
ATOM 5506 O O . LEU B 1 300 ? 42.938 30.609 12.18 1 59.56 300 LEU B O 1
ATOM 5510 N N . ALA B 1 301 ? 43.562 28.562 11.531 1 56.28 301 ALA B N 1
ATOM 5511 C CA . ALA B 1 301 ? 43.094 28.797 10.164 1 56.28 301 ALA B CA 1
ATOM 5512 C C . ALA B 1 301 ? 41.594 28.609 10.055 1 56.28 301 ALA B C 1
ATOM 5514 O O . ALA B 1 301 ? 41.031 27.656 10.602 1 56.28 301 ALA B O 1
ATOM 5515 N N . ASP B 1 302 ? 40.875 29.5 10.422 1 54.59 302 ASP B N 1
ATOM 5516 C CA . ASP B 1 302 ? 39.406 29.531 10.375 1 54.59 302 ASP B CA 1
ATOM 5517 C C . ASP B 1 302 ? 38.906 29.172 8.977 1 54.59 302 ASP B C 1
ATOM 5519 O O . ASP B 1 302 ? 38.562 30.078 8.195 1 54.59 302 ASP B O 1
ATOM 5523 N N . PRO B 1 303 ? 39.25 28 8.531 1 57.44 303 PRO B N 1
ATOM 5524 C CA . PRO B 1 303 ? 38.781 27.703 7.176 1 57.44 303 PRO B CA 1
ATOM 5525 C C . PRO B 1 303 ? 37.312 28.078 6.965 1 57.44 303 PRO B C 1
ATOM 5527 O O . PRO B 1 303 ? 36.531 28.078 7.918 1 57.44 303 PRO B O 1
ATOM 5530 N N . PRO B 1 304 ? 37.031 28.719 5.785 1 57.88 304 PRO B N 1
ATOM 5531 C CA . PRO B 1 304 ? 35.656 29.188 5.504 1 57.88 304 PRO B CA 1
ATOM 5532 C C . PRO B 1 304 ? 34.625 28.078 5.668 1 57.88 304 PRO B C 1
ATOM 5534 O O . PRO B 1 304 ? 34.906 26.906 5.34 1 57.88 304 PRO B O 1
ATOM 5537 N N . GLN B 1 305 ? 33.719 28.375 6.48 1 60.47 305 GLN B N 1
ATOM 5538 C CA . GLN B 1 305 ? 32.594 27.469 6.727 1 60.47 305 GLN B CA 1
ATOM 5539 C C . GLN B 1 305 ? 31.844 27.172 5.434 1 60.47 305 GLN B C 1
ATOM 5541 O O . GLN B 1 305 ? 31.625 28.078 4.609 1 60.47 305 GLN B O 1
ATOM 5546 N N . PRO B 1 306 ? 31.828 25.922 5.109 1 64.31 306 PRO B N 1
ATOM 5547 C CA . PRO B 1 306 ? 31.062 25.594 3.91 1 64.31 306 PRO B CA 1
ATOM 5548 C C . PRO B 1 306 ? 29.688 26.25 3.887 1 64.31 306 PRO B C 1
ATOM 5550 O O . PRO B 1 306 ? 29.109 26.516 4.941 1 64.31 306 PRO B O 1
ATOM 5553 N N . ALA B 1 307 ? 29.297 26.859 2.793 1 65.62 307 ALA B N 1
ATOM 5554 C CA . ALA B 1 307 ? 28 27.469 2.609 1 65.62 307 ALA B CA 1
ATOM 5555 C C . ALA B 1 307 ? 26.875 26.531 3.043 1 65.62 307 ALA B C 1
ATOM 5557 O O . ALA B 1 307 ? 26.953 25.312 2.834 1 65.62 307 ALA B O 1
ATOM 5558 N N . LEU B 1 308 ? 25.844 26.984 3.721 1 70.19 308 LEU B N 1
ATOM 5559 C CA . LEU B 1 308 ? 24.703 26.234 4.27 1 70.19 308 LEU B CA 1
ATOM 5560 C C . LEU B 1 308 ? 24 25.438 3.182 1 70.19 308 LEU B C 1
ATOM 5562 O O . LEU B 1 308 ? 23.562 24.312 3.414 1 70.19 308 LEU B O 1
ATOM 5566 N N . ALA B 1 309 ? 23.922 26.141 2.041 1 70.06 309 ALA B N 1
ATOM 5567 C CA . ALA B 1 309 ? 23.234 25.484 0.936 1 70.06 309 ALA B CA 1
ATOM 5568 C C . ALA B 1 309 ? 23.984 24.219 0.51 1 70.06 309 ALA B C 1
ATOM 5570 O O . ALA B 1 309 ? 23.344 23.203 0.184 1 70.06 309 ALA B O 1
ATOM 5571 N N . ASP B 1 310 ? 25.266 24.297 0.504 1 75.12 310 ASP B N 1
ATOM 5572 C CA . ASP B 1 310 ? 26.062 23.141 0.116 1 75.12 310 ASP B CA 1
ATOM 5573 C C . ASP B 1 310 ? 25.969 22.016 1.156 1 75.12 310 ASP B C 1
ATOM 5575 O O . ASP B 1 310 ? 25.922 20.844 0.806 1 75.12 310 ASP B O 1
ATOM 5579 N N . VAL B 1 311 ? 25.875 22.5 2.35 1 74.62 311 VAL B N 1
ATOM 5580 C CA . VAL B 1 311 ? 25.75 21.516 3.422 1 74.62 311 VAL B CA 1
ATOM 5581 C C . VAL B 1 311 ? 24.391 20.828 3.336 1 74.62 311 VAL B C 1
ATOM 5583 O O . VAL B 1 311 ? 24.297 19.609 3.477 1 74.62 311 VAL B O 1
ATOM 5586 N N . HIS B 1 312 ? 23.375 21.625 3.053 1 76.31 312 HIS B N 1
ATOM 5587 C CA . HIS B 1 312 ? 22.047 21.047 2.922 1 76.31 312 HIS B CA 1
ATOM 5588 C C . HIS B 1 312 ? 21.984 20.062 1.756 1 76.31 312 HIS B C 1
ATOM 5590 O O . HIS B 1 312 ? 21.359 19 1.859 1 76.31 312 HIS B O 1
ATOM 5596 N N . GLY B 1 313 ? 22.641 20.484 0.727 1 78 313 GLY B N 1
ATOM 5597 C CA . GLY B 1 313 ? 22.688 19.594 -0.426 1 78 313 GLY B CA 1
ATOM 5598 C C . GLY B 1 313 ? 23.422 18.297 -0.155 1 78 313 GLY B C 1
ATOM 5599 O O . GLY B 1 313 ? 22.969 17.234 -0.572 1 78 313 GLY B O 1
ATOM 5600 N N . SER B 1 314 ? 24.469 18.375 0.568 1 81 314 SER B N 1
ATOM 5601 C CA . SER B 1 314 ? 25.266 17.188 0.888 1 81 314 SER B CA 1
ATOM 5602 C C . SER B 1 314 ? 24.516 16.281 1.854 1 81 314 SER B C 1
ATOM 5604 O O . SER B 1 314 ? 24.578 15.055 1.742 1 81 314 SER B O 1
ATOM 5606 N N . VAL B 1 315 ? 23.828 16.859 2.752 1 81 315 VAL B N 1
ATOM 5607 C CA . VAL B 1 315 ? 23.047 16.078 3.713 1 81 315 VAL B CA 1
ATOM 5608 C C . VAL B 1 315 ? 21.922 15.352 2.994 1 81 315 VAL B C 1
ATOM 5610 O O . VAL B 1 315 ? 21.672 14.172 3.25 1 81 315 VAL B O 1
ATOM 5613 N N . ARG B 1 316 ? 21.312 16.062 2.148 1 83.38 316 ARG B N 1
ATOM 5614 C CA . ARG B 1 316 ? 20.219 15.469 1.377 1 83.38 316 ARG B CA 1
ATOM 5615 C C . ARG B 1 316 ? 20.734 14.32 0.513 1 83.38 316 ARG B C 1
ATOM 5617 O O . ARG B 1 316 ? 20.109 13.266 0.434 1 83.38 316 ARG B O 1
ATOM 5624 N N . ARG B 1 317 ? 21.797 14.586 -0.078 1 85.12 317 ARG B N 1
ATOM 5625 C CA . ARG B 1 317 ? 22.391 13.555 -0.924 1 85.12 317 ARG B CA 1
ATOM 5626 C C . ARG B 1 317 ? 22.781 12.336 -0.102 1 85.12 317 ARG B C 1
ATOM 5628 O O . ARG B 1 317 ? 22.562 11.195 -0.519 1 85.12 317 ARG B O 1
ATOM 5635 N N . SER B 1 318 ? 23.391 12.555 1.018 1 87.5 318 SER B N 1
ATOM 5636 C CA . SER B 1 318 ? 23.797 11.453 1.894 1 87.5 318 SER B CA 1
ATOM 5637 C C . SER B 1 318 ? 22.578 10.648 2.355 1 87.5 318 SER B C 1
ATOM 5639 O O . SER B 1 318 ? 22.641 9.422 2.443 1 87.5 318 SER B O 1
ATOM 5641 N N . ASP B 1 319 ? 21.547 11.344 2.625 1 88 319 ASP B N 1
ATOM 5642 C CA . ASP B 1 319 ? 20.312 10.688 3.061 1 88 319 ASP B CA 1
ATOM 5643 C C . ASP B 1 319 ? 19.719 9.836 1.938 1 88 319 ASP B C 1
ATOM 5645 O O . ASP B 1 319 ? 19.234 8.734 2.178 1 88 319 ASP B O 1
ATOM 5649 N N . GLU B 1 320 ? 19.734 10.359 0.777 1 89.62 320 GLU B N 1
ATOM 5650 C CA . GLU B 1 320 ? 19.203 9.625 -0.371 1 89.62 320 GLU B CA 1
ATOM 5651 C C . GLU B 1 320 ? 20.031 8.367 -0.646 1 89.62 320 GLU B C 1
ATOM 5653 O O . GLU B 1 320 ? 19.469 7.312 -0.954 1 89.62 320 GLU B O 1
ATOM 5658 N N . ILE B 1 321 ? 21.297 8.531 -0.518 1 92.62 321 ILE B N 1
ATOM 5659 C CA . ILE B 1 321 ? 22.172 7.398 -0.749 1 92.62 321 ILE B CA 1
ATOM 5660 C C . ILE B 1 321 ? 21.953 6.344 0.333 1 92.62 321 ILE B C 1
ATOM 5662 O O . ILE B 1 321 ? 21.891 5.148 0.037 1 92.62 321 ILE B O 1
ATOM 5666 N N . LEU B 1 322 ? 21.875 6.805 1.552 1 93.44 322 LEU B N 1
ATOM 5667 C CA . LEU B 1 322 ? 21.625 5.867 2.645 1 93.44 322 LEU B CA 1
ATOM 5668 C C . LEU B 1 322 ? 20.312 5.129 2.451 1 93.44 322 LEU B C 1
ATOM 5670 O O . LEU B 1 322 ? 20.25 3.912 2.623 1 93.44 322 LEU B O 1
ATOM 5674 N N . THR B 1 323 ? 19.312 5.871 2.084 1 93.25 323 THR B N 1
ATOM 5675 C CA . THR B 1 323 ? 18.016 5.262 1.827 1 93.25 323 THR B CA 1
ATOM 5676 C C . THR B 1 323 ? 18.109 4.242 0.695 1 93.25 323 THR B C 1
ATOM 5678 O O . THR B 1 323 ? 17.516 3.164 0.774 1 93.25 323 THR B O 1
ATOM 5681 N N . GLY B 1 324 ? 18.844 4.609 -0.283 1 95.5 324 GLY B N 1
ATOM 5682 C CA . GLY B 1 324 ? 19.016 3.697 -1.403 1 95.5 324 GLY B CA 1
ATOM 5683 C C . GLY B 1 324 ? 19.766 2.436 -1.033 1 95.5 324 GLY B C 1
ATOM 5684 O O . GLY B 1 324 ? 19.391 1.335 -1.433 1 95.5 324 GLY B O 1
ATOM 5685 N N . LEU B 1 325 ? 20.766 2.58 -0.275 1 96.5 325 LEU B N 1
ATOM 5686 C CA . LEU B 1 325 ? 21.562 1.435 0.128 1 96.5 325 LEU B CA 1
ATOM 5687 C C . LEU B 1 325 ? 20.781 0.499 1.031 1 96.5 325 LEU B C 1
ATOM 5689 O O . LEU B 1 325 ? 20.828 -0.723 0.874 1 96.5 325 LEU B O 1
ATOM 5693 N N . LEU B 1 326 ? 20.016 1.078 1.917 1 96.88 326 LEU B N 1
ATOM 5694 C CA . LEU B 1 326 ? 19.203 0.261 2.811 1 96.88 326 LEU B CA 1
ATOM 5695 C C . LEU B 1 326 ? 18.078 -0.426 2.045 1 96.88 326 LEU B C 1
ATOM 5697 O O . LEU B 1 326 ? 17.766 -1.597 2.291 1 96.88 326 LEU B O 1
ATOM 5701 N N . THR B 1 327 ? 17.469 0.245 1.145 1 96.31 327 THR B N 1
ATOM 5702 C CA . THR B 1 327 ? 16.422 -0.334 0.324 1 96.31 327 THR B CA 1
ATOM 5703 C C . THR B 1 327 ? 16.969 -1.438 -0.572 1 96.31 327 THR B C 1
ATOM 5705 O O . THR B 1 327 ? 16.344 -2.492 -0.722 1 96.31 327 THR B O 1
ATOM 5708 N N . GLY B 1 328 ? 18.109 -1.162 -1.176 1 97.25 328 GLY B N 1
ATOM 5709 C CA . GLY B 1 328 ? 18.75 -2.193 -1.979 1 97.25 328 GLY B CA 1
ATOM 5710 C C . GLY B 1 328 ? 19.109 -3.432 -1.181 1 97.25 328 GLY B C 1
ATOM 5711 O O . GLY B 1 328 ? 18.906 -4.555 -1.648 1 97.25 328 GLY B O 1
ATOM 5712 N N . SER B 1 329 ? 19.625 -3.201 0 1 97.25 329 SER B N 1
ATOM 5713 C CA . SER B 1 329 ? 19.969 -4.32 0.871 1 97.25 329 SER B CA 1
ATOM 5714 C C . SER B 1 329 ? 18.719 -5.125 1.249 1 97.25 329 SER B C 1
ATOM 5716 O O . SER B 1 329 ? 18.766 -6.355 1.318 1 97.25 329 SER B O 1
ATOM 5718 N N . ALA B 1 330 ? 17.672 -4.426 1.479 1 97.56 330 ALA B N 1
ATOM 5719 C CA . ALA B 1 330 ? 16.422 -5.094 1.836 1 97.56 330 ALA B CA 1
ATOM 5720 C C . ALA B 1 330 ? 15.906 -5.938 0.675 1 97.56 330 ALA B C 1
ATOM 5722 O O . ALA B 1 330 ? 15.422 -7.055 0.879 1 97.56 330 ALA B O 1
ATOM 5723 N N . VAL B 1 331 ? 15.969 -5.449 -0.501 1 97.06 331 VAL B N 1
ATOM 5724 C CA . VAL B 1 331 ? 15.5 -6.172 -1.678 1 97.06 331 VAL B CA 1
ATOM 5725 C C . VAL B 1 331 ? 16.312 -7.453 -1.854 1 97.06 331 VAL B C 1
ATOM 5727 O O . VAL B 1 331 ? 15.75 -8.531 -2.057 1 97.06 331 VAL B O 1
ATOM 5730 N N . VAL B 1 332 ? 17.625 -7.332 -1.783 1 97.62 332 VAL B N 1
ATOM 5731 C CA . VAL B 1 332 ? 18.5 -8.5 -1.903 1 97.62 332 VAL B CA 1
ATOM 5732 C C . VAL B 1 332 ? 18.172 -9.5 -0.802 1 97.62 332 VAL B C 1
ATOM 5734 O O . VAL B 1 332 ? 18.062 -10.703 -1.062 1 97.62 332 VAL B O 1
ATOM 5737 N N . ALA B 1 333 ? 18.016 -8.969 0.413 1 97.81 333 ALA B N 1
ATOM 5738 C CA . ALA B 1 333 ? 17.734 -9.844 1.547 1 97.81 333 ALA B CA 1
ATOM 5739 C C . ALA B 1 333 ? 16.422 -10.602 1.336 1 97.81 333 ALA B C 1
ATOM 5741 O O . ALA B 1 333 ? 16.375 -11.82 1.533 1 97.81 333 ALA B O 1
ATOM 5742 N N . VAL B 1 334 ? 15.422 -9.945 0.9 1 97.62 334 VAL B N 1
ATOM 5743 C CA . VAL B 1 334 ? 14.109 -10.57 0.734 1 97.62 334 VAL B CA 1
ATOM 5744 C C . VAL B 1 334 ? 14.18 -11.625 -0.369 1 97.62 334 VAL B C 1
ATOM 5746 O O . VAL B 1 334 ? 13.727 -12.758 -0.182 1 97.62 334 VAL B O 1
ATOM 5749 N N . VAL B 1 335 ? 14.758 -11.32 -1.493 1 95.88 335 VAL B N 1
ATOM 5750 C CA . VAL B 1 335 ? 14.82 -12.234 -2.631 1 95.88 335 VAL B CA 1
ATOM 5751 C C . VAL B 1 335 ? 15.633 -13.469 -2.258 1 95.88 335 VAL B C 1
ATOM 5753 O O . VAL B 1 335 ? 15.219 -14.602 -2.541 1 95.88 335 VAL B O 1
ATOM 5756 N N . THR B 1 336 ? 16.734 -13.281 -1.636 1 96.94 336 THR B N 1
ATOM 5757 C CA . THR B 1 336 ? 17.594 -14.406 -1.272 1 96.94 336 THR B CA 1
ATOM 5758 C C . THR B 1 336 ? 16.953 -15.227 -0.153 1 96.94 336 THR B C 1
ATOM 5760 O O . THR B 1 336 ? 17.125 -16.453 -0.109 1 96.94 336 THR B O 1
ATOM 5763 N N . GLN B 1 337 ? 16.266 -14.562 0.793 1 97.38 337 GLN B N 1
ATOM 5764 C CA . GLN B 1 337 ? 15.594 -15.305 1.857 1 97.38 337 GLN B CA 1
ATOM 5765 C C . GLN B 1 337 ? 14.523 -16.234 1.292 1 97.38 337 GLN B C 1
ATOM 5767 O O . GLN B 1 337 ? 14.367 -17.359 1.749 1 97.38 337 GLN B O 1
ATOM 5772 N N . PHE B 1 338 ? 13.797 -15.805 0.32 1 95.19 338 PHE B N 1
ATOM 5773 C CA . PHE B 1 338 ? 12.789 -16.656 -0.298 1 95.19 338 PHE B CA 1
ATOM 5774 C C . PHE B 1 338 ? 13.438 -17.812 -1.05 1 95.19 338 PHE B C 1
ATOM 5776 O O . PHE B 1 338 ? 12.953 -18.938 -1.013 1 95.19 338 PHE B O 1
ATOM 5783 N N . ALA B 1 339 ? 14.547 -17.562 -1.736 1 93.31 339 ALA B N 1
ATOM 5784 C CA . ALA B 1 339 ? 15.266 -18.625 -2.443 1 93.31 339 ALA B CA 1
ATOM 5785 C C . ALA B 1 339 ? 15.797 -19.672 -1.469 1 93.31 339 ALA B C 1
ATOM 5787 O O . ALA B 1 339 ? 15.711 -20.875 -1.74 1 93.31 339 ALA B O 1
ATOM 5788 N N . LEU B 1 340 ? 16.266 -19.188 -0.357 1 95.25 340 LEU B N 1
ATOM 5789 C CA . LEU B 1 340 ? 16.844 -20.078 0.631 1 95.25 340 LEU B CA 1
ATOM 5790 C C . LEU B 1 340 ? 15.758 -20.859 1.361 1 95.25 340 LEU B C 1
ATOM 5792 O O . LEU B 1 340 ? 15.93 -22.047 1.655 1 95.25 340 LEU B O 1
ATOM 5796 N N . ALA B 1 341 ? 14.68 -20.234 1.638 1 93.06 341 ALA B N 1
ATOM 5797 C CA . ALA B 1 341 ? 13.594 -20.875 2.375 1 93.06 341 ALA B CA 1
ATOM 5798 C C . ALA B 1 341 ? 12.961 -22 1.556 1 93.06 341 ALA B C 1
ATOM 5800 O O . ALA B 1 341 ? 12.492 -23 2.113 1 93.06 341 ALA B O 1
ATOM 5801 N N . LEU B 1 342 ? 12.977 -21.922 0.227 1 84.31 342 LEU B N 1
ATOM 5802 C CA . LEU B 1 342 ? 12.312 -22.906 -0.628 1 84.31 342 LEU B CA 1
ATOM 5803 C C . LEU B 1 342 ? 13.281 -24 -1.055 1 84.31 342 LEU B C 1
ATOM 5805 O O . LEU B 1 342 ? 12.883 -24.953 -1.715 1 84.31 342 LEU B O 1
ATOM 5809 N N . ALA B 1 343 ? 14.547 -23.922 -0.623 1 86.56 343 ALA B N 1
ATOM 5810 C CA . ALA B 1 343 ? 15.555 -24.906 -0.972 1 86.56 343 ALA B CA 1
ATOM 5811 C C . ALA B 1 343 ? 15.359 -26.203 -0.182 1 86.56 343 ALA B C 1
ATOM 5813 O O . ALA B 1 343 ? 15.805 -27.266 -0.602 1 86.56 343 ALA B O 1
ATOM 5814 N N . GLY B 1 344 ? 14.656 -26.203 0.918 1 82.44 344 GLY B N 1
ATOM 5815 C CA . GLY B 1 344 ? 14.359 -27.406 1.685 1 82.44 344 GLY B CA 1
ATOM 5816 C C . GLY B 1 344 ? 15.516 -27.859 2.555 1 82.44 344 GLY B C 1
ATOM 5817 O O . GLY B 1 344 ? 15.508 -28.984 3.068 1 82.44 344 GLY B O 1
ATOM 5818 N N . ASP B 1 345 ? 16.578 -27.047 2.715 1 89.12 345 ASP B N 1
ATOM 5819 C CA . ASP B 1 345 ? 17.734 -27.359 3.557 1 89.12 345 ASP B CA 1
ATOM 5820 C C . ASP B 1 345 ? 17.594 -26.703 4.93 1 89.12 345 ASP B C 1
ATOM 5822 O O . ASP B 1 345 ? 17.188 -25.547 5.039 1 89.12 345 ASP B O 1
ATOM 5826 N N . ILE B 1 346 ? 17.906 -27.469 5.973 1 91.56 346 ILE B N 1
ATOM 5827 C CA . ILE B 1 346 ? 17.734 -27.016 7.348 1 91.56 346 ILE B CA 1
ATOM 5828 C C . ILE B 1 346 ? 18.703 -25.859 7.629 1 91.56 346 ILE B C 1
ATOM 5830 O O . ILE B 1 346 ? 18.344 -24.906 8.328 1 91.56 346 ILE B O 1
ATOM 5834 N N . SER B 1 347 ? 19.953 -25.969 7.156 1 93.5 347 SER B N 1
ATOM 5835 C CA . SER B 1 347 ? 20.922 -24.906 7.375 1 93.5 347 SER B CA 1
ATOM 5836 C C . SER B 1 347 ? 20.453 -23.594 6.738 1 93.5 347 SER B C 1
ATOM 5838 O O . SER B 1 347 ? 20.641 -22.516 7.312 1 93.5 347 SER B O 1
ATOM 5840 N N . ALA B 1 348 ? 19.906 -23.688 5.543 1 94.12 348 ALA B N 1
ATOM 5841 C CA . ALA B 1 348 ? 19.359 -22.516 4.871 1 94.12 348 ALA B CA 1
ATOM 5842 C C . ALA B 1 348 ? 18.172 -21.938 5.652 1 94.12 348 ALA B C 1
ATOM 5844 O O . ALA B 1 348 ? 18.031 -20.719 5.754 1 94.12 348 ALA B O 1
ATOM 5845 N N . PHE B 1 349 ? 17.406 -22.828 6.184 1 93.81 349 PHE B N 1
ATOM 5846 C CA . PHE B 1 349 ? 16.266 -22.438 7.004 1 93.81 349 PHE B CA 1
ATOM 5847 C C . PHE B 1 349 ? 16.734 -21.641 8.227 1 93.81 349 PHE B C 1
ATOM 5849 O O . PHE B 1 349 ? 16.172 -20.594 8.531 1 93.81 349 PHE B O 1
ATOM 5856 N N . ILE B 1 350 ? 17.672 -22.078 8.906 1 95.81 350 ILE B N 1
ATOM 5857 C CA . ILE B 1 350 ? 18.219 -21.438 10.094 1 95.81 350 ILE B CA 1
ATOM 5858 C C . ILE B 1 350 ? 18.812 -20.078 9.711 1 95.81 350 ILE B C 1
ATOM 5860 O O . ILE B 1 350 ? 18.625 -19.094 10.43 1 95.81 350 ILE B O 1
ATOM 5864 N N . LEU B 1 351 ? 19.5 -20 8.602 1 96.88 351 LEU B N 1
ATOM 5865 C CA . LEU B 1 351 ? 20.094 -18.75 8.133 1 96.88 351 LEU B CA 1
ATOM 5866 C C . LEU B 1 351 ? 19.016 -17.703 7.891 1 96.88 351 LEU B C 1
ATOM 5868 O O . LEU B 1 351 ? 19.188 -16.531 8.234 1 96.88 351 LEU B O 1
ATOM 5872 N N . VAL B 1 352 ? 17.906 -18.109 7.273 1 97.38 352 VAL B N 1
ATOM 5873 C CA . VAL B 1 352 ? 16.797 -17.203 6.984 1 97.38 352 VAL B CA 1
ATOM 5874 C C . VAL B 1 352 ? 16.219 -16.656 8.289 1 97.38 352 VAL B C 1
ATOM 5876 O O . VAL B 1 352 ? 15.93 -15.469 8.398 1 97.38 352 VAL B O 1
ATOM 5879 N N . ILE B 1 353 ? 16.062 -17.5 9.273 1 96.88 353 ILE B N 1
ATOM 5880 C CA . ILE B 1 353 ? 15.523 -17.094 10.562 1 96.88 353 ILE B CA 1
ATOM 5881 C C . ILE B 1 353 ? 16.469 -16.078 11.219 1 96.88 353 ILE B C 1
ATOM 5883 O O . ILE B 1 353 ? 16.031 -15.031 11.695 1 96.88 353 ILE B O 1
ATOM 5887 N N . LEU B 1 354 ? 17.734 -16.391 11.195 1 97.31 354 LEU B N 1
ATOM 5888 C CA . LEU B 1 354 ? 18.719 -15.492 11.789 1 97.31 354 LEU B CA 1
ATOM 5889 C C . LEU B 1 354 ? 18.75 -14.156 11.055 1 97.31 354 LEU B C 1
ATOM 5891 O O . LEU B 1 354 ? 18.812 -13.102 11.688 1 97.31 354 LEU B O 1
ATOM 5895 N N . ALA B 1 355 ? 18.719 -14.234 9.742 1 97.62 355 ALA B N 1
ATOM 5896 C CA . ALA B 1 355 ? 18.734 -13.016 8.938 1 97.62 355 ALA B CA 1
ATOM 5897 C C . ALA B 1 355 ? 17.5 -12.164 9.195 1 97.62 355 ALA B C 1
ATOM 5899 O O . ALA B 1 355 ? 17.594 -10.93 9.25 1 97.62 355 ALA B O 1
ATOM 5900 N N . SER B 1 356 ? 16.344 -12.797 9.32 1 97.75 356 SER B N 1
ATOM 5901 C CA . SER B 1 356 ? 15.102 -12.078 9.578 1 97.75 356 SER B CA 1
ATOM 5902 C C . SER B 1 356 ? 15.133 -11.383 10.938 1 97.75 356 SER B C 1
ATOM 5904 O O . SER B 1 356 ? 14.789 -10.203 11.047 1 97.75 356 SER B O 1
ATOM 5906 N N . ILE B 1 357 ? 15.602 -12.078 11.961 1 96.56 357 ILE B N 1
ATOM 5907 C CA . ILE B 1 357 ? 15.68 -11.508 13.305 1 96.56 357 ILE B CA 1
ATOM 5908 C C . ILE B 1 357 ? 16.703 -10.383 13.328 1 96.56 357 ILE B C 1
ATOM 5910 O O . ILE B 1 357 ? 16.484 -9.344 13.953 1 96.56 357 ILE B O 1
ATOM 5914 N N . SER B 1 358 ? 17.812 -10.625 12.648 1 96.44 358 SER B N 1
ATOM 5915 C CA . SER B 1 358 ? 18.859 -9.602 12.57 1 96.44 358 SER B CA 1
ATOM 5916 C C . SER B 1 358 ? 18.328 -8.32 11.953 1 96.44 358 SER B C 1
ATOM 5918 O O . SER B 1 358 ? 18.578 -7.223 12.453 1 96.44 358 SER B O 1
ATOM 5920 N N . SER B 1 359 ? 17.578 -8.445 10.852 1 96.94 359 SER B N 1
ATOM 5921 C CA . SER B 1 359 ? 17.016 -7.273 10.188 1 96.94 359 SER B CA 1
ATOM 5922 C C . SER B 1 359 ? 16.016 -6.543 11.094 1 96.94 359 SER B C 1
ATOM 5924 O O . SER B 1 359 ? 16 -5.312 11.133 1 96.94 359 SER B O 1
ATOM 5926 N N . LEU B 1 360 ? 15.219 -7.27 11.852 1 95.44 360 LEU B N 1
ATOM 5927 C CA . LEU B 1 360 ? 14.25 -6.656 12.758 1 95.44 360 LEU B CA 1
ATOM 5928 C C . LEU B 1 360 ? 14.961 -5.934 13.898 1 95.44 360 LEU B C 1
ATOM 5930 O O . LEU B 1 360 ? 14.562 -4.832 14.281 1 95.44 360 LEU B O 1
ATOM 5934 N N . LEU B 1 361 ? 16 -6.539 14.453 1 94.69 361 LEU B N 1
ATOM 5935 C CA . LEU B 1 361 ? 16.734 -5.934 15.562 1 94.69 361 LEU B CA 1
ATOM 5936 C C . LEU B 1 361 ? 17.484 -4.684 15.102 1 94.69 361 LEU B C 1
ATOM 5938 O O . LEU B 1 361 ? 17.531 -3.688 15.82 1 94.69 361 LEU B O 1
ATOM 5942 N N . ARG B 1 362 ? 18.016 -4.762 13.875 1 93.19 362 ARG B N 1
ATOM 5943 C CA . ARG B 1 362 ? 18.781 -3.627 13.352 1 93.19 362 ARG B CA 1
ATOM 5944 C C . ARG B 1 362 ? 17.859 -2.459 13.016 1 93.19 362 ARG B C 1
ATOM 5946 O O . ARG B 1 362 ? 18.297 -1.306 13 1 93.19 362 ARG B O 1
ATOM 5953 N N . ALA B 1 363 ? 16.656 -2.697 12.695 1 93.62 363 ALA B N 1
ATOM 5954 C CA . ALA B 1 363 ? 15.703 -1.646 12.367 1 93.62 363 ALA B CA 1
ATOM 5955 C C . ALA B 1 363 ? 15.531 -0.672 13.531 1 93.62 363 ALA B C 1
ATOM 5957 O O . ALA B 1 363 ? 15.281 0.517 13.32 1 93.62 363 ALA B O 1
ATOM 5958 N N . ARG B 1 364 ? 15.75 -1.102 14.734 1 89.12 364 ARG B N 1
ATOM 5959 C CA . ARG B 1 364 ? 15.57 -0.274 15.93 1 89.12 364 ARG B CA 1
ATOM 5960 C C . ARG B 1 364 ? 16.625 0.824 15.992 1 89.12 364 ARG B C 1
ATOM 5962 O O . ARG B 1 364 ? 16.438 1.821 16.703 1 89.12 364 ARG B O 1
ATOM 5969 N N . LEU B 1 365 ? 17.703 0.637 15.25 1 88.62 365 LEU B N 1
ATOM 5970 C CA . LEU B 1 365 ? 18.844 1.557 15.336 1 88.62 365 LEU B CA 1
ATOM 5971 C C . LEU B 1 365 ? 18.625 2.762 14.43 1 88.62 365 LEU B C 1
ATOM 5973 O O . LEU B 1 365 ? 19.344 3.762 14.539 1 88.62 365 LEU B O 1
ATOM 5977 N N . PHE B 1 366 ? 17.625 2.691 13.617 1 90.69 366 PHE B N 1
ATOM 5978 C CA . PHE B 1 366 ? 17.375 3.795 12.695 1 90.69 366 PHE B CA 1
ATOM 5979 C C . PHE B 1 366 ? 16.125 4.574 13.109 1 90.69 366 PHE B C 1
ATOM 5981 O O . PHE B 1 366 ? 15.023 4.027 13.125 1 90.69 366 PHE B O 1
ATOM 5988 N N . PRO B 1 367 ? 16.281 5.816 13.375 1 87.25 367 PRO B N 1
ATOM 5989 C CA . PRO B 1 367 ? 15.172 6.609 13.898 1 87.25 367 PRO B CA 1
ATOM 5990 C C . PRO B 1 367 ? 14.227 7.105 12.805 1 87.25 367 PRO B C 1
ATOM 5992 O O . PRO B 1 367 ? 13.086 7.473 13.086 1 87.25 367 PRO B O 1
ATOM 5995 N N . THR B 1 368 ? 14.703 7.18 11.594 1 90.62 368 THR B N 1
ATOM 5996 C CA . THR B 1 368 ? 13.883 7.711 10.508 1 90.62 368 THR B CA 1
ATOM 5997 C C . THR B 1 368 ? 13.078 6.598 9.844 1 90.62 368 THR B C 1
ATOM 5999 O O . THR B 1 368 ? 13.57 5.484 9.672 1 90.62 368 THR B O 1
ATOM 6002 N N . ILE B 1 369 ? 11.836 6.863 9.445 1 92.25 369 ILE B N 1
ATOM 6003 C CA . ILE B 1 369 ? 10.914 5.887 8.875 1 92.25 369 ILE B CA 1
ATOM 6004 C C . ILE B 1 369 ? 11.484 5.344 7.562 1 92.25 369 ILE B C 1
ATOM 6006 O O . ILE B 1 369 ? 11.398 4.145 7.293 1 92.25 369 ILE B O 1
ATOM 6010 N N . ARG B 1 370 ? 12.102 6.176 6.762 1 91.38 370 ARG B N 1
ATOM 6011 C CA . ARG B 1 370 ? 12.609 5.773 5.453 1 91.38 370 ARG B CA 1
ATOM 6012 C C . ARG B 1 370 ? 13.742 4.762 5.59 1 91.38 370 ARG B C 1
ATOM 6014 O O . ARG B 1 370 ? 13.961 3.941 4.695 1 91.38 370 ARG B O 1
ATOM 6021 N N . HIS B 1 371 ? 14.461 4.816 6.656 1 93.44 371 HIS B N 1
ATOM 6022 C CA . HIS B 1 371 ? 15.578 3.906 6.883 1 93.44 371 HIS B CA 1
ATOM 6023 C C . HIS B 1 371 ? 15.125 2.645 7.613 1 93.44 371 HIS B C 1
ATOM 6025 O O . HIS B 1 371 ? 15.641 1.555 7.355 1 93.44 371 HIS B O 1
ATOM 6031 N N . ARG B 1 372 ? 14.172 2.816 8.484 1 94.31 372 ARG B N 1
ATOM 6032 C CA . ARG B 1 372 ? 13.711 1.705 9.305 1 94.31 372 ARG B CA 1
ATOM 6033 C C . ARG B 1 372 ? 12.766 0.8 8.523 1 94.31 372 ARG B C 1
ATOM 6035 O O . ARG B 1 372 ? 12.766 -0.418 8.719 1 94.31 372 ARG B O 1
ATOM 6042 N N . ALA B 1 373 ? 12.039 1.312 7.621 1 95.12 373 ALA B N 1
ATOM 6043 C CA . ALA B 1 373 ? 10.984 0.592 6.906 1 95.12 373 ALA B CA 1
ATOM 6044 C C . ALA B 1 373 ? 11.562 -0.543 6.07 1 95.12 373 ALA B C 1
ATOM 6046 O O . ALA B 1 373 ? 11.07 -1.673 6.113 1 95.12 373 ALA B O 1
ATOM 6047 N N . PRO B 1 374 ? 12.641 -0.279 5.293 1 96.44 374 PRO B N 1
ATOM 6048 C CA . PRO B 1 374 ? 13.18 -1.385 4.5 1 96.44 374 PRO B CA 1
ATOM 6049 C C . PRO B 1 374 ? 13.695 -2.535 5.359 1 96.44 374 PRO B C 1
ATOM 6051 O O . PRO B 1 374 ? 13.531 -3.703 5 1 96.44 374 PRO B O 1
ATOM 6054 N N . LEU B 1 375 ? 14.25 -2.25 6.461 1 96.75 375 LEU B N 1
ATOM 6055 C CA . LEU B 1 375 ? 14.773 -3.289 7.34 1 96.75 375 LEU B CA 1
ATOM 6056 C C . LEU B 1 375 ? 13.633 -4.082 7.977 1 96.75 375 LEU B C 1
ATOM 6058 O O . LEU B 1 375 ? 13.711 -5.305 8.094 1 96.75 375 LEU B O 1
ATOM 6062 N N . LEU B 1 376 ? 12.578 -3.42 8.359 1 96.81 376 LEU B N 1
ATOM 6063 C CA . LEU B 1 376 ? 11.406 -4.098 8.906 1 96.81 376 LEU B CA 1
ATOM 6064 C C . LEU B 1 376 ? 10.758 -4.996 7.855 1 96.81 376 LEU B C 1
ATOM 6066 O O . LEU B 1 376 ? 10.352 -6.121 8.156 1 96.81 376 LEU B O 1
ATOM 6070 N N . ALA B 1 377 ? 10.711 -4.484 6.668 1 97.19 377 ALA B N 1
ATOM 6071 C CA . ALA B 1 377 ? 10.141 -5.27 5.578 1 97.19 377 ALA B CA 1
ATOM 6072 C C . ALA B 1 377 ? 10.953 -6.531 5.324 1 97.19 377 ALA B C 1
ATOM 6074 O O . ALA B 1 377 ? 10.398 -7.613 5.129 1 97.19 377 ALA B O 1
ATOM 6075 N N . ALA B 1 378 ? 12.234 -6.383 5.301 1 97.62 378 ALA B N 1
ATOM 6076 C CA . ALA B 1 378 ? 13.109 -7.535 5.086 1 97.62 378 ALA B CA 1
ATOM 6077 C C . ALA B 1 378 ? 12.93 -8.57 6.191 1 97.62 378 ALA B C 1
ATOM 6079 O O . ALA B 1 378 ? 12.914 -9.773 5.926 1 97.62 378 ALA B O 1
ATOM 6080 N N . GLY B 1 379 ? 12.852 -8.094 7.414 1 97.56 379 GLY B N 1
ATOM 6081 C CA . GLY B 1 379 ? 12.656 -9.008 8.531 1 97.56 379 GLY B CA 1
ATOM 6082 C C . GLY B 1 379 ? 11.312 -9.703 8.5 1 97.56 379 GLY B C 1
ATOM 6083 O O . GLY B 1 379 ? 11.234 -10.922 8.633 1 97.56 379 GLY B O 1
ATOM 6084 N N . ILE B 1 380 ? 10.25 -8.984 8.258 1 97.12 380 ILE B N 1
ATOM 6085 C CA . ILE B 1 380 ? 8.898 -9.539 8.25 1 97.12 380 ILE B CA 1
ATOM 6086 C C . ILE B 1 380 ? 8.742 -10.5 7.078 1 97.12 380 ILE B C 1
ATOM 6088 O O . ILE B 1 380 ? 8.227 -11.609 7.238 1 97.12 380 ILE B O 1
ATOM 6092 N N . LEU B 1 381 ? 9.172 -10.102 5.926 1 97.5 381 LEU B N 1
ATOM 6093 C CA . LEU B 1 381 ? 9.039 -10.953 4.746 1 97.5 381 LEU B CA 1
ATOM 6094 C C . LEU B 1 381 ? 9.93 -12.188 4.867 1 97.5 381 LEU B C 1
ATOM 6096 O O . LEU B 1 381 ? 9.609 -13.242 4.316 1 97.5 381 LEU B O 1
ATOM 6100 N N . GLY B 1 382 ? 11.086 -12.008 5.543 1 97.38 382 GLY B N 1
ATOM 6101 C CA . GLY B 1 382 ? 11.883 -13.188 5.844 1 97.38 382 GLY B CA 1
ATOM 6102 C C . GLY B 1 382 ? 11.148 -14.195 6.707 1 97.38 382 GLY B C 1
ATOM 6103 O O . GLY B 1 382 ? 11.242 -15.398 6.473 1 97.38 382 GLY B O 1
ATOM 6104 N N . LEU B 1 383 ? 10.414 -13.734 7.676 1 96.31 383 LEU B N 1
ATOM 6105 C CA . LEU B 1 383 ? 9.617 -14.617 8.531 1 96.31 383 LEU B CA 1
ATOM 6106 C C . LEU B 1 383 ? 8.484 -15.258 7.738 1 96.31 383 LEU B C 1
ATOM 6108 O O . LEU B 1 383 ? 8.133 -16.422 7.98 1 96.31 383 LEU B O 1
ATOM 6112 N N . VAL B 1 384 ? 7.922 -14.523 6.801 1 96.25 384 VAL B N 1
ATOM 6113 C CA . VAL B 1 384 ? 6.898 -15.078 5.922 1 96.25 384 VAL B CA 1
ATOM 6114 C C . VAL B 1 384 ? 7.48 -16.234 5.109 1 96.25 384 VAL B C 1
ATOM 6116 O O . VAL B 1 384 ? 6.855 -17.281 4.98 1 96.25 384 VAL B O 1
ATOM 6119 N N . ALA B 1 385 ? 8.664 -16.031 4.602 1 95.94 385 ALA B N 1
ATOM 6120 C CA . ALA B 1 385 ? 9.336 -17.078 3.828 1 95.94 385 ALA B CA 1
ATOM 6121 C C . ALA B 1 385 ? 9.555 -18.328 4.672 1 95.94 385 ALA B C 1
ATOM 6123 O O . ALA B 1 385 ? 9.406 -19.453 4.184 1 95.94 385 ALA B O 1
ATOM 6124 N N . THR B 1 386 ? 9.891 -18.141 5.938 1 93.94 386 THR B N 1
ATOM 6125 C CA . THR B 1 386 ? 10.125 -19.281 6.828 1 93.94 386 THR B CA 1
ATOM 6126 C C . THR B 1 386 ? 8.828 -20.047 7.059 1 93.94 386 THR B C 1
ATOM 6128 O O . THR B 1 386 ? 8.828 -21.281 7.047 1 93.94 386 THR B O 1
ATOM 6131 N N . VAL B 1 387 ? 7.715 -19.359 7.223 1 92.62 387 VAL B N 1
ATOM 6132 C CA . VAL B 1 387 ? 6.434 -20.016 7.457 1 92.62 387 VAL B CA 1
ATOM 6133 C C . VAL B 1 387 ? 6.008 -20.766 6.203 1 92.62 387 VAL B C 1
ATOM 6135 O O . VAL B 1 387 ? 5.516 -21.891 6.289 1 9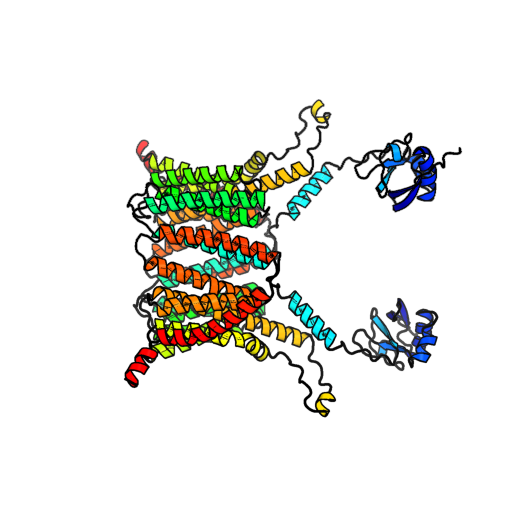2.62 387 VAL B O 1
ATOM 6138 N N . LEU B 1 388 ? 6.246 -20.203 5.055 1 90.56 388 LEU B N 1
ATOM 6139 C CA . LEU B 1 388 ? 5.898 -20.859 3.801 1 90.56 388 LEU B CA 1
ATOM 6140 C C . LEU B 1 388 ? 6.746 -22.109 3.586 1 90.56 388 LEU B C 1
ATOM 6142 O O . LEU B 1 388 ? 6.262 -23.109 3.053 1 90.56 388 LEU B O 1
ATOM 6146 N N . SER B 1 389 ? 8.008 -22.031 3.973 1 90.94 389 SER B N 1
ATOM 6147 C CA . SER B 1 389 ? 8.891 -23.188 3.867 1 90.94 389 SER B CA 1
ATOM 6148 C C . SER B 1 389 ? 8.398 -24.344 4.738 1 90.94 389 SER B C 1
ATOM 6150 O O . SER B 1 389 ? 8.359 -25.484 4.293 1 90.94 389 SER B O 1
ATOM 6152 N N . VAL B 1 390 ? 7.957 -24 5.914 1 88.25 390 VAL B N 1
ATOM 6153 C CA . VAL B 1 390 ? 7.461 -25.016 6.836 1 88.25 390 VAL B CA 1
ATOM 6154 C C . VAL B 1 390 ? 6.156 -25.609 6.305 1 88.25 390 VAL B C 1
ATOM 6156 O O . VAL B 1 390 ? 5.938 -26.812 6.375 1 88.25 390 VAL B O 1
ATOM 6159 N N . ALA B 1 391 ? 5.277 -24.828 5.758 1 86.25 391 ALA B N 1
ATOM 6160 C CA . ALA B 1 391 ? 4 -25.281 5.207 1 86.25 391 ALA B CA 1
ATOM 6161 C C . ALA B 1 391 ? 4.215 -26.203 4.004 1 86.25 391 ALA B C 1
ATOM 6163 O O . ALA B 1 391 ? 3.461 -27.156 3.799 1 86.25 391 ALA B O 1
ATOM 6164 N N . GLY B 1 392 ? 5.164 -25.891 3.16 1 82.94 392 GLY B N 1
ATOM 6165 C CA . GLY B 1 392 ? 5.453 -26.703 1.987 1 82.94 392 GLY B CA 1
ATOM 6166 C C . GLY B 1 392 ? 6.059 -28.062 2.326 1 82.94 392 GLY B C 1
ATOM 6167 O O . GLY B 1 392 ? 5.945 -29 1.549 1 82.94 392 GLY B O 1
ATOM 6168 N N . SER B 1 393 ? 6.738 -28.125 3.438 1 78.38 393 SER B N 1
ATOM 6169 C CA . SER B 1 393 ? 7.418 -29.375 3.807 1 78.38 393 SER B CA 1
ATOM 6170 C C . SER B 1 393 ? 6.5 -30.297 4.594 1 78.38 393 SER B C 1
ATOM 6172 O O . SER B 1 393 ? 6.766 -31.484 4.715 1 78.38 393 SER B O 1
ATOM 6174 N N . THR B 1 394 ? 5.512 -29.625 5.184 1 73.06 394 THR B N 1
ATOM 6175 C CA . THR B 1 394 ? 4.664 -30.438 6.043 1 73.06 394 THR B CA 1
ATOM 6176 C C . THR B 1 394 ? 3.375 -30.812 5.32 1 73.06 394 THR B C 1
ATOM 6178 O O . THR B 1 394 ? 2.91 -30.094 4.445 1 73.06 394 THR B O 1
ATOM 6181 N N . THR B 1 395 ? 3.092 -31.938 5.207 1 63.84 395 THR B N 1
ATOM 6182 C CA . THR B 1 395 ? 1.886 -32.469 4.586 1 63.84 395 THR B CA 1
ATOM 6183 C C . THR B 1 395 ? 0.641 -31.781 5.137 1 63.84 395 THR B C 1
ATOM 6185 O O . THR B 1 395 ? 0.743 -30.844 5.926 1 63.84 395 THR B O 1
ATOM 6188 N N . THR B 1 396 ? -0.578 -32.312 5.215 1 60.12 396 THR B N 1
ATOM 6189 C CA . THR B 1 396 ? -1.976 -31.922 5.383 1 60.12 396 THR B CA 1
ATOM 6190 C C . THR B 1 396 ? -2.201 -31.266 6.742 1 60.12 396 THR B C 1
ATOM 6192 O O . THR B 1 396 ? -2.996 -30.344 6.863 1 60.12 396 THR B O 1
ATOM 6195 N N . SER B 1 397 ? -1.209 -31.406 7.719 1 71.62 397 SER B N 1
ATOM 6196 C CA . SER B 1 397 ? -1.606 -31.109 9.094 1 71.62 397 SER B CA 1
ATOM 6197 C C . SER B 1 397 ? -1.203 -29.703 9.5 1 71.62 397 SER B C 1
ATOM 6199 O O . SER B 1 397 ? -1.453 -29.281 10.633 1 71.62 397 SER B O 1
ATOM 6201 N N . TYR B 1 398 ? -0.809 -28.781 8.523 1 79.06 398 TYR B N 1
ATOM 6202 C CA . TYR B 1 398 ? -0.268 -27.5 8.977 1 79.06 398 TYR B CA 1
ATOM 6203 C C . TYR B 1 398 ? -1.38 -26.484 9.195 1 79.06 398 TYR B C 1
ATOM 6205 O O . TYR B 1 398 ? -1.188 -25.484 9.883 1 79.06 398 TYR B O 1
ATOM 6213 N N . ALA B 1 399 ? -2.547 -26.797 8.688 1 78.06 399 ALA B N 1
ATOM 6214 C CA . ALA B 1 399 ? -3.652 -25.875 8.883 1 78.06 399 ALA B CA 1
ATOM 6215 C C . ALA B 1 399 ? -4.043 -25.797 10.359 1 78.06 399 ALA B C 1
ATOM 6217 O O . ALA B 1 399 ? -4.441 -24.734 10.852 1 78.06 399 ALA B O 1
ATOM 6218 N N . TYR B 1 400 ? -3.779 -26.891 11.07 1 84 400 TYR B N 1
ATOM 6219 C CA . TYR B 1 400 ? -4.258 -26.969 12.445 1 84 400 TYR B CA 1
ATOM 6220 C C . TYR B 1 400 ? -3.277 -26.297 13.398 1 84 400 TYR B C 1
ATOM 6222 O O . TYR B 1 400 ? -3.645 -25.938 14.523 1 84 400 TYR B O 1
ATOM 6230 N N . THR B 1 401 ? -2.117 -26.172 12.977 1 87 401 THR B N 1
ATOM 6231 C CA . THR B 1 401 ? -1.14 -25.641 13.922 1 87 401 THR B CA 1
ATOM 6232 C C . THR B 1 401 ? -0.642 -24.266 13.469 1 87 401 THR B C 1
ATOM 6234 O O . THR B 1 401 ? -0.635 -23.312 14.258 1 87 401 THR B O 1
ATOM 6237 N N . LEU B 1 402 ? -0.337 -24.109 12.18 1 90.44 402 LEU B N 1
ATOM 6238 C CA . LEU B 1 402 ? 0.294 -22.891 11.703 1 90.44 402 LEU B CA 1
ATOM 6239 C C . LEU B 1 402 ? -0.717 -21.75 11.633 1 90.44 402 LEU B C 1
ATOM 6241 O O . LEU B 1 402 ? -0.39 -20.609 11.953 1 90.44 402 LEU B O 1
ATOM 6245 N N . VAL B 1 403 ? -1.958 -22.047 11.242 1 91.56 403 VAL B N 1
ATOM 6246 C CA . VAL B 1 403 ? -2.951 -21 11.07 1 91.56 403 VAL B CA 1
ATOM 6247 C C . VAL B 1 403 ? -3.307 -20.391 12.422 1 91.56 403 VAL B C 1
ATOM 6249 O O . VAL B 1 403 ? -3.203 -19.188 12.617 1 91.56 403 VAL B O 1
ATOM 6252 N N . PRO B 1 404 ? -3.668 -21.203 13.438 1 91.12 404 PRO B N 1
ATOM 6253 C CA . PRO B 1 404 ? -3.93 -20.609 14.75 1 91.12 404 PRO B CA 1
ATOM 6254 C C . PRO B 1 404 ? -2.707 -19.906 15.328 1 91.12 404 PRO B C 1
ATOM 6256 O O . PRO B 1 404 ? -2.846 -18.891 16.016 1 91.12 404 PRO B O 1
ATOM 6259 N N . ALA B 1 405 ? -1.545 -20.484 15.086 1 92.88 405 ALA B N 1
ATOM 6260 C CA . ALA B 1 405 ? -0.322 -19.844 15.57 1 92.88 405 ALA B CA 1
ATOM 6261 C C . ALA B 1 405 ? -0.144 -18.453 14.969 1 92.88 405 ALA B C 1
ATOM 6263 O O . ALA B 1 405 ? 0.246 -17.516 15.664 1 92.88 405 ALA B O 1
ATOM 6264 N N . LEU B 1 406 ? -0.416 -18.328 13.695 1 94.56 406 LEU B N 1
ATOM 6265 C CA . LEU B 1 406 ? -0.292 -17.047 13.016 1 94.56 406 LEU B CA 1
ATOM 6266 C C . LEU B 1 406 ? -1.329 -16.062 13.531 1 94.56 406 LEU B C 1
ATOM 6268 O O . LEU B 1 406 ? -1.054 -14.859 13.633 1 94.56 406 LEU B O 1
ATOM 6272 N N . LEU B 1 407 ? -2.553 -16.531 13.867 1 93.44 407 LEU B N 1
ATOM 6273 C CA . LEU B 1 407 ? -3.58 -15.656 14.43 1 93.44 407 LEU B CA 1
ATOM 6274 C C . LEU B 1 407 ? -3.148 -15.117 15.789 1 93.44 407 LEU B C 1
ATOM 6276 O O . LEU B 1 407 ? -3.309 -13.93 16.078 1 93.44 407 LEU B O 1
ATOM 6280 N N . VAL B 1 408 ? -2.549 -16.031 16.547 1 93.12 408 VAL B N 1
ATOM 6281 C CA . VAL B 1 408 ? -2.082 -15.625 17.875 1 93.12 408 VAL B CA 1
ATOM 6282 C C . VAL B 1 408 ? -0.93 -14.633 17.734 1 93.12 408 VAL B C 1
ATOM 6284 O O . VAL B 1 408 ? -0.884 -13.617 18.438 1 93.12 408 VAL B O 1
ATOM 6287 N N . VAL B 1 409 ? -0.01 -14.898 16.781 1 93.62 409 VAL B N 1
ATOM 6288 C CA . VAL B 1 409 ? 1.109 -13.992 16.547 1 93.62 409 VAL B CA 1
ATOM 6289 C C . VAL B 1 409 ? 0.585 -12.617 16.125 1 93.62 409 VAL B C 1
ATOM 6291 O O . VAL B 1 409 ? 1.085 -11.586 16.578 1 93.62 409 VAL B O 1
ATOM 6294 N N . GLY B 1 410 ? -0.426 -12.609 15.219 1 92.94 410 GLY B N 1
ATOM 6295 C CA . GLY B 1 410 ? -1.03 -11.352 14.812 1 92.94 410 GLY B CA 1
ATOM 6296 C C . GLY B 1 410 ? -1.606 -10.57 15.984 1 92.94 410 GLY B C 1
ATOM 6297 O O . GLY B 1 410 ? -1.41 -9.352 16.078 1 92.94 410 GLY B O 1
ATOM 6298 N N . LEU B 1 411 ? -2.252 -11.25 16.922 1 89.38 411 LEU B N 1
ATOM 6299 C CA . LEU B 1 411 ? -2.846 -10.617 18.094 1 89.38 411 LEU B CA 1
ATOM 6300 C C . LEU B 1 411 ? -1.765 -10.07 19.016 1 89.38 411 LEU B C 1
ATOM 6302 O O . LEU B 1 411 ? -1.895 -8.961 19.547 1 89.38 411 LEU B O 1
ATOM 6306 N N . ILE B 1 412 ? -0.723 -10.812 19.172 1 91.06 412 ILE B N 1
ATOM 6307 C CA . ILE B 1 412 ? 0.37 -10.398 20.047 1 91.06 412 ILE B CA 1
ATOM 6308 C C . ILE B 1 412 ? 1.051 -9.164 19.469 1 91.06 412 ILE B C 1
ATOM 6310 O O . ILE B 1 412 ? 1.363 -8.219 20.188 1 91.06 412 ILE B O 1
ATOM 6314 N N . VAL B 1 413 ? 1.241 -9.156 18.156 1 92.81 413 VAL B N 1
ATOM 6315 C CA . VAL B 1 413 ? 1.918 -8.039 17.5 1 92.81 413 VAL B CA 1
ATOM 6316 C C . VAL B 1 413 ? 1.084 -6.77 17.641 1 92.81 413 VAL B C 1
ATOM 6318 O O . VAL B 1 413 ? 1.624 -5.691 17.891 1 92.81 413 VAL B O 1
ATOM 6321 N N . ILE B 1 414 ? -0.202 -6.855 17.5 1 88.31 414 ILE B N 1
ATOM 6322 C CA . ILE B 1 414 ? -1.071 -5.695 17.656 1 88.31 414 ILE B CA 1
ATOM 6323 C C . ILE B 1 414 ? -0.994 -5.188 19.094 1 88.31 414 ILE B C 1
ATOM 6325 O O . ILE B 1 414 ? -0.907 -3.979 19.344 1 88.31 414 ILE B O 1
ATOM 6329 N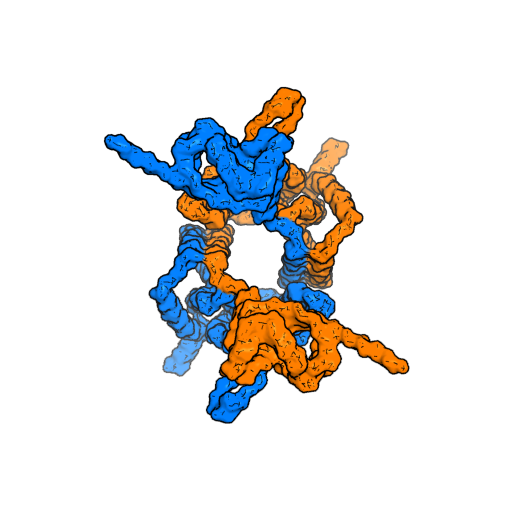 N . GLY B 1 415 ? -1.024 -6.125 20.078 1 87.06 415 GLY B N 1
ATOM 6330 C CA . GLY B 1 415 ? -0.917 -5.746 21.469 1 87.06 415 GLY B CA 1
ATOM 6331 C C . GLY B 1 415 ? 0.405 -5.086 21.812 1 87.06 415 GLY B C 1
ATOM 6332 O O . GLY B 1 415 ? 0.436 -4.07 22.516 1 87.06 415 GLY B O 1
ATOM 6333 N N . LEU B 1 416 ? 1.466 -5.641 21.281 1 88.44 416 LEU B N 1
ATOM 6334 C CA . LEU B 1 416 ? 2.791 -5.09 21.547 1 88.44 416 LEU B CA 1
ATOM 6335 C C . LEU B 1 416 ? 2.959 -3.727 20.891 1 88.44 416 LEU B C 1
ATOM 6337 O O . LEU B 1 416 ? 3.609 -2.84 21.453 1 88.44 416 LEU B O 1
ATOM 6341 N N . SER B 1 417 ? 2.475 -3.592 19.703 1 88.25 417 SER B N 1
ATOM 6342 C CA . SER B 1 417 ? 2.574 -2.314 19 1 88.25 417 SER B CA 1
ATOM 6343 C C . SER B 1 417 ? 1.845 -1.211 19.766 1 88.25 417 SER B C 1
ATOM 6345 O O . SER B 1 417 ? 2.295 -0.064 19.781 1 88.25 417 SER B O 1
ATOM 6347 N N . ARG B 1 418 ? 0.765 -1.506 20.344 1 85.12 418 ARG B N 1
ATOM 6348 C CA . ARG B 1 418 ? 0.034 -0.541 21.156 1 85.12 418 ARG B CA 1
ATOM 6349 C C . ARG B 1 418 ? 0.8 -0.21 22.422 1 85.12 418 ARG B C 1
ATOM 6351 O O . ARG B 1 418 ? 0.848 0.948 22.844 1 85.12 418 ARG B O 1
ATOM 6358 N N . TYR B 1 419 ? 1.279 -1.272 23 1 86 419 TYR B N 1
ATOM 6359 C CA . TYR B 1 419 ? 2.029 -1.102 24.25 1 86 419 TYR B CA 1
ATOM 6360 C C . TYR B 1 419 ? 3.256 -0.226 24.031 1 86 419 TYR B C 1
ATOM 6362 O O . TYR B 1 419 ? 3.502 0.714 24.781 1 86 419 TYR B O 1
ATOM 6370 N N . PHE B 1 420 ? 3.953 -0.465 22.969 1 87.62 420 PHE B N 1
ATOM 6371 C CA . PHE B 1 420 ? 5.207 0.241 22.734 1 87.62 420 PHE B CA 1
ATOM 6372 C C . PHE B 1 420 ? 4.957 1.595 22.078 1 87.62 420 PHE B C 1
ATOM 6374 O O . PHE B 1 420 ? 5.863 2.424 21.984 1 87.62 420 PHE B O 1
ATOM 6381 N N . ALA B 1 421 ? 3.793 1.828 21.578 1 83.56 421 ALA B N 1
ATOM 6382 C CA . ALA B 1 421 ? 3.447 3.146 21.047 1 83.56 421 ALA B CA 1
ATOM 6383 C C . ALA B 1 421 ? 3.295 4.164 22.172 1 83.56 421 ALA B C 1
ATOM 6385 O O . ALA B 1 421 ? 3.533 5.355 21.969 1 83.56 421 ALA B O 1
ATOM 6386 N N . VAL B 1 422 ? 2.914 3.732 23.328 1 82.56 422 VAL B N 1
ATOM 6387 C CA . VAL B 1 422 ? 2.664 4.625 24.453 1 82.56 422 VAL B CA 1
ATOM 6388 C C . VAL B 1 422 ? 3.871 4.629 25.391 1 82.56 422 VAL B C 1
ATOM 6390 O O . VAL B 1 422 ? 4.246 5.676 25.938 1 82.56 422 VAL B O 1
ATOM 6393 N N . GLN B 1 423 ? 4.469 3.41 25.578 1 84.62 423 GLN B N 1
ATOM 6394 C CA . GLN B 1 423 ? 5.574 3.291 26.531 1 84.62 423 GLN B CA 1
ATOM 6395 C C . GLN B 1 423 ? 6.863 2.883 25.828 1 84.62 423 GLN B C 1
ATOM 6397 O O . GLN B 1 423 ? 6.93 1.812 25.219 1 84.62 423 GLN B O 1
ATOM 6402 N N . PRO B 1 424 ? 7.809 3.805 25.969 1 82.12 424 PRO B N 1
ATOM 6403 C CA . PRO B 1 424 ? 9.094 3.42 25.375 1 82.12 424 PRO B CA 1
ATOM 6404 C C . PRO B 1 424 ? 9.672 2.156 26.016 1 82.12 424 PRO B C 1
ATOM 6406 O O . PRO B 1 424 ? 9.43 1.876 27.188 1 82.12 424 PRO B O 1
ATOM 6409 N N . PRO B 1 425 ? 10.305 1.348 25.25 1 83 425 PRO B N 1
ATOM 6410 C CA . PRO B 1 425 ? 10.859 0.094 25.766 1 83 425 PRO B CA 1
ATOM 6411 C C . PRO B 1 425 ? 11.836 0.312 26.922 1 83 425 PRO B C 1
ATOM 6413 O O . PRO B 1 425 ? 12.516 1.336 26.969 1 83 425 PRO B O 1
ATOM 6416 N N . SER B 1 426 ? 11.812 -0.578 27.938 1 87.69 426 SER B N 1
ATOM 6417 C CA . SER B 1 426 ? 12.688 -0.526 29.109 1 87.69 426 SER B CA 1
ATOM 6418 C C . SER B 1 426 ? 14.156 -0.633 28.703 1 87.69 426 SER B C 1
ATOM 6420 O O . SER B 1 426 ? 14.477 -1.226 27.672 1 87.69 426 SER B O 1
ATOM 6422 N N . PRO B 1 427 ? 15.047 -0.075 29.438 1 88.88 427 PRO B N 1
ATOM 6423 C CA . PRO B 1 427 ? 16.484 -0.161 29.156 1 88.88 427 PRO B CA 1
ATOM 6424 C C . PRO B 1 427 ? 17 -1.599 29.156 1 88.88 427 PRO B C 1
ATOM 6426 O O . PRO B 1 427 ? 17.938 -1.922 28.422 1 88.88 427 PRO B O 1
ATOM 6429 N N . VAL B 1 428 ? 16.391 -2.482 29.906 1 90.06 428 VAL B N 1
ATOM 6430 C CA . VAL B 1 428 ? 16.797 -3.883 29.953 1 90.06 428 VAL B CA 1
ATOM 6431 C C . VAL B 1 428 ? 16.5 -4.551 28.609 1 90.06 428 VAL B C 1
ATOM 6433 O O . VAL B 1 428 ? 17.328 -5.316 28.109 1 90.06 428 VAL B O 1
ATOM 6436 N N . LEU B 1 429 ? 15.359 -4.191 28.031 1 88.38 429 LEU B N 1
ATOM 6437 C CA . LEU B 1 429 ? 15 -4.746 26.719 1 88.38 429 LEU B CA 1
ATOM 6438 C C . LEU B 1 429 ? 15.945 -4.234 25.641 1 88.38 429 LEU B C 1
ATOM 6440 O O . LEU B 1 429 ? 16.266 -4.965 24.703 1 88.38 429 LEU B O 1
ATOM 6444 N N . GLY B 1 430 ? 16.422 -3.074 25.875 1 89.06 430 GLY B N 1
ATOM 6445 C CA . GLY B 1 430 ? 17.375 -2.52 24.938 1 89.06 430 GLY B CA 1
ATOM 6446 C C . GLY B 1 430 ? 18.719 -3.219 24.984 1 89.06 430 GLY B C 1
ATOM 6447 O O . GLY B 1 430 ? 19.297 -3.541 23.938 1 89.06 430 GLY B O 1
ATOM 6448 N N . ARG B 1 431 ? 19.141 -3.443 26.141 1 91 431 ARG B N 1
ATOM 6449 C CA . ARG B 1 431 ? 20.422 -4.113 26.312 1 91 431 ARG B CA 1
ATOM 6450 C C . ARG B 1 431 ? 20.359 -5.551 25.812 1 91 431 ARG B C 1
ATOM 6452 O O . ARG B 1 431 ? 21.312 -6.039 25.188 1 91 431 ARG B O 1
ATOM 6459 N N . LEU B 1 432 ? 19.297 -6.188 26.078 1 92.5 432 LEU B N 1
ATOM 6460 C CA . LEU B 1 432 ? 19.125 -7.551 25.578 1 92.5 432 LEU B CA 1
ATOM 6461 C C . LEU B 1 432 ? 19.094 -7.582 24.062 1 92.5 432 LEU B C 1
ATOM 6463 O O . LEU B 1 432 ? 19.672 -8.484 23.453 1 92.5 432 LEU B O 1
ATOM 6467 N N . ALA B 1 433 ? 18.438 -6.633 23.484 1 91.12 433 ALA B N 1
ATOM 6468 C CA . ALA B 1 433 ? 18.391 -6.551 22.031 1 91.12 433 ALA B CA 1
ATOM 6469 C C . ALA B 1 433 ? 19.781 -6.32 21.438 1 91.12 433 ALA B C 1
ATOM 6471 O O . ALA B 1 433 ? 20.109 -6.879 20.391 1 91.12 433 ALA B O 1
ATOM 6472 N N . ASP B 1 434 ? 20.578 -5.598 22.125 1 91.56 434 ASP B N 1
ATOM 6473 C CA . ASP B 1 434 ? 21.953 -5.344 21.672 1 91.56 434 ASP B CA 1
ATOM 6474 C C . ASP B 1 434 ? 22.781 -6.617 21.719 1 91.56 434 ASP B C 1
ATOM 6476 O O . ASP B 1 434 ? 23.531 -6.922 20.781 1 91.56 434 ASP B O 1
ATOM 6480 N N . ILE B 1 435 ? 22.578 -7.312 22.781 1 93.94 435 ILE B N 1
ATOM 6481 C CA . ILE B 1 435 ? 23.312 -8.562 22.953 1 93.94 435 ILE B CA 1
ATOM 6482 C C . ILE B 1 435 ? 22.875 -9.562 21.875 1 93.94 435 ILE B C 1
ATOM 6484 O O . ILE B 1 435 ? 23.719 -10.203 21.25 1 93.94 435 ILE B O 1
ATOM 6488 N N . PHE B 1 436 ? 21.625 -9.633 21.641 1 92.94 436 PHE B N 1
ATOM 6489 C CA . PHE B 1 436 ? 21.109 -10.555 20.625 1 92.94 436 PHE B CA 1
ATOM 6490 C C . PHE B 1 436 ? 21.578 -10.148 19.234 1 92.94 436 PHE B C 1
ATOM 6492 O O . PHE B 1 436 ? 21.859 -11 18.391 1 92.94 436 PHE B O 1
ATOM 6499 N N . ASP B 1 437 ? 21.609 -8.914 19 1 91.19 437 ASP B N 1
ATOM 6500 C CA . ASP B 1 437 ? 22.062 -8.414 17.703 1 91.19 437 ASP B CA 1
ATOM 6501 C C . ASP B 1 437 ? 23.5 -8.867 17.422 1 91.19 437 ASP B C 1
ATOM 6503 O O . ASP B 1 437 ? 23.797 -9.359 16.328 1 91.19 437 ASP B O 1
ATOM 6507 N N . VAL B 1 438 ? 24.344 -8.773 18.422 1 91.44 438 VAL B N 1
ATOM 6508 C CA . VAL B 1 438 ? 25.75 -9.164 18.266 1 91.44 438 VAL B CA 1
ATOM 6509 C C . VAL B 1 438 ? 25.844 -10.68 18.094 1 91.44 438 VAL B C 1
ATOM 6511 O O . VAL B 1 438 ? 26.578 -11.164 17.234 1 91.44 438 VAL B O 1
ATOM 6514 N N . LEU B 1 439 ? 25.109 -11.438 18.891 1 94 439 LEU B N 1
ATOM 6515 C CA . LEU B 1 439 ? 25.156 -12.898 18.828 1 94 439 LEU B CA 1
ATOM 6516 C C . LEU B 1 439 ? 24.688 -13.398 17.469 1 94 439 LEU B C 1
ATOM 6518 O O . LEU B 1 439 ? 25.297 -14.305 16.906 1 94 439 LEU B O 1
ATOM 6522 N N . ILE B 1 440 ? 23.672 -12.773 16.984 1 94.5 440 ILE B N 1
ATOM 6523 C CA . ILE B 1 440 ? 23.125 -13.188 15.695 1 94.5 440 ILE B CA 1
ATOM 6524 C C . ILE B 1 440 ? 24.078 -12.805 14.578 1 94.5 440 ILE B C 1
ATOM 6526 O O . ILE B 1 440 ? 24.297 -13.578 13.633 1 94.5 440 ILE B O 1
ATOM 6530 N N . ALA B 1 441 ? 24.672 -11.68 14.695 1 91 441 ALA B N 1
ATOM 6531 C CA . ALA B 1 441 ? 25.625 -11.234 13.688 1 91 441 ALA B CA 1
ATOM 6532 C C . ALA B 1 441 ? 26.812 -12.188 13.602 1 91 441 ALA B C 1
ATOM 6534 O O . ALA B 1 441 ? 27.281 -12.516 12.508 1 91 441 ALA B O 1
ATOM 6535 N N . VAL B 1 442 ? 27.25 -12.68 14.742 1 93 442 VAL B N 1
ATOM 6536 C CA . VAL B 1 442 ? 28.375 -13.594 14.797 1 93 442 VAL B CA 1
ATOM 6537 C C . VAL B 1 442 ? 27.953 -14.969 14.281 1 93 442 VAL B C 1
ATOM 6539 O O . VAL B 1 442 ? 28.75 -15.688 13.672 1 93 442 VAL B O 1
ATOM 6542 N N . GLY B 1 443 ? 26.734 -15.305 14.438 1 95.12 443 GLY B N 1
ATOM 6543 C CA . GLY B 1 443 ? 26.219 -16.609 14.055 1 95.12 443 GLY B CA 1
ATOM 6544 C C . GLY B 1 443 ? 25.891 -16.703 12.578 1 95.12 443 GLY B C 1
ATOM 6545 O O . GLY B 1 443 ? 25.875 -17.812 12.016 1 95.12 443 GLY B O 1
ATOM 6546 N N . ILE B 1 444 ? 25.703 -15.617 11.898 1 95.75 444 ILE B N 1
ATOM 6547 C CA . ILE B 1 444 ? 25.266 -15.609 10.508 1 95.75 444 ILE B CA 1
ATOM 6548 C C . ILE B 1 444 ? 26.359 -16.141 9.602 1 95.75 444 ILE B C 1
ATOM 6550 O O . ILE B 1 444 ? 26.094 -16.938 8.688 1 95.75 444 ILE B O 1
ATOM 6554 N N . VAL B 1 445 ? 27.625 -15.859 9.859 1 94.62 445 VAL B N 1
ATOM 6555 C CA . VAL B 1 445 ? 28.734 -16.234 8.977 1 94.62 445 VAL B CA 1
ATOM 6556 C C . VAL B 1 445 ? 28.984 -17.734 9.055 1 94.62 445 VAL B C 1
ATOM 6558 O O . VAL B 1 445 ? 29.031 -18.422 8.031 1 94.62 445 VAL B O 1
ATOM 6561 N N . PRO B 1 446 ? 29.047 -18.312 10.32 1 94.69 446 PRO B N 1
ATOM 6562 C CA . PRO B 1 446 ? 29.219 -19.766 10.391 1 94.69 446 PRO B CA 1
ATOM 6563 C C . PRO B 1 446 ? 28.062 -20.531 9.766 1 94.69 446 PRO B C 1
ATOM 6565 O O . PRO B 1 446 ? 28.266 -21.578 9.156 1 94.69 446 PRO B O 1
ATOM 6568 N N . VAL B 1 447 ? 26.891 -20.031 9.914 1 95.44 447 VAL B N 1
ATOM 6569 C CA . VAL B 1 447 ? 25.734 -20.734 9.344 1 95.44 447 VAL B CA 1
ATOM 6570 C C . VAL B 1 447 ? 25.766 -20.625 7.824 1 95.44 447 VAL B C 1
ATOM 6572 O O . VAL B 1 447 ? 25.406 -21.562 7.121 1 95.44 447 VAL B O 1
ATOM 6575 N N . MET B 1 448 ? 26.172 -19.5 7.328 1 95.31 448 MET B N 1
ATOM 6576 C CA . MET B 1 448 ? 26.344 -19.359 5.887 1 95.31 448 MET B CA 1
ATOM 6577 C C . MET B 1 448 ? 27.375 -20.359 5.363 1 95.31 448 MET B C 1
ATOM 6579 O O . MET B 1 448 ? 27.172 -20.969 4.309 1 95.31 448 MET B O 1
ATOM 6583 N N . CYS B 1 449 ? 28.438 -20.609 6.102 1 93.19 449 CYS B N 1
ATOM 6584 C CA . CYS B 1 449 ? 29.453 -21.594 5.719 1 93.19 449 CYS B CA 1
ATOM 6585 C C . CYS B 1 449 ? 28.875 -23 5.711 1 93.19 449 CYS B C 1
ATOM 6587 O O . CYS B 1 449 ? 29.281 -23.828 4.898 1 93.19 449 CYS B O 1
ATOM 6589 N N . LEU B 1 450 ? 27.984 -23.203 6.648 1 91.88 450 LEU B N 1
ATOM 6590 C CA . LEU B 1 450 ? 27.312 -24.484 6.684 1 91.88 450 LEU B CA 1
ATOM 6591 C C . LEU B 1 450 ? 26.453 -24.688 5.434 1 91.88 450 LEU B C 1
ATOM 6593 O O . LEU B 1 450 ? 26.406 -25.797 4.875 1 91.88 450 LEU B O 1
ATOM 6597 N N . VAL B 1 451 ? 25.797 -23.672 4.977 1 91.06 451 VAL B N 1
ATOM 6598 C CA . VAL B 1 451 ? 24.953 -23.75 3.791 1 91.06 451 VAL B CA 1
ATOM 6599 C C . VAL B 1 451 ? 25.812 -23.984 2.555 1 91.06 451 VAL B C 1
ATOM 6601 O O . VAL B 1 451 ? 25.453 -24.781 1.681 1 91.06 451 VAL B O 1
ATOM 6604 N N . VAL B 1 452 ? 26.984 -23.281 2.484 1 89.94 452 VAL B N 1
ATOM 6605 C CA . VAL B 1 452 ? 27.891 -23.406 1.338 1 89.94 452 VAL B CA 1
ATOM 6606 C C . VAL B 1 452 ? 28.609 -24.75 1.377 1 89.94 452 VAL B C 1
ATOM 6608 O O . VAL B 1 452 ? 29.094 -25.234 0.349 1 89.94 452 VAL B O 1
ATOM 6611 N N . GLY B 1 453 ? 28.578 -25.469 2.477 1 86.06 453 GLY B N 1
ATOM 6612 C CA . GLY B 1 453 ? 29.234 -26.766 2.613 1 86.06 453 GLY B CA 1
ATOM 6613 C C . GLY B 1 453 ? 30.719 -26.641 2.883 1 86.06 453 GLY B C 1
ATOM 6614 O O . GLY B 1 453 ? 31.484 -27.562 2.555 1 86.06 453 GLY B O 1
ATOM 6615 N N . LEU B 1 454 ? 31.141 -25.609 3.4 1 82 454 LEU B N 1
ATOM 6616 C CA . LEU B 1 454 ? 32.562 -25.391 3.629 1 82 454 LEU B CA 1
ATOM 6617 C C . LEU B 1 454 ? 33.094 -26.312 4.73 1 82 454 LEU B C 1
ATOM 6619 O O . LEU B 1 454 ? 34.219 -26.781 4.66 1 82 454 LEU B O 1
ATOM 6623 N N . PHE B 1 455 ? 32.219 -26.688 5.637 1 78.88 455 PHE B N 1
ATOM 6624 C CA . PHE B 1 455 ? 32.688 -27.547 6.723 1 78.88 455 PHE B CA 1
ATOM 6625 C C . PHE B 1 455 ? 32.875 -28.984 6.227 1 78.88 455 PHE B C 1
ATOM 6627 O O . PHE B 1 455 ? 33.812 -29.656 6.629 1 78.88 455 PHE B O 1
ATOM 6634 N N . GLY B 1 456 ? 31.969 -29.344 5.41 1 74.38 456 GLY B N 1
ATOM 6635 C CA . GLY B 1 456 ? 32.156 -30.656 4.805 1 74.38 456 GLY B CA 1
ATOM 6636 C C . GLY B 1 456 ? 33.406 -30.719 3.936 1 74.38 456 GLY B C 1
ATOM 6637 O O . GLY B 1 456 ? 34.125 -31.719 3.969 1 74.38 456 GLY B O 1
ATOM 6638 N N . TYR B 1 457 ? 33.688 -29.672 3.26 1 75.75 457 TYR B N 1
ATOM 6639 C CA . TYR B 1 457 ? 34.875 -29.609 2.408 1 75.75 457 TYR B CA 1
ATOM 6640 C C . TYR B 1 457 ? 36.156 -29.641 3.244 1 75.75 457 TYR B C 1
ATOM 6642 O O . TYR B 1 457 ? 37.094 -30.375 2.932 1 75.75 457 TYR B O 1
ATOM 6650 N N . LEU B 1 458 ? 36.125 -28.906 4.32 1 76.62 458 LEU B N 1
ATOM 6651 C CA . LEU B 1 458 ? 37.312 -28.828 5.172 1 76.62 458 LEU B CA 1
ATOM 6652 C C . LEU B 1 458 ? 37.531 -30.141 5.906 1 76.62 458 LEU B C 1
ATOM 6654 O O . LEU B 1 458 ? 38.688 -30.562 6.094 1 76.62 458 LEU B O 1
ATOM 6658 N N . ARG B 1 459 ? 36.469 -30.703 6.348 1 74.62 459 ARG B N 1
ATOM 6659 C CA . ARG B 1 459 ? 36.594 -32 6.992 1 74.62 459 ARG B CA 1
ATOM 6660 C C . ARG B 1 459 ? 37.156 -33.031 6.027 1 74.62 459 ARG B C 1
ATOM 6662 O O . ARG B 1 459 ? 37.938 -33.906 6.426 1 74.62 459 ARG B O 1
ATOM 6669 N N . GLY B 1 460 ? 36.75 -32.812 4.805 1 75.44 460 GLY B N 1
ATOM 6670 C CA . GLY B 1 460 ? 37.281 -33.719 3.801 1 75.44 460 GLY B CA 1
ATOM 6671 C C . GLY B 1 460 ? 38.781 -33.469 3.531 1 75.44 460 GLY B C 1
ATOM 6672 O O . GLY B 1 460 ? 39.5 -34.406 3.23 1 75.44 460 GLY B O 1
ATOM 6673 N N . LEU B 1 461 ? 39.219 -32.312 3.662 1 74.31 461 LEU B N 1
ATOM 6674 C CA . LEU B 1 461 ? 40.625 -32 3.426 1 74.31 461 LEU B CA 1
ATOM 6675 C C . LEU B 1 461 ? 41.469 -32.469 4.59 1 74.31 461 LEU B C 1
ATOM 6677 O O . LEU B 1 461 ? 42.594 -32.938 4.387 1 74.31 461 LEU B O 1
ATOM 6681 N N . TYR B 1 462 ? 40.906 -32.281 5.84 1 72.44 462 TYR B N 1
ATOM 6682 C CA . TYR B 1 462 ? 41.75 -32.562 7.008 1 72.44 462 TYR B CA 1
ATOM 6683 C C . TYR B 1 462 ? 41.438 -33.938 7.574 1 72.44 462 TYR B C 1
ATOM 6685 O O . TYR B 1 462 ? 42.125 -34.406 8.5 1 72.44 462 TYR B O 1
ATOM 6693 N N . GLY B 1 463 ? 40.469 -34.625 7.102 1 59.81 463 GLY B N 1
ATOM 6694 C CA . GLY B 1 463 ? 40.25 -36 7.492 1 59.81 463 GLY B CA 1
ATOM 6695 C C . GLY B 1 463 ? 40.656 -37 6.422 1 59.81 463 GLY B C 1
ATOM 6696 O O . GLY B 1 463 ? 40.812 -36.625 5.254 1 59.81 463 GLY B O 1
#

Secondary structure (DSSP, 8-state):
-------PEEEEEEE-SS-EEEEEEETTSBHHHHHHHHHHHS-TTHHHHHHHTT-EEEEETTSPBPPTTSBTTTTTPPTT-EEEEEETTS----S-HHHHHHHHHHHHHHHS-B--HHHHHHHHHHHHHHHHHHHHHHHHHS-SS-HHHHHHHHHHHHHHHHHHHHHHHTS--HHHHHHHHHHHHHHHHHHHHHHT-TT--GGG--HHHHHHHHHHHHHHHHHHHHH--S--HHHHHHHHHHHHHHHHHHHHHTTSS-HHHHHHHHHHHHHHHGGGHHHHHHHHTT--------SHHHHHS------HHHHHHHHHHHHHHHHHHHHHHHHHHHHHHHHHHTT--HHHHHHHHHHHHHHHHHHTT--BHHHHHHHHHHHHHHHHHHHHHHHHHS-TTHHHHHHHHHHHHHHHHHHHHHHHHHSPPPHHHHHHHHHHHHHHHHHHHHHHHHHHTHHHHHHHHH-/-------PEEEEEEE-SS-EEEEEEETTSBHHHHHHHHHHHS-TTHHHHHHHTT-EEEEETTSPBPPTTSBTTTTTPPTT-EEEEEETTS----S-HHHHHHHHHHHHHHHS-B--HHHHHHHHHHHHHHHHHHHHHHHHHS-SS-HHHHHHHHHHHHHHHHHHHHHHHTS--HHHHHHHHHHHHHHHHHHHHHHT-TT--GGG--HHHHHHHHHHHHHHHHHHHHH--S--HHHHHHHHHHHHHHHHHHHHHTTSS-HHHHHHHHHHHHHHHGGGHHHHHHHHTT--------SHHHHHS--PPPPHHHHHHHHHHHHHHHHHHHHHHHHHHHHHHHHHHTT--HHHHHHHHHHHHHHHHHHTT--BHHHHHHHHHHHHHHHHHHHHHHHHHS-TTHHHHHHHHHHHHHHHHHHHHHHHHHSPPPHHHHHHHHHHHHHHHHHHHHHHHHHHTHHHHHHHHH-

Organism: NCBI:txid1891644

pLDDT: mean 84.75, std 12.54, range [28.73, 97.81]

Radius of gyration: 36.7 Å; Cα contacts (8 Å, |Δi|>4): 1360; chains: 2; bounding box: 96×114×100 Å

Nearest PDB structures (foldseek):
  7b9s-assembly1_W  TM=6.224E-01  e=2.413E-14  Mycobacterium xenopi RIVM700367
  6umm-assembly1_H  TM=6.245E-01  e=8.407E-14  Mycolicibacterium smegmatis MC2 155
  7b9s-assembly1_S  TM=6.138E-01  e=8.053E-14  Mycobacterium xenopi RIVM700367
  7np7-assembly1_DB  TM=6.059E-01  e=3.959E-13  Mycobacterium tuberculosis H37Rv
  7b9f-assembly1_X  TM=5.852E-01  e=3.555E-12  Mycobacterium xenopi RIVM700367

InterPro domains:
  IPR006707 Type VII secretion system membrane protein EccD [PIRSF017804] (8-461)
  IPR006707 Type VII secretion system membrane protein EccD [TIGR03920] (12-460)
  IPR024962 YukD-like [PF08817] (10-85)
  IPR044049 EccD-like transmembrane domain [PF19053] (120-461)